Protein 2YIM (pdb70)

Secondary structure (DSSP, 8-state):
--TTTT-EEEEE--STHHHHHHHHHHHTT-EEEEEE-------GGG-S-EEEE--TTSHHHHHHHHHHHTT-SEEEE-S-TTHHHHHT-SHHHHHHH-TT-EEEEEESS-SSSTTTTS---HHHHHHTTSTGGGSS-TTS-----TTIIIIIIIIIHHHHHHHHHHHHHHHHHS--EEEEEEHHHHHHHHTHHHHHHHHTTS--SSTT-STTTT-STTEEEEE-TTS-EEEEE--SHHHHHHHHHHHT--GGGS--TT-GGGHHHHHHHHHHHHHTS-HHHHHHHTSSSSS-EEE---GGGGGG-HHHHHTT-EEEETTEEEEPPSSEESSSPPPPPPPP-----HHHHHHHHT-/--TTTT-EEEEE--STHHHHHHHHHHHTT-EEEEEE-------STT-S-EEEE--TTSHHHHHHHHHHHTT-SEEEE-S-TTHHHHHT-SHHHHHTT-TT-EEEEEESS-SSSTTTT----HHHHHHTTSTGGGSS-TTS-----TTIIIIIIIIIHHHHHHHHHHHHHHHHH---EEEEEEHHHHHHHHTHHHHHHHHTTS--SSTT-STTTT-STTEEEEE-TTS-EEEEE--SHHHHHHHHHHHT--GGGS--TT-GGGHHHHHHHHHHHHHTS-HHHHHHHTTT-SS-EEE---GGGGGG-HHHHHTT-EEEETTEEEEPPSSEESSSPPPPPPPP-----HHHHHHHHT-/--TTTT-EEEEE--STHHHHHHHHHHHTT-EEEEEE-------GGG-S-EEEE--TTSHHHHHHHHHHHTT-SEEEE-S-TTHHHHHT-SHHHHHTT-TT-EEEEEESS-SSSTTTTS---HHHHHHTTSTGGGSS-TTS-----TTIIIIIIIIIHHHHHHHHHHHHHHHHH---EEEEEEHHHHHHHHTHHHHHHHTTTS--SSTT-STTTT-STTEEEEE-TTS-EEEEE--SHHHHHHHHHHHT--GGGS--TT-GGGHHHHHHHHHHHHHTS-HHHHHHHTSSSSS-EEE---GGGGGG-HHHHHTT-EEE-SSSEEEPPSSEESSSPPPPPPPPB-PPPHHHHHHHTT-/--TTTT-EEEEE--STHHHHHHHHHHHTT-EEEEEE-------GGG-S-EEEE--TTSHHHHHHHHHHHTT-SEEEE-S-TTHHHHHT-SHHHHHHH-TT-EEEEEESS-SSSTTTTS---HHHHTTTTSTGGGSS-TTS-----TTIIIIIIIIIHHHHHHHHHHHHHHHHHS--EEEEEEHHHHHHHHTHHHHHHHHTTS--SSTT-STTTT-STTEEEEE-TTS-EEEEE--SHHHHHHHHHHHT--GGGS--TT-GGGHHHHHHHHHHHHHTS-HHHHHHHHTT-SS-EEE---GGGGGG-HHHHHTT-EEE-SSSEEEPPSSEESSSPPPPPPPP-----HHHHHHHHT-

Sequence (1420 aa):
AGPLSSGLRVVELAGIGPGPHAAMILGDLGADVVRIDRPSISRDAMMLRNRRRIVTADLKSDQGLELALKLLIAKADVLLIEGYRPGVTERRLGLGPEECAKVNDRLIYARMTGWGQTGPRSQQQAGHDINYISSLNGILHAIIGRGDERPVPPLNLVGDFGGGSMFLLVGILAALWWERQSSGKGQVVDAAMVDGSSVLIQMMMMWAMMRRATGMMWTDTRGANNMLDGGAPYYDTYECADGRRYVAVGAIEPQFYAAMMLAGLGLDAAELLPPQNDRRARWPELRALLTEAFASHDDRDHHWGAVFANNSDACVTTPVLAFGEEVHNEPHIIEERNTFYEANGGWQPMPAPRFSRTASSQPRPPAATIDIEAVLTDWDGAGPLSSGLRVVELAGIGPGPHAAMILGDLGADVVRIDRPSISRDDAMMLLRNRRRIVTTADLKSDQGLELALKLIAKADVLIEGYRPGVTERRLGLGPEECAKVNDRLIYARMTGWGQTGPRSQQAGHDINYISSLNGILHAIIGRGDERPVPPLNLVGDFGGGSMFLLVGILAALWWERQQSSGKGQVVDAAMVDGSSVLIQMMMMWAMMRRATGMMWTDTRGANMMLDGGAPYYDTYECADGRRYVAVGAIEPQFYAAMMLAGLGLDAAELPPQNDRRARWPELRALLTEAFASHDDRDHWGAVFANNSSDACVTPVLAFGEEVHNEPHIIERNTFYEEAANNGGGGWQPMPAPRFSRTASSQPRPPAATIDIEAVLTDWDGAGPLSSGLRVVELAGIGPGPHAAMILGDLGADVVRIDRPSISRDAMMLRNRRRIVTADLKSDQGLELALKLIAKADVLLIEGYRPGVTERLGLGPEECAKVNDRLIYARMTGWGQTGPRSQQQAGHDINYISSLNGILHAIIGRGDERPVPPLNLVGDFGGGSMFLLVGILAALWWERQSSSGKGQVVDAAMVDGSSVLIQMMMMWAMMRRATGMMWTDTRGANMMLDGGAPYYDTYECADGRYVAVGAIEPPQFYAAMMLAGLGLDAAELPPQNDRARWPELRALLTEAFASHDDRDHWGAVFANNSDACVTTPVLAFGEVHNEPHIIEERNTFYEAANNGGGGWQPMPAPRFSRTASSQPRRPPPPAAAATTIDIEAVLTDWDGAGPLSSGLRVVELAGIGPGPHAAMILGDLGADVVRIDDRPSISRRDAMMLRNRRRIVTADLKSDQGLELALKLLIAKADVLLIEGYRPGVTERLGLGPEECAKVNDRLIYARMTGWGQTGPRSQQQAGHDINYISSLNGILHAIIGRGDERPVPPLNLVGDFGGGSMFLLVGILAALWWERQSSGKGQVVDAAMVDGSSVLIQQMMMMWAMMRRATGMMWTDTRGANMLDGGAPYYDTYECADGRRYVAVGAIEPPQFYAAMMLAGLGLDAAELPPQNDDRARWPELRALLTEAFASHDRDHWGAVFAANNSSDACVTPVLAFGEEVHNEEPHIIEERNTFYEAANNGGGGWQPMPAPRFSRTASSQPRPPAATIDIEAVLTDWDG

Organism: Mycobacterium tuberculosis (strain ATCC 25618 / H37Rv) (NCBI:txid83332)

CATH classification: 3.40.50.10540 (+1 more: 3.30.1540.10)

Nearest PDB structures (foldseek):
  2yim-assembly2_D  TM=1.002E+00  e=2.021E-76  Mycobacterium tuberculosis H37Rv
  2gci-assembly2_C  TM=1.002E+00  e=1.607E-73  Mycobacterium tuberculosis
  8rp4-assembly1_B  TM=1.000E+00  e=1.436E-71  Mycobacterium tuberculosis
  8rp3-assembly1_B  TM=1.000E+00  e=1.730E-70  Mycobacterium tuberculosis
  8rp5-assembly1_B  TM=1.000E+00  e=1.069E-69  Mycobacterium tuberculosis

GO terms:
  GO:0008111 alpha-methylacyl-CoA racemase activity (F, IDA)
  GO:0006637 acyl-CoA metabolic process (P, IDA)
  GO:0042803 protein homodimerization activity (F, IPI)

Solvent-accessible surface area: 50250 Å² total; per-residue (Å²): 84,3,3,0,70,58,0,68,0,0,1,3,12,22,124,15,9,7,8,0,0,0,0,1,0,3,6,0,20,3,42,3,0,20,3,44,176,74,159,156,47,167,57,17,10,20,2,5,20,66,25,0,60,10,70,22,183,42,133,131,4,45,98,21,0,36,89,0,0,34,84,6,25,0,0,1,0,34,45,87,12,20,35,0,84,183,27,18,0,4,28,148,69,1,55,157,72,20,85,108,11,0,5,0,8,3,13,4,9,1,40,93,27,63,38,14,99,30,14,15,23,2,0,0,16,0,0,0,0,0,0,0,34,8,0,2,35,44,129,62,70,0,4,1,0,0,4,1,1,0,16,0,0,1,0,0,0,2,0,0,0,0,0,3,0,0,2,54,19,12,120,106,44,38,89,8,14,32,0,23,2,3,11,0,4,1,0,0,0,0,0,0,25,2,14,4,44,93,38,34,70,102,10,64,41,86,22,22,31,6,74,17,1,4,13,0,0,1,1,0,0,4,88,6,60,52,33,124,25,0,0,0,0,0,40,43,99,109,25,15,56,28,0,9,36,7,19,37,49,78,67,98,134,20,4,79,26,88,48,122,94,97,18,99,76,0,49,64,56,0,63,126,14,0,47,69,85,67,14,95,39,11,14,32,8,3,34,59,15,42,0,4,5,4,9,1,7,17,8,30,51,1,67,98,27,68,1,4,92,112,10,96,3,12,21,124,30,104,94,14,82,2,0,46,9,2,2,70,10,78,107,24,61,27,59,110,7,137,99,38,65,56,63,68,94,13,87,54,0,3,109,80,2,115,54,83,4,2,0,70,59,0,65,0,0,1,3,12,21,126,10,8,6,7,0,0,0,0,1,0,3,5,0,21,2,43,3,0,21,4,43,169,74,157,168,47,170,58,17,3,18,2,5,20,68,28,0,57,10,69,23,187,41,133,130,4,47,95,23,0,36,85,0,0,36,82,6,24,0,0,0,0,34,44,88,11,24,38,0,83,184,28,18,0,4,29,150,67,1,54,156,69,20,78,110,10,0,5,0,9,3,12,5,7,0,40,96,25,74,18,15,98,18,11,14,24,2,0,1,16,0,0,0,0,0,0,0,35,7,0,2,36,45,130,44,72,0,4,0,0,0,5,1,1,0,15,0,0,1,0,0,0,2,0,0,0,0,0,2,0,0,1,46,17,10,69,105,44,27,98,8,15,33,0,22,2,3,11,0,4,0,0,0,0,0,0,0,50,1,12,5,17,95,42,34,69,108,10,65,39,84,22,21,44,2,58,14,2,4,11,0,0,1,2,0,0,5,88,6,66,59,34,117,26,2,0,0,0,0,43,44,100,108,22,15,57,29,0,9,77,29,23,65,46,89,66,90,136,20,4,80,25,82,47,114,95,96,19,99,75,0,49,63,56,0,64,125,14,0,46,70,80,62,14,97,62,11,38,78,57,8,66,125,30,41,1,5,13,7,14,1,6,15,9,30,52,1,65,99,26,70,2,5,95,113,10,96,3,14,20,125,31,162,55,22,88,5,0,44,9,1,3,64,11,78,96,24,60,25,58,114,6,135,96,27,62,66,80,70,95,12,92,55,0,6,106,81,2,113,50,85,4,2,0,70,58,0,72,0,0,1,3,12,21,126,17,8,6,8,0,0,0,0,0,1,4,5,0,22,5,43,4,0,19,4,45,175,73,159,195,44,61,62,14,7,18,4,5,3,50,20,0,62,10,66,22,183,42,132,136,5,46,102,23,0,36,83,0,0,26,84,6,24,0,0,1,0,34,47,88,10,22,36,0,84,185,29,18,0,4,27,148,68,1,55,156,71,20,74,107,11,0,5,0,8,3,13,4,11,0,42,94,27,60,38,13,99,27,14,15,25,1,0,3,16,0,0,0,0,0,0,0,34,8,0,2,37,46,131,52,70,0,4,1,0,0,5,1,1,0,15,1,0,1,0,0,0,2,0,0,0,0,0,2,0,0,1,55,19,12,74,104,44,26,98,8,15,33,0,23,2,3,11,0,5,0,0,0,0,1,0,0,36,2,11,6,25,95,48,32,72,128,10,68,41,85,22,22,31,5,82,20,2,4,13,0,0,2,1,0,0,6,89,6,66,59,34,119,26,0,0,0,0,0,41,44,97,108,23,16,58,29,0,9,76,28,19,67,47,86,68,91,133,20,4,82,24,88,48,127,95,97,19,99,75,0,49,62,53,0,63,124,13,0,46,69,80,62,14,91,71,10,10,75,64,3,37,129,46,42,0,4,3,3,8,1,7,16,8,28,55,1,70,101,25,69,2,4,93,110,11,98,3,14,24,125,42,107,78,22,81,1,0,46,10,1,2,70,11,78,101,24,60,26,55,108,12,137,98,18,46,43,98,63,90,13,83,52,0,5,108,81,3,118,44,85,3,2,0,69,58,0,69,0,0,1,3,12,22,126,9,9,6,7,0,0,0,0,1,1,3,6,0,22,2,42,3,0,21,4,40,175,74,159,151,45,153,62,17,4,19,2,4,22,66,25,0,58,9,69,24,183,40,132,126,4,45,102,22,0,35,94,0,0,35,82,6,23,0,0,1,0,33,57,89,10,20,36,0,83,180,28,18,0,4,29,150,68,1,54,157,71,21,76,104,11,0,5,0,8,3,13,4,6,0,42,97,25,67,19,13,98,16,11,15,26,2,0,1,16,0,0,0,0,0,0,0,34,7,0,2,33,46,129,48,72,0,4,1,0,0,4,1,0,0,15,0,0,0,0,0,0,2,0,0,1,0,0,2,0,0,5,49,19,13,115,106,46,33,99,8,15,32,0,23,2,2,11,0,4,0,0,0,0,0,0,0,32,2,12,4,22,95,40,62,66,118,10,64,40,84,23,21,45,3,51,17,2,2,11,0,0,1,1,0,0,5,88,6,65,56,34,120,26,2,0,0,0,0,42,42,100,108,24,15,57,35,0,10,42,7,19,41,43,86,69,89,134,20,4,78,25,82,52,111,94,98,18,99,77,0,49,62,54,0,62,126,13,0,48,69,65,58,26,111,20,11,34,27,9,6,35,90,11,44,0,5,14,4,19,1,6,15,8,28,56,1,63,103,26,71,1,4,94,114,11,96,3,13,24,119,45,139,81,15,81,1,0,44,10,2,2,66,10,79,109,24,58,27,59,110,7,135,102,38,65,60,60,66,111,11,104,57,0,6,110,77,2,113,50

B-factor: mean 15.13, std 8.78, range [3.47, 140.86]

InterPro domains:
  IPR003673 CoA-transferase family III [PF02515] (5-343)
  IPR023606 CoA-transferase family III domain 1 superfamily [G3DSA:3.40.50.10540] (1-217)
  IPR023606 CoA-transferase family III domain 1 superfamily [SSF89796] (3-359)
  IPR044855 CoA-transferase family III domain 3 superfamily [G3DSA:3.30.1540.10] (218-302)
  IPR050509 Coenzyme A-transferase family III [PTHR48228] (1-346)

Foldseek 3Di:
DAPLAPAFEEQEDDDFQRLQLLQLSLQRHYAYEYEYAPPPDPDQSNFRYAYAYADLQDPVRVVLVLLSLLLHQEYEDEDQACPCVVSLNDPVSSCVSHQNYEYQYFYAAWNDDDCRRPDDAQVVSCVPQLNQLQADAQVDHGDDPPSCQQRPQQTNVVSNVSSVVQNVVCVVVVGGDYHIRHSSVSSCVVVVVQVVCVVVVQHDSRHLCHDARVNALQAHWEQEQVRFIKGGNQDDPVLCVLLCVLLVHDPVVADDRPPSVCRVVRNVVVNVSRHVHHLVVVCVSPVPDSNRMHTDDDQVCQCVDPVCVVVCQWDDDDNDIDGRRDDADDPRGGDGIGGDDDHDYSVVVCVVSVD/DAPLAPAFEEEEDDDFQRLQLLLQSLQRHYAYEYEYEPDLDPDQSNFSYAYAYADLQDPVRVVLVLLSLLLHQEYEDEDQAPPCVVSLNDPVSSCVSHQNYAYQYFYAAWNDDPCSRPDDAQVVSCVVQLRQLQADALVDGGDDPPSCQQRPQQTNVQSNVSSVVQNVVCVPVVGHDYHIRHSNVSSCVVVVVQVVCVVVVQHDSRHLCHLARVNALQAHWEQEQVRFIKGGNQDDPVLCVQLCVLLVHDPVPADPRPPSVCRVVRNVVVNVSRHHHHQVVVCVSQPPHSNRMGGDDDQVCQCVDPVCVVVCQWDDDDNGIDGRRDDADDPRGGDGIGGRDDHDYSVVVCVVSVD/DAPLAPAFEEQEDDDFQRLQLLLQSLQRHYAYEYEYEPDLDPDQSNFSYAYAYADLQDPVRVVLVLLSLLLHQEYEDEDQAPPCVVSLNDPVSSCVSHQNYAYQYFYAPWNDDPCRRPDDAQVVLCVVQLNQLQADAQVDGGDDPPSCQQRPQQTNVVSNVSSVVQNVVCVPVVGGDYHIRHSNVSSCVVVVVQVVCVVVVQHDSRHLCHLARVNALQAHWEQEQVRFIKGGNQDDPVLCVLQCVLLVHDPVVADDRPPSVCRVVRNVVVNVSRHHHHQVSSQVSPVDDSNRMHGDDDQVCQCVDPVCVVVCQWDDDDPDIDGRRDDADDPRGGDGIGGRDDDDHSVVVCVVSVD/DAPLAPAFEEQEDDDFQRLQLLQQSLQRHYAYEYEYAPDVDPDQSNFSYAYAYADLQDPVRVVLVLLSLLLHQEYTDEDQQCPCVVSLNDPVSSCVSHQNYAYQYFYAPWNDDPCRRPDDAQVVSCVPQLRQLQADAQVDGGDDPDSCQQRPQQTNVQSNVSSVVQNVVCVVVVGGDYHIRHSNVSSCVVVVVQVVCVVVVQHDSRHLCHDARVNALQAHWEQEQVRFIKGGNQDDPVLCVLLCVLLVHDPVPADDRPPSVCRVVNNVVVNVSRHHHHLVVVCVSCPPHSNRIGGDDDQVCQCVDPVCVVVCQWDDDDNDIDGRRDDADDPRGGDGIGGDDDHDHSVVVCVVSVD

Radius of gyration: 38.8 Å; Cα contacts (8 Å, |Δi|>4): 3686; chains: 4; bounding box: 60×58×117 Å

Structure (mmCIF, N/CA/C/O backbone):
data_2YIM
#
_entry.id   2YIM
#
_cell.length_a   181.590
_cell.length_b   80.170
_cell.length_c   118.880
_cell.angle_alpha   90.00
_cell.angle_beta   91.41
_cell.angle_gamma   90.00
#
_symmetry.space_group_name_H-M   'C 1 2 1'
#
loop_
_entity.id
_entity.type
_entity.pdbx_description
1 polymer 'PROBABLE ALPHA-METHYLACYL-COA RACEMASE MCR (2-METHYLACYL-COA RACEMASE) (2-ARYLPROPIONYL-COA EPIMERASE )'
2 non-polymer GLYCEROL
3 non-polymer '2-METHYLACETOACETYL COA'
4 non-polymer 'PHOSPHATE ION'
5 water water
#
loop_
_atom_site.group_PDB
_atom_site.id
_atom_site.type_symbol
_atom_site.label_atom_id
_atom_site.label_alt_id
_atom_site.label_comp_id
_atom_site.label_asym_id
_atom_site.label_entity_id
_atom_site.label_seq_id
_atom_site.pdbx_PDB_ins_code
_atom_site.Cartn_x
_atom_site.Cartn_y
_atom_site.Cartn_z
_atom_site.occupancy
_atom_site.B_iso_or_equiv
_atom_site.auth_seq_id
_atom_site.auth_comp_id
_atom_site.auth_asym_id
_atom_site.auth_atom_id
_atom_site.pdbx_PDB_model_num
ATOM 1 N N . ALA A 1 2 ? 102.751 21.104 5.868 1.00 19.10 2 ALA A N 1
ATOM 2 C CA . ALA A 1 2 ? 102.326 21.601 7.212 1.00 18.68 2 ALA A CA 1
ATOM 3 C C . ALA A 1 2 ? 102.721 23.057 7.484 1.00 18.07 2 ALA A C 1
ATOM 4 O O . ALA A 1 2 ? 102.165 23.697 8.378 1.00 18.50 2 ALA A O 1
ATOM 6 N N . GLY A 1 3 ? 103.679 23.574 6.717 1.00 17.21 3 GLY A N 1
ATOM 7 C CA . GLY A 1 3 ? 104.068 24.982 6.811 1.00 15.75 3 GLY A CA 1
ATOM 8 C C . GLY A 1 3 ? 103.044 25.920 6.186 1.00 14.72 3 GLY A C 1
ATOM 9 O O . GLY A 1 3 ? 101.981 25.477 5.747 1.00 14.49 3 GLY A O 1
ATOM 10 N N . PRO A 1 4 ? 103.366 27.227 6.120 1.00 13.87 4 PRO A N 1
ATOM 11 C CA . PRO A 1 4 ? 102.420 28.253 5.661 1.00 13.42 4 PRO A CA 1
ATOM 12 C C . PRO A 1 4 ? 102.019 28.149 4.185 1.00 13.20 4 PRO A C 1
ATOM 13 O O . PRO A 1 4 ? 101.008 28.731 3.787 1.00 12.91 4 PRO A O 1
ATOM 17 N N . LEU A 1 5 ? 102.798 27.424 3.385 1.00 13.08 5 LEU A N 1
ATOM 18 C CA . LEU A 1 5 ? 102.524 27.319 1.950 1.00 13.29 5 LEU A CA 1
ATOM 19 C C . LEU A 1 5 ? 101.776 26.051 1.551 1.00 13.73 5 LEU A C 1
ATOM 20 O O . LEU A 1 5 ? 101.683 25.727 0.361 1.00 13.79 5 LEU A O 1
ATOM 25 N N . SER A 1 6 ? 101.248 25.339 2.547 1.00 14.03 6 SER A N 1
ATOM 26 C CA A SER A 1 6 ? 100.425 24.158 2.300 0.50 14.35 6 SER A CA 1
ATOM 27 C CA B SER A 1 6 ? 100.423 24.159 2.302 0.50 14.39 6 SER A CA 1
ATOM 28 C C . SER A 1 6 ? 99.298 24.506 1.332 1.00 14.49 6 SER A C 1
ATOM 29 O O . SER A 1 6 ? 98.595 25.500 1.518 1.00 15.14 6 SER A O 1
ATOM 34 N N . GLY A 1 7 ? 99.148 23.692 0.287 1.00 14.60 7 GLY A N 1
ATOM 35 C CA . GLY A 1 7 ? 98.112 23.909 -0.725 1.00 14.52 7 GLY A CA 1
ATOM 36 C C . GLY A 1 7 ? 98.575 24.594 -2.002 1.00 14.31 7 GLY A C 1
ATOM 37 O O . GLY A 1 7 ? 97.898 24.515 -3.031 1.00 14.67 7 GLY A O 1
ATOM 38 N N . LEU A 1 8 ? 99.720 25.274 -1.942 1.00 13.87 8 LEU A N 1
ATOM 39 C CA . LEU A 1 8 ? 100.286 25.943 -3.115 1.00 13.41 8 LEU A CA 1
ATOM 40 C C . LEU A 1 8 ? 100.867 24.920 -4.087 1.00 13.09 8 LEU A C 1
ATOM 41 O O . LEU A 1 8 ? 101.661 24.069 -3.691 1.00 13.42 8 LEU A O 1
ATOM 46 N N . ARG A 1 9 ? 100.473 25.017 -5.354 1.00 12.67 9 ARG A N 1
ATOM 47 C CA . ARG A 1 9 ? 100.919 24.071 -6.380 1.00 12.39 9 ARG A CA 1
ATOM 48 C C . ARG A 1 9 ? 101.971 24.696 -7.287 1.00 11.89 9 ARG A C 1
ATOM 49 O O . ARG A 1 9 ? 101.741 25.742 -7.898 1.00 11.78 9 ARG A O 1
ATOM 57 N N . VAL A 1 10 ? 103.126 24.038 -7.365 1.00 11.53 10 VAL A N 1
ATOM 58 C CA . VAL A 1 10 ? 104.280 24.568 -8.084 1.00 11.57 10 VAL A CA 1
ATOM 59 C C . VAL A 1 10 ? 104.779 23.552 -9.114 1.00 11.19 10 VAL A C 1
ATOM 60 O O . VAL A 1 10 ? 104.975 22.380 -8.792 1.00 11.48 10 VAL A O 1
ATOM 64 N N . VAL A 1 11 ? 104.972 24.010 -10.349 1.00 11.12 11 VAL A N 1
ATOM 65 C CA . VAL A 1 11 ? 105.635 23.213 -11.382 1.00 10.86 11 VAL A CA 1
ATOM 66 C C . VAL A 1 11 ? 107.036 23.790 -11.612 1.00 10.84 11 VAL A C 1
ATOM 67 O O . VAL A 1 11 ? 107.186 24.982 -11.884 1.00 10.93 11 VAL A O 1
ATOM 71 N N . GLU A 1 12 ? 108.047 22.936 -11.481 1.00 10.50 12 GLU A N 1
ATOM 72 C CA . GLU A 1 12 ? 109.445 23.328 -11.643 1.00 10.67 12 GLU A CA 1
ATOM 73 C C . GLU A 1 12 ? 110.043 22.637 -12.867 1.00 10.74 12 GLU A C 1
ATOM 74 O O . GLU A 1 12 ? 110.081 21.412 -12.933 1.00 10.89 12 GLU A O 1
ATOM 80 N N . LEU A 1 13 ? 110.491 23.423 -13.841 1.00 10.74 13 LEU A N 1
ATOM 81 C CA . LEU A 1 13 ? 111.202 22.864 -14.990 1.00 11.20 13 LEU A CA 1
ATOM 82 C C . LEU A 1 13 ? 112.677 22.751 -14.615 1.00 11.26 13 LEU A C 1
ATOM 83 O O . LEU A 1 13 ? 113.333 23.761 -14.347 1.00 11.81 13 LEU A O 1
ATOM 88 N N . ALA A 1 14 ? 113.180 21.518 -14.570 1.00 11.25 14 ALA A N 1
ATOM 89 C CA . ALA A 1 14 ? 114.510 21.219 -14.025 1.00 11.57 14 ALA A CA 1
ATOM 90 C C . ALA A 1 14 ? 115.632 22.052 -14.641 1.00 11.57 14 ALA A C 1
ATOM 91 O O . ALA A 1 14 ? 115.811 22.070 -15.860 1.00 11.94 14 ALA A O 1
ATOM 93 N N . GLY A 1 15 ? 116.373 22.744 -13.778 1.00 11.72 15 GLY A N 1
ATOM 94 C CA . GLY A 1 15 ? 117.542 23.527 -14.176 1.00 11.62 15 GLY A CA 1
ATOM 95 C C . GLY A 1 15 ? 118.653 23.355 -13.153 1.00 11.30 15 GLY A C 1
ATOM 96 O O . GLY A 1 15 ? 118.732 22.326 -12.481 1.00 11.77 15 GLY A O 1
ATOM 97 N N . ILE A 1 16 ? 119.517 24.361 -13.036 1.00 10.89 16 ILE A N 1
ATOM 98 C CA . ILE A 1 16 ? 120.629 24.322 -12.083 1.00 10.77 16 ILE A CA 1
ATOM 99 C C . ILE A 1 16 ? 120.709 25.620 -11.283 1.00 10.40 16 ILE A C 1
ATOM 100 O O . ILE A 1 16 ? 120.339 26.678 -11.784 1.00 10.77 16 ILE A O 1
ATOM 105 N N . GLY A 1 17 ? 121.181 25.528 -10.039 1.00 9.98 17 GLY A N 1
ATOM 106 C CA . GLY A 1 17 ? 121.439 26.711 -9.215 1.00 9.40 17 GLY A CA 1
ATOM 107 C C . GLY A 1 17 ? 120.202 27.324 -8.578 1.00 9.16 17 GLY A C 1
ATOM 108 O O . GLY A 1 17 ? 119.575 26.700 -7.720 1.00 8.99 17 GLY A O 1
ATOM 109 N N . PRO A 1 18 ? 119.848 28.557 -8.983 1.00 8.71 18 PRO A N 1
ATOM 110 C CA . PRO A 1 18 ? 118.766 29.278 -8.299 1.00 8.60 18 PRO A CA 1
ATOM 111 C C . PRO A 1 18 ? 117.369 28.642 -8.398 1.00 8.53 18 PRO A C 1
ATOM 112 O O . PRO A 1 18 ? 116.663 28.583 -7.391 1.00 8.81 18 PRO A O 1
ATOM 116 N N . GLY A 1 19 ? 116.978 28.173 -9.584 1.00 8.48 19 GLY A N 1
ATOM 117 C CA . GLY A 1 19 ? 115.667 27.532 -9.771 1.00 8.61 19 GLY A CA 1
ATOM 118 C C . GLY A 1 19 ? 115.363 26.406 -8.790 1.00 8.53 19 GLY A C 1
ATOM 119 O O . GLY A 1 19 ? 114.329 26.442 -8.109 1.00 8.51 19 GLY A O 1
ATOM 120 N N . PRO A 1 20 ? 116.256 25.398 -8.705 1.00 8.66 20 PRO A N 1
ATOM 121 C CA . PRO A 1 20 ? 116.040 24.288 -7.767 1.00 8.89 20 PRO A CA 1
ATOM 122 C C . PRO A 1 20 ? 116.050 24.709 -6.296 1.00 8.76 20 PRO A C 1
ATOM 123 O O . PRO A 1 20 ? 115.388 24.080 -5.470 1.00 9.29 20 PRO A O 1
ATOM 127 N N . HIS A 1 21 ? 116.808 25.756 -5.977 1.00 8.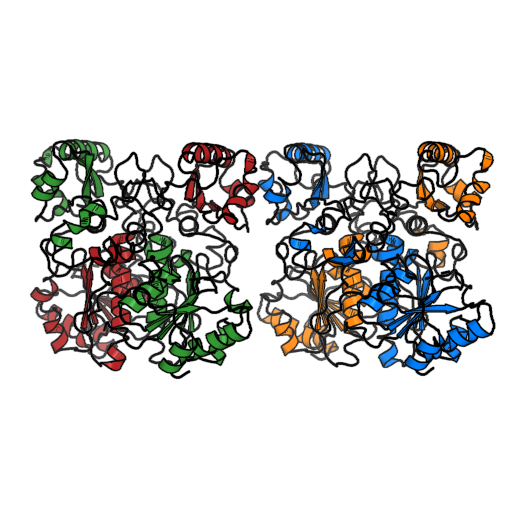16 21 HIS A N 1
ATOM 128 C CA . HIS A 1 21 ? 116.893 26.256 -4.605 1.00 7.92 21 HIS A CA 1
ATOM 129 C C . HIS A 1 21 ? 115.593 26.958 -4.196 1.00 7.77 21 HIS A C 1
ATOM 130 O O . HIS A 1 21 ? 115.102 26.759 -3.080 1.00 7.58 21 HIS A O 1
ATOM 137 N N . ALA A 1 22 ? 115.033 27.756 -5.108 1.00 7.75 22 ALA A N 1
ATOM 138 C CA . ALA A 1 22 ? 113.733 28.394 -4.903 1.00 7.97 22 ALA A CA 1
ATOM 139 C C . ALA A 1 22 ? 112.633 27.348 -4.731 1.00 8.19 22 ALA A C 1
ATOM 140 O O . ALA A 1 22 ? 111.842 27.426 -3.793 1.00 8.41 22 ALA A O 1
ATOM 142 N N . ALA A 1 23 ? 112.605 26.361 -5.626 1.00 8.22 23 ALA A N 1
ATOM 143 C CA . ALA A 1 23 ? 111.627 25.274 -5.545 1.00 8.45 23 ALA A CA 1
ATOM 144 C C . ALA A 1 23 ? 111.743 24.519 -4.221 1.00 8.54 23 ALA A C 1
ATOM 145 O O . ALA A 1 23 ? 110.727 24.175 -3.607 1.00 8.64 23 ALA A O 1
ATOM 147 N N . MET A 1 24 ? 112.979 24.283 -3.778 1.00 8.37 24 MET A N 1
ATOM 148 C CA . MET A 1 24 ? 113.241 23.651 -2.483 1.00 8.60 24 MET A CA 1
ATOM 149 C C . MET A 1 24 ? 112.596 24.404 -1.325 1.00 8.75 24 MET A C 1
ATOM 150 O O . MET A 1 24 ? 111.900 23.797 -0.504 1.00 8.80 24 MET A O 1
ATOM 155 N N . ILE A 1 25 ? 112.834 25.713 -1.257 1.00 8.61 25 ILE A N 1
ATOM 156 C CA . ILE A 1 25 ? 112.311 26.520 -0.154 1.00 8.55 25 ILE A CA 1
ATOM 157 C C . ILE A 1 25 ? 110.776 26.535 -0.151 1.00 8.79 25 ILE A C 1
ATOM 158 O O . ILE A 1 25 ? 110.159 26.434 0.912 1.00 8.43 25 ILE A O 1
ATOM 163 N N . LEU A 1 26 ? 110.165 26.624 -1.332 1.00 8.80 26 LEU A N 1
ATOM 164 C CA . LEU A 1 26 ? 108.704 26.515 -1.435 1.00 9.20 26 LEU A CA 1
ATOM 165 C C . LEU A 1 26 ? 108.218 25.179 -0.860 1.00 9.45 26 LEU A C 1
ATOM 166 O O . LEU A 1 26 ? 107.288 25.152 -0.047 1.00 9.67 26 LEU A O 1
ATOM 171 N N . GLY A 1 27 ? 108.868 24.086 -1.263 1.00 9.44 27 GLY A N 1
ATOM 172 C CA . GLY A 1 27 ? 108.576 22.758 -0.719 1.00 9.85 27 GLY A CA 1
ATOM 173 C C . GLY A 1 27 ? 108.803 22.656 0.781 1.00 10.06 27 GLY A C 1
ATOM 174 O O . GLY A 1 27 ? 107.991 22.059 1.495 1.00 10.06 27 GLY A O 1
ATOM 175 N N . ASP A 1 28 ? 109.906 23.240 1.260 1.00 10.15 28 ASP A N 1
ATOM 176 C CA . ASP A 1 28 ? 110.221 23.281 2.689 1.00 10.61 28 ASP A CA 1
ATOM 177 C C . ASP A 1 28 ? 109.055 23.847 3.496 1.00 10.86 28 ASP A C 1
ATOM 178 O O . ASP A 1 28 ? 108.713 23.329 4.567 1.00 11.19 28 ASP A O 1
ATOM 183 N N . LEU A 1 29 ? 108.457 24.914 2.972 1.00 11.21 29 LEU A N 1
ATOM 184 C CA . LEU A 1 29 ? 107.407 25.645 3.675 1.00 11.67 29 LEU A CA 1
ATOM 185 C C . LEU A 1 29 ? 106.008 25.087 3.417 1.00 11.67 29 LEU A C 1
ATOM 186 O O . LEU A 1 29 ? 105.017 25.692 3.820 1.00 11.61 29 LEU A O 1
ATOM 191 N N . GLY A 1 30 ? 105.933 23.942 2.740 1.00 11.53 30 GLY A N 1
ATOM 192 C CA . GLY A 1 30 ? 104.671 23.209 2.616 1.00 11.69 30 GLY A CA 1
ATOM 193 C C . GLY A 1 30 ? 104.050 23.107 1.237 1.00 11.71 30 GLY A C 1
ATOM 194 O O . GLY A 1 30 ? 103.063 22.388 1.060 1.00 11.80 30 GLY A O 1
ATOM 195 N N . ALA A 1 31 ? 104.622 23.803 0.255 1.00 11.50 31 ALA A N 1
ATOM 196 C CA . ALA A 1 31 ? 104.085 23.786 -1.107 1.00 11.66 31 ALA A CA 1
ATOM 197 C C . ALA A 1 31 ? 104.158 22.398 -1.746 1.00 11.73 31 ALA A C 1
ATOM 198 O O . ALA A 1 31 ? 104.986 21.568 -1.368 1.00 11.74 31 ALA A O 1
ATOM 200 N N . ASP A 1 32 ? 103.264 22.169 -2.705 1.00 11.99 32 ASP A N 1
ATOM 201 C CA . ASP A 1 32 ? 103.194 20.935 -3.477 1.00 12.24 32 ASP A CA 1
ATOM 202 C C . ASP A 1 32 ? 103.975 21.157 -4.777 1.00 11.89 32 ASP A C 1
ATOM 203 O O . ASP A 1 32 ? 103.455 21.726 -5.737 1.00 12.00 32 ASP A O 1
ATOM 208 N N . VAL A 1 33 ? 105.229 20.709 -4.785 1.00 11.57 33 VAL A N 1
ATOM 209 C CA . VAL A 1 33 ? 106.159 20.996 -5.880 1.00 11.55 33 VAL A CA 1
ATOM 210 C C . VAL A 1 33 ? 106.368 19.775 -6.768 1.00 11.50 33 VAL A C 1
ATOM 211 O O . VAL A 1 33 ? 106.775 18.711 -6.297 1.00 11.47 33 VAL A O 1
ATOM 215 N N . VAL A 1 34 ? 106.089 19.947 -8.056 1.00 11.69 34 VAL A N 1
ATOM 216 C CA . VAL A 1 34 ? 106.291 18.894 -9.041 1.00 12.07 34 VAL A CA 1
ATOM 217 C C . VAL A 1 34 ? 107.371 19.335 -10.023 1.00 12.02 34 VAL A C 1
ATOM 218 O O . VAL A 1 34 ? 107.209 20.330 -10.732 1.00 11.90 34 VAL A O 1
ATOM 222 N N . ARG A 1 35 ? 108.471 18.585 -10.043 1.00 12.53 35 ARG A N 1
ATOM 223 C CA . ARG A 1 35 ? 109.618 18.885 -10.895 1.00 13.22 35 ARG A CA 1
ATOM 224 C C . ARG A 1 35 ? 109.586 18.024 -12.157 1.00 13.66 35 ARG A C 1
ATOM 225 O O . ARG A 1 35 ? 109.504 16.799 -12.073 1.00 13.86 35 ARG A O 1
ATOM 233 N N . ILE A 1 36 ? 109.641 18.679 -13.315 1.00 14.46 36 ILE A N 1
ATOM 234 C CA . ILE A 1 36 ? 109.713 17.985 -14.604 1.00 15.24 36 ILE A CA 1
ATOM 235 C C . ILE A 1 36 ? 111.158 17.979 -15.091 1.00 16.32 36 ILE A C 1
ATOM 236 O O . ILE A 1 36 ? 111.736 19.035 -15.358 1.00 15.94 36 ILE A O 1
ATOM 241 N N . ASP A 1 37 ? 111.735 16.784 -15.196 1.00 18.01 37 ASP A N 1
ATOM 242 C CA . ASP A 1 37 ? 113.082 16.617 -15.731 1.00 19.80 37 ASP A CA 1
ATOM 243 C C . ASP A 1 37 ? 113.004 15.939 -17.095 1.00 20.84 37 ASP A C 1
ATOM 244 O O . ASP A 1 37 ? 111.961 15.400 -17.470 1.00 20.61 37 ASP A O 1
ATOM 249 N N . ARG A 1 38 ? 114.103 15.982 -17.840 1.00 22.41 38 ARG A N 1
ATOM 250 C CA . ARG A 1 38 ? 114.176 15.292 -19.123 1.00 24.12 38 ARG A CA 1
ATOM 251 C C . ARG A 1 38 ? 114.367 13.784 -18.912 1.00 24.99 38 ARG A C 1
ATOM 252 O O . ARG A 1 38 ? 114.986 13.371 -17.929 1.00 25.07 38 ARG A O 1
ATOM 260 N N . PRO A 1 39 ? 113.805 12.956 -19.816 1.00 25.97 39 PRO A N 1
ATOM 261 C CA . PRO A 1 39 ? 113.975 11.506 -19.695 1.00 26.66 39 PRO A CA 1
ATOM 262 C C . PRO A 1 39 ? 115.417 11.069 -19.956 1.00 27.24 39 PRO A C 1
ATOM 263 O O . PRO A 1 39 ? 116.071 11.598 -20.860 1.00 27.61 39 PRO A O 1
ATOM 267 N N . SER A 1 40 ? 115.900 10.127 -19.148 1.00 27.89 40 SER A N 1
ATOM 268 C CA . SER A 1 40 ? 117.244 9.559 -19.295 1.00 28.39 40 SER A CA 1
ATOM 269 C C . SER A 1 40 ? 117.401 8.284 -18.465 1.00 28.54 40 SER A C 1
ATOM 270 O O . SER A 1 40 ? 116.668 8.059 -17.499 1.00 28.79 40 SER A O 1
ATOM 273 N N . ILE A 1 45 ? 115.593 8.182 -5.469 1.00 26.63 45 ILE A N 1
ATOM 274 C CA . ILE A 1 45 ? 116.724 7.773 -6.298 1.00 26.43 45 ILE A CA 1
ATOM 275 C C . ILE A 1 45 ? 117.862 8.795 -6.230 1.00 26.01 45 ILE A C 1
ATOM 276 O O . ILE A 1 45 ? 119.029 8.417 -6.107 1.00 26.16 45 ILE A O 1
ATOM 281 N N . SER A 1 46 ? 117.521 10.082 -6.298 1.00 25.45 46 SER A N 1
ATOM 282 C CA . SER A 1 46 ? 118.532 11.142 -6.336 1.00 24.82 46 SER A CA 1
ATOM 283 C C . SER A 1 46 ? 119.316 11.278 -5.030 1.00 24.40 46 SER A C 1
ATOM 284 O O . SER A 1 46 ? 118.756 11.176 -3.934 1.00 24.43 46 SER A O 1
ATOM 287 N N . ARG A 1 47 ? 120.620 11.507 -5.182 1.00 23.74 47 ARG A N 1
ATOM 288 C CA . ARG A 1 47 ? 121.559 11.700 -4.072 1.00 23.08 47 ARG A CA 1
ATOM 289 C C . ARG A 1 47 ? 121.636 13.165 -3.645 1.00 22.18 47 ARG A C 1
ATOM 290 O O . ARG A 1 47 ? 122.289 13.499 -2.653 1.00 22.23 47 ARG A O 1
ATOM 298 N N . ASP A 1 48 ? 120.969 14.029 -4.407 1.00 20.88 48 ASP A N 1
ATOM 299 C CA . ASP A 1 48 ? 121.048 15.474 -4.224 1.00 19.73 48 ASP A CA 1
ATOM 300 C C . ASP A 1 48 ? 120.030 15.982 -3.193 1.00 18.81 48 ASP A C 1
ATOM 301 O O . ASP A 1 48 ? 118.841 16.101 -3.488 1.00 18.62 48 ASP A O 1
ATOM 306 N N . ALA A 1 49 ? 120.509 16.304 -1.994 1.00 17.85 49 ALA A N 1
ATOM 307 C CA . ALA A 1 49 ? 119.638 16.761 -0.906 1.00 17.19 49 ALA A CA 1
ATOM 308 C C . ALA A 1 49 ? 118.812 18.008 -1.246 1.00 16.47 49 ALA A C 1
ATOM 309 O O . ALA A 1 49 ? 117.768 18.244 -0.629 1.00 16.45 49 ALA A O 1
ATOM 311 N N . MET A 1 50 ? 119.272 18.790 -2.228 1.00 15.85 50 MET A N 1
ATOM 312 C CA A MET A 1 50 ? 118.519 19.972 -2.651 0.50 15.08 50 MET A CA 1
ATOM 313 C CA B MET A 1 50 ? 118.558 19.972 -2.716 0.50 15.67 50 MET A CA 1
ATOM 314 C C . MET A 1 50 ? 117.174 19.595 -3.261 1.00 15.15 50 MET A C 1
ATOM 315 O O . MET A 1 50 ? 116.228 20.391 -3.219 1.00 15.22 50 MET A O 1
ATOM 324 N N . LEU A 1 51 ? 117.067 18.380 -3.800 1.00 14.76 51 LEU A N 1
ATOM 325 C CA . LEU A 1 51 ? 115.807 17.943 -4.398 1.00 14.16 51 LEU A CA 1
ATOM 326 C C . LEU A 1 51 ? 114.850 17.324 -3.376 1.00 14.00 51 LEU A C 1
ATOM 327 O O . LEU A 1 51 ? 113.966 16.539 -3.729 1.00 14.21 51 LEU A O 1
ATOM 332 N N . ARG A 1 52 ? 115.026 17.696 -2.108 1.00 13.24 52 ARG A N 1
ATOM 333 C CA . ARG A 1 52 ? 114.079 17.349 -1.051 1.00 13.08 52 ARG A CA 1
ATOM 334 C C . ARG A 1 52 ? 112.737 18.038 -1.309 1.00 12.98 52 ARG A C 1
ATOM 335 O O . ARG A 1 52 ? 112.674 19.038 -2.034 1.00 12.75 52 ARG A O 1
ATOM 343 N N . ASN A 1 53 ? 111.674 17.485 -0.723 1.00 13.22 53 ASN A N 1
ATOM 344 C CA . ASN A 1 53 ? 110.334 18.081 -0.762 1.00 13.47 53 ASN A CA 1
ATOM 345 C C . ASN A 1 53 ? 109.754 18.289 -2.163 1.00 14.01 53 ASN A C 1
ATOM 346 O O . ASN A 1 53 ? 109.188 19.345 -2.459 1.00 13.76 53 ASN A O 1
ATOM 351 N N . ARG A 1 54 ? 109.897 17.272 -3.014 1.00 14.66 54 ARG A N 1
ATOM 352 C CA A ARG A 1 54 ? 109.448 17.278 -4.417 0.50 14.89 54 ARG A CA 1
ATOM 353 C CA B ARG A 1 54 ? 109.213 17.329 -4.298 0.50 15.33 54 ARG A CA 1
ATOM 354 C C . ARG A 1 54 ? 108.771 15.968 -4.808 1.00 15.47 54 ARG A C 1
ATOM 355 O O . ARG A 1 54 ? 109.016 14.930 -4.186 1.00 15.97 54 ARG A O 1
ATOM 370 N N . ARG A 1 55 ? 108.007 16.015 -5.891 1.00 15.88 55 ARG A N 1
ATOM 371 C CA . ARG A 1 55 ? 107.664 14.831 -6.649 1.00 16.47 55 ARG A CA 1
ATOM 372 C C . ARG A 1 55 ? 108.348 15.036 -7.992 1.00 16.84 55 ARG A C 1
ATOM 373 O O . ARG A 1 55 ? 108.271 16.120 -8.583 1.00 16.80 55 ARG A O 1
ATOM 381 N N . ILE A 1 56 ? 109.052 14.002 -8.441 1.00 17.23 56 ILE A N 1
ATOM 382 C CA . ILE A 1 56 ? 109.826 14.044 -9.675 1.00 17.92 56 ILE A CA 1
ATOM 383 C C . ILE A 1 56 ? 109.081 13.293 -10.775 1.00 18.00 56 ILE A C 1
ATOM 384 O O . ILE A 1 56 ? 108.693 12.139 -10.590 1.00 18.30 56 ILE A O 1
ATOM 389 N N . VAL A 1 57 ? 108.867 13.969 -11.902 1.00 18.05 57 VAL A N 1
ATOM 390 C CA . VAL A 1 57 ? 108.331 13.336 -13.110 1.00 18.24 57 VAL A CA 1
ATOM 391 C C . VAL A 1 57 ? 109.258 13.607 -14.294 1.00 18.51 57 VAL A C 1
ATOM 392 O O . VAL A 1 57 ? 110.061 14.541 -14.259 1.00 18.49 57 VAL A O 1
ATOM 396 N N . THR A 1 58 ? 109.158 12.782 -15.333 1.00 18.99 58 THR A N 1
ATOM 397 C CA . THR A 1 58 ? 109.945 12.991 -16.547 1.00 19.42 58 THR A CA 1
ATOM 398 C C . THR A 1 58 ? 109.042 13.183 -17.760 1.00 19.47 58 THR A C 1
ATOM 399 O O . THR A 1 58 ? 107.976 12.567 -17.859 1.00 19.56 58 THR A O 1
ATOM 403 N N . ALA A 1 59 ? 109.469 14.052 -18.670 1.00 19.40 59 ALA A N 1
ATOM 404 C CA . ALA A 1 59 ? 108.762 14.278 -19.927 1.00 19.40 59 ALA A CA 1
ATOM 405 C C . ALA A 1 59 ? 109.706 14.854 -20.967 1.00 19.40 59 ALA A C 1
ATOM 406 O O . ALA A 1 59 ? 110.531 15.721 -20.658 1.00 19.39 59 ALA A O 1
ATOM 408 N N . ASP A 1 60 ? 109.595 14.354 -22.194 1.00 19.29 60 ASP A N 1
ATOM 409 C CA . ASP A 1 60 ? 110.286 14.945 -23.331 1.00 19.29 60 ASP A CA 1
ATOM 410 C C . ASP A 1 60 ? 109.444 16.122 -23.806 1.00 19.23 60 ASP A C 1
ATOM 411 O O . ASP A 1 60 ? 108.450 15.946 -24.511 1.00 19.15 60 ASP A O 1
ATOM 416 N N . LEU A 1 61 ? 109.848 17.324 -23.402 1.00 19.01 61 LEU A N 1
ATOM 417 C CA . LEU A 1 61 ? 109.092 18.540 -23.697 1.00 18.95 61 LEU A CA 1
ATOM 418 C C . LEU A 1 61 ? 109.119 18.936 -25.175 1.00 19.17 61 LEU A C 1
ATOM 419 O O . LEU A 1 61 ? 108.350 19.798 -25.605 1.00 18.90 61 LEU A O 1
ATOM 424 N N . LYS A 1 62 ? 109.996 18.296 -25.945 1.00 19.50 62 LYS A N 1
ATOM 425 C CA . LYS A 1 62 ? 110.079 18.542 -27.384 1.00 20.11 62 LYS A CA 1
ATOM 426 C C . LYS A 1 62 ? 109.139 17.653 -28.201 1.00 20.39 62 LYS A C 1
ATOM 427 O O . LYS A 1 62 ? 108.985 17.848 -29.410 1.00 20.56 62 LYS A O 1
ATOM 433 N N . SER A 1 63 ? 108.508 16.688 -27.532 1.00 20.73 63 SER A N 1
ATOM 434 C CA . SER A 1 63 ? 107.524 15.809 -28.167 1.00 21.03 63 SER A CA 1
ATOM 435 C C . SER A 1 63 ? 106.105 16.347 -27.985 1.00 21.40 63 SER A C 1
ATOM 436 O O . SER A 1 63 ? 105.844 17.128 -27.064 1.00 21.31 63 SER A O 1
ATOM 439 N N . ASP A 1 64 ? 105.198 15.928 -28.867 1.00 21.78 64 ASP A N 1
ATOM 440 C CA . ASP A 1 64 ? 103.787 16.315 -28.787 1.00 22.24 64 ASP A CA 1
ATOM 441 C C . ASP A 1 64 ? 103.151 15.900 -27.459 1.00 22.16 64 ASP A C 1
ATOM 442 O O . ASP A 1 64 ? 102.474 16.702 -26.813 1.00 22.16 64 ASP A O 1
ATOM 447 N N . GLN A 1 65 ? 103.380 14.650 -27.060 1.00 22.19 65 GLN A N 1
ATOM 448 C CA . GLN A 1 65 ? 102.803 14.103 -25.833 1.00 22.27 65 GLN A CA 1
ATOM 449 C C . GLN A 1 65 ? 103.355 14.790 -24.584 1.00 21.86 65 GLN A C 1
ATOM 450 O O . GLN A 1 65 ? 102.594 15.137 -23.676 1.00 21.83 65 GLN A O 1
ATOM 456 N N . GLY A 1 66 ? 104.672 14.986 -24.554 1.00 21.50 66 GLY A N 1
ATOM 457 C CA . GLY A 1 66 ? 105.345 15.631 -23.428 1.00 21.13 66 GLY A CA 1
ATOM 458 C C . GLY A 1 66 ? 104.861 17.047 -23.188 1.00 20.85 66 GLY A C 1
ATOM 459 O O . GLY A 1 66 ? 104.604 17.433 -22.045 1.00 20.59 66 GLY A O 1
ATOM 460 N N . LEU A 1 67 ? 104.734 17.816 -24.268 1.00 20.63 67 LEU A N 1
ATOM 461 C CA . LEU A 1 67 ? 104.212 19.181 -24.202 1.00 20.59 67 LEU A CA 1
ATOM 462 C C . LEU A 1 67 ? 102.772 19.208 -23.690 1.00 20.72 67 LEU A C 1
ATOM 463 O O . LEU A 1 67 ? 102.434 20.022 -22.830 1.00 20.65 67 LEU A O 1
ATOM 468 N N . GLU A 1 68 ? 101.938 18.312 -24.218 1.00 20.80 68 GLU A N 1
ATOM 469 C CA . GLU A 1 68 ? 100.531 18.214 -23.819 1.00 21.08 68 GLU A CA 1
ATOM 470 C C . GLU A 1 68 ? 100.381 17.933 -22.323 1.00 20.74 68 GLU A C 1
ATOM 471 O O . GLU A 1 68 ? 99.561 18.560 -21.650 1.00 20.82 68 GLU A O 1
ATOM 477 N N . LEU A 1 69 ? 101.181 16.999 -21.813 1.00 20.47 69 LEU A N 1
ATOM 478 C CA . LEU A 1 69 ? 101.143 16.627 -20.397 1.00 20.19 69 LEU A CA 1
ATOM 479 C C . LEU A 1 69 ? 101.651 17.744 -19.487 1.00 19.87 69 LEU A C 1
ATOM 480 O O . LEU A 1 69 ? 101.118 17.951 -18.394 1.00 19.80 69 LEU A O 1
ATOM 485 N N . ALA A 1 70 ? 102.676 18.461 -19.946 1.00 19.37 70 ALA A N 1
ATOM 486 C CA . ALA A 1 70 ? 103.210 19.607 -19.213 1.00 19.04 70 ALA A CA 1
ATOM 487 C C . ALA A 1 70 ? 102.168 20.719 -19.088 1.00 18.89 70 ALA A C 1
ATOM 488 O O . ALA A 1 70 ? 101.967 21.263 -18.000 1.00 18.45 70 ALA A O 1
ATOM 490 N N . LEU A 1 71 ? 101.501 21.039 -20.197 1.00 18.77 71 LEU A N 1
ATOM 491 C CA . LEU A 1 71 ? 100.454 22.066 -20.207 1.00 18.88 71 LEU A CA 1
ATOM 492 C C . LEU A 1 71 ? 99.264 21.705 -19.318 1.00 18.88 71 LEU A C 1
ATOM 493 O O . LEU A 1 71 ? 98.668 22.584 -18.691 1.00 18.86 71 LEU A O 1
ATOM 498 N N . LYS A 1 72 ? 98.930 20.416 -19.264 1.00 18.95 72 LYS A N 1
ATOM 499 C CA . LYS A 1 72 ? 97.864 19.923 -18.388 1.00 19.12 72 LYS A CA 1
ATOM 500 C C . LYS A 1 72 ? 98.212 20.133 -16.913 1.00 18.72 72 LYS A C 1
ATOM 501 O O . LYS A 1 72 ? 97.350 20.525 -16.119 1.00 18.91 72 LYS A O 1
ATOM 507 N N . LEU A 1 73 ? 99.474 19.870 -16.567 1.00 18.39 73 LEU A N 1
ATOM 508 C CA A LEU A 1 73 ? 99.973 20.084 -15.213 0.50 18.02 73 LEU A CA 1
ATOM 509 C CA B LEU A 1 73 ? 99.985 20.092 -15.212 0.50 18.07 73 LEU A CA 1
ATOM 510 C C . LEU A 1 73 ? 99.974 21.575 -14.865 1.00 17.76 73 LEU A C 1
ATOM 511 O O . LEU A 1 73 ? 99.520 21.969 -13.788 1.00 17.67 73 LEU A O 1
ATOM 520 N N . ILE A 1 74 ? 100.479 22.389 -15.792 1.00 17.31 74 ILE A N 1
ATOM 521 C CA . ILE A 1 74 ? 100.583 23.838 -15.618 1.00 16.88 74 ILE A CA 1
ATOM 522 C C . ILE A 1 74 ? 99.203 24.493 -15.497 1.00 16.88 74 ILE A C 1
ATOM 523 O O . ILE A 1 74 ? 99.036 25.466 -14.757 1.00 16.50 74 ILE A O 1
ATOM 528 N N . ALA A 1 75 ? 98.217 23.935 -16.201 1.00 16.90 75 ALA A N 1
ATOM 529 C CA . ALA A 1 75 ? 96.838 24.424 -16.131 1.00 17.00 75 ALA A CA 1
ATOM 530 C C . ALA A 1 75 ? 96.256 24.349 -14.717 1.00 17.01 75 ALA A C 1
ATOM 531 O O . ALA A 1 75 ? 95.334 25.096 -14.383 1.00 17.26 75 ALA A O 1
ATOM 533 N N . LYS A 1 76 ? 96.806 23.457 -13.892 1.00 17.00 76 LYS A N 1
ATOM 534 C CA . LYS A 1 76 ? 96.326 23.258 -12.521 1.00 17.05 76 LYS A CA 1
ATOM 535 C C . LYS A 1 76 ? 97.257 23.835 -11.445 1.00 16.68 76 LYS A C 1
ATOM 536 O O . LYS A 1 76 ? 96.989 23.693 -10.248 1.00 16.89 76 LYS A O 1
ATOM 542 N N . ALA A 1 77 ? 98.334 24.493 -11.870 1.00 15.98 77 ALA A N 1
ATOM 543 C CA . ALA A 1 77 ? 99.337 25.019 -10.937 1.00 15.22 77 ALA A CA 1
ATOM 544 C C . ALA A 1 77 ? 99.126 26.490 -10.575 1.00 14.54 77 ALA A C 1
ATOM 545 O O . ALA A 1 77 ? 98.474 27.237 -11.305 1.00 14.53 77 ALA A O 1
ATOM 547 N N . ASP A 1 78 ? 99.694 26.896 -9.441 1.00 13.71 78 ASP A N 1
ATOM 548 C CA . ASP A 1 78 ? 99.729 28.300 -9.048 1.00 13.15 78 ASP A CA 1
ATOM 549 C C . ASP A 1 78 ? 100.983 28.986 -9.581 1.00 12.66 78 ASP A C 1
ATOM 550 O O . ASP A 1 78 ? 100.944 30.161 -9.945 1.00 12.59 78 ASP A O 1
ATOM 555 N N . VAL A 1 79 ? 102.084 28.236 -9.626 1.00 12.17 79 VAL A N 1
ATOM 556 C CA . VAL A 1 79 ? 103.398 28.785 -9.969 1.00 11.79 79 VAL A CA 1
ATOM 557 C C . VAL A 1 79 ? 104.142 27.875 -10.946 1.00 11.30 79 VAL A C 1
ATOM 558 O O . VAL A 1 79 ? 104.086 26.649 -10.822 1.00 11.73 79 VAL A O 1
ATOM 562 N N . LEU A 1 80 ? 104.814 28.499 -11.917 1.00 11.03 80 LEU A N 1
ATOM 563 C CA A LEU A 1 80 ? 105.754 27.806 -12.792 0.50 10.71 80 LEU A CA 1
ATOM 564 C CA B LEU A 1 80 ? 105.750 27.815 -12.806 0.50 10.88 80 LEU A CA 1
ATOM 565 C C . LEU A 1 80 ? 107.132 28.436 -12.621 1.00 10.70 80 LEU A C 1
ATOM 566 O O . LEU A 1 80 ? 107.273 29.657 -12.680 1.00 10.75 80 LEU A O 1
ATOM 575 N N . ILE A 1 81 ? 108.141 27.594 -12.401 1.00 10.28 81 ILE A N 1
ATOM 576 C CA . ILE A 1 81 ? 109.528 28.055 -12.311 1.00 10.11 81 ILE A CA 1
ATOM 577 C C . ILE A 1 81 ? 110.309 27.516 -13.504 1.00 9.96 81 ILE A C 1
ATOM 578 O O . ILE A 1 81 ? 110.295 26.313 -13.763 1.00 9.76 81 ILE A O 1
ATOM 583 N N . GLU A 1 82 ? 110.975 28.409 -14.233 1.00 9.79 82 GLU A N 1
ATOM 584 C CA . GLU A 1 82 ? 111.893 27.995 -15.293 1.00 10.01 82 GLU A CA 1
ATOM 585 C C . GLU A 1 82 ? 113.181 28.808 -15.225 1.00 9.85 82 GLU A C 1
ATOM 586 O O . GLU A 1 82 ? 113.153 30.009 -14.928 1.00 10.00 82 GLU A O 1
ATOM 592 N N . GLY A 1 83 ? 114.302 28.142 -15.489 1.00 9.70 83 GLY A N 1
ATOM 593 C CA . GLY A 1 83 ? 115.619 28.771 -15.397 1.00 9.75 83 GLY A CA 1
ATOM 594 C C . GLY A 1 83 ? 116.501 28.555 -16.613 1.00 9.77 83 GLY A C 1
ATOM 595 O O . GLY A 1 83 ? 117.719 28.394 -16.484 1.00 9.66 83 GLY A O 1
ATOM 596 N N . TYR A 1 84 ? 115.886 28.544 -17.792 1.00 10.03 84 TYR A N 1
ATOM 597 C CA . TYR A 1 84 ? 116.625 28.410 -19.048 1.00 9.82 84 TYR A CA 1
ATOM 598 C C . TYR A 1 84 ? 116.920 29.786 -19.649 1.00 10.00 84 TYR A C 1
ATOM 599 O O . TYR A 1 84 ? 116.474 30.812 -19.126 1.00 9.93 84 TYR A O 1
ATOM 608 N N . ARG A 1 85 ? 117.681 29.811 -20.742 1.00 10.38 85 ARG A N 1
ATOM 609 C CA . ARG A 1 85 ? 117.885 31.047 -21.495 1.00 10.79 85 ARG A CA 1
ATOM 610 C C . ARG A 1 85 ? 116.544 31.601 -21.967 1.00 10.85 85 ARG A C 1
ATOM 611 O O . ARG A 1 85 ? 115.626 30.826 -22.262 1.00 10.75 85 ARG A O 1
ATOM 619 N N . PRO A 1 86 ? 116.416 32.938 -22.033 1.00 10.74 86 PRO A N 1
ATOM 620 C CA . PRO A 1 86 ? 115.209 33.527 -22.613 1.00 10.95 86 PRO A CA 1
ATOM 621 C C . PRO A 1 86 ? 114.959 32.942 -24.005 1.00 11.25 86 PRO A C 1
ATOM 622 O O . PRO A 1 86 ? 115.905 32.744 -24.773 1.00 11.45 86 PRO A O 1
ATOM 626 N N . GLY A 1 87 ? 113.700 32.629 -24.301 1.00 11.40 87 GLY A N 1
ATOM 627 C CA . GLY A 1 87 ? 113.335 32.037 -25.591 1.00 11.71 87 GLY A CA 1
ATOM 628 C C . GLY A 1 87 ? 113.190 30.525 -25.580 1.00 11.75 87 GLY A C 1
ATOM 629 O O . GLY A 1 87 ? 112.521 29.956 -26.450 1.00 12.03 87 GLY A O 1
ATOM 630 N N . VAL A 1 88 ? 113.819 29.861 -24.612 1.00 11.48 88 VAL A N 1
ATOM 631 C CA . VAL A 1 88 ? 113.787 28.402 -24.542 1.00 11.66 88 VAL A CA 1
ATOM 632 C C . VAL A 1 88 ? 112.366 27.866 -24.347 1.00 11.73 88 VAL A C 1
ATOM 633 O O . VAL A 1 88 ? 111.910 27.020 -25.125 1.00 11.79 88 VAL A O 1
ATOM 637 N N . THR A 1 89 ? 111.664 28.352 -23.325 1.00 11.88 89 THR A N 1
ATOM 638 C CA . THR A 1 89 ? 110.286 27.907 -23.096 1.00 12.22 89 THR A CA 1
ATOM 639 C C . THR A 1 89 ? 109.375 28.308 -24.257 1.00 12.62 89 THR A C 1
ATOM 640 O O . THR A 1 89 ? 108.480 27.546 -24.640 1.00 12.60 89 THR A O 1
ATOM 644 N N . GLU A 1 90 ? 109.616 29.491 -24.822 1.00 12.79 90 GLU A N 1
ATOM 645 C CA . GLU A 1 90 ? 108.874 29.964 -25.997 1.00 13.19 90 GLU A CA 1
ATOM 646 C C . GLU A 1 90 ? 108.953 28.959 -27.152 1.00 13.61 90 GLU A C 1
ATOM 647 O O . GLU A 1 90 ? 107.924 28.613 -27.747 1.00 13.52 90 GLU A O 1
ATOM 653 N N . ARG A 1 91 ? 110.170 28.487 -27.442 1.00 13.85 91 ARG A N 1
ATOM 654 C CA A ARG A 1 91 ? 110.392 27.524 -28.524 0.50 13.94 91 ARG A CA 1
ATOM 655 C CA B ARG A 1 91 ? 110.421 27.518 -28.512 0.50 14.30 91 ARG A CA 1
ATOM 656 C C . ARG A 1 91 ? 109.712 26.188 -28.241 1.00 14.29 91 ARG A C 1
ATOM 657 O O . ARG A 1 91 ? 109.276 25.499 -29.167 1.00 14.62 91 ARG A O 1
ATOM 672 N N . LEU A 1 92 ? 109.607 25.833 -26.962 1.00 14.41 92 LEU A N 1
ATOM 673 C CA . LEU A 1 92 ? 108.970 24.585 -26.540 1.00 14.64 92 LEU A CA 1
ATOM 674 C C . LEU A 1 92 ? 107.446 24.601 -26.660 1.00 14.74 92 LEU A C 1
ATOM 675 O O . LEU A 1 92 ? 106.816 23.543 -26.716 1.00 15.11 92 LEU A O 1
ATOM 680 N N . GLY A 1 93 ? 106.863 25.796 -26.700 1.00 14.87 93 GLY A N 1
ATOM 681 C CA . GLY A 1 93 ? 105.413 25.953 -26.622 1.00 15.05 93 GLY A CA 1
ATOM 682 C C . GLY A 1 93 ? 104.942 26.130 -25.188 1.00 15.15 93 GLY A C 1
ATOM 683 O O . GLY A 1 93 ? 103.757 25.961 -24.888 1.00 15.27 93 GLY A O 1
ATOM 684 N N . LEU A 1 94 ? 105.877 26.474 -24.302 1.00 15.29 94 LEU A N 1
ATOM 685 C CA . LEU A 1 94 ? 105.583 26.674 -22.880 1.00 15.50 94 LEU A CA 1
ATOM 686 C C . LEU A 1 94 ? 105.860 28.106 -22.424 1.00 15.48 94 LEU A C 1
ATOM 687 O O . LEU A 1 94 ? 106.012 28.365 -21.224 1.00 15.71 94 LEU A O 1
ATOM 692 N N . GLY A 1 95 ? 105.920 29.031 -23.381 1.00 15.49 95 GLY A N 1
ATOM 693 C CA . GLY A 1 95 ? 106.112 30.451 -23.085 1.00 15.72 95 GLY A CA 1
ATOM 694 C C . GLY A 1 95 ? 104.939 31.036 -22.314 1.00 16.16 95 GLY A C 1
ATOM 695 O O . GLY A 1 95 ? 103.878 30.409 -22.232 1.00 15.89 95 GLY A O 1
ATOM 696 N N . PRO A 1 96 ? 105.119 32.242 -21.739 1.00 16.39 96 PRO A N 1
ATOM 697 C CA . PRO A 1 96 ? 104.064 32.893 -20.949 1.00 16.94 96 PRO A CA 1
ATOM 698 C C . PRO A 1 96 ? 102.735 33.048 -21.695 1.00 17.35 96 PRO A C 1
ATOM 699 O O . PRO A 1 96 ? 101.673 32.870 -21.095 1.00 17.37 96 PRO A O 1
ATOM 703 N N . GLU A 1 97 ? 102.801 33.366 -22.987 1.00 17.95 97 GLU A N 1
ATOM 704 C CA . GLU A 1 97 ? 101.602 33.567 -23.803 1.00 18.64 97 GLU A CA 1
ATOM 705 C C . GLU A 1 97 ? 100.812 32.274 -23.998 1.00 18.56 97 GLU A C 1
ATOM 706 O O . GLU A 1 97 ? 99.579 32.293 -24.013 1.00 18.78 97 GLU A O 1
ATOM 712 N N . GLU A 1 98 ? 101.523 31.158 -24.146 1.00 18.45 98 GLU A N 1
ATOM 713 C CA . GLU A 1 98 ? 100.885 29.849 -24.285 1.00 18.49 98 GLU A CA 1
ATOM 714 C C . GLU A 1 98 ? 100.279 29.368 -22.971 1.00 18.36 98 GLU A C 1
ATOM 715 O O . GLU A 1 98 ? 99.172 28.828 -22.954 1.00 18.36 98 GLU A O 1
ATOM 721 N N . CYS A 1 99 ? 101.003 29.572 -21.872 1.00 18.08 99 CYS A N 1
ATOM 722 C CA . CYS A 1 99 ? 100.514 29.194 -20.549 1.00 17.94 99 CYS A CA 1
ATOM 723 C C . CYS A 1 99 ? 99.296 30.022 -20.121 1.00 18.15 99 CYS A C 1
ATOM 724 O O . CYS A 1 99 ? 98.401 29.509 -19.446 1.00 18.01 99 CYS A O 1
ATOM 727 N N . ALA A 1 100 ? 99.259 31.288 -20.537 1.00 18.39 100 ALA A N 1
ATOM 728 C CA . ALA A 1 100 ? 98.147 32.192 -20.216 1.00 18.82 100 ALA A CA 1
ATOM 729 C C . ALA A 1 100 ? 96.818 31.736 -20.825 1.00 19.15 100 ALA A C 1
ATOM 730 O O . ALA A 1 100 ? 95.748 32.017 -20.277 1.00 19.27 100 ALA A O 1
ATOM 732 N N . LYS A 1 101 ? 96.898 31.025 -21.950 1.00 19.41 101 LYS A N 1
ATOM 733 C CA . LYS A 1 101 ? 95.715 30.498 -22.634 1.00 19.71 101 LYS A CA 1
ATOM 734 C C . LYS A 1 101 ? 95.000 29.415 -21.828 1.00 19.69 101 LYS A C 1
ATOM 735 O O . LYS A 1 101 ? 93.783 29.243 -21.952 1.00 19.96 101 LYS A O 1
ATOM 741 N N . VAL A 1 102 ? 95.756 28.691 -21.006 1.00 19.37 102 VAL A N 1
ATOM 742 C CA . VAL A 1 102 ? 95.205 27.587 -20.215 1.00 19.12 102 VAL A CA 1
ATOM 743 C C . VAL A 1 102 ? 95.086 27.909 -18.721 1.00 18.70 102 VAL A C 1
ATOM 744 O O . VAL A 1 102 ? 94.394 27.201 -17.987 1.00 18.66 102 VAL A O 1
ATOM 748 N N . ASN A 1 103 ? 95.759 28.976 -18.281 1.00 18.07 103 ASN A N 1
ATOM 749 C CA . ASN A 1 103 ? 95.817 29.340 -16.861 1.00 17.60 103 ASN A CA 1
ATOM 750 C C . ASN A 1 103 ? 96.267 30.794 -16.666 1.00 17.53 103 ASN A C 1
ATOM 751 O O . ASN A 1 103 ? 97.463 31.064 -16.519 1.00 17.36 103 ASN A O 1
ATOM 756 N N . ASP A 1 104 ? 95.316 31.727 -16.645 1.00 17.40 104 ASP A N 1
ATOM 757 C CA . ASP A 1 104 ? 95.656 33.147 -16.490 1.00 17.30 104 ASP A CA 1
ATOM 758 C C . ASP A 1 104 ? 95.931 33.563 -15.036 1.00 16.72 104 ASP A C 1
ATOM 759 O O . ASP A 1 104 ? 96.213 34.729 -14.760 1.00 16.90 104 ASP A O 1
ATOM 764 N N . ARG A 1 105 ? 95.860 32.593 -14.125 1.00 16.05 105 ARG A N 1
ATOM 765 C CA . ARG A 1 105 ? 96.164 32.806 -12.709 1.00 15.50 105 ARG A CA 1
ATOM 766 C C . ARG A 1 105 ? 97.586 32.375 -12.351 1.00 14.91 105 ARG A C 1
ATOM 767 O O . ARG A 1 105 ? 98.017 32.521 -11.202 1.00 14.77 105 ARG A O 1
ATOM 775 N N . LEU A 1 106 ? 98.308 31.852 -13.339 1.00 14.00 106 LEU A N 1
ATOM 776 C CA . LEU A 1 106 ? 99.657 31.336 -13.125 1.00 13.07 106 LEU A CA 1
ATOM 777 C C . LEU A 1 106 ? 100.665 32.452 -12.849 1.00 12.54 106 LEU A C 1
ATOM 778 O O . LEU A 1 106 ? 100.676 33.475 -13.534 1.00 12.21 106 LEU A O 1
ATOM 783 N N . ILE A 1 107 ? 101.496 32.246 -11.829 1.00 11.94 107 ILE A N 1
ATOM 784 C CA . ILE A 1 107 ? 102.676 33.079 -11.618 1.00 11.81 107 ILE A CA 1
ATOM 785 C C . ILE A 1 107 ? 103.813 32.427 -12.401 1.00 11.12 107 ILE A C 1
ATOM 786 O O . ILE A 1 107 ? 104.267 31.333 -12.056 1.00 11.38 107 ILE A O 1
ATOM 791 N N . TYR A 1 108 ? 104.246 33.098 -13.464 1.00 10.79 108 TYR A N 1
ATOM 792 C CA . TYR A 1 108 ? 105.258 32.570 -14.367 1.00 10.53 108 TYR A CA 1
ATOM 793 C C . TYR A 1 108 ? 106.597 33.173 -13.955 1.00 9.99 108 TYR A C 1
ATOM 794 O O . TYR A 1 108 ? 106.875 34.340 -14.233 1.00 10.03 108 TYR A O 1
ATOM 803 N N . ALA A 1 109 ? 107.413 32.366 -13.283 1.00 9.33 109 ALA A N 1
ATOM 804 C CA . ALA A 1 109 ? 108.646 32.840 -12.658 1.00 9.36 109 ALA A CA 1
ATOM 805 C C . ALA A 1 109 ? 109.878 32.453 -13.469 1.00 9.02 109 ALA A C 1
ATOM 806 O O . ALA A 1 109 ? 110.214 31.270 -13.592 1.00 9.36 109 ALA A O 1
ATOM 808 N N . ARG A 1 110 ? 110.542 33.472 -14.007 1.00 8.69 110 ARG A N 1
ATOM 809 C CA . ARG A 1 110 ? 111.668 33.298 -14.921 1.00 8.47 110 ARG A CA 1
ATOM 810 C C . ARG A 1 110 ? 112.982 33.663 -14.234 1.00 8.30 110 ARG A C 1
ATOM 811 O O . ARG A 1 110 ? 113.230 34.830 -13.917 1.00 8.40 110 ARG A O 1
ATOM 819 N N . MET A 1 111 ? 113.805 32.643 -14.011 1.00 8.03 111 MET A N 1
ATOM 820 C CA . MET A 1 111 ? 115.043 32.760 -13.247 1.00 7.87 111 MET A CA 1
ATOM 821 C C . MET A 1 111 ? 116.246 32.760 -14.190 1.00 7.82 111 MET A C 1
ATOM 822 O O . MET A 1 111 ? 116.569 31.733 -14.791 1.00 7.74 111 MET A O 1
ATOM 827 N N . THR A 1 112 ? 116.895 33.914 -14.330 1.00 7.72 112 THR A N 1
ATOM 828 C CA . THR A 1 112 ? 118.086 34.033 -15.180 1.00 7.47 112 THR A CA 1
ATOM 829 C C . THR A 1 112 ? 119.183 34.834 -14.481 1.00 7.10 112 THR A C 1
ATOM 830 O O . THR A 1 112 ? 118.976 35.367 -13.388 1.00 7.00 112 THR A O 1
ATOM 834 N N . GLY A 1 113 ? 120.350 34.903 -15.115 1.00 6.94 113 GLY A N 1
ATOM 835 C CA . GLY A 1 113 ? 121.437 35.737 -14.618 1.00 6.87 113 GLY A CA 1
ATOM 836 C C . GLY A 1 113 ? 121.384 37.143 -15.188 1.00 6.83 113 GLY A C 1
ATOM 837 O O . GLY A 1 113 ? 121.457 38.126 -14.444 1.00 7.03 113 GLY A O 1
ATOM 838 N N . TRP A 1 114 ? 121.243 37.232 -16.510 1.00 7.04 114 TRP A N 1
ATOM 839 C CA . TRP A 1 114 ? 121.306 38.501 -17.234 1.00 7.78 114 TRP A CA 1
ATOM 840 C C . TRP A 1 114 ? 119.950 39.177 -17.451 1.00 8.09 114 TRP A C 1
ATOM 841 O O . TRP A 1 114 ? 119.901 40.353 -17.810 1.00 8.48 114 TRP A O 1
ATOM 852 N N . GLY A 1 115 ? 118.858 38.446 -17.245 1.00 8.64 115 GLY A N 1
ATOM 853 C CA . GLY A 1 115 ? 117.525 38.990 -17.505 1.00 9.29 115 GLY A CA 1
ATOM 854 C C . GLY A 1 115 ? 116.967 38.542 -18.841 1.00 9.99 115 GLY A C 1
ATOM 855 O O . GLY A 1 115 ? 117.605 37.777 -19.571 1.00 9.73 115 GLY A O 1
ATOM 856 N N . GLN A 1 116 ? 115.777 39.035 -19.166 1.00 10.81 116 GLN A N 1
ATOM 857 C CA . GLN A 1 116 ? 115.048 38.567 -20.345 1.00 11.95 116 GLN A CA 1
ATOM 858 C C . GLN A 1 116 ? 115.470 39.243 -21.644 1.00 12.53 116 GLN A C 1
ATOM 859 O O . GLN A 1 116 ? 115.282 38.680 -22.725 1.00 13.59 116 GLN A O 1
ATOM 865 N N . THR A 1 117 ? 116.039 40.442 -21.534 1.00 12.97 117 THR A N 1
ATOM 866 C CA . THR A 1 117 ? 116.469 41.224 -22.696 1.00 13.34 117 THR A CA 1
ATOM 867 C C . THR A 1 117 ? 117.878 41.781 -22.480 1.00 13.12 117 THR A C 1
ATOM 868 O O . THR A 1 117 ? 118.459 41.613 -21.405 1.00 13.16 117 THR A O 1
ATOM 872 N N . GLY A 1 118 ? 118.425 42.434 -23.502 1.00 12.89 118 GLY A N 1
ATOM 873 C CA . GLY A 1 118 ? 119.731 43.078 -23.387 1.00 12.51 118 GLY A CA 1
ATOM 874 C C . GLY A 1 118 ? 120.857 42.334 -24.087 1.00 12.34 118 GLY A C 1
ATOM 875 O O . GLY A 1 118 ? 120.712 41.151 -24.414 1.00 12.34 118 GLY A O 1
ATOM 876 N N . PRO A 1 119 ? 121.995 43.019 -24.311 1.00 12.10 119 PRO A N 1
ATOM 877 C CA . PRO A 1 119 ? 123.092 42.476 -25.126 1.00 11.99 119 PRO A CA 1
ATOM 878 C C . PRO A 1 119 ? 123.749 41.195 -24.591 1.00 11.62 119 PRO A C 1
ATOM 879 O O . PRO A 1 119 ? 124.362 40.458 -25.368 1.00 11.84 119 PRO A O 1
ATOM 883 N N . ARG A 1 120 ? 123.623 40.928 -23.292 1.00 10.93 120 ARG A N 1
ATOM 884 C CA . ARG A 1 120 ? 124.195 39.711 -22.703 1.00 10.44 120 ARG A CA 1
ATOM 885 C C . ARG A 1 120 ? 123.170 38.597 -22.465 1.00 10.09 120 ARG A C 1
ATOM 886 O O . ARG A 1 120 ? 123.544 37.500 -22.039 1.00 9.77 120 ARG A O 1
ATOM 894 N N . SER A 1 121 ? 121.894 38.862 -22.756 1.00 9.99 121 SER A N 1
ATOM 895 C CA . SER A 1 121 ? 120.801 37.961 -22.356 1.00 10.09 121 SER A CA 1
ATOM 896 C C . SER A 1 121 ? 120.824 36.557 -22.978 1.00 9.91 121 SER A C 1
ATOM 897 O O . SER A 1 121 ? 120.191 35.639 -22.451 1.00 10.05 121 SER A O 1
ATOM 900 N N . GLN A 1 122 ? 121.547 36.387 -24.084 1.00 9.84 122 GLN A N 1
ATOM 901 C CA . GLN A 1 122 ? 121.676 35.062 -24.702 1.00 9.91 122 GLN A CA 1
ATOM 902 C C . GLN A 1 122 ? 122.997 34.354 -24.393 1.00 9.82 122 GLN A C 1
ATOM 903 O O . GLN A 1 122 ? 123.254 33.264 -24.916 1.00 10.26 122 GLN A O 1
ATOM 909 N N . GLN A 1 123 ? 123.820 34.963 -23.539 1.00 9.50 123 GLN A N 1
ATOM 910 C CA A GLN A 1 123 ? 125.120 34.398 -23.187 0.50 9.36 123 GLN A CA 1
ATOM 911 C CA B GLN A 1 123 ? 125.122 34.403 -23.183 0.50 9.41 123 GLN A CA 1
ATOM 912 C C . GLN A 1 123 ? 125.051 33.486 -21.968 1.00 9.10 123 GLN A C 1
ATOM 913 O O . GLN A 1 123 ? 124.426 33.823 -20.958 1.00 9.07 123 GLN A O 1
ATOM 924 N N . ALA A 1 124 ? 125.704 32.332 -22.075 1.00 8.56 124 ALA A N 1
ATOM 925 C CA . ALA A 1 124 ? 125.856 31.409 -20.958 1.00 8.24 124 ALA A CA 1
ATOM 926 C C . ALA A 1 124 ? 126.645 32.091 -19.845 1.00 8.02 124 ALA A C 1
ATOM 927 O O . ALA A 1 124 ? 127.456 32.987 -20.093 1.00 8.32 124 ALA A O 1
ATOM 929 N N . GLY A 1 125 ? 126.408 31.649 -18.619 1.00 7.68 125 GLY A N 1
ATOM 930 C CA . GLY A 1 125 ? 127.143 32.169 -17.482 1.00 7.40 125 GLY A CA 1
ATOM 931 C C . GLY A 1 125 ? 126.839 31.418 -16.209 1.00 7.17 125 GLY A C 1
ATOM 932 O O . GLY A 1 125 ? 125.949 30.560 -16.160 1.00 7.58 125 GLY A O 1
ATOM 933 N N . HIS A 1 126 ? 127.592 31.764 -15.172 1.00 7.06 126 HIS A N 1
ATOM 934 C CA . HIS A 1 126 ? 127.362 31.250 -13.832 1.00 6.91 126 HIS A CA 1
ATOM 935 C C . HIS A 1 126 ? 127.494 32.395 -12.833 1.00 6.42 126 HIS A C 1
ATOM 936 O O . HIS A 1 126 ? 127.831 33.524 -13.213 1.00 6.26 126 HIS A O 1
ATOM 943 N N . ASP A 1 127 ? 127.210 32.101 -11.566 1.00 5.69 127 ASP A N 1
ATOM 944 C CA . ASP A 1 127 ? 127.238 33.090 -10.479 1.00 5.28 127 ASP A CA 1
ATOM 945 C C . ASP A 1 127 ? 128.374 34.108 -10.617 1.00 5.10 127 ASP A C 1
ATOM 946 O O . ASP A 1 127 ? 128.133 35.319 -10.616 1.00 5.27 127 ASP A O 1
ATOM 951 N N . ILE A 1 128 ? 129.607 33.619 -10.745 1.00 4.78 128 ILE A N 1
ATOM 952 C CA . ILE A 1 128 ? 130.780 34.497 -10.773 1.00 4.84 128 ILE A CA 1
ATOM 953 C C . ILE A 1 128 ? 130.674 35.573 -11.863 1.00 5.11 128 ILE A C 1
ATOM 954 O O . ILE A 1 128 ? 131.110 36.708 -11.666 1.00 5.16 128 ILE A O 1
ATOM 959 N N . ASN A 1 129 ? 130.072 35.220 -12.997 1.00 5.11 129 ASN A N 1
ATOM 960 C CA . ASN A 1 129 ? 129.901 36.177 -14.092 1.00 5.44 129 ASN A CA 1
ATOM 961 C C . ASN A 1 129 ? 128.907 37.279 -13.760 1.00 5.66 129 ASN A C 1
ATOM 962 O O . ASN A 1 129 ? 129.157 38.453 -14.043 1.00 5.78 129 ASN A O 1
ATOM 967 N N . TYR A 1 130 ? 127.785 36.902 -13.156 1.00 5.79 130 TYR A N 1
ATOM 968 C CA . TYR A 1 130 ? 126.732 37.874 -12.845 1.00 6.16 130 TYR A CA 1
ATOM 969 C C . TYR A 1 130 ? 127.178 38.895 -11.798 1.00 6.56 130 TYR A C 1
ATOM 970 O O . TYR A 1 130 ? 126.920 40.093 -11.949 1.00 7.40 130 TYR A O 1
ATOM 979 N N . ILE A 1 131 ? 127.871 38.437 -10.760 1.00 6.18 131 ILE A N 1
ATOM 980 C CA . ILE A 1 131 ? 128.413 39.355 -9.749 1.00 6.15 131 ILE A CA 1
ATOM 981 C C . ILE A 1 131 ? 129.681 40.105 -10.197 1.00 6.10 131 ILE A C 1
ATOM 982 O O . ILE A 1 131 ? 130.093 41.058 -9.539 1.00 5.71 131 ILE A O 1
ATOM 987 N N . SER A 1 132 ? 130.293 39.703 -11.311 1.00 6.33 132 SER A N 1
ATOM 988 C CA A SER A 1 132 ? 131.451 40.438 -11.810 0.50 6.07 132 SER A CA 1
ATOM 989 C CA B SER A 1 132 ? 131.444 40.429 -11.852 0.50 6.76 132 SER A CA 1
ATOM 990 C C . SER A 1 132 ? 131.032 41.761 -12.451 1.00 6.59 132 SER A C 1
ATOM 991 O O . SER A 1 132 ? 131.770 42.746 -12.371 1.00 6.49 132 SER A O 1
ATOM 996 N N . LEU A 1 133 ? 129.848 41.779 -13.061 1.00 6.60 133 LEU A N 1
ATOM 997 C CA . LEU A 1 133 ? 129.412 42.922 -13.860 1.00 7.13 133 LEU A CA 1
ATOM 998 C C . LEU A 1 133 ? 128.826 44.092 -13.071 1.00 7.13 133 LEU A C 1
ATOM 999 O O . LEU A 1 133 ? 128.699 45.198 -13.612 1.00 7.48 133 LEU A O 1
ATOM 1004 N N . ASN A 1 134 ? 128.471 43.866 -11.809 1.00 6.96 134 ASN A N 1
ATOM 1005 C CA . ASN A 1 134 ? 127.758 44.888 -11.035 1.00 6.79 134 ASN A CA 1
ATOM 1006 C C . ASN A 1 134 ? 128.522 45.422 -9.814 1.00 6.77 134 ASN A C 1
ATOM 1007 O O . ASN A 1 134 ? 127.942 46.069 -8.934 1.00 6.68 134 ASN A O 1
ATOM 1012 N N . GLY A 1 135 ? 129.827 45.159 -9.786 1.00 6.66 135 GLY A N 1
ATOM 1013 C CA . GLY A 1 135 ? 130.704 45.702 -8.751 1.00 6.68 135 GLY A CA 1
ATOM 1014 C C . GLY A 1 135 ? 130.930 44.804 -7.549 1.00 6.58 135 GLY A C 1
ATOM 1015 O O . GLY A 1 135 ? 131.847 45.038 -6.764 1.00 7.11 135 GLY A O 1
ATOM 1016 N N . ILE A 1 136 ? 130.108 43.767 -7.402 1.00 6.26 136 ILE A N 1
ATOM 1017 C CA . ILE A 1 136 ? 130.149 42.925 -6.201 1.00 5.72 136 ILE A CA 1
ATOM 1018 C C . ILE A 1 136 ? 131.454 42.139 -6.075 1.00 5.62 136 ILE A C 1
ATOM 1019 O O . ILE A 1 136 ? 132.133 42.218 -5.047 1.00 5.68 136 ILE A O 1
ATOM 1024 N N . LEU A 1 137 ? 131.811 41.391 -7.116 1.00 5.14 137 LEU A N 1
ATOM 1025 C CA . LEU A 1 137 ? 133.002 40.545 -7.049 1.00 5.16 137 LEU A CA 1
ATOM 1026 C C . LEU A 1 137 ? 134.276 41.357 -6.792 1.00 5.30 137 LEU A C 1
ATOM 1027 O O . LEU A 1 137 ? 135.117 40.958 -5.982 1.00 5.66 137 LEU A O 1
ATOM 1032 N N . HIS A 1 138 ? 134.397 42.502 -7.465 1.00 5.56 138 HIS A N 1
ATOM 1033 C CA . HIS A 1 138 ? 135.537 43.407 -7.280 1.00 5.92 138 HIS A CA 1
ATOM 1034 C C . HIS A 1 138 ? 135.766 43.789 -5.808 1.00 6.05 138 HIS A C 1
ATOM 1035 O O . HIS A 1 138 ? 136.901 44.048 -5.397 1.00 6.84 138 HIS A O 1
ATOM 1042 N N . ALA A 1 139 ? 134.684 43.823 -5.033 1.00 5.98 139 ALA A N 1
ATOM 1043 C CA . ALA A 1 139 ? 134.727 44.251 -3.637 1.00 6.19 139 ALA A CA 1
ATOM 1044 C C . ALA A 1 139 ? 135.071 43.149 -2.624 1.00 6.25 139 ALA A C 1
ATOM 1045 O O . ALA A 1 139 ? 135.170 43.437 -1.421 1.00 6.92 139 ALA A O 1
ATOM 1047 N N . ILE A 1 140 ? 135.255 41.909 -3.089 1.00 6.44 140 ILE A N 1
ATOM 1048 C CA A ILE A 1 140 ? 135.458 40.796 -2.165 0.50 6.88 140 ILE A CA 1
ATOM 1049 C CA B ILE A 1 140 ? 135.443 40.745 -2.201 0.50 6.76 140 ILE A CA 1
ATOM 1050 C C . ILE A 1 140 ? 136.888 40.251 -2.185 1.00 7.05 140 ILE A C 1
ATOM 1051 O O . ILE A 1 140 ? 137.429 39.890 -3.231 1.00 7.24 140 ILE A O 1
ATOM 1060 N N . GLY A 1 141 ? 137.496 40.207 -0.999 1.00 7.05 141 GLY A N 1
ATOM 1061 C CA . GLY A 1 141 ? 138.841 39.659 -0.842 1.00 8.20 141 GLY A CA 1
ATOM 1062 C C . GLY A 1 141 ? 139.836 40.634 -0.243 1.00 8.64 141 GLY A C 1
ATOM 1063 O O . GLY A 1 141 ? 139.514 41.796 0.016 1.00 9.23 141 GLY A O 1
ATOM 1064 N N . ARG A 1 142 ? 141.056 40.153 -0.026 1.00 9.61 142 ARG A N 1
ATOM 1065 C CA . ARG A 1 142 ? 142.134 41.006 0.467 1.00 10.62 142 ARG A CA 1
ATOM 1066 C C . ARG A 1 142 ? 142.606 41.962 -0.629 1.00 11.42 142 ARG A C 1
ATOM 1067 O O . ARG A 1 142 ? 142.516 41.651 -1.821 1.00 11.30 142 ARG A O 1
ATOM 1075 N N . GLY A 1 143 ? 143.099 43.126 -0.214 1.00 12.20 143 GLY A N 1
ATOM 1076 C CA . GLY A 1 143 ? 143.474 44.187 -1.144 1.00 13.73 143 GLY A CA 1
ATOM 1077 C C . GLY A 1 143 ? 144.687 43.906 -2.012 1.00 14.59 143 GLY A C 1
ATOM 1078 O O . GLY A 1 143 ? 144.796 44.435 -3.122 1.00 15.34 143 GLY A O 1
ATOM 1079 N N . ASP A 1 144 ? 145.595 43.069 -1.517 1.00 15.52 144 ASP A N 1
ATOM 1080 C CA . ASP A 1 144 ? 146.859 42.825 -2.215 1.00 16.51 144 ASP A CA 1
ATOM 1081 C C . ASP A 1 144 ? 146.797 41.667 -3.216 1.00 16.56 144 ASP A C 1
ATOM 1082 O O . ASP A 1 144 ? 147.825 41.226 -3.739 1.00 17.14 144 ASP A O 1
ATOM 1087 N N . GLU A 1 145 ? 145.582 41.195 -3.493 1.00 16.11 145 GLU A N 1
ATOM 1088 C CA . GLU A 1 145 ? 145.368 40.039 -4.362 1.00 15.52 145 GLU A CA 1
ATOM 1089 C C . GLU A 1 145 ? 144.114 40.201 -5.205 1.00 14.16 145 GLU A C 1
ATOM 1090 O O . GLU A 1 145 ? 143.275 41.061 -4.929 1.00 14.16 145 GLU A O 1
ATOM 1096 N N . ARG A 1 146 ? 143.985 39.353 -6.221 1.00 12.65 146 ARG A N 1
ATOM 1097 C CA . ARG A 1 146 ? 142.808 39.360 -7.085 1.00 11.17 146 ARG A CA 1
ATOM 1098 C C . ARG A 1 146 ? 141.536 38.971 -6.312 1.00 10.05 146 ARG A C 1
ATOM 1099 O O . ARG A 1 146 ? 141.614 38.276 -5.289 1.00 10.33 146 ARG A O 1
ATOM 1107 N N . PRO A 1 147 ? 140.362 39.435 -6.784 1.00 8.42 147 PRO A N 1
ATOM 1108 C CA . PRO A 1 147 ? 139.104 39.141 -6.095 1.00 8.25 147 PRO A CA 1
ATOM 1109 C C . PRO A 1 147 ? 138.847 37.645 -5.952 1.00 8.14 147 PRO A C 1
ATOM 1110 O O . PRO A 1 147 ? 139.263 36.859 -6.804 1.00 8.11 147 PRO A O 1
ATOM 1114 N N . VAL A 1 148 ? 138.174 37.262 -4.873 1.00 8.32 148 VAL A N 1
ATOM 1115 C CA . VAL A 1 148 ? 137.856 35.855 -4.627 1.00 8.60 148 VAL A CA 1
ATOM 1116 C C . VAL A 1 148 ? 136.332 35.660 -4.619 1.00 8.01 148 VAL A C 1
ATOM 1117 O O . VAL A 1 148 ? 135.605 36.484 -4.063 1.00 8.11 148 VAL A O 1
ATOM 1121 N N . PRO A 1 149 ? 135.841 34.594 -5.279 1.00 8.01 149 PRO A N 1
ATOM 1122 C CA . PRO A 1 149 ? 134.389 34.385 -5.267 1.00 7.72 149 PRO A CA 1
ATOM 1123 C C . PRO A 1 149 ? 133.861 34.009 -3.881 1.00 7.40 149 PRO A C 1
ATOM 1124 O O . PRO A 1 149 ? 134.443 33.148 -3.225 1.00 7.54 149 PRO A O 1
ATOM 1128 N N . PRO A 1 150 ? 132.776 34.665 -3.427 1.00 6.73 150 PRO A N 1
ATOM 1129 C CA . PRO A 1 150 ? 132.158 34.276 -2.150 1.00 6.70 150 PRO A CA 1
ATOM 1130 C C . PRO A 1 150 ? 131.267 33.045 -2.366 1.00 6.27 150 PRO A C 1
ATOM 1131 O O . PRO A 1 150 ? 130.035 33.115 -2.218 1.00 6.20 150 PRO A O 1
ATOM 1135 N N . LEU A 1 151 ? 131.906 31.934 -2.744 1.00 5.97 151 LEU A N 1
ATOM 1136 C CA . LEU A 1 151 ? 131.215 30.760 -3.290 1.00 5.95 151 LEU A CA 1
ATOM 1137 C C . LEU A 1 151 ? 130.204 31.239 -4.341 1.00 6.20 151 LEU A C 1
ATOM 1138 O O . LEU A 1 151 ? 130.471 32.232 -5.031 1.00 5.96 151 LEU A O 1
ATOM 1143 N N . ASN A 1 152 ? 129.071 30.548 -4.467 1.00 6.19 152 ASN A N 1
ATOM 1144 C CA . ASN A 1 152 ? 127.949 31.014 -5.295 1.00 6.20 152 ASN A CA 1
ATOM 1145 C C . ASN A 1 152 ? 126.780 31.502 -4.428 1.00 6.10 152 ASN A C 1
ATOM 1146 O O . ASN A 1 152 ? 125.604 31.358 -4.781 1.00 6.38 152 ASN A O 1
ATOM 1151 N N . LEU A 1 153 ? 127.122 32.094 -3.286 1.00 6.08 153 LEU A N 1
ATOM 1152 C CA . LEU A 1 153 ? 126.124 32.534 -2.314 1.00 6.36 153 LEU A CA 1
ATOM 1153 C C . LEU A 1 153 ? 125.383 33.816 -2.701 1.00 6.20 153 LEU A C 1
ATOM 1154 O O . LEU A 1 153 ? 124.231 34.015 -2.306 1.00 6.69 153 LEU A O 1
ATOM 1159 N N . VAL A 1 154 ? 126.043 34.682 -3.466 1.00 5.86 154 VAL A N 1
ATOM 1160 C CA . VAL A 1 154 ? 125.532 36.031 -3.706 1.00 6.05 154 VAL A CA 1
ATOM 1161 C C . VAL A 1 154 ? 124.698 36.149 -4.990 1.00 5.77 154 VAL A C 1
ATOM 1162 O O . VAL A 1 154 ? 123.664 36.806 -4.994 1.00 5.79 154 VAL A O 1
ATOM 1166 N N . GLY A 1 155 ? 125.147 35.520 -6.070 1.00 5.86 155 GLY A N 1
ATOM 1167 C CA . GLY A 1 155 ? 124.403 35.540 -7.333 1.00 6.10 155 GLY A CA 1
ATOM 1168 C C . GLY A 1 155 ? 123.291 34.505 -7.386 1.00 6.13 155 GLY A C 1
ATOM 1169 O O . GLY A 1 155 ? 122.120 34.854 -7.557 1.00 6.75 155 GLY A O 1
ATOM 1170 N N . ASP A 1 156 ? 123.653 33.232 -7.238 1.00 6.17 156 ASP A N 1
ATOM 1171 C CA . ASP A 1 156 ? 122.682 32.135 -7.323 1.00 6.42 156 ASP A CA 1
ATOM 1172 C C . ASP A 1 156 ? 121.599 32.218 -6.262 1.00 6.33 156 ASP A C 1
ATOM 1173 O O . ASP A 1 156 ? 120.425 31.981 -6.543 1.00 6.63 156 ASP A O 1
ATOM 1178 N N . PHE A 1 157 ? 121.994 32.542 -5.036 1.00 6.21 157 PHE A N 1
ATOM 1179 C CA . PHE A 1 157 ? 121.088 32.370 -3.912 1.00 6.07 157 PHE A CA 1
ATOM 1180 C C . PHE A 1 157 ? 120.609 33.690 -3.315 1.00 6.09 157 PHE A C 1
ATOM 1181 O O . PHE A 1 157 ? 119.462 34.069 -3.543 1.00 6.10 157 PHE A O 1
ATOM 1189 N N . GLY A 1 158 ? 121.477 34.425 -2.618 1.00 6.07 158 GLY A N 1
ATOM 1190 C CA . GLY A 1 158 ? 121.082 35.715 -2.029 1.00 6.17 158 GLY A CA 1
ATOM 1191 C C . GLY A 1 158 ? 120.401 36.659 -3.014 1.00 6.01 158 GLY A C 1
ATOM 1192 O O . GLY A 1 158 ? 119.339 37.229 -2.721 1.00 6.43 158 GLY A O 1
ATOM 1193 N N . GLY A 1 159 ? 121.013 36.819 -4.185 1.00 6.01 159 GLY A N 1
ATOM 1194 C CA . GLY A 1 159 ? 120.502 37.721 -5.215 1.00 6.25 159 GLY A CA 1
ATOM 1195 C C . GLY A 1 159 ? 119.790 37.034 -6.365 1.00 6.47 159 GLY A C 1
ATOM 1196 O O . GLY A 1 159 ? 119.492 37.670 -7.377 1.00 6.62 159 GLY A O 1
ATOM 1197 N N . GLY A 1 160 ? 119.509 35.742 -6.200 1.00 6.38 160 GLY A N 1
ATOM 1198 C CA . GLY A 1 160 ? 118.932 34.923 -7.263 1.00 6.59 160 GLY A CA 1
ATOM 1199 C C . GLY A 1 160 ? 117.634 34.278 -6.834 1.00 6.35 160 GLY A C 1
ATOM 1200 O O . GLY A 1 160 ? 116.558 34.869 -6.989 1.00 6.54 160 GLY A O 1
ATOM 1201 N N . SER A 1 161 ? 117.744 33.068 -6.283 1.00 6.47 161 SER A N 1
ATOM 1202 C CA . SER A 1 161 ? 116.582 32.322 -5.809 1.00 6.53 161 SER A CA 1
ATOM 1203 C C . SER A 1 161 ? 115.749 33.110 -4.797 1.00 6.38 161 SER A C 1
ATOM 1204 O O . SER A 1 161 ? 114.521 33.050 -4.825 1.00 7.07 161 SER A O 1
ATOM 1207 N N . MET A 1 162 ? 116.409 33.851 -3.908 1.00 6.40 162 MET A N 1
ATOM 1208 C CA . MET A 1 162 ? 115.682 34.581 -2.870 1.00 6.30 162 MET A CA 1
ATOM 1209 C C . MET A 1 162 ? 114.797 35.680 -3.458 1.00 6.62 162 MET A C 1
ATOM 1210 O O . MET A 1 162 ? 113.701 35.932 -2.949 1.00 6.76 162 MET A O 1
ATOM 1215 N N . PHE A 1 163 ? 115.263 36.320 -4.529 1.00 6.58 163 PHE A N 1
ATOM 1216 C CA . PHE A 1 163 ? 114.449 37.322 -5.221 1.00 6.84 163 PHE A CA 1
ATOM 1217 C C . PHE A 1 163 ? 113.345 36.699 -6.073 1.00 7.21 163 PHE A C 1
ATOM 1218 O O . PHE A 1 163 ? 112.258 37.269 -6.186 1.00 7.34 163 PHE A O 1
ATOM 1226 N N . LEU A 1 164 ? 113.614 35.527 -6.649 1.00 7.38 164 LEU A N 1
ATOM 1227 C CA . LEU A 1 164 ? 112.564 34.769 -7.330 1.00 7.31 164 LEU A CA 1
ATOM 1228 C C . LEU A 1 164 ? 111.427 34.454 -6.356 1.00 7.49 164 LEU A C 1
ATOM 1229 O O . LEU A 1 164 ? 110.249 34.615 -6.693 1.00 7.38 164 LEU A O 1
ATOM 1234 N N . LEU A 1 165 ? 111.794 34.035 -5.146 1.00 7.29 165 LEU A N 1
ATOM 1235 C CA . LEU A 1 165 ? 110.825 33.712 -4.100 1.00 7.69 165 LEU A CA 1
ATOM 1236 C C . LEU A 1 165 ? 110.014 34.925 -3.672 1.00 8.08 165 LEU A C 1
ATOM 1237 O O . LEU A 1 165 ? 108.791 34.845 -3.568 1.00 8.28 165 LEU A O 1
ATOM 1242 N N . VAL A 1 166 ? 110.688 36.046 -3.429 1.00 8.30 166 VAL A N 1
ATOM 1243 C CA . VAL A 1 166 ? 109.991 37.284 -3.087 1.00 8.57 166 VAL A CA 1
ATOM 1244 C C . VAL A 1 166 ? 109.017 37.671 -4.206 1.00 8.88 166 VAL A C 1
ATOM 1245 O O . VAL A 1 166 ? 107.865 38.018 -3.934 1.00 9.08 166 VAL A O 1
ATOM 1249 N N . GLY A 1 167 ? 109.461 37.569 -5.456 1.00 8.95 167 GLY A N 1
ATOM 1250 C CA . GLY A 1 167 ? 108.597 37.864 -6.603 1.00 9.20 167 GLY A CA 1
ATOM 1251 C C . GLY A 1 167 ? 107.370 36.971 -6.683 1.00 9.30 167 GLY A C 1
ATOM 1252 O O . GLY A 1 167 ? 106.248 37.456 -6.874 1.00 9.32 167 GLY A O 1
ATOM 1253 N N . ILE A 1 168 ? 107.585 35.665 -6.535 1.00 9.07 168 ILE A N 1
ATOM 1254 C CA . ILE A 1 168 ? 106.500 34.679 -6.574 1.00 9.25 168 ILE A CA 1
ATOM 1255 C C . ILE A 1 168 ? 105.456 34.988 -5.503 1.00 9.59 168 ILE A C 1
ATOM 1256 O O . ILE A 1 168 ? 104.258 35.079 -5.795 1.00 9.87 168 ILE A O 1
ATOM 1261 N N . LEU A 1 169 ? 105.916 35.168 -4.268 1.00 9.80 169 LEU A N 1
ATOM 1262 C CA . LEU A 1 169 ? 105.009 35.359 -3.140 1.00 10.06 169 LEU A CA 1
ATOM 1263 C C . LEU A 1 169 ? 104.316 36.725 -3.160 1.00 10.28 169 LEU A C 1
ATOM 1264 O O . LEU A 1 169 ? 103.142 36.829 -2.794 1.00 10.29 169 LEU A O 1
ATOM 1269 N N . ALA A 1 170 ? 105.023 37.757 -3.617 1.00 10.29 170 ALA A N 1
ATOM 1270 C CA . ALA A 1 170 ? 104.418 39.081 -3.817 1.00 10.83 170 ALA A CA 1
ATOM 1271 C C . ALA A 1 170 ? 103.351 39.064 -4.914 1.00 11.17 170 ALA A C 1
ATOM 1272 O O . ALA A 1 170 ? 102.299 39.698 -4.778 1.00 11.39 170 ALA A O 1
ATOM 1274 N N . ALA A 1 171 ? 103.624 38.335 -5.994 1.00 11.49 171 ALA A N 1
ATOM 1275 C CA . ALA A 1 171 ? 102.669 38.201 -7.089 1.00 11.82 171 ALA A CA 1
ATOM 1276 C C . ALA A 1 171 ? 101.425 37.433 -6.648 1.00 12.21 171 ALA A C 1
ATOM 1277 O O . ALA A 1 171 ? 100.319 37.731 -7.104 1.00 12.16 171 ALA A O 1
ATOM 1279 N N . LEU A 1 172 ? 101.604 36.462 -5.752 1.00 12.60 172 LEU A N 1
ATOM 1280 C CA . LEU A 1 172 ? 100.477 35.715 -5.183 1.00 13.39 172 LEU A CA 1
ATOM 1281 C C . LEU A 1 172 ? 99.583 36.598 -4.313 1.00 14.09 172 LEU A C 1
ATOM 1282 O O . LEU A 1 172 ? 98.357 36.430 -4.314 1.00 14.47 172 LEU A O 1
ATOM 1287 N N . TRP A 1 173 ? 100.196 37.534 -3.583 1.00 14.49 173 TRP A N 1
ATOM 1288 C CA A TRP A 1 173 ? 99.464 38.525 -2.784 0.50 14.80 173 TRP A CA 1
ATOM 1289 C CA B TRP A 1 173 ? 99.432 38.480 -2.785 0.50 14.67 173 TRP A CA 1
ATOM 1290 C C . TRP A 1 173 ? 98.601 39.400 -3.687 1.00 14.90 173 TRP A C 1
ATOM 1291 O O . TRP A 1 173 ? 97.426 39.653 -3.398 1.00 15.07 173 TRP A O 1
ATOM 1312 N N . GLU A 1 174 ? 99.199 39.868 -4.783 1.00 15.11 174 GLU A N 1
ATOM 1313 C CA . GLU A 1 174 ? 98.508 40.717 -5.754 1.00 15.42 174 GLU A CA 1
ATOM 1314 C C . GLU A 1 174 ? 97.332 39.965 -6.382 1.00 15.68 174 GLU A C 1
ATOM 1315 O O . GLU A 1 174 ? 96.276 40.554 -6.632 1.00 15.62 174 GLU A O 1
ATOM 1321 N N . ARG A 1 175 ? 97.522 38.666 -6.615 1.00 15.71 175 ARG A N 1
ATOM 1322 C CA . ARG A 1 175 ? 96.520 37.821 -7.275 1.00 16.05 175 ARG A CA 1
ATOM 1323 C C . ARG A 1 175 ? 95.192 37.753 -6.517 1.00 16.66 175 ARG A C 1
ATOM 1324 O O . ARG A 1 175 ? 94.137 37.590 -7.132 1.00 16.66 175 ARG A O 1
ATOM 1332 N N . GLN A 1 176 ? 95.245 37.883 -5.192 1.00 17.22 176 GLN A N 1
ATOM 1333 C CA . GLN A 1 176 ? 94.033 37.846 -4.368 1.00 18.07 176 GLN A CA 1
ATOM 1334 C C . GLN A 1 176 ? 93.029 38.939 -4.741 1.00 18.18 176 GLN A C 1
ATOM 1335 O O . GLN A 1 176 ? 91.819 38.707 -4.701 1.00 18.47 176 GLN A O 1
ATOM 1341 N N . SER A 1 177 ? 93.529 40.116 -5.112 1.00 18.37 177 SER A N 1
ATOM 1342 C CA . SER A 1 177 ? 92.656 41.227 -5.497 1.00 18.57 177 SER A CA 1
ATOM 1343 C C . SER A 1 177 ? 92.419 41.335 -7.008 1.00 18.25 177 SER A C 1
ATOM 1344 O O . SER A 1 177 ? 91.338 41.741 -7.433 1.00 18.27 177 SER A O 1
ATOM 1347 N N . SER A 1 178 ? 93.417 40.973 -7.815 1.00 17.89 178 SER A N 1
ATOM 1348 C CA . SER A 1 178 ? 93.308 41.106 -9.272 1.00 17.58 178 SER A CA 1
ATOM 1349 C C . SER A 1 178 ? 92.651 39.900 -9.936 1.00 17.50 178 SER A C 1
ATOM 1350 O O . SER A 1 178 ? 92.075 40.020 -11.021 1.00 17.48 178 SER A O 1
ATOM 1353 N N . GLY A 1 179 ? 92.770 38.741 -9.294 1.00 17.37 179 GLY A N 1
ATOM 1354 C CA . GLY A 1 179 ? 92.249 37.489 -9.836 1.00 17.50 179 GLY A CA 1
ATOM 1355 C C . GLY A 1 179 ? 93.149 36.834 -10.868 1.00 17.60 179 GLY A C 1
ATOM 1356 O O . GLY A 1 179 ? 92.802 35.788 -11.416 1.00 18.05 179 GLY A O 1
ATOM 1357 N N . LYS A 1 180 ? 94.308 37.436 -11.136 1.00 17.39 180 LYS A N 1
ATOM 1358 C CA . LYS A 1 180 ? 95.216 36.903 -12.152 1.00 17.14 180 LYS A CA 1
ATOM 1359 C C . LYS A 1 180 ? 96.693 36.964 -11.763 1.00 16.46 180 LYS A C 1
ATOM 1360 O O . LYS A 1 180 ? 97.083 37.703 -10.856 1.00 16.38 180 LYS A O 1
ATOM 1366 N N . GLY A 1 181 ? 97.498 36.166 -12.458 1.00 15.67 181 GLY A N 1
ATOM 1367 C CA . GLY A 1 181 ? 98.943 36.160 -12.260 1.00 14.80 181 GLY A CA 1
ATOM 1368 C C . GLY A 1 181 ? 99.648 37.104 -13.211 1.00 14.03 181 GLY A C 1
ATOM 1369 O O . GLY A 1 181 ? 99.046 38.041 -13.743 1.00 14.09 181 GLY A O 1
ATOM 1370 N N . GLN A 1 182 ? 100.938 36.853 -13.414 1.00 13.26 182 GLN A N 1
ATOM 1371 C CA . GLN A 1 182 ? 101.784 37.660 -14.287 1.00 12.59 182 GLN A CA 1
ATOM 1372 C C . GLN A 1 182 ? 103.158 37.011 -14.359 1.00 12.17 182 GLN A C 1
ATOM 1373 O O . GLN A 1 182 ? 103.380 35.958 -13.759 1.00 12.05 182 GLN A O 1
ATOM 1379 N N . VAL A 1 183 ? 104.067 37.642 -15.094 1.00 11.84 183 VAL A N 1
ATOM 1380 C CA . VAL A 1 183 ? 105.424 37.133 -15.247 1.00 11.73 183 VAL A CA 1
ATOM 1381 C C . VAL A 1 183 ? 106.369 37.830 -14.268 1.00 11.46 183 VAL A C 1
ATOM 1382 O O . VAL A 1 183 ? 106.362 39.059 -14.151 1.00 11.50 183 VAL A O 1
ATOM 1386 N N . VAL A 1 184 ? 107.161 37.028 -13.561 1.00 11.30 184 VAL A N 1
ATOM 1387 C CA . VAL A 1 184 ? 108.224 37.529 -12.690 1.00 11.42 184 VAL A CA 1
ATOM 1388 C C . VAL A 1 184 ? 109.561 37.325 -13.397 1.00 11.19 184 VAL A C 1
ATOM 1389 O O . VAL A 1 184 ? 109.912 36.200 -13.763 1.00 11.57 184 VAL A O 1
ATOM 1393 N N . ASP A 1 185 ? 110.283 38.424 -13.602 1.00 11.15 185 ASP A N 1
ATOM 1394 C CA . ASP A 1 185 ? 111.592 38.409 -14.248 1.00 10.85 185 ASP A CA 1
ATOM 1395 C C . ASP A 1 185 ? 112.649 38.641 -13.173 1.00 10.14 185 ASP A C 1
ATOM 1396 O O . ASP A 1 185 ? 112.905 39.782 -12.780 1.00 10.16 185 ASP A O 1
ATOM 1401 N N . ALA A 1 186 ? 113.234 37.547 -12.683 1.00 9.54 186 ALA A N 1
ATOM 1402 C CA . ALA A 1 186 ? 114.273 37.616 -11.657 1.00 8.92 186 ALA A CA 1
ATOM 1403 C C . ALA A 1 186 ? 115.638 37.359 -12.276 1.00 8.40 186 ALA A C 1
ATOM 1404 O O . ALA A 1 186 ? 115.961 36.225 -12.640 1.00 8.63 186 ALA A O 1
ATOM 1406 N N . ALA A 1 187 ? 116.429 38.424 -12.391 1.00 7.65 187 ALA A N 1
ATOM 1407 C CA . ALA A 1 187 ? 117.783 38.357 -12.930 1.00 7.42 187 ALA A CA 1
ATOM 1408 C C . ALA A 1 187 ? 118.780 38.500 -11.792 1.00 7.05 187 ALA A C 1
ATOM 1409 O O . ALA A 1 187 ? 118.685 39.435 -10.996 1.00 6.79 187 ALA A O 1
ATOM 1411 N N . MET A 1 188 ? 119.740 37.580 -11.721 1.00 6.70 188 MET A N 1
ATOM 1412 C CA . MET A 1 188 ? 120.755 37.609 -10.659 1.00 6.68 188 MET A CA 1
ATOM 1413 C C . MET A 1 188 ? 121.545 38.918 -10.625 1.00 6.56 188 MET A C 1
ATOM 1414 O O . MET A 1 188 ? 121.904 39.400 -9.548 1.00 6.59 188 MET A O 1
ATOM 1419 N N . VAL A 1 189 ? 121.775 39.515 -11.794 1.00 6.63 189 VAL A N 1
ATOM 1420 C CA . VAL A 1 189 ? 122.472 40.802 -11.863 1.00 6.86 189 VAL A CA 1
ATOM 1421 C C . VAL A 1 189 ? 121.687 41.932 -11.171 1.00 6.87 189 VAL A C 1
ATOM 1422 O O . VAL A 1 189 ? 122.295 42.849 -10.618 1.00 7.27 189 VAL A O 1
ATOM 1426 N N . ASP A 1 190 ? 120.353 41.843 -11.188 1.00 6.74 190 ASP A N 1
ATOM 1427 C CA . ASP A 1 190 ? 119.477 42.819 -10.516 1.00 6.99 190 ASP A CA 1
ATOM 1428 C C . ASP A 1 190 ? 119.362 42.520 -9.024 1.00 6.58 190 ASP A C 1
ATOM 1429 O O . ASP A 1 190 ? 119.584 43.398 -8.186 1.00 6.83 190 ASP A O 1
ATOM 1434 N N . GLY A 1 191 ? 118.965 41.290 -8.701 1.00 6.40 191 GLY A N 1
ATOM 1435 C CA . GLY A 1 191 ? 118.747 40.865 -7.324 1.00 5.99 191 GLY A CA 1
ATOM 1436 C C . GLY A 1 191 ? 119.977 41.065 -6.459 1.00 5.75 191 GLY A C 1
ATOM 1437 O O . GLY A 1 191 ? 119.878 41.581 -5.349 1.00 5.58 191 GLY A O 1
ATOM 1438 N N . SER A 1 192 ? 121.146 40.677 -6.965 1.00 5.78 192 SER A N 1
ATOM 1439 C CA . SER A 1 192 ? 122.380 40.883 -6.203 1.00 5.74 192 SER A CA 1
ATOM 1440 C C . SER A 1 192 ? 122.724 42.366 -6.007 1.00 5.74 192 SER A C 1
ATOM 1441 O O . SER A 1 192 ? 123.304 42.740 -4.978 1.00 5.84 192 SER A O 1
ATOM 1444 N N . SER A 1 193 ? 122.343 43.211 -6.970 1.00 5.86 193 SER A N 1
ATOM 1445 C CA . SER A 1 193 ? 122.510 44.663 -6.821 1.00 6.12 193 SER A CA 1
ATOM 1446 C C . SER A 1 193 ? 121.650 45.223 -5.684 1.00 6.05 193 SER A C 1
ATOM 1447 O O . SER A 1 193 ? 122.119 46.052 -4.895 1.00 5.72 193 SER A O 1
ATOM 1450 N N . VAL A 1 194 ? 120.397 44.774 -5.597 1.00 5.96 194 VAL A N 1
ATOM 1451 C CA . VAL A 1 194 ? 119.527 45.158 -4.478 1.00 6.37 194 VAL A CA 1
ATOM 1452 C C . VAL A 1 194 ? 120.061 44.572 -3.164 1.00 6.36 194 VAL A C 1
ATOM 1453 O O . VAL A 1 194 ? 119.999 45.222 -2.117 1.00 6.17 194 VAL A O 1
ATOM 1457 N N . LEU A 1 195 ? 120.611 43.359 -3.226 1.00 6.31 195 LEU A N 1
ATOM 1458 C CA . LEU A 1 195 ? 121.214 42.730 -2.051 1.00 6.26 195 LEU A CA 1
ATOM 1459 C C . LEU A 1 195 ? 122.337 43.587 -1.454 1.00 6.36 195 LEU A C 1
ATOM 1460 O O . LEU A 1 195 ? 122.495 43.648 -0.228 1.00 6.72 195 LEU A O 1
ATOM 1465 N N . ILE A 1 196 ? 123.108 44.242 -2.321 1.00 6.33 196 ILE A N 1
ATOM 1466 C CA . ILE A 1 196 ? 124.234 45.076 -1.884 1.00 6.35 196 ILE A CA 1
ATOM 1467 C C . ILE A 1 196 ? 123.882 46.576 -1.847 1.00 6.71 196 ILE A C 1
ATOM 1468 O O . ILE A 1 196 ? 124.776 47.427 -1.859 1.00 6.74 196 ILE A O 1
ATOM 1473 N N . GLN A 1 197 ? 122.589 46.888 -1.760 1.00 7.02 197 GLN A N 1
ATOM 1474 C CA . GLN A 1 197 ? 122.131 48.281 -1.753 1.00 7.79 197 GLN A CA 1
ATOM 1475 C C . GLN A 1 197 ? 122.820 49.119 -0.670 1.00 7.75 197 GLN A C 1
ATOM 1476 O O . GLN A 1 197 ? 123.096 50.300 -0.899 1.00 8.26 197 GLN A O 1
ATOM 1482 N N . MET A 1 198 ? 123.133 48.514 0.481 1.00 7.76 198 MET A N 1
ATOM 1483 C CA A MET A 1 198 ? 123.805 49.234 1.563 0.50 7.72 198 MET A CA 1
ATOM 1484 C CA B MET A 1 198 ? 123.812 49.225 1.569 0.50 7.82 198 MET A CA 1
ATOM 1485 C C . MET A 1 198 ? 125.105 49.891 1.090 1.00 7.89 198 MET A C 1
ATOM 1486 O O . MET A 1 198 ? 125.390 51.039 1.453 1.00 8.04 198 MET A O 1
ATOM 1495 N N . MET A 1 199 ? 125.885 49.177 0.277 1.00 7.87 199 MET A N 1
ATOM 1496 C CA A MET A 1 199 ? 127.154 49.703 -0.230 0.50 7.78 199 MET A CA 1
ATOM 1497 C CA B MET A 1 199 ? 127.150 49.716 -0.217 0.50 7.84 199 MET A CA 1
ATOM 1498 C C . MET A 1 199 ? 126.942 50.841 -1.228 1.00 7.75 199 MET A C 1
ATOM 1499 O O . MET A 1 199 ? 127.689 51.821 -1.229 1.00 7.56 199 MET A O 1
ATOM 1508 N N . TRP A 1 200 ? 125.917 50.715 -2.071 1.00 7.56 200 TRP A N 1
ATOM 1509 C CA . TRP A 1 200 ? 125.576 51.793 -3.013 1.00 7.67 200 TRP A CA 1
ATOM 1510 C C . TRP A 1 200 ? 125.162 53.053 -2.253 1.00 8.14 200 TRP A C 1
ATOM 1511 O O . TRP A 1 200 ? 125.561 54.164 -2.611 1.00 8.00 200 TRP A O 1
ATOM 1522 N N . ALA A 1 201 ? 124.397 52.866 -1.182 1.00 8.61 201 ALA A N 1
ATOM 1523 C CA . ALA A 1 201 ? 123.996 53.965 -0.303 1.00 9.10 201 ALA A CA 1
ATOM 1524 C C . ALA A 1 201 ? 125.203 54.616 0.381 1.00 9.26 201 ALA A C 1
ATOM 1525 O O . ALA A 1 201 ? 125.327 55.850 0.397 1.00 9.72 201 ALA A O 1
ATOM 1527 N N . MET A 1 202 ? 126.097 53.788 0.922 1.00 9.01 202 MET A N 1
ATOM 1528 C CA A MET A 1 202 ? 127.262 54.318 1.624 0.50 9.13 202 MET A CA 1
ATOM 1529 C CA B MET A 1 202 ? 127.308 54.243 1.628 0.50 9.19 202 MET A CA 1
ATOM 1530 C C . MET A 1 202 ? 128.283 54.987 0.706 1.00 9.21 202 MET A C 1
ATOM 1531 O O . MET A 1 202 ? 128.921 55.960 1.111 1.00 8.87 202 MET A O 1
ATOM 1540 N N . ARG A 1 203 ? 128.416 54.499 -0.529 1.00 9.37 203 ARG A N 1
ATOM 1541 C CA A ARG A 1 203 ? 129.309 55.118 -1.505 0.50 9.51 203 ARG A CA 1
ATOM 1542 C CA B ARG A 1 203 ? 129.297 55.127 -1.520 0.50 9.76 203 ARG A CA 1
ATOM 1543 C C . ARG A 1 203 ? 128.923 56.584 -1.751 1.00 9.88 203 ARG A C 1
ATOM 1544 O O . ARG A 1 203 ? 129.794 57.448 -1.894 1.00 10.27 203 ARG A O 1
ATOM 1559 N N . ALA A 1 204 ? 127.620 56.856 -1.786 1.00 10.17 204 ALA A N 1
ATOM 1560 C CA . ALA A 1 204 ? 127.118 58.208 -2.052 1.00 10.78 204 ALA A CA 1
ATOM 1561 C C . ALA A 1 204 ? 127.400 59.208 -0.930 1.00 11.04 204 ALA A C 1
ATOM 1562 O O . ALA A 1 204 ? 127.384 60.418 -1.157 1.00 11.74 204 ALA A O 1
ATOM 1564 N N . THR A 1 205 ? 127.662 58.703 0.272 1.00 10.93 205 THR A N 1
ATOM 1565 C CA . THR A 1 205 ? 127.882 59.560 1.441 1.00 11.17 205 THR A CA 1
ATOM 1566 C C . THR A 1 205 ? 129.317 59.487 1.967 1.00 10.88 205 THR A C 1
ATOM 1567 O O . THR A 1 205 ? 129.599 59.907 3.092 1.00 11.38 205 THR A O 1
ATOM 1571 N N . GLY A 1 206 ? 130.222 58.953 1.150 1.00 10.60 206 GLY A N 1
ATOM 1572 C CA . GLY A 1 206 ? 131.633 58.840 1.512 1.00 10.37 206 GLY A CA 1
ATOM 1573 C C . GLY A 1 206 ? 131.947 57.781 2.554 1.00 10.09 206 GLY A C 1
ATOM 1574 O O . GLY A 1 206 ? 133.033 57.793 3.136 1.00 10.47 206 GLY A O 1
ATOM 1575 N N . MET A 1 207 ? 131.016 56.844 2.759 1.00 9.73 207 MET A N 1
ATOM 1576 C CA A MET A 1 207 ? 131.112 55.813 3.798 0.50 9.63 207 MET A CA 1
ATOM 1577 C CA B MET A 1 207 ? 131.184 55.827 3.796 0.50 9.73 207 MET A CA 1
ATOM 1578 C C . MET A 1 207 ? 131.597 54.458 3.259 1.00 9.41 207 MET A C 1
ATOM 1579 O O . MET A 1 207 ? 131.683 53.483 4.012 1.00 9.63 207 MET A O 1
ATOM 1588 N N . TRP A 1 208 ? 131.885 54.394 1.963 1.00 9.37 208 TRP A N 1
ATOM 1589 C CA . TRP A 1 208 ? 132.435 53.188 1.340 1.00 9.06 208 TRP A CA 1
ATOM 1590 C C . TRP A 1 208 ? 133.279 53.591 0.142 1.00 9.40 208 TRP A C 1
ATOM 1591 O O . TRP A 1 208 ? 132.923 54.531 -0.579 1.00 10.18 208 TRP A O 1
ATOM 1602 N N . THR A 1 209 ? 134.392 52.888 -0.066 1.00 9.58 209 THR A N 1
ATOM 1603 C CA . THR A 1 209 ? 135.287 53.160 -1.194 1.00 10.15 209 THR A CA 1
ATOM 1604 C C . THR A 1 209 ? 135.407 51.947 -2.115 1.00 10.24 209 THR A C 1
ATOM 1605 O O . THR A 1 209 ? 135.133 50.815 -1.700 1.00 10.08 209 THR A O 1
ATOM 1609 N N . ASP A 1 210 ? 135.832 52.191 -3.355 1.00 10.60 210 ASP A N 1
ATOM 1610 C CA . ASP A 1 210 ? 136.017 51.131 -4.347 1.00 10.99 210 ASP A CA 1
ATOM 1611 C C . ASP A 1 210 ? 137.321 50.353 -4.167 1.00 11.10 210 ASP A C 1
ATOM 1612 O O . ASP A 1 210 ? 137.610 49.435 -4.936 1.00 11.64 210 ASP A O 1
ATOM 1617 N N . THR A 1 211 ? 138.110 50.728 -3.166 1.00 11.23 211 THR A N 1
ATOM 1618 C CA . THR A 1 211 ? 139.357 50.029 -2.868 1.00 11.34 211 THR A CA 1
ATOM 1619 C C . THR A 1 211 ? 139.072 48.739 -2.097 1.00 11.06 211 THR A C 1
ATOM 1620 O O . THR A 1 211 ? 138.554 48.773 -0.977 1.00 10.80 211 THR A O 1
ATOM 1624 N N . ARG A 1 212 ? 139.414 47.610 -2.711 1.00 10.94 212 ARG A N 1
ATOM 1625 C CA . ARG A 1 212 ? 139.169 46.298 -2.113 1.00 11.04 212 ARG A CA 1
ATOM 1626 C C . ARG A 1 212 ? 139.976 46.123 -0.825 1.00 10.97 212 ARG A C 1
ATOM 1627 O O . ARG A 1 212 ? 141.162 46.465 -0.765 1.00 11.29 212 ARG A O 1
ATOM 1635 N N . GLY A 1 213 ? 139.309 45.620 0.210 1.00 10.76 213 GLY A N 1
ATOM 1636 C CA . GLY A 1 213 ? 139.962 45.298 1.478 1.00 10.26 213 GLY A CA 1
ATOM 1637 C C . GLY A 1 213 ? 140.323 46.483 2.360 1.00 10.19 213 GLY A C 1
ATOM 1638 O O . GLY A 1 213 ? 141.126 46.345 3.282 1.00 10.82 213 GLY A O 1
ATOM 1639 N N . ALA A 1 214 ? 139.723 47.641 2.091 1.00 9.77 214 ALA A N 1
ATOM 1640 C CA . ALA A 1 214 ? 140.061 48.868 2.816 1.00 9.70 214 ALA A CA 1
ATOM 1641 C C . ALA A 1 214 ? 138.830 49.597 3.356 1.00 9.42 214 ALA A C 1
ATOM 1642 O O . ALA A 1 214 ? 138.789 50.836 3.365 1.00 10.19 214 ALA A O 1
ATOM 1644 N N . ASN A 1 215 ? 137.834 48.834 3.812 1.00 8.50 215 ASN A N 1
ATOM 1645 C CA A ASN A 1 215 ? 136.594 49.421 4.318 0.50 8.28 215 ASN A CA 1
ATOM 1646 C CA B ASN A 1 215 ? 136.567 49.389 4.296 0.50 8.38 215 ASN A CA 1
ATOM 1647 C C . ASN A 1 215 ? 136.149 48.748 5.619 1.00 8.20 215 ASN A C 1
ATOM 1648 O O . ASN A 1 215 ? 136.825 47.842 6.113 1.00 8.65 215 ASN A O 1
ATOM 1657 N N . MET A 1 216 ? 135.034 49.197 6.193 1.00 8.09 216 MET A N 1
ATOM 1658 C CA . MET A 1 216 ? 134.646 48.700 7.518 1.00 8.12 216 MET A CA 1
ATOM 1659 C C . MET A 1 216 ? 134.235 47.236 7.547 1.00 7.63 216 MET A C 1
ATOM 1660 O O . MET A 1 216 ? 134.477 46.546 8.541 1.00 7.34 216 MET A O 1
ATOM 1665 N N . LEU A 1 217 ? 133.625 46.759 6.465 1.00 7.11 217 LEU A N 1
ATOM 1666 C CA . LEU A 1 217 ? 132.983 45.441 6.481 1.00 7.09 217 LEU A CA 1
ATOM 1667 C C . LEU A 1 217 ? 133.594 44.416 5.523 1.00 7.17 217 LEU A C 1
ATOM 1668 O O . LEU A 1 217 ? 133.021 43.341 5.328 1.00 7.29 217 LEU A O 1
ATOM 1673 N N . ASP A 1 218 ? 134.746 44.737 4.940 1.00 6.83 218 ASP A N 1
ATOM 1674 C CA . ASP A 1 218 ? 135.375 43.850 3.960 1.00 6.83 218 ASP A CA 1
ATOM 1675 C C . ASP A 1 218 ? 136.666 43.194 4.454 1.00 7.00 218 ASP A C 1
ATOM 1676 O O . ASP A 1 218 ? 137.339 42.502 3.692 1.00 7.31 218 ASP A O 1
ATOM 1681 N N . GLY A 1 219 ? 136.996 43.404 5.727 1.00 6.98 219 GLY A N 1
ATOM 1682 C CA . GLY A 1 219 ? 138.253 42.912 6.285 1.00 7.81 219 GLY A CA 1
ATOM 1683 C C . GLY A 1 219 ? 139.241 44.027 6.577 1.00 8.00 219 GLY A C 1
ATOM 1684 O O . GLY A 1 219 ? 140.258 43.800 7.237 1.00 8.70 219 GLY A O 1
ATOM 1685 N N . GLY A 1 220 ? 138.942 45.232 6.093 1.00 7.92 220 GLY A N 1
ATOM 1686 C CA . GLY A 1 220 ? 139.801 46.397 6.304 1.00 7.81 220 GLY A CA 1
ATOM 1687 C C . GLY A 1 220 ? 139.916 46.885 7.741 1.00 7.76 220 GLY A C 1
ATOM 1688 O O . GLY A 1 220 ? 140.954 47.435 8.124 1.00 8.80 220 GLY A O 1
ATOM 1689 N N . ALA A 1 221 ? 138.862 46.692 8.534 1.00 7.01 221 ALA A N 1
ATOM 1690 C CA . ALA A 1 221 ? 138.844 47.142 9.930 1.00 6.67 221 ALA A CA 1
ATOM 1691 C C . ALA A 1 221 ? 139.348 46.045 10.878 1.00 6.50 221 ALA A C 1
ATOM 1692 O O . ALA A 1 221 ? 138.880 44.904 10.811 1.00 6.69 221 ALA A O 1
ATOM 1694 N N . PRO A 1 222 ? 140.281 46.390 11.793 1.00 6.28 222 PRO A N 1
ATOM 1695 C CA . PRO A 1 222 ? 140.790 45.368 12.719 1.00 6.35 222 PRO A CA 1
ATOM 1696 C C . PRO A 1 222 ? 139.732 44.806 13.672 1.00 6.46 222 PRO A C 1
ATOM 1697 O O . PRO A 1 222 ? 139.916 43.721 14.218 1.00 6.45 222 PRO A O 1
ATOM 1701 N N . TYR A 1 223 ? 138.631 45.528 13.859 1.00 6.27 223 TYR A N 1
ATOM 1702 C CA . TYR A 1 223 ? 137.538 45.049 14.706 1.00 6.15 223 TYR A CA 1
ATOM 1703 C C . TYR A 1 223 ? 136.420 44.332 13.928 1.00 6.05 223 TYR A C 1
ATOM 1704 O O . TYR A 1 223 ? 135.381 43.999 14.499 1.00 6.42 223 TYR A O 1
ATOM 1713 N N . TYR A 1 224 ? 136.630 44.120 12.630 1.00 6.15 224 TYR A N 1
ATOM 1714 C CA . TYR A 1 224 ? 135.682 43.367 11.805 1.00 5.93 224 TYR A CA 1
ATOM 1715 C C . TYR A 1 224 ? 136.450 42.461 10.831 1.00 5.80 224 TYR A C 1
ATOM 1716 O O . TYR A 1 224 ? 136.607 42.771 9.644 1.00 6.02 224 TYR A O 1
ATOM 1725 N N . ASP A 1 225 ? 136.955 41.349 11.356 1.00 6.14 225 ASP A N 1
ATOM 1726 C CA . ASP A 1 225 ? 137.818 40.454 10.590 1.00 6.55 225 ASP A CA 1
ATOM 1727 C C . ASP A 1 225 ? 138.055 39.183 11.392 1.00 6.60 225 ASP A C 1
ATOM 1728 O O . ASP A 1 225 ? 137.675 39.094 12.567 1.00 6.40 225 ASP A O 1
ATOM 1733 N N . THR A 1 226 ? 138.680 38.201 10.746 1.00 6.38 226 THR A N 1
ATOM 1734 C CA . THR A 1 226 ? 139.159 37.007 11.433 1.00 6.58 226 THR A CA 1
ATOM 1735 C C . THR A 1 226 ? 140.596 37.172 11.933 1.00 6.56 226 THR A C 1
ATOM 1736 O O . THR A 1 226 ? 141.365 37.991 11.407 1.00 6.99 226 THR A O 1
ATOM 1740 N N . TYR A 1 227 ? 140.930 36.393 12.962 1.00 6.62 227 TYR A N 1
ATOM 1741 C CA . TYR A 1 227 ? 142.272 36.331 13.530 1.00 7.00 227 TYR A CA 1
ATOM 1742 C C . TYR A 1 227 ? 142.685 34.878 13.717 1.00 7.34 227 TYR A C 1
ATOM 1743 O O . TYR A 1 227 ? 141.880 34.052 14.169 1.00 7.32 227 TYR A O 1
ATOM 1752 N N . GLU A 1 228 ? 143.932 34.572 13.364 1.00 8.06 228 GLU A N 1
ATOM 1753 C CA . GLU A 1 228 ? 144.488 33.239 13.579 1.00 8.96 228 GLU A CA 1
ATOM 1754 C C . GLU A 1 228 ? 144.984 33.081 15.015 1.00 9.14 228 GLU A C 1
ATOM 1755 O O . GLU A 1 228 ? 145.709 33.935 15.536 1.00 9.91 228 GLU A O 1
ATOM 1761 N N . CYS A 1 229 ? 144.599 31.974 15.640 1.00 9.47 229 CYS A N 1
ATOM 1762 C CA . CYS A 1 229 ? 144.949 31.695 17.035 1.00 9.92 229 CYS A CA 1
ATOM 1763 C C . CYS A 1 229 ? 146.178 30.777 17.133 1.00 10.32 229 CYS A C 1
ATOM 1764 O O . CYS A 1 229 ? 146.767 30.411 16.111 1.00 10.46 229 CYS A O 1
ATOM 1767 N N . ALA A 1 230 ? 146.571 30.417 18.356 1.00 10.53 230 ALA A N 1
ATOM 1768 C CA . ALA A 1 230 ? 147.784 29.612 18.582 1.00 11.00 230 ALA A CA 1
ATOM 1769 C C . ALA A 1 230 ? 147.784 28.256 17.870 1.00 11.14 230 ALA A C 1
ATOM 1770 O O . ALA A 1 230 ? 148.852 27.739 17.514 1.00 11.85 230 ALA A O 1
ATOM 1772 N N . ASP A 1 231 ? 146.593 27.690 17.671 1.00 11.15 231 ASP A N 1
ATOM 1773 C CA . ASP A 1 231 ? 146.443 26.371 17.046 1.00 11.11 231 ASP A CA 1
ATOM 1774 C C . ASP A 1 231 ? 146.219 26.403 15.529 1.00 11.03 231 ASP A C 1
ATOM 1775 O O . ASP A 1 231 ? 145.961 25.366 14.919 1.00 11.67 231 ASP A O 1
ATOM 1780 N N . GLY A 1 232 ? 146.322 27.585 14.925 1.00 10.78 232 GLY A N 1
ATOM 1781 C CA . GLY A 1 232 ? 146.103 27.727 13.484 1.00 10.44 232 GLY A CA 1
ATOM 1782 C C . GLY A 1 232 ? 144.636 27.771 13.081 1.00 9.91 232 GLY A C 1
ATOM 1783 O O . GLY A 1 232 ? 144.320 27.736 11.887 1.00 10.51 232 GLY A O 1
ATOM 1784 N N . ARG A 1 233 ? 143.747 27.817 14.074 1.00 9.40 233 ARG A N 1
ATOM 1785 C CA A ARG A 1 233 ? 142.315 27.969 13.834 0.50 9.10 233 ARG A CA 1
ATOM 1786 C CA B ARG A 1 233 ? 142.312 27.967 13.840 0.50 9.27 233 ARG A CA 1
ATOM 1787 C C . ARG A 1 233 ? 141.937 29.427 14.089 1.00 8.80 233 ARG A C 1
ATOM 1788 O O . ARG A 1 233 ? 142.760 30.201 14.578 1.00 9.19 233 ARG A O 1
ATOM 1803 N N . TYR A 1 234 ? 140.705 29.806 13.752 1.00 8.14 234 TYR A N 1
ATOM 1804 C CA . TYR A 1 234 ? 140.351 31.230 13.718 1.00 7.67 234 TYR A CA 1
ATOM 1805 C C . TYR A 1 234 ? 139.194 31.634 14.612 1.00 7.18 234 TYR A C 1
ATOM 1806 O O . TYR A 1 234 ? 138.312 30.831 14.903 1.00 7.05 234 TYR A O 1
ATOM 1815 N N . VAL A 1 235 ? 139.221 32.895 15.040 1.00 6.96 235 VAL A N 1
ATOM 1816 C CA . VAL A 1 235 ? 138.055 33.566 15.607 1.00 6.91 235 VAL A CA 1
ATOM 1817 C C . VAL A 1 235 ? 137.607 34.685 14.670 1.00 6.62 235 VAL A C 1
ATOM 1818 O O . VAL A 1 235 ? 138.400 35.180 13.866 1.00 6.71 235 VAL A O 1
ATOM 1822 N N . ALA A 1 236 ? 136.333 35.057 14.774 1.00 6.47 236 ALA A N 1
ATOM 1823 C CA . ALA A 1 236 ? 135.793 36.223 14.079 1.00 6.75 236 ALA A CA 1
ATOM 1824 C C . ALA A 1 236 ? 135.507 37.316 15.094 1.00 6.68 236 ALA A C 1
ATOM 1825 O O . ALA A 1 236 ? 134.885 37.066 16.132 1.00 6.99 236 ALA A O 1
ATOM 1827 N N . VAL A 1 237 ? 135.967 38.524 14.787 1.00 6.67 237 VAL A N 1
ATOM 1828 C CA . VAL A 1 237 ? 135.695 39.691 15.613 1.00 6.94 237 VAL A CA 1
ATOM 1829 C C . VAL A 1 237 ? 134.768 40.607 14.826 1.00 6.65 237 VAL A C 1
ATOM 1830 O O . VAL A 1 237 ? 135.043 40.901 13.657 1.00 6.69 237 VAL A O 1
ATOM 1834 N N . GLY A 1 238 ? 133.671 41.033 15.455 1.00 6.69 238 GLY A N 1
ATOM 1835 C CA . GLY A 1 238 ? 132.709 41.934 14.820 1.00 6.75 238 GLY A CA 1
ATOM 1836 C C . GLY A 1 238 ? 132.260 43.063 15.733 1.00 6.80 238 GLY A C 1
ATOM 1837 O O . GLY A 1 238 ? 131.093 43.463 15.702 1.00 6.90 238 GLY A O 1
ATOM 1838 N N . ALA A 1 239 ? 133.197 43.577 16.528 1.00 7.13 239 ALA A N 1
ATOM 1839 C CA . ALA A 1 239 ? 132.895 44.550 17.583 1.00 7.63 239 ALA A CA 1
ATOM 1840 C C . ALA A 1 239 ? 132.882 45.994 17.069 1.00 7.97 239 ALA A C 1
ATOM 1841 O O . ALA A 1 239 ? 133.801 46.779 17.334 1.00 7.93 239 ALA A O 1
ATOM 1843 N N . ILE A 1 240 ? 131.814 46.336 16.353 1.00 8.30 240 ILE A N 1
ATOM 1844 C CA . ILE A 1 240 ? 131.679 47.646 15.705 1.00 8.79 240 ILE A CA 1
ATOM 1845 C C . ILE A 1 240 ? 131.414 48.773 16.710 1.00 8.94 240 ILE A C 1
ATOM 1846 O O . ILE A 1 240 ? 132.129 49.777 16.723 1.00 9.62 240 ILE A O 1
ATOM 1851 N N . GLU A 1 241 ? 130.395 48.595 17.547 1.00 8.93 241 GLU A N 1
ATOM 1852 C CA . GLU A 1 241 ? 129.968 49.620 18.505 1.00 9.37 241 GLU A CA 1
ATOM 1853 C C . GLU A 1 241 ? 130.973 49.743 19.652 1.00 9.27 241 GLU A C 1
ATOM 1854 O O . GLU A 1 241 ? 131.561 48.737 20.065 1.00 9.43 241 GLU A O 1
ATOM 1860 N N . PRO A 1 242 ? 131.169 50.970 20.180 1.00 9.27 242 PRO A N 1
ATOM 1861 C CA . PRO A 1 242 ? 132.224 51.180 21.178 1.00 8.89 242 PRO A CA 1
ATOM 1862 C C . PRO A 1 242 ? 132.118 50.317 22.441 1.00 8.55 242 PRO A C 1
ATOM 1863 O O . PRO A 1 242 ? 133.147 49.892 22.963 1.00 8.25 242 PRO A O 1
ATOM 1867 N N . GLN A 1 243 ? 130.902 50.043 22.912 1.00 8.24 243 GLN A N 1
ATOM 1868 C CA . GLN A 1 243 ? 130.729 49.236 24.127 1.00 8.62 243 GLN A CA 1
ATOM 1869 C C . GLN A 1 243 ? 131.070 47.759 23.895 1.00 8.33 243 GLN A C 1
ATOM 1870 O O . GLN A 1 243 ? 131.554 47.075 24.799 1.00 8.80 243 GLN A O 1
ATOM 1876 N N . PHE A 1 244 ? 130.832 47.278 22.676 1.00 8.23 244 PHE A N 1
ATOM 1877 C CA . PHE A 1 244 ? 131.161 45.900 22.325 1.00 7.99 244 PHE A CA 1
ATOM 1878 C C . PHE A 1 244 ? 132.669 45.766 22.135 1.00 7.64 244 PHE A C 1
ATOM 1879 O O . PHE A 1 244 ? 133.280 44.799 22.597 1.00 7.62 244 PHE A O 1
ATOM 1887 N N . TYR A 1 245 ? 133.264 46.763 21.479 1.00 7.33 245 TYR A N 1
ATOM 1888 C CA . TYR A 1 245 ? 134.710 46.831 21.310 1.00 7.27 245 TYR A CA 1
ATOM 1889 C C . TYR A 1 245 ? 135.436 46.846 22.664 1.00 7.28 245 TYR A C 1
ATOM 1890 O O . TYR A 1 245 ? 136.442 46.151 22.844 1.00 7.21 245 TYR A O 1
ATOM 1899 N N . ALA A 1 246 ? 134.912 47.621 23.613 1.00 7.62 246 ALA A N 1
ATOM 1900 C CA . ALA A 1 246 ? 135.479 47.666 24.959 1.00 7.73 246 ALA A CA 1
ATOM 1901 C C . ALA A 1 246 ? 135.434 46.302 25.644 1.00 7.78 246 ALA A C 1
ATOM 1902 O O . ALA A 1 246 ? 136.389 45.918 26.321 1.00 7.61 246 ALA A O 1
ATOM 1904 N N . ALA A 1 247 ? 134.333 45.574 25.453 1.00 7.59 247 ALA A N 1
ATOM 1905 C CA . ALA A 1 247 ? 134.184 44.229 26.018 1.00 7.95 247 ALA A CA 1
ATOM 1906 C C . ALA A 1 247 ? 135.203 43.264 25.411 1.00 8.00 247 ALA A C 1
ATOM 1907 O O . ALA A 1 247 ? 135.720 42.383 26.103 1.00 8.05 247 ALA A O 1
ATOM 1909 N N . MET A 1 248 ? 135.498 43.437 24.123 1.00 8.06 248 MET A N 1
ATOM 1910 C CA A MET A 1 248 ? 136.512 42.605 23.481 0.50 8.50 248 MET A CA 1
ATOM 1911 C CA B MET A 1 248 ? 136.506 42.631 23.445 0.50 8.04 248 MET A CA 1
ATOM 1912 C C . MET A 1 248 ? 137.889 42.867 24.074 1.00 8.30 248 MET A C 1
ATOM 1913 O O . MET A 1 248 ? 138.614 41.918 24.400 1.00 8.70 248 MET A O 1
ATOM 1922 N N . LEU A 1 249 ? 138.249 44.141 24.236 1.00 8.42 249 LEU A N 1
ATOM 1923 C CA . LEU A 1 249 ? 139.539 44.483 24.834 1.00 8.43 249 LEU A CA 1
ATOM 1924 C C . LEU A 1 249 ? 139.666 43.948 26.259 1.00 8.58 249 LEU A C 1
ATOM 1925 O O . LEU A 1 249 ? 140.725 43.450 26.643 1.00 8.40 249 LEU A O 1
ATOM 1930 N N . ALA A 1 250 ? 138.581 44.046 27.025 1.00 8.73 250 ALA A N 1
ATOM 1931 C CA . ALA A 1 250 ? 138.551 43.523 28.391 1.00 9.14 250 ALA A CA 1
ATOM 1932 C C . ALA A 1 250 ? 138.831 42.019 28.424 1.00 9.30 250 ALA A C 1
ATOM 1933 O O . ALA A 1 250 ? 139.655 41.558 29.212 1.00 9.48 250 ALA A O 1
ATOM 1935 N N . GLY A 1 251 ? 138.178 41.263 27.543 1.00 9.35 251 GLY A N 1
ATOM 1936 C CA . GLY A 1 251 ? 138.394 39.816 27.464 1.00 9.82 251 GLY A CA 1
ATOM 1937 C C . GLY A 1 251 ? 139.827 39.455 27.118 1.00 10.10 251 GLY A C 1
ATOM 1938 O O . GLY A 1 251 ? 140.371 38.473 27.629 1.00 10.11 251 GLY A O 1
ATOM 1939 N N . LEU A 1 252 ? 140.447 40.269 26.265 1.00 10.16 252 LEU A N 1
ATOM 1940 C CA . LEU A 1 252 ? 141.845 40.083 25.869 1.00 10.60 252 LEU A CA 1
ATOM 1941 C C . LEU A 1 252 ? 142.846 40.563 26.923 1.00 10.97 252 LEU A C 1
ATOM 1942 O O . LEU A 1 252 ? 144.049 40.293 26.810 1.00 11.53 252 LEU A O 1
ATOM 1947 N N . GLY A 1 253 ? 142.351 41.279 27.932 1.00 11.56 253 GLY A N 1
ATOM 1948 C CA . GLY A 1 253 ? 143.201 41.835 28.982 1.00 12.29 253 GLY A CA 1
ATOM 1949 C C . GLY A 1 253 ? 144.085 42.968 28.492 1.00 13.03 253 GLY A C 1
ATOM 1950 O O . GLY A 1 253 ? 145.161 43.208 29.042 1.00 13.33 253 GLY A O 1
ATOM 1951 N N . LEU A 1 254 ? 143.632 43.664 27.450 1.00 13.58 254 LEU A N 1
ATOM 1952 C CA . LEU A 1 254 ? 144.372 44.803 26.905 1.00 14.34 254 LEU A CA 1
ATOM 1953 C C . LEU A 1 254 ? 143.895 46.123 27.500 1.00 15.23 254 LEU A C 1
ATOM 1954 O O . LEU A 1 254 ? 142.695 46.337 27.687 1.00 15.54 254 LEU A O 1
ATOM 1959 N N . ASP A 1 255 ? 144.852 46.998 27.798 1.00 16.30 255 ASP A N 1
ATOM 1960 C CA . ASP A 1 255 ? 144.567 48.322 28.339 1.00 17.28 255 ASP A CA 1
ATOM 1961 C C . ASP A 1 255 ? 144.281 49.280 27.185 1.00 17.43 255 ASP A C 1
ATOM 1962 O O . ASP A 1 255 ? 145.159 49.545 26.360 1.00 17.61 255 ASP A O 1
ATOM 1967 N N . ALA A 1 256 ? 143.053 49.798 27.140 1.00 17.98 256 ALA A N 1
ATOM 1968 C CA . ALA A 1 256 ? 142.624 50.711 26.076 1.00 18.37 256 ALA A CA 1
ATOM 1969 C C . ALA A 1 256 ? 143.523 51.944 25.948 1.00 18.69 256 ALA A C 1
ATOM 1970 O O . ALA A 1 256 ? 143.736 52.450 24.844 1.00 18.96 256 ALA A O 1
ATOM 1972 N N . ALA A 1 257 ? 144.058 52.411 27.076 1.00 18.88 257 ALA A N 1
ATOM 1973 C CA . ALA A 1 257 ? 144.949 53.575 27.099 1.00 18.89 257 ALA A CA 1
ATOM 1974 C C . ALA A 1 257 ? 146.294 53.326 26.399 1.00 18.88 257 ALA A C 1
ATOM 1975 O O . ALA A 1 257 ? 147.002 54.274 26.049 1.00 19.35 257 ALA A O 1
ATOM 1977 N N . GLU A 1 258 ? 146.629 52.054 26.192 1.00 18.50 258 GLU A N 1
ATOM 1978 C CA . GLU A 1 258 ? 147.884 51.653 25.551 1.00 18.23 258 GLU A CA 1
ATOM 1979 C C . GLU A 1 258 ? 147.699 51.307 24.067 1.00 17.26 258 GLU A C 1
ATOM 1980 O O . GLU A 1 258 ? 148.656 50.914 23.387 1.00 17.77 258 GLU A O 1
ATOM 1986 N N . LEU A 1 259 ? 146.468 51.464 23.577 1.00 16.15 259 LEU A N 1
ATOM 1987 C CA A LEU A 1 259 ? 146.122 51.119 22.198 0.50 15.33 259 LEU A CA 1
ATOM 1988 C CA B LEU A 1 259 ? 146.120 51.120 22.198 0.50 15.26 259 LEU A CA 1
ATOM 1989 C C . LEU A 1 259 ? 145.738 52.359 21.387 1.00 14.69 259 LEU A C 1
ATOM 1990 O O . LEU A 1 259 ? 145.324 53.368 21.956 1.00 14.68 259 LEU A O 1
ATOM 1999 N N . PRO A 1 260 ? 145.876 52.290 20.041 1.00 13.88 260 PRO A N 1
ATOM 2000 C CA . PRO A 1 260 ? 145.363 53.406 19.240 1.00 13.18 260 PRO A CA 1
ATOM 2001 C C . PRO A 1 260 ? 143.835 53.445 19.315 1.00 12.35 260 PRO A C 1
ATOM 2002 O O . PRO A 1 260 ? 143.220 52.416 19.615 1.00 12.61 260 PRO A O 1
ATOM 2006 N N . PRO A 1 261 ? 143.215 54.615 19.051 1.00 11.34 261 PRO A N 1
ATOM 2007 C CA . PRO A 1 261 ? 141.752 54.687 19.035 1.00 10.72 261 PRO A CA 1
ATOM 2008 C C . PRO A 1 261 ? 141.143 53.706 18.030 1.00 10.08 261 PRO A C 1
ATOM 2009 O O . PRO A 1 261 ? 141.716 53.477 16.959 1.00 9.85 261 PRO A O 1
ATOM 2013 N N . GLN A 1 262 ? 139.986 53.148 18.379 1.00 9.33 262 GLN A N 1
ATOM 2014 C CA . GLN A 1 262 ? 139.306 52.142 17.554 1.00 9.02 262 GLN A CA 1
ATOM 2015 C C . GLN A 1 262 ? 139.164 52.540 16.082 1.00 9.22 262 GLN A C 1
ATOM 2016 O O . GLN A 1 262 ? 139.359 51.706 15.191 1.00 8.98 262 GLN A O 1
ATOM 2022 N N . ASN A 1 263 ? 138.826 53.803 15.833 1.00 9.53 263 ASN A N 1
ATOM 2023 C CA . ASN A 1 263 ? 138.586 54.273 14.472 1.00 10.53 263 ASN A CA 1
ATOM 2024 C C . ASN A 1 263 ? 139.601 55.276 13.924 1.00 11.06 263 ASN A C 1
ATOM 2025 O O . ASN A 1 263 ? 139.298 56.027 12.994 1.00 11.52 263 ASN A O 1
ATOM 2030 N N . ASP A 1 264 ? 140.807 55.277 14.488 1.00 11.39 264 ASP A N 1
ATOM 2031 C CA . ASP A 1 264 ? 141.917 56.016 13.891 1.00 11.70 264 ASP A CA 1
ATOM 2032 C C . ASP A 1 264 ? 142.517 55.138 12.796 1.00 11.36 264 ASP A C 1
ATOM 2033 O O . ASP A 1 264 ? 143.391 54.309 13.064 1.00 11.05 264 ASP A O 1
ATOM 2038 N N . ARG A 1 265 ? 142.050 55.336 11.564 1.00 11.25 265 ARG A N 1
ATOM 2039 C CA A ARG A 1 265 ? 142.441 54.473 10.449 0.50 11.37 265 ARG A CA 1
ATOM 2040 C CA B ARG A 1 265 ? 142.439 54.474 10.443 0.50 11.29 265 ARG A CA 1
ATOM 2041 C C . ARG A 1 265 ? 143.932 54.541 10.112 1.00 11.42 265 ARG A C 1
ATOM 2042 O O . ARG A 1 265 ? 144.503 53.570 9.615 1.00 11.33 265 ARG A O 1
ATOM 2057 N N . ALA A 1 266 ? 144.561 55.681 10.402 1.00 11.53 266 ALA A N 1
ATOM 2058 C CA . ALA A 1 266 ? 146.002 55.838 10.183 1.00 12.02 266 ALA A CA 1
ATOM 2059 C C . ALA A 1 266 ? 146.825 54.861 11.029 1.00 12.01 266 ALA A C 1
ATOM 2060 O O . ALA A 1 266 ? 147.948 54.507 10.665 1.00 12.44 266 ALA A O 1
ATOM 2062 N N . ARG A 1 267 ? 146.251 54.422 12.148 1.00 12.03 267 ARG A N 1
ATOM 2063 C CA . ARG A 1 267 ? 146.941 53.528 13.075 1.00 11.96 267 ARG A CA 1
ATOM 2064 C C . ARG A 1 267 ? 146.337 52.124 13.102 1.00 11.53 267 ARG A C 1
ATOM 2065 O O . ARG A 1 267 ? 146.705 51.300 13.943 1.00 11.48 267 ARG A O 1
ATOM 2073 N N . TRP A 1 268 ? 145.425 51.853 12.171 1.00 10.91 268 TRP A N 1
ATOM 2074 C CA . TRP A 1 268 ? 144.822 50.522 12.041 1.00 10.66 268 TRP A CA 1
ATOM 2075 C C . TRP A 1 268 ? 145.844 49.370 11.915 1.00 10.84 268 TRP A C 1
ATOM 2076 O O . TRP A 1 268 ? 145.657 48.326 12.537 1.00 10.71 268 TRP A O 1
ATOM 2087 N N . PRO A 1 269 ? 146.936 49.550 11.136 1.00 10.87 269 PRO A N 1
ATOM 2088 C CA . PRO A 1 269 ? 147.948 48.478 11.123 1.00 11.18 269 PRO A CA 1
ATOM 2089 C C . PRO A 1 269 ? 148.564 48.185 12.502 1.00 11.27 269 PRO A C 1
ATOM 2090 O O . PRO A 1 269 ? 148.784 47.017 12.843 1.00 11.47 269 PRO A O 1
ATOM 2094 N N . GLU A 1 270 ? 148.816 49.235 13.281 1.00 11.62 270 GLU A N 1
ATOM 2095 C CA . GLU A 1 270 ? 149.326 49.104 14.645 1.00 11.82 270 GLU A CA 1
ATOM 2096 C C . GLU A 1 270 ? 148.317 48.372 15.531 1.00 11.28 270 GLU A C 1
ATOM 2097 O O . GLU A 1 270 ? 148.675 47.440 16.255 1.00 11.48 270 GLU A O 1
ATOM 2103 N N . LEU A 1 271 ? 147.058 48.796 15.463 1.00 10.68 271 LEU A N 1
ATOM 2104 C CA . LEU A 1 271 ? 145.984 48.157 16.217 1.00 10.25 271 LEU A CA 1
ATOM 2105 C C . LEU A 1 271 ? 145.848 46.680 15.857 1.00 9.97 271 LEU A C 1
ATOM 2106 O O . LEU A 1 271 ? 145.765 45.821 16.748 1.00 9.61 271 LEU A O 1
ATOM 2111 N N . ARG A 1 272 ? 145.837 46.380 14.560 1.00 9.76 272 ARG A N 1
ATOM 2112 C CA . ARG A 1 272 ? 145.729 44.998 14.106 1.00 9.68 272 ARG A CA 1
ATOM 2113 C C . ARG A 1 272 ? 146.888 44.135 14.608 1.00 9.67 272 ARG A C 1
ATOM 2114 O O . ARG A 1 272 ? 146.679 42.989 14.991 1.00 9.50 272 ARG A O 1
ATOM 2122 N N . ALA A 1 273 ? 148.100 44.689 14.606 1.00 9.68 273 ALA A N 1
ATOM 2123 C CA . ALA A 1 273 ? 149.277 43.962 15.092 1.00 9.89 273 ALA A CA 1
ATOM 2124 C C . ALA A 1 273 ? 149.163 43.601 16.574 1.00 10.03 273 ALA A C 1
ATOM 2125 O O . ALA A 1 273 ? 149.548 42.500 16.981 1.00 9.98 273 ALA A O 1
ATOM 2127 N N . LEU A 1 274 ? 148.631 44.527 17.370 1.00 9.96 274 LEU A N 1
ATOM 2128 C CA . LEU A 1 274 ? 148.415 44.291 18.801 1.00 10.32 274 LEU A CA 1
ATOM 2129 C C . LEU A 1 274 ? 147.332 43.238 19.054 1.00 10.06 274 LEU A C 1
ATOM 2130 O O . LEU A 1 274 ? 147.500 42.359 19.902 1.00 10.08 274 LEU A O 1
ATOM 2135 N N . LEU A 1 275 ? 146.231 43.313 18.309 1.00 9.34 275 LEU A N 1
ATOM 2136 C CA . LEU A 1 275 ? 145.174 42.304 18.406 1.00 9.08 275 LEU A CA 1
ATOM 2137 C C . LEU A 1 275 ? 145.628 40.937 17.887 1.00 9.03 275 LEU A C 1
ATOM 2138 O O . LEU A 1 275 ? 145.238 39.900 18.432 1.00 8.80 275 LEU A O 1
ATOM 2143 N N . THR A 1 276 ? 146.460 40.942 16.846 1.00 8.95 276 THR A N 1
ATOM 2144 C CA . THR A 1 276 ? 147.016 39.714 16.282 1.00 9.40 276 THR A CA 1
ATOM 2145 C C . THR A 1 276 ? 147.851 38.972 17.325 1.00 9.52 276 THR A C 1
ATOM 2146 O O . THR A 1 276 ? 147.685 37.768 17.512 1.00 9.42 276 THR A O 1
ATOM 2150 N N . GLU A 1 277 ? 148.722 39.704 18.016 1.00 9.65 277 GLU A N 1
ATOM 2151 C CA . GLU A 1 277 ? 149.557 39.136 19.074 1.00 10.65 277 GLU A CA 1
ATOM 2152 C C . GLU A 1 277 ? 148.700 38.556 20.200 1.00 10.07 277 GLU A C 1
ATOM 2153 O O . GLU A 1 277 ? 148.991 37.468 20.709 1.00 10.40 277 GLU A O 1
ATOM 2159 N N . ALA A 1 278 ? 147.641 39.274 20.570 1.00 9.67 278 ALA A N 1
ATOM 2160 C CA . ALA A 1 278 ? 146.733 38.826 21.627 1.00 9.35 278 ALA A CA 1
ATOM 2161 C C . ALA A 1 278 ? 146.043 37.510 21.265 1.00 9.21 278 ALA A C 1
ATOM 2162 O O . ALA A 1 278 ? 146.136 36.535 22.012 1.00 9.19 278 ALA A O 1
ATOM 2164 N N . PHE A 1 279 ? 145.369 37.468 20.117 1.00 8.93 279 PHE A N 1
ATOM 2165 C CA . PHE A 1 279 ? 144.677 36.243 19.709 1.00 8.68 279 PHE A CA 1
ATOM 2166 C C . PHE A 1 279 ? 145.615 35.058 19.457 1.00 8.88 279 PHE A C 1
ATOM 2167 O O . PHE A 1 279 ? 145.248 33.915 19.725 1.00 8.75 279 PHE A O 1
ATOM 2175 N N . ALA A 1 280 ? 146.826 35.338 18.973 1.00 9.03 280 ALA A N 1
ATOM 2176 C CA . ALA A 1 280 ? 147.824 34.293 18.721 1.00 9.42 280 ALA A CA 1
ATOM 2177 C C . ALA A 1 280 ? 148.370 33.626 19.990 1.00 9.81 280 ALA A C 1
ATOM 2178 O O . ALA A 1 280 ? 149.024 32.585 19.903 1.00 10.15 280 ALA A O 1
ATOM 2180 N N . SER A 1 281 ? 148.097 34.216 21.156 1.00 9.93 281 SER A N 1
ATOM 2181 C CA . SER A 1 281 ? 148.656 33.723 22.425 1.00 10.36 281 SER A CA 1
ATOM 2182 C C . SER A 1 281 ? 147.945 32.494 23.005 1.00 10.44 281 SER A C 1
ATOM 2183 O O . SER A 1 281 ? 148.493 31.815 23.878 1.00 10.91 281 SER A O 1
ATOM 2186 N N . HIS A 1 282 ? 146.733 32.214 22.528 1.00 10.20 282 HIS A N 1
ATOM 2187 C CA . HIS A 1 282 ? 145.970 31.036 22.959 1.00 10.47 282 HIS A CA 1
ATOM 2188 C C . HIS A 1 282 ? 145.198 30.435 21.785 1.00 10.48 282 HIS A C 1
ATOM 2189 O O . HIS A 1 282 ? 145.057 31.085 20.741 1.00 10.19 282 HIS A O 1
ATOM 2196 N N . ASP A 1 283 ? 144.704 29.206 21.959 1.00 10.47 283 ASP A N 1
ATOM 2197 C CA A ASP A 1 283 ? 143.943 28.475 20.936 0.50 10.52 283 ASP A CA 1
ATOM 2198 C CA B ASP A 1 283 ? 143.983 28.543 20.874 0.50 10.64 283 ASP A CA 1
ATOM 2199 C C . ASP A 1 283 ? 142.554 29.069 20.712 1.00 10.49 283 ASP A C 1
ATOM 2200 O O . ASP A 1 283 ? 142.027 29.766 21.581 1.00 10.47 283 ASP A O 1
ATOM 2209 N N . ARG A 1 284 ? 141.945 28.751 19.569 1.00 10.34 284 ARG A N 1
ATOM 2210 C CA . ARG A 1 284 ? 140.588 29.196 19.256 1.00 10.29 284 ARG A CA 1
ATOM 2211 C C . ARG A 1 284 ? 139.584 28.902 20.370 1.00 10.57 284 ARG A C 1
ATOM 2212 O O . ARG A 1 284 ? 138.802 29.774 20.752 1.00 10.49 284 ARG A O 1
ATOM 2220 N N . ASP A 1 285 ? 139.602 27.674 20.884 1.00 10.95 285 ASP A N 1
ATOM 2221 C CA . ASP A 1 285 ? 138.598 27.262 21.866 1.00 11.47 285 ASP A CA 1
ATOM 2222 C C . ASP A 1 285 ? 138.748 27.981 23.211 1.00 11.15 285 ASP A C 1
ATOM 2223 O O . ASP A 1 285 ? 137.761 28.152 23.935 1.00 11.14 285 ASP A O 1
ATOM 2228 N N . HIS A 1 286 ? 139.967 28.431 23.520 1.00 10.88 286 HIS A N 1
ATOM 2229 C CA A HIS A 1 286 ? 140.162 29.276 24.695 0.50 10.59 286 HIS A CA 1
ATOM 2230 C CA B HIS A 1 286 ? 140.224 29.294 24.671 0.50 10.68 286 HIS A CA 1
ATOM 2231 C C . HIS A 1 286 ? 139.399 30.582 24.545 1.00 10.50 286 HIS A C 1
ATOM 2232 O O . HIS A 1 286 ? 138.697 30.987 25.468 1.00 10.67 286 HIS A O 1
ATOM 2245 N N . TRP A 1 287 ? 139.513 31.229 23.384 1.00 9.92 287 TRP A N 1
ATOM 2246 C CA . TRP A 1 287 ? 138.777 32.466 23.135 1.00 9.60 287 TRP A CA 1
ATOM 2247 C C . TRP A 1 287 ? 137.278 32.222 23.030 1.00 9.69 287 TRP A C 1
ATOM 2248 O O . TRP A 1 287 ? 136.475 33.050 23.467 1.00 9.44 287 TRP A O 1
ATOM 2259 N N . GLY A 1 288 ? 136.908 31.071 22.471 1.00 10.04 288 GLY A N 1
ATOM 2260 C CA . GLY A 1 288 ? 135.514 30.630 22.458 1.00 10.81 288 GLY A CA 1
ATOM 2261 C C . GLY A 1 288 ? 134.919 30.606 23.856 1.00 11.27 288 GLY A C 1
ATOM 2262 O O . GLY A 1 288 ? 133.780 31.032 24.059 1.00 12.00 288 GLY A O 1
ATOM 2263 N N . ALA A 1 289 ? 135.701 30.121 24.819 1.00 11.69 289 ALA A N 1
ATOM 2264 C CA . ALA A 1 289 ? 135.285 30.070 26.221 1.00 11.79 289 ALA A CA 1
ATOM 2265 C C . ALA A 1 289 ? 135.239 31.461 26.856 1.00 11.78 289 ALA A C 1
ATOM 2266 O O . ALA A 1 289 ? 134.245 31.828 27.487 1.00 12.06 289 ALA A O 1
ATOM 2268 N N . VAL A 1 290 ? 136.309 32.234 26.672 1.00 11.52 290 VAL A N 1
ATOM 2269 C CA . VAL A 1 290 ? 136.409 33.581 27.239 1.00 11.56 290 VAL A CA 1
ATOM 2270 C C . VAL A 1 290 ? 135.261 34.484 26.776 1.00 11.48 290 VAL A C 1
ATOM 2271 O O . VAL A 1 290 ? 134.742 35.282 27.556 1.00 11.47 290 VAL A O 1
ATOM 2275 N N . PHE A 1 291 ? 134.854 34.326 25.517 1.00 11.19 291 PHE A N 1
ATOM 2276 C CA . PHE A 1 291 ? 133.840 35.188 24.912 1.00 11.17 291 PHE A CA 1
ATOM 2277 C C . PHE A 1 291 ? 132.490 34.496 24.659 1.00 11.78 291 PHE A C 1
ATOM 2278 O O . PHE A 1 291 ? 131.653 35.013 23.914 1.00 12.29 291 PHE A O 1
ATOM 2286 N N . ALA A 1 292 ? 132.276 33.346 25.297 1.00 12.25 292 ALA A N 1
ATOM 2287 C CA . ALA A 1 292 ? 131.061 32.541 25.093 1.00 12.62 292 ALA A CA 1
ATOM 2288 C C . ALA A 1 292 ? 129.746 33.245 25.442 1.00 12.54 292 ALA A C 1
ATOM 2289 O O . ALA A 1 292 ? 128.710 32.962 24.829 1.00 12.55 292 ALA A O 1
ATOM 2291 N N . ASN A 1 293 ? 129.796 34.157 26.414 1.00 12.58 293 ASN A N 1
ATOM 2292 C CA A ASN A 1 293 ? 128.583 34.734 26.995 0.50 12.77 293 ASN A CA 1
ATOM 2293 C CA B ASN A 1 293 ? 128.584 34.729 26.999 0.50 12.66 293 ASN A CA 1
ATOM 2294 C C . ASN A 1 293 ? 128.465 36.252 26.875 1.00 12.76 293 ASN A C 1
ATOM 2295 O O . ASN A 1 293 ? 127.380 36.808 27.060 1.00 13.60 293 ASN A O 1
ATOM 2304 N N . SER A 1 294 ? 129.570 36.923 26.560 1.00 12.47 294 SER A N 1
ATOM 2305 C CA . SER A 1 294 ? 129.596 38.392 26.571 1.00 12.18 294 SER A CA 1
ATOM 2306 C C . SER A 1 294 ? 129.154 39.044 25.264 1.00 11.36 294 SER A C 1
ATOM 2307 O O . SER A 1 294 ? 128.888 38.360 24.274 1.00 11.31 294 SER A O 1
ATOM 2310 N N . ASP A 1 295 ? 129.088 40.374 25.281 1.00 10.59 295 ASP A N 1
ATOM 2311 C CA . ASP A 1 295 ? 128.729 41.163 24.101 1.00 10.03 295 ASP A CA 1
ATOM 2312 C C . ASP A 1 295 ? 129.945 41.633 23.289 1.00 9.36 295 ASP A C 1
ATOM 2313 O O . ASP A 1 295 ? 129.859 42.610 22.540 1.00 9.37 295 ASP A O 1
ATOM 2318 N N . ALA A 1 296 ? 131.065 40.925 23.421 1.00 8.71 296 ALA A N 1
ATOM 2319 C CA . ALA A 1 296 ? 132.312 41.288 22.731 1.00 8.14 296 ALA A CA 1
ATOM 2320 C C . ALA A 1 296 ? 132.300 41.063 21.212 1.00 7.84 296 ALA A C 1
ATOM 2321 O O . ALA A 1 296 ? 133.197 41.542 20.512 1.00 8.04 296 ALA A O 1
ATOM 2323 N N . CYS A 1 297 ? 131.293 40.343 20.712 1.00 7.23 297 CYS A N 1
ATOM 2324 C CA . CYS A 1 297 ? 131.208 39.970 19.287 1.00 6.94 297 CYS A CA 1
ATOM 2325 C C . CYS A 1 297 ? 132.453 39.201 18.804 1.00 6.65 297 CYS A C 1
ATOM 2326 O O . CYS A 1 297 ? 133.020 39.500 17.745 1.00 6.39 297 CYS A O 1
ATOM 2329 N N . VAL A 1 298 ? 132.877 38.223 19.602 1.00 6.59 298 VAL A N 1
ATOM 2330 C CA . VAL A 1 298 ? 133.973 37.318 19.246 1.00 7.02 298 VAL A CA 1
ATOM 2331 C C . VAL A 1 298 ? 133.440 35.890 19.231 1.00 7.24 298 VAL A C 1
ATOM 2332 O O . VAL A 1 298 ? 132.936 35.399 20.247 1.00 8.09 298 VAL A O 1
ATOM 2336 N N . THR A 1 299 ? 133.564 35.237 18.076 1.00 7.27 299 THR A N 1
ATOM 2337 C CA A THR A 1 299 ? 133.037 33.886 17.905 0.50 7.27 299 THR A CA 1
ATOM 2338 C CA B THR A 1 299 ? 132.998 33.911 17.838 0.50 7.81 299 THR A CA 1
ATOM 2339 C C . THR A 1 299 ? 134.063 32.970 17.258 1.00 7.57 299 THR A C 1
ATOM 2340 O O . THR A 1 299 ? 134.881 33.408 16.444 1.00 7.97 299 THR A O 1
ATOM 2347 N N . PRO A 1 300 ? 134.043 31.668 17.640 1.00 7.37 300 PRO A N 1
ATOM 2348 C CA . PRO A 1 300 ? 134.943 30.747 16.951 1.00 7.14 300 PRO A CA 1
ATOM 2349 C C . PRO A 1 300 ? 134.483 30.526 15.508 1.00 6.69 300 PRO A C 1
ATOM 2350 O O . PRO A 1 300 ? 133.280 30.451 15.241 1.00 6.65 300 PRO A O 1
ATOM 2354 N N . VAL A 1 301 ? 135.441 30.441 14.593 1.00 6.60 301 VAL A N 1
ATOM 2355 C CA . VAL A 1 301 ? 135.141 30.150 13.195 1.00 7.07 301 VAL A CA 1
ATOM 2356 C C . VAL A 1 301 ? 135.147 28.633 13.019 1.00 7.26 301 VAL A C 1
ATOM 2357 O O . VAL A 1 301 ? 136.208 27.998 13.028 1.00 8.88 301 VAL A O 1
ATOM 2361 N N . LEU A 1 302 ? 133.958 28.060 12.876 1.00 7.23 302 LEU A N 1
ATOM 2362 C CA . LEU A 1 302 ? 133.818 26.606 12.793 1.00 7.21 302 LEU A CA 1
ATOM 2363 C C . LEU A 1 302 ? 133.839 26.115 11.351 1.00 7.21 302 LEU A C 1
ATOM 2364 O O . LEU A 1 302 ? 133.246 26.742 10.474 1.00 7.34 302 LEU A O 1
ATOM 2369 N N . ALA A 1 303 ? 134.526 25.000 11.112 1.00 7.26 303 ALA A N 1
ATOM 2370 C CA . ALA A 1 303 ? 134.444 24.303 9.828 1.00 7.40 303 ALA A CA 1
ATOM 2371 C C . ALA A 1 303 ? 133.140 23.509 9.771 1.00 7.56 303 ALA A C 1
ATOM 2372 O O . ALA A 1 303 ? 132.594 23.145 10.816 1.00 7.68 303 ALA A O 1
ATOM 2374 N N . PHE A 1 304 ? 132.643 23.233 8.565 1.00 7.77 304 PHE A N 1
ATOM 2375 C CA . PHE A 1 304 ? 131.377 22.511 8.401 1.00 8.09 304 PHE A CA 1
ATOM 2376 C C . PHE A 1 304 ? 131.274 21.288 9.318 1.00 8.46 304 PHE A C 1
ATOM 2377 O O . PHE A 1 304 ? 130.246 21.078 9.969 1.00 8.34 304 PHE A O 1
ATOM 2385 N N . GLY A 1 305 ? 132.352 20.504 9.370 1.00 9.17 305 GLY A N 1
ATOM 2386 C CA . GLY A 1 305 ? 132.386 19.257 10.138 1.00 10.13 305 GLY A CA 1
ATOM 2387 C C . GLY A 1 305 ? 132.200 19.381 11.640 1.00 10.99 305 GLY A C 1
ATOM 2388 O O . GLY A 1 305 ? 131.831 18.397 12.294 1.00 11.71 305 GLY A O 1
ATOM 2389 N N . GLU A 1 306 ? 132.445 20.576 12.186 1.00 11.02 306 GLU A N 1
ATOM 2390 C CA A GLU A 1 306 ? 132.312 20.743 13.632 0.50 11.22 306 GLU A CA 1
ATOM 2391 C CA B GLU A 1 306 ? 132.374 20.885 13.625 0.50 11.03 306 GLU A CA 1
ATOM 2392 C C . GLU A 1 306 ? 131.039 21.483 14.049 1.00 11.32 306 GLU A C 1
ATOM 2393 O O . GLU A 1 306 ? 130.737 21.574 15.246 1.00 11.21 306 GLU A O 1
ATOM 2404 N N . VAL A 1 307 ? 130.276 21.964 13.068 1.00 11.16 307 VAL A N 1
ATOM 2405 C CA . VAL A 1 307 ? 129.046 22.724 13.318 1.00 11.63 307 VAL A CA 1
ATOM 2406 C C . VAL A 1 307 ? 128.046 21.966 14.196 1.00 12.19 307 VAL A C 1
ATOM 2407 O O . VAL A 1 307 ? 127.451 22.546 15.112 1.00 12.53 307 VAL A O 1
ATOM 2411 N N . HIS A 1 308 ? 127.898 20.669 13.934 1.00 13.10 308 HIS A N 1
ATOM 2412 C CA . HIS A 1 308 ? 126.920 19.836 14.636 1.00 13.98 308 HIS A CA 1
ATOM 2413 C C . HIS A 1 308 ? 127.220 19.650 16.127 1.00 14.28 308 HIS A C 1
ATOM 2414 O O . HIS A 1 308 ? 126.363 19.169 16.869 1.00 15.00 308 HIS A O 1
ATOM 2421 N N . ASN A 1 309 ? 128.423 20.028 16.555 1.00 14.32 309 ASN A N 1
ATOM 2422 C CA . ASN A 1 309 ? 128.808 19.947 17.969 1.00 14.45 309 ASN A CA 1
ATOM 2423 C C . ASN A 1 309 ? 128.648 21.251 18.757 1.00 13.84 309 ASN A C 1
ATOM 2424 O O . ASN A 1 309 ? 128.910 21.290 19.960 1.00 14.18 309 ASN A O 1
ATOM 2429 N N . GLU A 1 310 ? 128.218 22.315 18.084 1.00 12.86 310 GLU A N 1
ATOM 2430 C CA . GLU A 1 310 ? 128.073 23.616 18.736 1.00 11.91 310 GLU A CA 1
ATOM 2431 C C . GLU A 1 310 ? 126.740 23.719 19.475 1.00 11.43 310 GLU A C 1
ATOM 2432 O O . GLU A 1 310 ? 125.693 23.556 18.860 1.00 11.06 310 GLU A O 1
ATOM 2438 N N . PRO A 1 311 ? 126.773 24.007 20.796 1.00 11.10 311 PRO A N 1
ATOM 2439 C CA . PRO A 1 311 ? 125.542 24.000 21.597 1.00 11.00 311 PRO A CA 1
ATOM 2440 C C . PRO A 1 311 ? 124.381 24.828 21.031 1.00 10.78 311 PRO A C 1
ATOM 2441 O O . PRO A 1 311 ? 123.250 24.340 20.996 1.00 11.46 311 PRO A O 1
ATOM 2445 N N . HIS A 1 312 ? 124.650 26.051 20.573 1.00 10.55 312 HIS A N 1
ATOM 2446 C CA . HIS A 1 312 ? 123.582 26.894 20.042 1.00 10.16 312 HIS A CA 1
ATOM 2447 C C . HIS A 1 312 ? 122.937 26.303 18.784 1.00 10.22 312 HIS A C 1
ATOM 2448 O O . HIS A 1 312 ? 121.728 26.437 18.574 1.00 10.14 312 HIS A O 1
ATOM 2455 N N . ILE A 1 313 ? 123.754 25.652 17.958 1.00 10.21 313 ILE A N 1
ATOM 2456 C CA . ILE A 1 313 ? 123.282 24.972 16.751 1.00 10.56 313 ILE A CA 1
ATOM 2457 C C . ILE A 1 313 ? 122.427 23.747 17.107 1.00 10.86 313 ILE A C 1
ATOM 2458 O O . ILE A 1 313 ? 121.366 23.528 16.523 1.00 10.96 313 ILE A O 1
ATOM 2463 N N . ILE A 1 314 ? 122.892 22.971 18.082 1.00 11.39 314 ILE A N 1
ATOM 2464 C CA . ILE A 1 314 ? 122.183 21.775 18.539 1.00 12.08 314 ILE A CA 1
ATOM 2465 C C . ILE A 1 314 ? 120.815 22.096 19.146 1.00 12.56 314 ILE A C 1
ATOM 2466 O O . ILE A 1 314 ? 119.799 21.520 18.738 1.00 12.61 314 ILE A O 1
ATOM 2471 N N . GLU A 1 315 ? 120.799 23.028 20.101 1.00 12.84 315 GLU A N 1
ATOM 2472 C CA A GLU A 1 315 ? 119.595 23.292 20.884 0.50 13.32 315 GLU A CA 1
ATOM 2473 C CA B GLU A 1 315 ? 119.599 23.327 20.895 0.50 13.26 315 GLU A CA 1
ATOM 2474 C C . GLU A 1 315 ? 118.459 23.931 20.077 1.00 13.24 315 GLU A C 1
ATOM 2475 O O . GLU A 1 315 ? 117.284 23.779 20.424 1.00 13.74 315 GLU A O 1
ATOM 2486 N N . ARG A 1 316 ? 118.802 24.618 18.991 1.00 12.77 316 ARG A N 1
ATOM 2487 C CA . ARG A 1 316 ? 117.789 25.225 18.131 1.00 12.43 316 ARG A CA 1
ATOM 2488 C C . ARG A 1 316 ? 117.407 24.356 16.931 1.00 12.01 316 ARG A C 1
ATOM 2489 O O . ARG A 1 316 ? 116.541 24.734 16.139 1.00 11.69 316 ARG A O 1
ATOM 2497 N N . ASN A 1 317 ? 118.052 23.197 16.798 1.00 11.99 317 ASN A N 1
ATOM 2498 C CA . ASN A 1 317 ? 117.785 22.277 15.683 1.00 12.16 317 ASN A CA 1
ATOM 2499 C C . ASN A 1 317 ? 117.888 22.962 14.323 1.00 11.72 317 ASN A C 1
ATOM 2500 O O . ASN A 1 317 ? 117.022 22.812 13.462 1.00 11.72 317 ASN A O 1
ATOM 2505 N N . THR A 1 318 ? 118.965 23.718 14.142 1.00 11.15 318 THR A N 1
ATOM 2506 C CA . THR A 1 318 ? 119.240 24.365 12.865 1.00 10.91 318 THR A CA 1
ATOM 2507 C C . THR A 1 318 ? 119.459 23.333 11.748 1.00 11.00 318 THR A C 1
ATOM 2508 O O . THR A 1 318 ? 119.175 23.610 10.580 1.00 10.84 318 THR A O 1
ATOM 2512 N N . PHE A 1 319 ? 119.931 22.143 12.123 1.00 11.10 319 PHE A N 1
ATOM 2513 C CA . PHE A 1 319 ? 120.183 21.052 11.179 1.00 11.58 319 PHE A CA 1
ATOM 2514 C C . PHE A 1 319 ? 119.468 19.759 11.577 1.00 12.30 319 PHE A C 1
ATOM 2515 O O . PHE A 1 319 ? 119.072 19.588 12.730 1.00 12.69 319 PHE A O 1
ATOM 2523 N N . TYR A 1 320 ? 119.309 18.865 10.602 1.00 13.40 320 TYR A N 1
ATOM 2524 C CA . TYR A 1 320 ? 118.822 17.500 10.828 1.00 14.66 320 TYR A CA 1
ATOM 2525 C C . TYR A 1 320 ? 119.731 16.535 10.067 1.00 15.71 320 TYR A C 1
ATOM 2526 O O . TYR A 1 320 ? 120.414 16.940 9.125 1.00 15.35 320 TYR A O 1
ATOM 2535 N N . GLU A 1 321 ? 119.741 15.265 10.471 1.00 17.20 321 GLU A N 1
ATOM 2536 C CA . GLU A 1 321 ? 120.548 14.253 9.783 1.00 18.97 321 GLU A CA 1
ATOM 2537 C C . GLU A 1 321 ? 119.777 13.601 8.642 1.00 19.69 321 GLU A C 1
ATOM 2538 O O . GLU A 1 321 ? 118.613 13.228 8.808 1.00 20.36 321 GLU A O 1
ATOM 2544 N N . ALA A 1 322 ? 120.440 13.468 7.493 1.00 20.66 322 ALA A N 1
ATOM 2545 C CA . ALA A 1 322 ? 119.875 12.804 6.316 1.00 21.53 322 ALA A CA 1
ATOM 2546 C C . ALA A 1 322 ? 120.972 12.205 5.432 1.00 22.08 322 ALA A C 1
ATOM 2547 O O . ALA A 1 322 ? 121.918 12.897 5.050 1.00 22.36 322 ALA A O 1
ATOM 2549 N N . ASN A 1 323 ? 120.833 10.918 5.116 1.00 22.60 323 ASN A N 1
ATOM 2550 C CA . ASN A 1 323 ? 121.767 10.194 4.240 1.00 22.85 323 ASN A CA 1
ATOM 2551 C C . ASN A 1 323 ? 123.255 10.391 4.570 1.00 22.77 323 ASN A C 1
ATOM 2552 O O . ASN A 1 323 ? 124.058 10.770 3.708 1.00 23.32 323 ASN A O 1
ATOM 2554 N N . GLY A 1 324 ? 123.607 10.141 5.829 1.00 22.46 324 GLY A N 1
ATOM 2555 C CA . GLY A 1 324 ? 124.998 10.191 6.280 1.00 21.79 324 GLY A CA 1
ATOM 2556 C C . GLY A 1 324 ? 125.550 11.575 6.577 1.00 21.20 324 GLY A C 1
ATOM 2557 O O . GLY A 1 324 ? 126.675 11.703 7.070 1.00 21.33 324 GLY A O 1
ATOM 2558 N N . GLY A 1 325 ? 124.763 12.610 6.281 1.00 20.48 325 GLY A N 1
ATOM 2559 C CA . GLY A 1 325 ? 125.193 13.990 6.492 1.00 19.34 325 GLY A CA 1
ATOM 2560 C C . GLY A 1 325 ? 124.122 14.901 7.063 1.00 18.50 325 GLY A C 1
ATOM 2561 O O . GLY A 1 325 ? 122.932 14.577 7.053 1.00 18.57 325 GLY A O 1
ATOM 2562 N N . TRP A 1 326 ? 124.553 16.055 7.559 1.00 17.42 326 TRP A N 1
ATOM 2563 C CA . TRP A 1 326 ? 123.638 17.053 8.099 1.00 16.50 326 TRP A CA 1
ATOM 2564 C C . TRP A 1 326 ? 123.109 17.964 6.993 1.00 15.44 326 TRP A C 1
ATOM 2565 O O . TRP A 1 326 ? 123.823 18.271 6.034 1.00 15.47 326 TRP A O 1
ATOM 2576 N N . GLN A 1 327 ? 121.850 18.372 7.127 1.00 14.11 327 GLN A N 1
ATOM 2577 C CA . GLN A 1 327 ? 121.213 19.299 6.193 1.00 13.15 327 GLN A CA 1
ATOM 2578 C C . GLN A 1 327 ? 120.460 20.372 6.977 1.00 11.89 327 GLN A C 1
ATOM 2579 O O . GLN A 1 327 ? 119.970 20.095 8.067 1.00 11.45 327 GLN A O 1
ATOM 2585 N N . PRO A 1 328 ? 120.376 21.606 6.440 1.00 10.89 328 PRO A N 1
ATOM 2586 C CA . PRO A 1 328 ? 119.681 22.654 7.198 1.00 10.38 328 PRO A CA 1
ATOM 2587 C C . PRO A 1 328 ? 118.161 22.470 7.240 1.00 10.19 328 PRO A C 1
ATOM 2588 O O . PRO A 1 328 ? 117.543 22.146 6.222 1.00 10.08 328 PRO A O 1
ATOM 2592 N N . MET A 1 329 ? 117.571 22.677 8.418 1.00 10.10 329 MET A N 1
ATOM 2593 C CA . MET A 1 329 ? 116.116 22.685 8.565 1.00 10.06 329 MET A CA 1
ATOM 2594 C C . MET A 1 329 ? 115.519 23.905 7.861 1.00 10.05 329 MET A C 1
ATOM 2595 O O . MET A 1 329 ? 116.226 24.889 7.628 1.00 9.63 329 MET A O 1
ATOM 2600 N N . PRO A 1 330 ? 114.222 23.847 7.502 1.00 9.87 330 PRO A N 1
ATOM 2601 C CA . PRO A 1 330 ? 113.569 25.001 6.873 1.00 9.91 330 PRO A CA 1
ATOM 2602 C C . PRO A 1 330 ? 113.711 26.313 7.651 1.00 9.73 330 PRO A C 1
ATOM 2603 O O . PRO A 1 330 ? 113.694 26.324 8.890 1.00 9.66 330 PRO A O 1
ATOM 2607 N N . ALA A 1 331 ? 113.864 27.400 6.900 1.00 9.21 331 ALA A N 1
ATOM 2608 C CA . ALA A 1 331 ? 113.924 28.755 7.444 1.00 9.17 331 ALA A CA 1
ATOM 2609 C C . ALA A 1 331 ? 113.056 29.684 6.585 1.00 9.32 331 ALA A C 1
ATOM 2610 O O . ALA A 1 331 ? 112.863 29.420 5.397 1.00 9.18 331 ALA A O 1
ATOM 2612 N N . PRO A 1 332 ? 112.485 30.752 7.182 1.00 9.20 332 PRO A N 1
ATOM 2613 C CA . PRO A 1 332 ? 112.473 31.081 8.606 1.00 9.41 332 PRO A CA 1
ATOM 2614 C C . PRO A 1 332 ? 111.467 30.182 9.331 1.00 9.71 332 PRO A C 1
ATOM 2615 O O . PRO A 1 332 ? 110.941 29.238 8.732 1.00 10.09 332 PRO A O 1
ATOM 2619 N N . ARG A 1 333 ? 111.198 30.481 10.598 1.00 10.01 333 ARG A N 1
ATOM 2620 C CA . ARG A 1 333 ? 110.322 29.649 11.417 1.00 10.53 333 ARG A CA 1
ATOM 2621 C C . ARG A 1 333 ? 108.990 30.347 11.673 1.00 10.66 333 ARG A C 1
ATOM 2622 O O . ARG A 1 333 ? 108.921 31.577 11.718 1.00 10.94 333 ARG A O 1
ATOM 2630 N N . PHE A 1 334 ? 107.936 29.548 11.821 1.00 10.81 334 PHE A N 1
ATOM 2631 C CA . PHE A 1 334 ? 106.572 30.063 11.944 1.00 11.27 334 PHE A CA 1
ATOM 2632 C C . PHE A 1 334 ? 105.928 29.521 13.216 1.00 11.61 334 PHE A C 1
ATOM 2633 O O . PHE A 1 334 ? 106.005 28.321 13.493 1.00 12.42 334 PHE A O 1
ATOM 2641 N N . SER A 1 335 ? 105.291 30.408 13.981 1.00 11.88 335 SER A N 1
ATOM 2642 C CA . SER A 1 335 ? 104.753 30.047 15.297 1.00 12.25 335 SER A CA 1
ATOM 2643 C C . SER A 1 335 ? 103.499 29.172 15.246 1.00 12.60 335 SER A C 1
ATOM 2644 O O . SER A 1 335 ? 103.319 28.309 16.108 1.00 12.87 335 SER A O 1
ATOM 2647 N N . ARG A 1 336 ? 102.640 29.386 14.251 1.00 12.93 336 ARG A N 1
ATOM 2648 C CA . ARG A 1 336 ? 101.380 28.639 14.170 1.00 13.37 336 ARG A CA 1
ATOM 2649 C C . ARG A 1 336 ? 101.401 27.502 13.142 1.00 13.53 336 ARG A C 1
ATOM 2650 O O . ARG A 1 336 ? 100.995 26.381 13.449 1.00 14.25 336 ARG A O 1
ATOM 2658 N N . THR A 1 337 ? 101.863 27.794 11.928 1.00 13.63 337 THR A N 1
ATOM 2659 C CA . THR A 1 337 ? 101.965 26.779 10.878 1.00 13.66 337 THR A CA 1
ATOM 2660 C C . THR A 1 337 ? 103.432 26.426 10.639 1.00 13.85 337 THR A C 1
ATOM 2661 O O . THR A 1 337 ? 104.047 26.885 9.672 1.00 13.64 337 THR A O 1
ATOM 2665 N N . ALA A 1 338 ? 103.981 25.614 11.538 1.00 13.98 338 ALA A N 1
ATOM 2666 C CA . ALA A 1 338 ? 105.392 25.231 11.493 1.00 14.29 338 ALA A CA 1
ATOM 2667 C C . ALA A 1 338 ? 105.671 24.266 10.349 1.00 14.51 338 ALA A C 1
ATOM 2668 O O . ALA A 1 338 ? 104.867 23.374 10.068 1.00 14.99 338 ALA A O 1
ATOM 2670 N N . SER A 1 339 ? 106.810 24.460 9.688 1.00 14.69 339 SER A N 1
ATOM 2671 C CA . SER A 1 339 ? 107.250 23.559 8.625 1.00 14.93 339 SER A CA 1
ATOM 2672 C C . SER A 1 339 ? 107.666 22.204 9.191 1.00 15.35 339 SER A C 1
ATOM 2673 O O . SER A 1 339 ? 108.137 22.114 10.324 1.00 15.65 339 SER A O 1
ATOM 2676 N N . SER A 1 340 ? 107.483 21.157 8.393 1.00 15.89 340 SER A N 1
ATOM 2677 C CA . SER A 1 340 ? 107.889 19.808 8.772 1.00 16.31 340 SER A CA 1
ATOM 2678 C C . SER A 1 340 ? 109.365 19.586 8.460 1.00 16.26 340 SER A C 1
ATOM 2679 O O . SER A 1 340 ? 109.976 20.368 7.723 1.00 16.20 340 SER A O 1
ATOM 2682 N N . GLN A 1 341 ? 109.938 18.522 9.020 1.00 16.29 341 GLN A N 1
ATOM 2683 C CA . GLN A 1 341 ? 111.255 18.062 8.597 1.00 16.54 341 GLN A CA 1
ATOM 2684 C C . GLN A 1 341 ? 111.137 17.654 7.129 1.00 16.34 341 GLN A C 1
ATOM 2685 O O . GLN A 1 341 ? 110.196 16.947 6.763 1.00 16.34 341 GLN A O 1
ATOM 2691 N N . PRO A 1 342 ? 112.069 18.124 6.278 1.00 16.13 342 PRO A N 1
ATOM 2692 C CA . PRO A 1 342 ? 111.980 17.852 4.843 1.00 16.39 342 PRO A CA 1
ATOM 2693 C C . PRO A 1 342 ? 111.894 16.367 4.504 1.00 16.86 342 PRO A C 1
ATOM 2694 O O . PRO A 1 342 ? 112.534 15.538 5.156 1.00 16.45 342 PRO A O 1
ATOM 2698 N N . ARG A 1 343 ? 111.084 16.052 3.497 1.00 17.56 343 ARG A N 1
ATOM 2699 C CA . ARG A 1 343 ? 110.997 14.700 2.958 1.00 18.61 343 ARG A C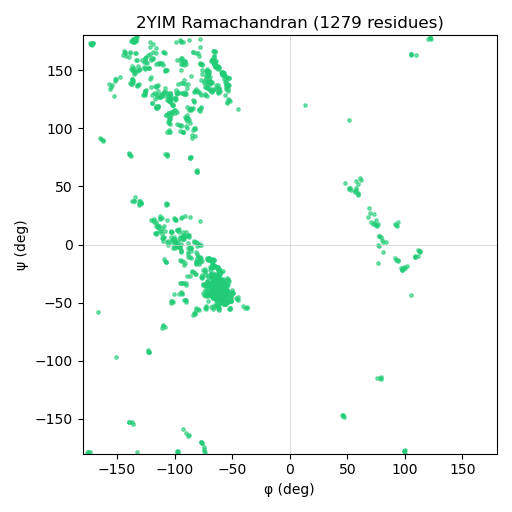A 1
ATOM 2700 C C . ARG A 1 343 ? 112.185 14.472 2.031 1.00 19.23 343 ARG A C 1
ATOM 2701 O O . ARG A 1 343 ? 112.479 15.323 1.185 1.00 18.91 343 ARG A O 1
ATOM 2709 N N . PRO A 1 344 ? 112.877 13.326 2.187 1.00 20.08 344 PRO A N 1
ATOM 2710 C CA . PRO A 1 344 ? 114.031 13.027 1.340 1.00 20.74 344 PRO A CA 1
ATOM 2711 C C . PRO A 1 344 ? 113.633 12.831 -0.123 1.00 21.48 344 PRO A C 1
ATOM 2712 O O . PRO A 1 344 ? 112.453 12.598 -0.413 1.00 21.61 344 PRO A O 1
ATOM 2716 N N . PRO A 1 345 ? 114.604 12.947 -1.047 1.00 22.20 345 PRO A N 1
ATOM 2717 C CA . PRO A 1 345 ? 114.350 12.620 -2.447 1.00 22.83 345 PRO A CA 1
ATOM 2718 C C . PRO A 1 345 ? 113.816 11.196 -2.597 1.00 23.64 345 PRO A C 1
ATOM 2719 O O . PRO A 1 345 ? 114.347 10.265 -1.983 1.00 23.78 345 PRO A O 1
ATOM 2723 N N . ALA A 1 346 ? 112.762 11.045 -3.393 1.00 24.42 346 ALA A N 1
ATOM 2724 C CA . ALA A 1 346 ? 112.155 9.740 -3.640 1.00 25.44 346 ALA A CA 1
ATOM 2725 C C . ALA A 1 346 ? 112.222 9.388 -5.126 1.00 26.12 346 ALA A C 1
ATOM 2726 O O . ALA A 1 346 ? 112.616 10.220 -5.949 1.00 26.23 346 ALA A O 1
ATOM 2728 N N . ALA A 1 347 ? 111.838 8.157 -5.460 1.00 26.97 347 ALA A N 1
ATOM 2729 C CA . ALA A 1 347 ? 111.844 7.681 -6.844 1.00 27.74 347 ALA A CA 1
ATOM 2730 C C . ALA A 1 347 ? 110.916 8.494 -7.751 1.00 28.32 347 ALA A C 1
ATOM 2731 O O . ALA A 1 347 ? 109.931 9.077 -7.288 1.00 28.25 347 ALA A O 1
ATOM 2733 N N . THR A 1 348 ? 111.255 8.530 -9.039 1.00 29.07 348 THR A N 1
ATOM 2734 C CA . THR A 1 348 ? 110.438 9.185 -10.058 1.00 29.88 348 THR A CA 1
ATOM 2735 C C . THR A 1 348 ? 109.074 8.501 -10.154 1.00 30.31 348 THR A C 1
ATOM 2736 O O . THR A 1 348 ? 108.983 7.271 -10.114 1.00 30.48 348 THR A O 1
ATOM 2740 N N . ILE A 1 349 ? 108.021 9.307 -10.261 1.00 30.87 349 ILE A N 1
ATOM 2741 C CA . ILE A 1 349 ? 106.659 8.791 -10.398 1.00 31.44 349 ILE A CA 1
ATOM 2742 C C . ILE A 1 349 ? 106.041 9.182 -11.741 1.00 31.79 349 ILE A C 1
ATOM 2743 O O . ILE A 1 349 ? 106.547 10.071 -12.432 1.00 31.81 349 ILE A O 1
ATOM 2748 N N . ASP A 1 350 ? 104.949 8.509 -12.099 1.00 32.25 350 ASP A N 1
ATOM 2749 C CA . ASP A 1 350 ? 104.252 8.752 -13.360 1.00 32.72 350 ASP A CA 1
ATOM 2750 C C . ASP A 1 350 ? 103.564 10.117 -13.369 1.00 32.77 350 ASP A C 1
ATOM 2751 O O . ASP A 1 350 ? 102.954 10.525 -12.377 1.00 32.90 350 ASP A O 1
ATOM 2756 N N . ILE A 1 351 ? 103.672 10.812 -14.499 1.00 32.88 351 ILE A N 1
ATOM 2757 C CA . ILE A 1 351 ? 103.094 12.147 -14.672 1.00 32.97 351 ILE A CA 1
ATOM 2758 C C . ILE A 1 351 ? 101.556 12.141 -14.594 1.00 32.95 351 ILE A C 1
ATOM 2759 O O . ILE A 1 351 ? 100.948 13.104 -14.117 1.00 32.93 351 ILE A O 1
ATOM 2764 N N . GLU A 1 352 ? 100.943 11.045 -15.043 1.00 32.90 352 GLU A N 1
ATOM 2765 C CA . GLU A 1 352 ? 99.487 10.886 -15.001 1.00 32.84 352 GLU A CA 1
ATOM 2766 C C . GLU A 1 352 ? 98.956 10.693 -13.579 1.00 32.58 352 GLU A C 1
ATOM 2767 O O . GLU A 1 352 ? 97.799 11.012 -13.296 1.00 32.63 352 GLU A O 1
ATOM 2773 N N . ALA A 1 353 ? 99.804 10.172 -12.692 1.00 32.28 353 ALA A N 1
ATOM 2774 C CA . ALA A 1 353 ? 99.458 10.013 -11.279 1.00 31.98 353 ALA A CA 1
ATOM 2775 C C . ALA A 1 353 ? 99.312 11.364 -10.575 1.00 31.74 353 ALA A C 1
ATOM 2776 O O . ALA A 1 353 ? 98.480 11.516 -9.676 1.00 31.68 353 ALA A O 1
ATOM 2778 N N . VAL A 1 354 ? 100.122 12.337 -10.990 1.00 31.45 354 VAL A N 1
ATOM 2779 C CA . VAL A 1 354 ? 100.043 13.699 -10.459 1.00 31.14 354 VAL A CA 1
ATOM 2780 C C . VAL A 1 354 ? 98.783 14.406 -10.968 1.00 31.07 354 VAL A C 1
ATOM 2781 O O . VAL A 1 354 ? 98.110 15.111 -10.211 1.00 30.89 354 VAL A O 1
ATOM 2785 N N . LEU A 1 355 ? 98.470 14.207 -12.248 1.00 31.05 355 LEU A N 1
ATOM 2786 C CA . LEU A 1 355 ? 97.278 14.795 -12.862 1.00 31.13 355 LEU A CA 1
ATOM 2787 C C . LEU A 1 355 ? 95.979 14.291 -12.229 1.00 31.22 355 LEU A C 1
ATOM 2788 O O . LEU A 1 355 ? 95.025 15.056 -12.080 1.00 31.20 355 LEU A O 1
ATOM 2793 N N . THR A 1 356 ? 95.955 13.010 -11.859 1.00 31.39 356 THR A N 1
ATOM 2794 C CA . THR A 1 356 ? 94.832 12.423 -11.124 1.00 31.60 356 THR A CA 1
ATOM 2795 C C . THR A 1 356 ? 94.668 13.116 -9.767 1.00 31.67 356 THR A C 1
ATOM 2796 O O . THR A 1 356 ? 93.554 13.465 -9.368 1.00 31.74 356 THR A O 1
ATOM 2800 N N . ASP A 1 357 ? 95.792 13.322 -9.081 1.00 31.76 357 ASP A N 1
ATOM 2801 C CA . ASP A 1 357 ? 95.830 14.006 -7.789 1.00 31.87 357 ASP A CA 1
ATOM 2802 C C . ASP A 1 357 ? 95.371 15.466 -7.899 1.00 31.89 357 ASP A C 1
ATOM 2803 O O . ASP A 1 357 ? 94.616 15.952 -7.053 1.00 31.96 357 ASP A O 1
ATOM 2808 N N . TRP A 1 358 ? 95.820 16.147 -8.950 1.00 31.89 358 TRP A N 1
ATOM 2809 C CA . TRP A 1 358 ? 95.530 17.568 -9.154 1.00 31.97 358 TRP A CA 1
ATOM 2810 C C . TRP A 1 358 ? 94.230 17.820 -9.924 1.00 32.48 358 TRP A C 1
ATOM 2811 O O . TRP A 1 358 ? 93.831 18.973 -10.105 1.00 32.46 358 TRP A O 1
ATOM 2822 N N . ASP A 1 359 ? 93.579 16.739 -10.360 1.00 33.09 359 ASP A N 1
ATOM 2823 C CA . ASP A 1 359 ? 92.344 16.795 -11.162 1.00 33.72 359 ASP A CA 1
ATOM 2824 C C . ASP A 1 359 ? 92.526 17.550 -12.484 1.00 33.93 359 ASP A C 1
ATOM 2825 O O . ASP A 1 359 ? 91.767 18.473 -12.798 1.00 34.12 359 ASP A O 1
ATOM 2830 N N . GLY A 1 360 ? 93.538 17.146 -13.250 1.00 34.11 360 GLY A N 1
ATOM 2831 C CA . GLY A 1 360 ? 93.839 17.766 -14.539 1.00 34.25 360 GLY A CA 1
ATOM 2832 C C . GLY A 1 360 ? 94.050 16.754 -15.649 1.00 34.37 360 GLY A C 1
ATOM 2833 O O . GLY A 1 360 ? 93.480 15.661 -15.624 1.00 34.51 360 GLY A O 1
ATOM 2834 N N . ALA B 1 2 ? 102.705 51.158 -6.903 1.00 19.56 2 ALA B N 1
ATOM 2835 C CA . ALA B 1 2 ? 102.403 50.636 -8.268 1.00 19.18 2 ALA B CA 1
ATOM 2836 C C . ALA B 1 2 ? 102.817 49.172 -8.450 1.00 18.69 2 ALA B C 1
ATOM 2837 O O . ALA B 1 2 ? 102.310 48.485 -9.341 1.00 19.03 2 ALA B O 1
ATOM 2839 N N . GLY B 1 3 ? 103.732 48.702 -7.606 1.00 17.88 3 GLY B N 1
ATOM 2840 C CA . GLY B 1 3 ? 104.155 47.302 -7.621 1.00 16.51 3 GLY B CA 1
ATOM 2841 C C . GLY B 1 3 ? 103.110 46.358 -7.040 1.00 15.54 3 GLY B C 1
ATOM 2842 O O . GLY B 1 3 ? 102.031 46.796 -6.628 1.00 15.41 3 GLY B O 1
ATOM 2843 N N . PRO B 1 4 ? 103.430 45.051 -6.978 1.00 14.69 4 PRO B N 1
ATOM 2844 C CA . PRO B 1 4 ? 102.473 44.019 -6.566 1.00 14.46 4 PRO B CA 1
ATOM 2845 C C . PRO B 1 4 ? 102.025 44.108 -5.103 1.00 14.31 4 PRO B C 1
ATOM 2846 O O . PRO B 1 4 ? 100.989 43.541 -4.747 1.00 14.23 4 PRO B O 1
ATOM 2850 N N . LEU B 1 5 ? 102.796 44.810 -4.272 1.00 14.21 5 LEU B N 1
ATOM 2851 C CA . LEU B 1 5 ? 102.484 44.923 -2.845 1.00 14.29 5 LEU B CA 1
ATOM 2852 C C . LEU B 1 5 ? 101.712 46.188 -2.471 1.00 14.67 5 LEU B C 1
ATOM 2853 O O . LEU B 1 5 ? 101.567 46.503 -1.286 1.00 14.77 5 LEU B O 1
ATOM 2858 N N . SER B 1 6 ? 101.223 46.906 -3.484 1.00 14.92 6 SER B N 1
ATOM 2859 C CA A SER B 1 6 ? 100.381 48.080 -3.263 0.50 15.24 6 SER B CA 1
ATOM 2860 C CA B SER B 1 6 ? 100.378 48.078 -3.266 0.50 15.32 6 SER B CA 1
ATOM 2861 C C . SER B 1 6 ? 99.206 47.713 -2.358 1.00 15.38 6 SER B C 1
ATOM 2862 O O . SER B 1 6 ? 98.515 46.718 -2.594 1.00 15.82 6 SER B O 1
ATOM 2867 N N . GLY B 1 7 ? 99.002 48.507 -1.310 1.00 15.60 7 GLY B N 1
ATOM 2868 C CA . GLY B 1 7 ? 97.936 48.248 -0.342 1.00 15.61 7 GLY B CA 1
ATOM 2869 C C . GLY B 1 7 ? 98.382 47.583 0.951 1.00 15.56 7 GLY B C 1
ATOM 2870 O O . GLY B 1 7 ? 97.680 47.658 1.961 1.00 16.08 7 GLY B O 1
ATOM 2871 N N . LEU B 1 8 ? 99.546 46.932 0.928 1.00 14.89 8 LEU B N 1
ATOM 2872 C CA . LEU B 1 8 ? 100.095 46.285 2.121 1.00 14.28 8 LEU B CA 1
ATOM 2873 C C . LEU B 1 8 ? 100.635 47.318 3.113 1.00 14.07 8 LEU B C 1
ATOM 2874 O O . LEU B 1 8 ? 101.415 48.194 2.738 1.00 13.99 8 LEU B O 1
ATOM 2879 N N . ARG B 1 9 ? 100.220 47.204 4.374 1.00 13.55 9 ARG B N 1
ATOM 2880 C CA . ARG B 1 9 ? 100.637 48.142 5.425 1.00 13.26 9 ARG B CA 1
ATOM 2881 C C . ARG B 1 9 ? 101.690 47.538 6.356 1.00 12.67 9 ARG B C 1
ATOM 2882 O O . ARG B 1 9 ? 101.464 46.488 6.964 1.00 12.14 9 ARG B O 1
ATOM 2890 N N . VAL B 1 10 ? 102.834 48.217 6.461 1.00 12.39 10 VAL B N 1
ATOM 2891 C CA . VAL B 1 10 ? 103.980 47.717 7.224 1.00 12.30 10 VAL B CA 1
ATOM 2892 C C . VAL B 1 10 ? 104.451 48.739 8.259 1.00 12.20 10 VAL B C 1
ATOM 2893 O O . VAL B 1 10 ? 104.685 49.900 7.925 1.00 12.42 10 VAL B O 1
ATOM 2897 N N . VAL B 1 11 ? 104.583 48.292 9.507 1.00 12.19 11 VAL B N 1
ATOM 2898 C CA . VAL B 1 11 ? 105.223 49.080 10.560 1.00 12.36 11 VAL B CA 1
ATOM 2899 C C . VAL B 1 11 ? 106.619 48.508 10.820 1.00 12.28 11 VAL B C 1
ATOM 2900 O O . VAL B 1 11 ? 106.772 47.311 11.074 1.00 12.20 11 VAL B O 1
ATOM 2904 N N . GLU B 1 12 ? 107.622 49.381 10.745 1.00 12.07 12 GLU B N 1
ATOM 2905 C CA . GLU B 1 12 ? 109.023 49.012 10.936 1.00 12.16 12 GLU B CA 1
ATOM 2906 C C . GLU B 1 12 ? 109.585 49.723 12.162 1.00 12.18 12 GLU B C 1
ATOM 2907 O O . GLU B 1 12 ? 109.618 50.953 12.210 1.00 12.04 12 GLU B O 1
ATOM 2913 N N . LEU B 1 13 ? 110.018 48.947 13.149 1.00 12.18 13 LEU B N 1
ATOM 2914 C CA . LEU B 1 13 ? 110.695 49.514 14.313 1.00 12.41 13 LEU B CA 1
ATOM 2915 C C . LEU B 1 13 ? 112.181 49.625 13.988 1.00 12.66 13 LEU B C 1
ATOM 2916 O O . LEU B 1 13 ? 112.838 48.615 13.726 1.00 12.92 13 LEU B O 1
ATOM 2921 N N . ALA B 1 14 ? 112.691 50.855 13.980 1.00 12.73 14 ALA B N 1
ATOM 2922 C CA . ALA B 1 14 ? 114.038 51.156 13.474 1.00 12.93 14 ALA B CA 1
ATOM 2923 C C . ALA B 1 14 ? 115.152 50.328 14.116 1.00 12.97 14 ALA B C 1
ATOM 2924 O O . ALA B 1 14 ? 115.332 50.342 15.335 1.00 12.97 14 ALA B O 1
ATOM 2926 N N . GLY B 1 15 ? 115.884 49.600 13.272 1.00 12.99 15 GLY B N 1
ATOM 2927 C CA . GLY B 1 15 ? 117.058 48.836 13.690 1.00 12.92 15 GLY B CA 1
ATOM 2928 C C . GLY B 1 15 ? 118.189 49.023 12.693 1.00 12.50 15 GLY B C 1
ATOM 2929 O O . GLY B 1 15 ? 118.245 50.036 11.992 1.00 13.24 15 GLY B O 1
ATOM 2930 N N . ILE B 1 16 ? 119.091 48.045 12.631 1.00 12.10 16 ILE B N 1
ATOM 2931 C CA . ILE B 1 16 ? 120.235 48.089 11.711 1.00 11.75 16 ILE B CA 1
ATOM 2932 C C . ILE B 1 16 ? 120.351 46.792 10.909 1.00 11.19 16 ILE B C 1
ATOM 2933 O O . ILE B 1 16 ? 119.952 45.731 11.384 1.00 11.24 16 ILE B O 1
ATOM 2938 N N . GLY B 1 17 ? 120.894 46.891 9.697 1.00 10.82 17 GLY B N 1
ATOM 2939 C CA . GLY B 1 17 ? 121.152 45.716 8.861 1.00 10.20 17 GLY B CA 1
ATOM 2940 C C . GLY B 1 17 ? 119.923 45.118 8.194 1.00 9.55 17 GLY B C 1
ATOM 2941 O O . GLY B 1 17 ? 119.312 45.760 7.340 1.00 9.55 17 GLY B O 1
ATOM 2942 N N . PRO B 1 18 ? 119.562 43.875 8.567 1.00 9.31 18 PRO B N 1
ATOM 2943 C CA . PRO B 1 18 ? 118.502 43.158 7.846 1.00 9.12 18 PRO B CA 1
ATOM 2944 C C . PRO B 1 18 ? 117.098 43.794 7.905 1.00 8.89 18 PRO B C 1
ATOM 2945 O O . PRO B 1 18 ? 116.423 43.857 6.878 1.00 9.04 18 PRO B O 1
ATOM 2949 N N . GLY B 1 19 ? 116.672 44.256 9.080 1.00 9.07 19 GLY B N 1
ATOM 2950 C CA . GLY B 1 19 ? 115.337 44.858 9.238 1.00 8.98 19 GLY B CA 1
ATOM 2951 C C . GLY B 1 19 ? 115.038 45.975 8.248 1.00 8.99 19 GLY B C 1
ATOM 2952 O O . GLY B 1 19 ? 114.034 45.911 7.529 1.00 9.16 19 GLY B O 1
ATOM 2953 N N . PRO B 1 20 ? 115.903 47.009 8.197 1.00 9.03 20 PRO B N 1
ATOM 2954 C CA . PRO B 1 20 ? 115.663 48.102 7.249 1.00 9.31 20 PRO B CA 1
ATOM 2955 C C . PRO B 1 20 ? 115.744 47.684 5.777 1.00 9.16 20 PRO B C 1
ATOM 2956 O O . PRO B 1 20 ? 115.080 48.291 4.930 1.00 9.56 20 PRO B O 1
ATOM 2960 N N . HIS B 1 21 ? 116.539 46.656 5.481 1.00 8.97 21 HIS B N 1
ATOM 2961 C CA . HIS B 1 21 ? 116.675 46.152 4.114 1.00 8.57 21 HIS B CA 1
ATOM 2962 C C . HIS B 1 21 ? 115.398 45.428 3.665 1.00 8.60 21 HIS B C 1
ATOM 2963 O O . HIS B 1 21 ? 114.929 45.627 2.538 1.00 8.95 21 HIS B O 1
ATOM 2970 N N . ALA B 1 22 ? 114.827 44.615 4.555 1.00 8.67 22 ALA B N 1
ATOM 2971 C CA . ALA B 1 22 ? 113.534 43.974 4.304 1.00 8.76 22 ALA B CA 1
ATOM 2972 C C . ALA B 1 22 ? 112.420 45.008 4.106 1.00 8.96 22 ALA B C 1
ATOM 2973 O O . ALA B 1 22 ? 111.635 44.909 3.156 1.00 9.35 22 ALA B O 1
ATOM 2975 N N . ALA B 1 23 ? 112.360 45.996 4.999 1.00 9.04 23 ALA B N 1
ATOM 2976 C CA . ALA B 1 23 ? 111.372 47.075 4.891 1.00 8.91 23 ALA B CA 1
ATOM 2977 C C . ALA B 1 23 ? 111.517 47.838 3.573 1.00 9.14 23 ALA B C 1
ATOM 2978 O O . ALA B 1 23 ? 110.516 48.189 2.940 1.00 9.38 23 ALA B O 1
ATOM 2980 N N . MET B 1 24 ? 112.760 48.069 3.148 1.00 9.06 24 MET B N 1
ATOM 2981 C CA . MET B 1 24 ? 113.029 48.737 1.878 1.00 9.21 24 MET B CA 1
ATOM 2982 C C . MET B 1 24 ? 112.438 47.971 0.701 1.00 9.22 24 MET B C 1
ATOM 2983 O O . MET B 1 24 ? 111.784 48.565 -0.160 1.00 9.40 24 MET B O 1
ATOM 2988 N N . ILE B 1 25 ? 112.681 46.663 0.658 1.00 9.13 25 ILE B N 1
ATOM 2989 C CA . ILE B 1 25 ? 112.198 45.839 -0.453 1.00 9.02 25 ILE B CA 1
ATOM 2990 C C . ILE B 1 25 ? 110.665 45.805 -0.504 1.00 9.14 25 ILE B C 1
ATOM 2991 O O . ILE B 1 25 ? 110.077 45.894 -1.585 1.00 9.02 25 ILE B O 1
ATOM 2996 N N . LEU B 1 26 ? 110.022 45.706 0.658 1.00 8.82 26 LEU B N 1
ATOM 2997 C CA . LEU B 1 26 ? 108.560 45.802 0.716 1.00 9.39 26 LEU B CA 1
ATOM 2998 C C . LEU B 1 26 ? 108.077 47.128 0.117 1.00 9.79 26 LEU B C 1
ATOM 2999 O O . LEU B 1 26 ? 107.188 47.138 -0.739 1.00 9.84 26 LEU B O 1
ATOM 3004 N N . GLY B 1 27 ? 108.695 48.231 0.542 1.00 9.94 27 GLY B N 1
ATOM 3005 C CA . GLY B 1 27 ? 108.411 49.561 -0.005 1.00 10.33 27 GLY B CA 1
ATOM 3006 C C . GLY B 1 27 ? 108.669 49.665 -1.500 1.00 10.54 27 GLY B C 1
ATOM 3007 O O . GLY B 1 27 ? 107.853 50.232 -2.242 1.00 10.56 27 GLY B O 1
ATOM 3008 N N . ASP B 1 28 ? 109.798 49.107 -1.945 1.00 10.57 28 ASP B N 1
ATOM 3009 C CA . ASP B 1 28 ? 110.145 49.042 -3.367 1.00 10.86 28 ASP B CA 1
ATOM 3010 C C . ASP B 1 28 ? 109.008 48.439 -4.189 1.00 11.06 28 ASP B C 1
ATOM 3011 O O . ASP B 1 28 ? 108.695 48.924 -5.277 1.00 11.14 28 ASP B O 1
ATOM 3016 N N . LEU B 1 29 ? 108.402 47.381 -3.658 1.00 11.51 29 LEU B N 1
ATOM 3017 C CA . LEU B 1 29 ? 107.380 46.625 -4.378 1.00 12.17 29 LEU B CA 1
ATOM 3018 C C . LEU B 1 29 ? 105.978 47.190 -4.171 1.00 12.22 29 LEU B C 1
ATOM 3019 O O . LEU B 1 29 ? 104.995 46.583 -4.592 1.00 12.33 29 LEU B O 1
ATOM 3024 N N . GLY B 1 30 ? 105.893 48.346 -3.519 1.00 12.33 30 GLY B N 1
ATOM 3025 C CA . GLY B 1 30 ? 104.633 49.084 -3.438 1.00 12.48 30 GLY B CA 1
ATOM 3026 C C . GLY B 1 30 ? 103.974 49.175 -2.076 1.00 12.58 30 GLY B C 1
ATOM 3027 O O . GLY B 1 30 ? 102.967 49.870 -1.924 1.00 12.89 30 GLY B O 1
ATOM 3028 N N . ALA B 1 31 ? 104.528 48.487 -1.081 1.00 12.51 31 ALA B N 1
ATOM 3029 C CA . ALA B 1 31 ? 103.958 48.505 0.267 1.00 12.62 31 ALA B CA 1
ATOM 3030 C C . ALA B 1 31 ? 104.004 49.898 0.898 1.00 12.75 31 ALA B C 1
ATOM 3031 O O . ALA B 1 31 ? 104.858 50.720 0.565 1.00 12.62 31 ALA B O 1
ATOM 3033 N N . ASP B 1 32 ? 103.056 50.138 1.800 1.00 12.90 32 ASP B N 1
ATOM 3034 C CA . ASP B 1 32 ? 102.955 51.363 2.578 1.00 13.15 32 ASP B CA 1
ATOM 3035 C C . ASP B 1 32 ? 103.710 51.139 3.893 1.00 12.82 32 ASP B C 1
ATOM 3036 O O . ASP B 1 32 ? 103.177 50.557 4.838 1.00 12.72 32 ASP B O 1
ATOM 3041 N N . VAL B 1 33 ? 104.962 51.595 3.935 1.00 12.70 33 VAL B N 1
ATOM 3042 C CA . VAL B 1 33 ? 105.855 51.317 5.060 1.00 12.78 33 VAL B CA 1
ATOM 3043 C C . VAL B 1 33 ? 106.039 52.542 5.957 1.00 12.74 33 VAL B C 1
ATOM 3044 O O . VAL B 1 33 ? 106.431 53.615 5.490 1.00 12.86 33 VAL B O 1
ATOM 3048 N N . VAL B 1 34 ? 105.756 52.364 7.245 1.00 13.17 34 VAL B N 1
ATOM 3049 C CA . VAL B 1 34 ? 105.930 53.422 8.238 1.00 13.67 34 VAL B CA 1
ATOM 3050 C C . VAL B 1 34 ? 106.988 53.002 9.259 1.00 13.86 34 VAL B C 1
ATOM 3051 O O . VAL B 1 34 ? 106.827 52.007 9.968 1.00 13.72 34 VAL B O 1
ATOM 3055 N N . ARG B 1 35 ? 108.072 53.774 9.313 1.00 14.25 35 ARG B N 1
ATOM 3056 C CA . ARG B 1 35 ? 109.204 53.488 10.190 1.00 15.01 35 ARG B CA 1
ATOM 3057 C C . ARG B 1 35 ? 109.138 54.336 11.460 1.00 15.41 35 ARG B C 1
ATOM 3058 O O . ARG B 1 35 ? 109.064 55.567 11.389 1.00 15.60 35 ARG B O 1
ATOM 3066 N N . ILE B 1 36 ? 109.158 53.669 12.613 1.00 16.29 36 ILE B N 1
ATOM 3067 C CA . ILE B 1 36 ? 109.186 54.356 13.906 1.00 17.29 36 ILE B CA 1
ATOM 3068 C C . ILE B 1 36 ? 110.620 54.412 14.430 1.00 18.23 36 ILE B C 1
ATOM 3069 O O . ILE B 1 36 ? 111.220 53.378 14.742 1.00 18.04 36 ILE B O 1
ATOM 3074 N N . ASP B 1 37 ? 111.165 55.621 14.517 1.00 19.64 37 ASP B N 1
ATOM 3075 C CA . ASP B 1 37 ? 112.499 55.818 15.080 1.00 21.28 37 ASP B CA 1
ATOM 3076 C C . ASP B 1 37 ? 112.399 56.504 16.440 1.00 22.22 37 ASP B C 1
ATOM 3077 O O . ASP B 1 37 ? 111.344 57.030 16.799 1.00 22.13 37 ASP B O 1
ATOM 3082 N N . ARG B 1 38 ? 113.493 56.481 17.195 1.00 23.57 38 ARG B N 1
ATOM 3083 C CA . ARG B 1 38 ? 113.540 57.119 18.508 1.00 25.09 38 ARG B CA 1
ATOM 3084 C C . ARG B 1 38 ? 113.724 58.639 18.384 1.00 25.73 38 ARG B C 1
ATOM 3085 O O . ARG B 1 38 ? 114.114 59.127 17.318 1.00 25.74 38 ARG B O 1
ATOM 3093 N N . PRO B 1 39 ? 113.415 59.393 19.463 1.00 26.63 39 PRO B N 1
ATOM 3094 C CA . PRO B 1 39 ? 113.657 60.841 19.505 1.00 27.25 39 PRO B CA 1
ATOM 3095 C C . PRO B 1 39 ? 115.103 61.220 19.177 1.00 27.79 39 PRO B C 1
ATOM 3096 O O . PRO B 1 39 ? 116.038 60.598 19.692 1.00 28.07 39 PRO B O 1
ATOM 3100 N N . SER B 1 40 ? 115.262 62.229 18.318 1.00 28.35 40 SER B N 1
ATOM 3101 C CA . SER B 1 40 ? 116.572 62.701 17.835 1.00 28.77 40 SER B CA 1
ATOM 3102 C C . SER B 1 40 ? 117.452 61.578 17.276 1.00 28.86 40 SER B C 1
ATOM 3103 O O . SER B 1 40 ? 116.975 60.704 16.546 1.00 29.11 40 SER B O 1
ATOM 3106 N N . ILE B 1 45 ? 115.808 65.148 7.075 1.00 26.21 45 ILE B N 1
ATOM 3107 C CA . ILE B 1 45 ? 115.921 64.346 5.856 1.00 26.09 45 ILE B CA 1
ATOM 3108 C C . ILE B 1 45 ? 117.179 63.465 5.866 1.00 25.68 45 ILE B C 1
ATOM 3109 O O . ILE B 1 45 ? 118.305 63.970 5.881 1.00 25.81 45 ILE B O 1
ATOM 3114 N N . SER B 1 46 ? 116.972 62.149 5.859 1.00 25.08 46 SER B N 1
ATOM 3115 C CA . SER B 1 46 ? 118.076 61.186 5.874 1.00 24.42 46 SER B CA 1
ATOM 3116 C C . SER B 1 46 ? 118.840 61.155 4.553 1.00 24.11 46 SER B C 1
ATOM 3117 O O . SER B 1 46 ? 118.258 61.330 3.479 1.00 24.18 46 SER B O 1
ATOM 3120 N N . ARG B 1 47 ? 120.148 60.931 4.654 1.00 23.52 47 ARG B N 1
ATOM 3121 C CA . ARG B 1 47 ? 121.022 60.785 3.490 1.00 22.92 47 ARG B CA 1
ATOM 3122 C C . ARG B 1 47 ? 121.265 59.308 3.160 1.00 22.08 47 ARG B C 1
ATOM 3123 O O . ARG B 1 47 ? 122.009 58.987 2.225 1.00 22.30 47 ARG B O 1
ATOM 3131 N N . ASP B 1 48 ? 120.629 58.429 3.937 1.00 21.19 48 ASP B N 1
ATOM 3132 C CA A ASP B 1 48 ? 120.741 56.980 3.758 0.50 20.40 48 ASP B CA 1
ATOM 3133 C CA B ASP B 1 48 ? 120.746 56.987 3.750 0.50 20.73 48 ASP B CA 1
ATOM 3134 C C . ASP B 1 48 ? 119.750 56.500 2.699 1.00 20.08 48 ASP B C 1
ATOM 3135 O O . ASP B 1 48 ? 118.538 56.499 2.926 1.00 19.92 48 ASP B O 1
ATOM 3144 N N . ALA B 1 49 ? 120.276 56.091 1.546 1.00 19.47 49 ALA B N 1
ATOM 3145 C CA . ALA B 1 49 ? 119.454 55.626 0.426 1.00 18.77 49 ALA B CA 1
ATOM 3146 C C . ALA B 1 49 ? 118.603 54.397 0.755 1.00 18.17 49 ALA B C 1
ATOM 3147 O O . ALA B 1 49 ? 117.565 54.175 0.119 1.00 17.99 49 ALA B O 1
ATOM 3149 N N A MET B 1 50 ? 119.079 53.597 1.712 0.50 18.17 50 MET B N 1
ATOM 3150 N N B MET B 1 50 ? 119.012 53.608 1.748 0.50 17.51 50 MET B N 1
ATOM 3151 C CA A MET B 1 50 ? 118.253 52.599 2.379 0.50 18.07 50 MET B CA 1
ATOM 3152 C CA B MET B 1 50 ? 118.221 52.442 2.150 0.50 16.84 50 MET B CA 1
ATOM 3153 C C A MET B 1 50 ? 117.396 53.376 3.360 0.50 18.03 50 MET B C 1
ATOM 3154 C C B MET B 1 50 ? 116.878 52.840 2.750 0.50 16.30 50 MET B C 1
ATOM 3155 O O A MET B 1 50 ? 117.908 54.085 4.227 0.50 18.47 50 MET B O 1
ATOM 3156 O O B MET B 1 50 ? 115.936 52.047 2.753 0.50 15.84 50 MET B O 1
ATOM 3165 N N A LEU B 1 51 ? 116.088 53.238 3.217 0.50 17.70 51 LEU B N 1
ATOM 3166 N N B LEU B 1 51 ? 116.787 54.072 3.248 0.50 15.83 51 LEU B N 1
ATOM 3167 C CA A LEU B 1 51 ? 115.147 54.115 3.893 0.50 16.95 51 LEU B CA 1
ATOM 3168 C CA B LEU B 1 51 ? 115.542 54.560 3.835 0.50 15.56 51 LEU B CA 1
ATOM 3169 C C A LEU B 1 51 ? 114.380 54.904 2.843 0.50 16.44 51 LEU B C 1
ATOM 3170 C C B LEU B 1 51 ? 114.608 55.164 2.788 0.50 15.55 51 LEU B C 1
ATOM 3171 O O A LEU B 1 51 ? 113.537 55.737 3.176 0.50 16.22 51 LEU B O 1
ATOM 3172 O O B LEU B 1 51 ? 113.835 56.078 3.078 0.50 15.52 51 LEU B O 1
ATOM 3181 N N . ARG B 1 52 ? 114.685 54.632 1.571 1.00 15.60 52 ARG B N 1
ATOM 3182 C CA . ARG B 1 52 ? 113.823 55.039 0.468 1.00 15.07 52 ARG B CA 1
ATOM 3183 C C . ARG B 1 52 ? 112.477 54.332 0.642 1.00 14.86 52 ARG B C 1
ATOM 3184 O O . ARG B 1 52 ? 112.392 53.320 1.348 1.00 14.49 52 ARG B O 1
ATOM 3192 N N . ASN B 1 53 ? 111.440 54.873 0.006 1.00 14.96 53 ASN B N 1
ATOM 3193 C CA . ASN B 1 53 ? 110.092 54.284 0.024 1.00 15.20 53 ASN B CA 1
ATOM 3194 C C . ASN B 1 53 ? 109.524 54.110 1.433 1.00 15.75 53 ASN B C 1
ATOM 3195 O O . ASN B 1 53 ? 109.009 53.040 1.789 1.00 15.62 53 ASN B O 1
ATOM 3200 N N . ARG B 1 54 ? 109.626 55.188 2.213 1.00 16.29 54 ARG B N 1
ATOM 3201 C CA A ARG B 1 54 ? 109.241 55.215 3.624 0.50 16.83 54 ARG B CA 1
ATOM 3202 C CA B ARG B 1 54 ? 109.137 55.189 3.587 0.50 16.63 54 ARG B CA 1
ATOM 3203 C C . ARG B 1 54 ? 108.453 56.477 3.983 1.00 17.05 54 ARG B C 1
ATOM 3204 O O . ARG B 1 54 ? 108.544 57.497 3.289 1.00 17.52 54 ARG B O 1
ATOM 3219 N N . ARG B 1 55 ? 107.721 56.393 5.089 1.00 17.39 55 ARG B N 1
ATOM 3220 C CA . ARG B 1 55 ? 107.280 57.556 5.835 1.00 18.02 55 ARG B CA 1
ATOM 3221 C C . ARG B 1 55 ? 107.927 57.337 7.195 1.00 18.43 55 ARG B C 1
ATOM 3222 O O . ARG B 1 55 ? 107.826 56.245 7.767 1.00 18.53 55 ARG B O 1
ATOM 3230 N N . ILE B 1 56 ? 108.632 58.353 7.684 1.00 18.92 56 ILE B N 1
ATOM 3231 C CA . ILE B 1 56 ? 109.354 58.257 8.951 1.00 19.56 56 ILE B CA 1
ATOM 3232 C C . ILE B 1 56 ? 108.620 59.035 10.035 1.00 19.78 56 ILE B C 1
ATOM 3233 O O . ILE B 1 56 ? 108.295 60.209 9.851 1.00 20.12 56 ILE B O 1
ATOM 3238 N N . VAL B 1 57 ? 108.358 58.364 11.153 1.00 20.02 57 VAL B N 1
ATOM 3239 C CA . VAL B 1 57 ? 107.783 59.006 12.338 1.00 20.37 57 VAL B CA 1
ATOM 3240 C C . VAL B 1 57 ? 108.692 58.784 13.545 1.00 20.72 57 VAL B C 1
ATOM 3241 O O . VAL B 1 57 ? 109.561 57.906 13.524 1.00 20.71 57 VAL B O 1
ATOM 3245 N N . THR B 1 58 ? 108.489 59.588 14.587 1.00 21.03 58 THR B N 1
ATOM 3246 C CA A THR B 1 58 ? 109.268 59.500 15.818 0.50 21.28 58 THR B CA 1
ATOM 3247 C CA B THR B 1 58 ? 109.262 59.455 15.819 0.50 21.17 58 THR B CA 1
ATOM 3248 C C . THR B 1 58 ? 108.352 59.217 17.013 1.00 21.31 58 THR B C 1
ATOM 3249 O O . THR B 1 58 ? 107.263 59.789 17.108 1.00 21.41 58 THR B O 1
ATOM 3256 N N . ALA B 1 59 ? 108.800 58.341 17.911 1.00 21.33 59 ALA B N 1
ATOM 3257 C CA . ALA B 1 59 ? 108.063 58.017 19.131 1.00 21.44 59 ALA B CA 1
ATOM 3258 C C . ALA B 1 59 ? 108.996 57.503 20.220 1.00 21.54 59 ALA B C 1
ATOM 3259 O O . ALA B 1 59 ? 109.877 56.680 19.960 1.00 21.58 59 ALA B O 1
ATOM 3261 N N . ASP B 1 60 ? 108.807 58.001 21.439 1.00 21.61 60 ASP B N 1
ATOM 3262 C CA . ASP B 1 60 ? 109.473 57.435 22.603 1.00 21.72 60 ASP B CA 1
ATOM 3263 C C . ASP B 1 60 ? 108.646 56.247 23.083 1.00 21.73 60 ASP B C 1
ATOM 3264 O O . ASP B 1 60 ? 107.647 56.413 23.788 1.00 21.75 60 ASP B O 1
ATOM 3269 N N . LEU B 1 61 ? 109.074 55.049 22.692 1.00 21.65 61 LEU B N 1
ATOM 3270 C CA . LEU B 1 61 ? 108.332 53.819 22.974 1.00 21.69 61 LEU B CA 1
ATOM 3271 C C . LEU B 1 61 ? 108.349 53.418 24.451 1.00 21.93 61 LEU B C 1
ATOM 3272 O O . LEU B 1 61 ? 107.590 52.539 24.868 1.00 21.75 61 LEU B O 1
ATOM 3277 N N . LYS B 1 62 ? 109.209 54.067 25.234 1.00 22.34 62 LYS B N 1
ATOM 3278 C CA . LYS B 1 62 ? 109.276 53.834 26.678 1.00 22.89 62 LYS B CA 1
ATOM 3279 C C . LYS B 1 62 ? 108.321 54.736 27.467 1.00 23.20 62 LYS B C 1
ATOM 3280 O O . LYS B 1 62 ? 108.115 54.532 28.667 1.00 23.38 62 LYS B O 1
ATOM 3286 N N . SER B 1 63 ? 107.742 55.725 26.788 1.00 23.51 63 SER B N 1
ATOM 3287 C CA . SER B 1 63 ? 106.736 56.603 27.393 1.00 23.84 63 SER B CA 1
ATOM 3288 C C . SER B 1 63 ? 105.326 56.053 27.169 1.00 24.17 63 SER B C 1
ATOM 3289 O O . SER B 1 63 ? 105.098 55.269 26.243 1.00 24.23 63 SER B O 1
ATOM 3292 N N . ASP B 1 64 ? 104.388 56.469 28.021 1.00 24.56 64 ASP B N 1
ATOM 3293 C CA . ASP B 1 64 ? 102.987 56.055 27.912 1.00 24.91 64 ASP B CA 1
ATOM 3294 C C . ASP B 1 64 ? 102.367 56.454 26.572 1.00 24.94 64 ASP B C 1
ATOM 3295 O O . ASP B 1 64 ? 101.689 55.646 25.934 1.00 25.03 64 ASP B O 1
ATOM 3300 N N . GLN B 1 65 ? 102.610 57.697 26.155 1.00 25.02 65 GLN B N 1
ATOM 3301 C CA . GLN B 1 65 ? 102.051 58.235 24.912 1.00 25.14 65 GLN B CA 1
ATOM 3302 C C . GLN B 1 65 ? 102.618 57.545 23.670 1.00 24.76 65 GLN B C 1
ATOM 3303 O O . GLN B 1 65 ? 101.878 57.248 22.728 1.00 24.74 65 GLN B O 1
ATOM 3309 N N . GLY B 1 66 ? 103.928 57.305 23.677 1.00 24.39 66 GLY B N 1
ATOM 3310 C CA . GLY B 1 66 ? 104.609 56.653 22.559 1.00 23.97 66 GLY B CA 1
ATOM 3311 C C . GLY B 1 66 ? 104.130 55.234 22.322 1.00 23.74 66 GLY B C 1
ATOM 3312 O O . GLY B 1 66 ? 103.919 54.827 21.177 1.00 23.50 66 GLY B O 1
ATOM 3313 N N . LEU B 1 67 ? 103.953 54.487 23.411 1.00 23.42 67 LEU B N 1
ATOM 3314 C CA . LEU B 1 67 ? 103.434 53.120 23.353 1.00 23.30 67 LEU B CA 1
ATOM 3315 C C . LEU B 1 67 ? 102.001 53.075 22.815 1.00 23.35 67 LEU B C 1
ATOM 3316 O O . LEU B 1 67 ? 101.663 52.203 22.008 1.00 23.23 67 LEU B O 1
ATOM 3321 N N . GLU B 1 68 ? 101.171 54.016 23.265 1.00 23.34 68 GLU B N 1
ATOM 3322 C CA . GLU B 1 68 ? 99.777 54.106 22.831 1.00 23.54 68 GLU B CA 1
ATOM 3323 C C . GLU B 1 68 ? 99.666 54.370 21.328 1.00 23.15 68 GLU B C 1
ATOM 3324 O O . GLU B 1 68 ? 98.880 53.718 20.637 1.00 23.18 68 GLU B O 1
ATOM 3330 N N . LEU B 1 69 ? 100.459 55.319 20.833 1.00 22.89 69 LEU B N 1
ATOM 3331 C CA . LEU B 1 69 ? 100.458 55.679 19.415 1.00 22.61 69 LEU B CA 1
ATOM 3332 C C . LEU B 1 69 ? 100.987 54.547 18.533 1.00 22.38 69 LEU B C 1
ATOM 3333 O O . LEU B 1 69 ? 100.485 54.333 17.425 1.00 22.23 69 LEU B O 1
ATOM 3338 N N . ALA B 1 70 ? 101.993 53.828 19.031 1.00 22.10 70 ALA B N 1
ATOM 3339 C CA . ALA B 1 70 ? 102.562 52.682 18.318 1.00 21.85 70 ALA B CA 1
ATOM 3340 C C . ALA B 1 70 ? 101.545 51.553 18.165 1.00 21.72 70 ALA B C 1
ATOM 3341 O O . ALA B 1 70 ? 101.413 50.977 17.084 1.00 21.52 70 ALA B O 1
ATOM 3343 N N . LEU B 1 71 ? 100.824 51.252 19.244 1.00 21.62 71 LEU B N 1
ATOM 3344 C CA . LEU B 1 71 ? 99.800 50.205 19.224 1.00 21.52 71 LEU B CA 1
ATOM 3345 C C . LEU B 1 71 ? 98.627 50.547 18.306 1.00 21.41 71 LEU B C 1
ATOM 3346 O O . LEU B 1 71 ? 98.072 49.658 17.657 1.00 21.31 71 LEU B O 1
ATOM 3351 N N . LYS B 1 72 ? 98.259 51.828 18.250 1.00 21.30 72 LYS B N 1
ATOM 3352 C CA . LYS B 1 72 ? 97.211 52.292 17.336 1.00 21.30 72 LYS B CA 1
ATOM 3353 C C . LYS B 1 72 ? 97.627 52.101 15.880 1.00 20.98 72 LYS B C 1
ATOM 3354 O O . LYS B 1 72 ? 96.812 51.726 15.036 1.00 20.93 72 LYS B O 1
ATOM 3360 N N . LEU B 1 73 ? 98.904 52.357 15.600 1.00 20.66 73 LEU B N 1
ATOM 3361 C CA . LEU B 1 73 ? 99.468 52.176 14.268 1.00 20.40 73 LEU B CA 1
ATOM 3362 C C . LEU B 1 73 ? 99.509 50.691 13.901 1.00 19.85 73 LEU B C 1
ATOM 3363 O O . LEU B 1 73 ? 99.120 50.306 12.795 1.00 19.70 73 LEU B O 1
ATOM 3368 N N . ILE B 1 74 ? 99.964 49.871 14.847 1.00 19.27 74 ILE B N 1
ATOM 3369 C CA . ILE B 1 74 ? 100.070 48.420 14.669 1.00 18.96 74 ILE B CA 1
ATOM 3370 C C . ILE B 1 74 ? 98.696 47.755 14.494 1.00 18.82 74 ILE B C 1
ATOM 3371 O O . ILE B 1 74 ? 98.561 46.787 13.741 1.00 18.92 74 ILE B O 1
ATOM 3376 N N . ALA B 1 75 ? 97.680 48.295 15.167 1.00 18.57 75 ALA B N 1
ATOM 3377 C CA . ALA B 1 75 ? 96.309 47.787 15.054 1.00 18.28 75 ALA B CA 1
ATOM 3378 C C . ALA B 1 75 ? 95.749 47.856 13.628 1.00 18.16 75 ALA B C 1
ATOM 3379 O O . ALA B 1 75 ? 94.827 47.114 13.285 1.00 18.20 75 ALA B O 1
ATOM 3381 N N . LYS B 1 76 ? 96.312 48.743 12.808 1.00 17.95 76 LYS B N 1
ATOM 3382 C CA . LYS B 1 76 ? 95.856 48.932 11.429 1.00 18.04 76 LYS B CA 1
ATOM 3383 C C . LYS B 1 76 ? 96.818 48.354 10.381 1.00 17.48 76 LYS B C 1
ATOM 3384 O O . LYS B 1 76 ? 96.574 48.474 9.178 1.00 17.77 76 LYS B O 1
ATOM 3390 N N . ALA B 1 77 ? 97.899 47.726 10.839 1.00 16.80 77 ALA B N 1
ATOM 3391 C CA . ALA B 1 77 ? 98.945 47.217 9.943 1.00 15.93 77 ALA B CA 1
ATOM 3392 C C . ALA B 1 77 ? 98.761 45.744 9.574 1.00 15.42 77 ALA B C 1
ATOM 3393 O O . ALA B 1 77 ? 98.056 45.002 10.259 1.00 15.18 77 ALA B O 1
ATOM 3395 N N . ASP B 1 78 ? 99.402 45.331 8.481 1.00 14.72 78 ASP B N 1
ATOM 3396 C CA . ASP B 1 78 ? 99.442 43.925 8.083 1.00 14.21 78 ASP B CA 1
ATOM 3397 C C . ASP B 1 78 ? 100.681 43.232 8.637 1.00 13.52 78 ASP B C 1
ATOM 3398 O O . ASP B 1 78 ? 100.652 42.040 8.944 1.00 13.31 78 ASP B O 1
ATOM 3403 N N . VAL B 1 79 ? 101.769 43.995 8.746 1.00 13.15 79 VAL B N 1
ATOM 3404 C CA . VAL B 1 79 ? 103.083 43.463 9.104 1.00 12.79 79 VAL B CA 1
ATOM 3405 C C . VAL B 1 79 ? 103.788 44.385 10.099 1.00 12.54 79 VAL B C 1
ATOM 3406 O O . VAL B 1 79 ? 103.744 45.609 9.957 1.00 12.55 79 VAL B O 1
ATOM 3410 N N . LEU B 1 80 ? 104.433 43.785 11.098 1.00 12.23 80 LEU B N 1
ATOM 3411 C CA . LEU B 1 80 ? 105.368 44.489 11.973 1.00 12.22 80 LEU B CA 1
ATOM 3412 C C . LEU B 1 80 ? 106.760 43.882 11.823 1.00 11.90 80 LEU B C 1
ATOM 3413 O O . LEU B 1 80 ? 106.914 42.663 11.884 1.00 12.06 80 LEU B O 1
ATOM 3418 N N . ILE B 1 81 ? 107.762 44.738 11.622 1.00 11.65 81 ILE B N 1
ATOM 3419 C CA . ILE B 1 81 ? 109.162 44.302 11.580 1.00 11.35 81 ILE B CA 1
ATOM 3420 C C . ILE B 1 81 ? 109.912 44.856 12.787 1.00 11.25 81 ILE B C 1
ATOM 3421 O O . ILE B 1 81 ? 109.882 46.062 13.042 1.00 11.32 81 ILE B O 1
ATOM 3426 N N . GLU B 1 82 ? 110.574 43.968 13.523 1.00 11.06 82 GLU B N 1
ATOM 3427 C CA . GLU B 1 82 ? 111.467 44.380 14.607 1.00 11.26 82 GLU B CA 1
ATOM 3428 C C . GLU B 1 82 ? 112.762 43.566 14.582 1.00 11.10 82 GLU B C 1
ATOM 3429 O O . GLU B 1 82 ? 112.748 42.366 14.277 1.00 11.04 82 GLU B O 1
ATOM 3435 N N . GLY B 1 83 ? 113.871 44.235 14.891 1.00 10.94 83 GLY B N 1
ATOM 3436 C CA . GLY B 1 83 ? 115.195 43.613 14.855 1.00 10.65 83 GLY B CA 1
ATOM 3437 C C . GLY B 1 83 ? 116.038 43.842 16.096 1.00 10.75 83 GLY B C 1
ATOM 3438 O O . GLY B 1 83 ? 117.262 43.963 16.006 1.00 10.28 83 GLY B O 1
ATOM 3439 N N . TYR B 1 84 ? 115.385 43.897 17.254 1.00 10.85 84 TYR B N 1
ATOM 3440 C CA . TYR B 1 84 ? 116.085 44.050 18.531 1.00 11.25 84 TYR B CA 1
ATOM 3441 C C . TYR B 1 84 ? 116.372 42.674 19.138 1.00 11.51 84 TYR B C 1
ATOM 3442 O O . TYR B 1 84 ? 115.934 41.651 18.601 1.00 11.92 84 TYR B O 1
ATOM 3451 N N . ARG B 1 85 ? 117.116 42.646 20.246 1.00 11.98 85 ARG B N 1
ATOM 3452 C CA . ARG B 1 85 ? 117.314 41.408 21.009 1.00 12.57 85 ARG B CA 1
ATOM 3453 C C . ARG B 1 85 ? 115.971 40.829 21.440 1.00 12.65 85 ARG B C 1
ATOM 3454 O O . ARG B 1 85 ? 115.031 41.587 21.707 1.00 12.48 85 ARG B O 1
ATOM 3462 N N . PRO B 1 86 ? 115.875 39.488 21.525 1.00 12.78 86 PRO B N 1
ATOM 3463 C CA . PRO B 1 86 ? 114.666 38.887 22.086 1.00 12.95 86 PRO B CA 1
ATOM 3464 C C . PRO B 1 86 ? 114.372 39.466 23.471 1.00 13.12 86 PRO B C 1
ATOM 3465 O O . PRO B 1 86 ? 115.292 39.664 24.272 1.00 13.19 86 PRO B O 1
ATOM 3469 N N . GLY B 1 87 ? 113.103 39.763 23.732 1.00 13.17 87 GLY B N 1
ATOM 3470 C CA . GLY B 1 87 ? 112.702 40.336 25.015 1.00 13.36 87 GLY B CA 1
ATOM 3471 C C . GLY B 1 87 ? 112.537 41.846 25.015 1.00 13.51 87 GLY B C 1
ATOM 3472 O O . GLY B 1 87 ? 111.857 42.393 25.886 1.00 13.75 87 GLY B O 1
ATOM 3473 N N . VAL B 1 88 ? 113.157 42.525 24.050 1.00 13.21 88 VAL B N 1
ATOM 3474 C CA . VAL B 1 88 ? 113.120 43.988 23.985 1.00 13.40 88 VAL B CA 1
ATOM 3475 C C . VAL B 1 88 ? 111.706 44.532 23.747 1.00 13.74 88 VAL B C 1
ATOM 3476 O O . VAL B 1 88 ? 111.239 45.395 24.498 1.00 13.76 88 VAL B O 1
ATOM 3480 N N . THR B 1 89 ? 111.024 44.028 22.719 1.00 14.12 89 THR B N 1
ATOM 3481 C CA . THR B 1 89 ? 109.658 44.476 22.428 1.00 14.43 89 THR B CA 1
ATOM 3482 C C . THR B 1 89 ? 108.695 44.059 23.537 1.00 14.81 89 THR B C 1
ATOM 3483 O O . THR B 1 89 ? 107.772 44.808 23.873 1.00 14.96 89 THR B O 1
ATOM 3487 N N . GLU B 1 90 ? 108.927 42.877 24.109 1.00 15.00 90 GLU B N 1
ATOM 3488 C CA . GLU B 1 90 ? 108.155 42.394 25.258 1.00 15.65 90 GLU B CA 1
ATOM 3489 C C . GLU B 1 90 ? 108.170 43.390 26.420 1.00 16.15 90 GLU B C 1
ATOM 3490 O O . GLU B 1 90 ? 107.110 43.726 26.959 1.00 16.33 90 GLU B O 1
ATOM 3496 N N . ARG B 1 91 ? 109.362 43.865 26.789 1.00 16.53 91 ARG B N 1
ATOM 3497 C CA A ARG B 1 91 ? 109.486 44.821 27.889 0.50 16.89 91 ARG B CA 1
ATOM 3498 C CA B ARG B 1 91 ? 109.532 44.841 27.875 0.50 16.62 91 ARG B CA 1
ATOM 3499 C C . ARG B 1 91 ? 108.905 46.192 27.544 1.00 16.89 91 ARG B C 1
ATOM 3500 O O . ARG B 1 91 ? 108.502 46.941 28.441 1.00 16.93 91 ARG B O 1
ATOM 3515 N N . LEU B 1 92 ? 108.834 46.508 26.252 1.00 17.04 92 LEU B N 1
ATOM 3516 C CA . LEU B 1 92 ? 108.234 47.758 25.788 1.00 17.29 92 LEU B CA 1
ATOM 3517 C C . LEU B 1 92 ? 106.705 47.746 25.858 1.00 17.45 92 LEU B C 1
ATOM 3518 O O . LEU B 1 92 ? 106.074 48.806 25.901 1.00 17.83 92 LEU B O 1
ATOM 3523 N N . GLY B 1 93 ? 106.118 46.552 25.873 1.00 17.56 93 GLY B N 1
ATOM 3524 C CA . GLY B 1 93 ? 104.668 46.400 25.775 1.00 17.67 93 GLY B CA 1
ATOM 3525 C C . GLY B 1 93 ? 104.228 46.214 24.334 1.00 17.83 93 GLY B C 1
ATOM 3526 O O . GLY B 1 93 ? 103.050 46.383 24.006 1.00 17.96 93 GLY B O 1
ATOM 3527 N N . LEU B 1 94 ? 105.184 45.864 23.474 1.00 17.71 94 LEU B N 1
ATOM 3528 C CA . LEU B 1 94 ? 104.925 45.653 22.050 1.00 17.70 94 LEU B CA 1
ATOM 3529 C C . LEU B 1 94 ? 105.243 44.226 21.600 1.00 17.60 94 LEU B C 1
ATOM 3530 O O . LEU B 1 94 ? 105.445 43.977 20.408 1.00 17.28 94 LEU B O 1
ATOM 3535 N N . GLY B 1 95 ? 105.280 43.296 22.553 1.00 17.56 95 GLY B N 1
ATOM 3536 C CA . GLY B 1 95 ? 105.493 41.877 22.256 1.00 17.91 95 GLY B CA 1
ATOM 3537 C C . GLY B 1 95 ? 104.347 41.286 21.451 1.00 18.02 95 GLY B C 1
ATOM 3538 O O . GLY B 1 95 ? 103.282 41.903 21.350 1.00 17.94 95 GLY B O 1
ATOM 3539 N N . PRO B 1 96 ? 104.555 40.090 20.864 1.00 18.19 96 PRO B N 1
ATOM 3540 C CA . PRO B 1 96 ? 103.516 39.431 20.062 1.00 18.45 96 PRO B CA 1
ATOM 3541 C C . PRO B 1 96 ? 102.172 39.287 20.784 1.00 18.83 96 PRO B C 1
ATOM 3542 O O . PRO B 1 96 ? 101.127 39.492 20.166 1.00 18.63 96 PRO B O 1
ATOM 3546 N N . GLU B 1 97 ? 102.209 38.949 22.073 1.00 19.15 97 GLU B N 1
ATOM 3547 C CA . GLU B 1 97 ? 100.989 38.749 22.865 1.00 19.91 97 GLU B CA 1
ATOM 3548 C C . GLU B 1 97 ? 100.185 40.035 23.060 1.00 19.78 97 GLU B C 1
ATOM 3549 O O . GLU B 1 97 ? 98.952 40.003 23.082 1.00 19.95 97 GLU B O 1
ATOM 3555 N N . GLU B 1 98 ? 100.882 41.161 23.195 1.00 19.67 98 GLU B N 1
ATOM 3556 C CA . GLU B 1 98 ? 100.228 42.464 23.320 1.00 19.65 98 GLU B CA 1
ATOM 3557 C C . GLU B 1 98 ? 99.650 42.940 21.989 1.00 19.45 98 GLU B C 1
ATOM 3558 O O . GLU B 1 98 ? 98.565 43.520 21.950 1.00 19.49 98 GLU B O 1
ATOM 3564 N N . CYS B 1 99 ? 100.379 42.691 20.903 1.00 19.19 99 CYS B N 1
ATOM 3565 C CA . CYS B 1 99 ? 99.925 43.073 19.567 1.00 18.90 99 CYS B CA 1
ATOM 3566 C C . CYS B 1 99 ? 98.726 42.239 19.105 1.00 19.12 99 CYS B C 1
ATOM 3567 O O . CYS B 1 99 ? 97.850 42.746 18.398 1.00 19.08 99 CYS B O 1
ATOM 3570 N N . ALA B 1 100 ? 98.687 40.972 19.516 1.00 19.34 100 ALA B N 1
ATOM 3571 C CA . ALA B 1 100 ? 97.575 40.075 19.185 1.00 19.63 100 ALA B CA 1
ATOM 3572 C C . ALA B 1 100 ? 96.245 40.562 19.768 1.00 19.87 100 ALA B C 1
ATOM 3573 O O . ALA B 1 100 ? 95.183 40.343 19.177 1.00 20.04 100 ALA B O 1
ATOM 3575 N N . LYS B 1 101 ? 96.316 41.233 20.917 1.00 20.01 101 LYS B N 1
ATOM 3576 C CA . LYS B 1 101 ? 95.132 41.790 21.580 1.00 20.09 101 LYS B CA 1
ATOM 3577 C C . LYS B 1 101 ? 94.440 42.871 20.748 1.00 20.00 101 LYS B C 1
ATOM 3578 O O . LYS B 1 101 ? 93.229 43.065 20.864 1.00 20.23 101 LYS B O 1
ATOM 3584 N N . VAL B 1 102 ? 95.210 43.568 19.915 1.00 19.59 102 VAL B N 1
ATOM 3585 C CA . VAL B 1 102 ? 94.672 44.648 19.083 1.00 19.29 102 VAL B CA 1
ATOM 3586 C C . VAL B 1 102 ? 94.593 44.290 17.592 1.00 18.89 102 VAL B C 1
ATOM 3587 O O . VAL B 1 102 ? 93.929 44.987 16.819 1.00 18.95 102 VAL B O 1
ATOM 3591 N N . ASN B 1 103 ? 95.270 43.208 17.198 1.00 18.46 103 ASN B N 1
ATOM 3592 C CA . ASN B 1 103 ? 95.393 42.827 15.786 1.00 17.96 103 ASN B CA 1
ATOM 3593 C C . ASN B 1 103 ? 95.865 41.379 15.614 1.00 17.75 103 ASN B C 1
ATOM 3594 O O . ASN B 1 103 ? 97.069 41.114 15.549 1.00 17.76 103 ASN B O 1
ATOM 3599 N N . ASP B 1 104 ? 94.920 40.444 15.526 1.00 17.36 104 ASP B N 1
ATOM 3600 C CA . ASP B 1 104 ? 95.272 39.032 15.340 1.00 17.11 104 ASP B CA 1
ATOM 3601 C C . ASP B 1 104 ? 95.535 38.652 13.873 1.00 16.38 104 ASP B C 1
ATOM 3602 O O . ASP B 1 104 ? 95.794 37.487 13.566 1.00 16.37 104 ASP B O 1
ATOM 3607 N N . ARG B 1 105 ? 95.466 39.643 12.983 1.00 15.47 105 ARG B N 1
ATOM 3608 C CA . ARG B 1 105 ? 95.810 39.464 11.569 1.00 14.73 105 ARG B CA 1
ATOM 3609 C C . ARG B 1 105 ? 97.266 39.847 11.288 1.00 14.12 105 ARG B C 1
ATOM 3610 O O . ARG B 1 105 ? 97.768 39.634 10.183 1.00 14.04 105 ARG B O 1
ATOM 3618 N N . LEU B 1 106 ? 97.933 40.400 12.299 1.00 13.41 106 LEU B N 1
ATOM 3619 C CA . LEU B 1 106 ? 99.300 40.899 12.163 1.00 12.75 106 LEU B CA 1
ATOM 3620 C C . LEU B 1 106 ? 100.332 39.794 11.912 1.00 12.28 106 LEU B C 1
ATOM 3621 O O . LEU B 1 106 ? 100.339 38.766 12.593 1.00 12.05 106 LEU B O 1
ATOM 3626 N N . ILE B 1 107 ? 101.196 40.020 10.923 1.00 11.86 107 ILE B N 1
ATOM 3627 C CA . ILE B 1 107 ? 102.383 39.189 10.735 1.00 11.75 107 ILE B CA 1
ATOM 3628 C C . ILE B 1 107 ? 103.500 39.837 11.543 1.00 11.30 107 ILE B C 1
ATOM 3629 O O . ILE B 1 107 ? 103.990 40.911 11.189 1.00 11.27 107 ILE B O 1
ATOM 3634 N N . TYR B 1 108 ? 103.876 39.185 12.640 1.00 11.08 108 TYR B N 1
ATOM 3635 C CA . TYR B 1 108 ? 104.873 39.717 13.562 1.00 10.91 108 TYR B CA 1
ATOM 3636 C C . TYR B 1 108 ? 106.236 39.139 13.185 1.00 10.54 108 TYR B C 1
ATOM 3637 O O . TYR B 1 108 ? 106.537 37.990 13.497 1.00 10.29 108 TYR B O 1
ATOM 3646 N N . ALA B 1 109 ? 107.049 39.946 12.508 1.00 10.24 109 ALA B N 1
ATOM 3647 C CA . ALA B 1 109 ? 108.305 39.471 11.926 1.00 9.99 109 ALA B CA 1
ATOM 3648 C C . ALA B 1 109 ? 109.516 39.879 12.763 1.00 9.86 109 ALA B C 1
ATOM 3649 O O . ALA B 1 109 ? 109.852 41.067 12.849 1.00 10.24 109 ALA B O 1
ATOM 3651 N N . ARG B 1 110 ? 110.165 38.874 13.353 1.00 9.62 110 ARG B N 1
ATOM 3652 C CA . ARG B 1 110 ? 111.279 39.074 14.283 1.00 9.47 110 ARG B CA 1
ATOM 3653 C C . ARG B 1 110 ? 112.611 38.714 13.632 1.00 9.25 110 ARG B C 1
ATOM 3654 O O . ARG B 1 110 ? 112.877 37.549 13.322 1.00 9.70 110 ARG B O 1
ATOM 3662 N N . MET B 1 111 ? 113.438 39.738 13.443 1.00 9.00 111 MET B N 1
ATOM 3663 C CA . MET B 1 111 ? 114.694 39.628 12.714 1.00 8.81 111 MET B CA 1
ATOM 3664 C C . MET B 1 111 ? 115.868 39.626 13.692 1.00 8.84 111 MET B C 1
ATOM 3665 O O . MET B 1 111 ? 116.161 40.644 14.317 1.00 8.96 111 MET B O 1
ATOM 3670 N N . THR B 1 112 ? 116.529 38.479 13.836 1.00 8.51 112 THR B N 1
ATOM 3671 C CA . THR B 1 112 ? 117.696 38.369 14.717 1.00 8.46 112 THR B CA 1
ATOM 3672 C C . THR B 1 112 ? 118.815 37.580 14.036 1.00 8.24 112 THR B C 1
ATOM 3673 O O . THR B 1 112 ? 118.640 37.046 12.937 1.00 7.70 112 THR B O 1
ATOM 3677 N N . GLY B 1 113 ? 119.967 37.516 14.692 1.00 8.17 113 GLY B N 1
ATOM 3678 C CA . GLY B 1 113 ? 121.063 36.681 14.222 1.00 8.24 113 GLY B CA 1
ATOM 3679 C C . GLY B 1 113 ? 121.006 35.281 14.799 1.00 8.35 113 GLY B C 1
ATOM 3680 O O . GLY B 1 113 ? 121.125 34.296 14.065 1.00 8.20 113 GLY B O 1
ATOM 3681 N N . TRP B 1 114 ? 120.805 35.196 16.112 1.00 8.44 114 TRP B N 1
ATOM 3682 C CA . TRP B 1 114 ? 120.862 33.922 16.827 1.00 9.02 114 TRP B CA 1
ATOM 3683 C C . TRP B 1 114 ? 119.506 33.233 17.023 1.00 9.69 114 TRP B C 1
ATOM 3684 O O . TRP B 1 114 ? 119.457 32.054 17.386 1.00 10.19 114 TRP B O 1
ATOM 3695 N N . GLY B 1 115 ? 118.415 33.960 16.802 1.00 10.21 115 GLY B N 1
ATOM 3696 C CA . GLY B 1 115 ? 117.080 33.408 17.041 1.00 11.41 115 GLY B CA 1
ATOM 3697 C C . GLY B 1 115 ? 116.473 33.858 18.360 1.00 12.39 115 GLY B C 1
ATOM 3698 O O . GLY B 1 115 ? 117.095 34.598 19.125 1.00 12.10 115 GLY B O 1
ATOM 3699 N N . GLN B 1 116 ? 115.259 33.383 18.628 1.00 13.51 116 GLN B N 1
ATOM 3700 C CA . GLN B 1 116 ? 114.486 33.812 19.796 1.00 14.64 116 GLN B CA 1
ATOM 3701 C C . GLN B 1 116 ? 114.863 33.104 21.101 1.00 15.33 116 GLN B C 1
ATOM 3702 O O . GLN B 1 116 ? 114.645 33.647 22.190 1.00 15.94 116 GLN B O 1
ATOM 3708 N N . THR B 1 117 ? 115.412 31.894 20.991 1.00 16.15 117 THR B N 1
ATOM 3709 C CA . THR B 1 117 ? 115.853 31.120 22.158 1.00 16.77 117 THR B CA 1
ATOM 3710 C C . THR B 1 117 ? 117.245 30.534 21.918 1.00 16.62 117 THR B C 1
ATOM 3711 O O . THR B 1 117 ? 117.834 30.734 20.853 1.00 16.70 117 THR B O 1
ATOM 3715 N N . GLY B 1 118 ? 117.770 29.820 22.910 1.00 16.44 118 GLY B N 1
ATOM 3716 C CA . GLY B 1 118 ? 119.083 29.195 22.800 1.00 16.05 118 GLY B CA 1
ATOM 3717 C C . GLY B 1 118 ? 120.133 29.942 23.602 1.00 15.69 118 GLY B C 1
ATOM 3718 O O . GLY B 1 118 ? 119.920 31.099 23.976 1.00 15.83 118 GLY B O 1
ATOM 3719 N N . PRO B 1 119 ? 121.283 29.293 23.865 1.00 15.33 119 PRO B N 1
ATOM 3720 C CA . PRO B 1 119 ? 122.309 29.862 24.745 1.00 15.09 119 PRO B CA 1
ATOM 3721 C C . PRO B 1 119 ? 122.921 31.187 24.273 1.00 14.74 119 PRO B C 1
ATOM 3722 O O . PRO B 1 119 ? 123.433 31.944 25.099 1.00 15.18 119 PRO B O 1
ATOM 3726 N N . ARG B 1 120 ? 122.871 31.467 22.971 1.00 13.87 120 ARG B N 1
ATOM 3727 C CA . ARG B 1 120 ? 123.420 32.719 22.441 1.00 13.23 120 ARG B CA 1
ATOM 3728 C C . ARG B 1 120 ? 122.356 33.777 22.120 1.00 13.03 120 ARG B C 1
ATOM 3729 O O . ARG B 1 120 ? 122.688 34.848 21.617 1.00 13.27 120 ARG B O 1
ATOM 3737 N N . SER B 1 121 ? 121.090 33.494 22.421 1.00 13.01 121 SER B N 1
ATOM 3738 C CA . SER B 1 121 ? 119.983 34.374 22.021 1.00 13.09 121 SER B CA 1
ATOM 3739 C C . SER B 1 121 ? 120.037 35.804 22.582 1.00 13.15 121 SER B C 1
ATOM 3740 O O . SER B 1 121 ? 119.462 36.719 21.995 1.00 13.13 121 SER B O 1
ATOM 3743 N N . GLN B 1 122 ? 120.723 35.987 23.709 1.00 13.23 122 GLN B N 1
ATOM 3744 C CA . GLN B 1 122 ? 120.855 37.312 24.321 1.00 13.28 122 GLN B CA 1
ATOM 3745 C C . GLN B 1 122 ? 122.194 37.990 24.021 1.00 12.93 122 GLN B C 1
ATOM 3746 O O . GLN B 1 122 ? 122.492 39.062 24.555 1.00 13.03 122 GLN B O 1
ATOM 3752 N N . GLN B 1 123 ? 122.984 37.366 23.150 1.00 12.42 123 GLN B N 1
ATOM 3753 C CA . GLN B 1 123 ? 124.338 37.806 22.842 1.00 12.15 123 GLN B CA 1
ATOM 3754 C C . GLN B 1 123 ? 124.365 38.774 21.659 1.00 11.33 123 GLN B C 1
ATOM 3755 O O . GLN B 1 123 ? 123.805 38.481 20.600 1.00 11.32 123 GLN B O 1
ATOM 3761 N N . ALA B 1 124 ? 125.027 39.917 21.840 1.00 10.45 124 ALA B N 1
ATOM 3762 C CA . ALA B 1 124 ? 125.256 40.861 20.746 1.00 9.79 124 ALA B CA 1
ATOM 3763 C C . ALA B 1 124 ? 126.078 40.204 19.640 1.00 9.44 124 ALA B C 1
ATOM 3764 O O . ALA B 1 124 ? 126.874 39.297 19.892 1.00 9.96 124 ALA B O 1
ATOM 3766 N N . GLY B 1 125 ? 125.883 40.674 18.416 1.00 8.94 125 GLY B N 1
ATOM 3767 C CA . GLY B 1 125 ? 126.647 40.174 17.284 1.00 8.10 125 GLY B CA 1
ATOM 3768 C C . GLY B 1 125 ? 126.386 40.962 16.021 1.00 7.82 125 GLY B C 1
ATOM 3769 O O . GLY B 1 125 ? 125.505 41.830 15.975 1.00 7.76 125 GLY B O 1
ATOM 3770 N N . HIS B 1 126 ? 127.174 40.646 14.999 1.00 7.50 126 HIS B N 1
ATOM 3771 C CA . HIS B 1 126 ? 126.983 41.161 13.652 1.00 7.21 126 HIS B CA 1
ATOM 3772 C C . HIS B 1 126 ? 127.146 40.028 12.642 1.00 6.55 126 HIS B C 1
ATOM 3773 O O . HIS B 1 126 ? 127.450 38.898 13.019 1.00 6.28 126 HIS B O 1
ATOM 3780 N N . ASP B 1 127 ? 126.933 40.346 11.366 1.00 6.00 127 ASP B N 1
ATOM 3781 C CA . ASP B 1 127 ? 126.970 39.360 10.282 1.00 5.72 127 ASP B CA 1
ATOM 3782 C C . ASP B 1 127 ? 128.107 38.344 10.436 1.00 5.61 127 ASP B C 1
ATOM 3783 O O . ASP B 1 127 ? 127.864 37.134 10.415 1.00 5.80 127 ASP B O 1
ATOM 3788 N N . ILE B 1 128 ? 129.333 38.840 10.609 1.00 5.38 128 ILE B N 1
ATOM 3789 C CA . ILE B 1 128 ? 130.527 37.994 10.654 1.00 4.98 128 ILE B CA 1
ATOM 3790 C C . ILE B 1 128 ? 130.443 36.925 11.755 1.00 5.30 128 ILE B C 1
ATOM 3791 O O . ILE B 1 128 ? 130.940 35.811 11.585 1.00 5.75 128 ILE B O 1
ATOM 3796 N N . ASN B 1 129 ? 129.802 37.268 12.870 1.00 5.64 129 ASN B N 1
ATOM 3797 C CA . ASN B 1 129 ? 129.616 36.321 13.974 1.00 5.84 129 ASN B CA 1
ATOM 3798 C C . ASN B 1 129 ? 128.625 35.210 13.618 1.00 6.18 129 ASN B C 1
ATOM 3799 O O . ASN B 1 129 ? 128.855 34.032 13.916 1.00 6.47 129 ASN B O 1
ATOM 3804 N N . TYR B 1 130 ? 127.526 35.583 12.972 1.00 6.52 130 TYR B N 1
ATOM 3805 C CA . TYR B 1 130 ? 126.487 34.608 12.657 1.00 6.72 130 TYR B CA 1
ATOM 3806 C C . TYR B 1 130 ? 126.968 33.574 11.635 1.00 7.18 130 TYR B C 1
ATOM 3807 O O . TYR B 1 130 ? 126.684 32.379 11.775 1.00 8.37 130 TYR B O 1
ATOM 3816 N N . ILE B 1 131 ? 127.733 34.021 10.644 1.00 6.67 131 ILE B N 1
ATOM 3817 C CA . ILE B 1 131 ? 128.289 33.104 9.644 1.00 6.85 131 ILE B CA 1
ATOM 3818 C C . ILE B 1 131 ? 129.550 32.349 10.112 1.00 6.96 131 ILE B C 1
ATOM 3819 O O . ILE B 1 131 ? 130.015 31.439 9.427 1.00 6.83 131 ILE B O 1
ATOM 3824 N N . SER B 1 132 ? 130.099 32.719 11.272 1.00 7.25 132 SER B N 1
ATOM 3825 C CA A SER B 1 132 ? 131.247 32.014 11.854 0.50 7.55 132 SER B CA 1
ATOM 3826 C CA B SER B 1 132 ? 131.256 32.003 11.803 0.50 7.55 132 SER B CA 1
ATOM 3827 C C . SER B 1 132 ? 130.840 30.668 12.417 1.00 7.56 132 SER B C 1
ATOM 3828 O O . SER B 1 132 ? 131.580 29.690 12.330 1.00 7.39 132 SER B O 1
ATOM 3833 N N . LEU B 1 133 ? 129.653 30.635 13.012 1.00 7.90 133 LEU B N 1
ATOM 3834 C CA . LEU B 1 133 ? 129.210 29.485 13.783 1.00 8.55 133 LEU B CA 1
ATOM 3835 C C . LEU B 1 133 ? 128.631 28.332 12.957 1.00 8.30 133 LEU B C 1
ATOM 3836 O O . LEU B 1 133 ? 128.506 27.215 13.462 1.00 9.05 133 LEU B O 1
ATOM 3841 N N . ASN B 1 134 ? 128.296 28.591 11.694 1.00 7.71 134 ASN B N 1
ATOM 3842 C CA . ASN B 1 134 ? 127.628 27.581 10.868 1.00 7.14 134 ASN B CA 1
ATOM 3843 C C . ASN B 1 134 ? 128.442 27.070 9.670 1.00 6.80 134 ASN B C 1
ATOM 3844 O O . ASN B 1 134 ? 127.898 26.436 8.763 1.00 6.72 134 ASN B O 1
ATOM 3849 N N . GLY B 1 135 ? 129.746 27.341 9.686 1.00 6.38 135 GLY B N 1
ATOM 3850 C CA . GLY B 1 135 ? 130.664 26.822 8.669 1.00 6.37 135 GLY B CA 1
ATOM 3851 C C . GLY B 1 135 ? 130.898 27.709 7.456 1.00 6.08 135 GLY B C 1
ATOM 3852 O O . GLY B 1 135 ? 131.812 27.458 6.676 1.00 6.78 135 GLY B O 1
ATOM 3853 N N . ILE B 1 136 ? 130.088 28.755 7.299 1.00 5.67 136 ILE B N 1
ATOM 3854 C CA . ILE B 1 136 ? 130.134 29.585 6.091 1.00 5.46 136 ILE B CA 1
ATOM 3855 C C . ILE B 1 136 ? 131.421 30.407 5.974 1.00 5.37 136 ILE B C 1
ATOM 3856 O O . ILE B 1 136 ? 132.118 30.345 4.959 1.00 5.84 136 ILE B O 1
ATOM 3861 N N . LEU B 1 137 ? 131.735 31.180 7.008 1.00 5.13 137 LEU B N 1
ATOM 3862 C CA . LEU B 1 137 ? 132.915 32.032 6.963 1.00 5.21 137 LEU B CA 1
ATOM 3863 C C . LEU B 1 137 ? 134.201 31.231 6.729 1.00 5.35 137 LEU B C 1
ATOM 3864 O O . LEU B 1 137 ? 135.056 31.646 5.947 1.00 5.43 137 LEU B O 1
ATOM 3869 N N . HIS B 1 138 ? 134.325 30.084 7.398 1.00 5.44 138 HIS B N 1
ATOM 3870 C CA . HIS B 1 138 ? 135.485 29.202 7.234 1.00 5.82 138 HIS B CA 1
ATOM 3871 C C . HIS B 1 138 ? 135.750 28.846 5.768 1.00 5.85 138 HIS B C 1
ATOM 3872 O O . HIS B 1 138 ? 136.898 28.629 5.375 1.00 6.41 138 HIS B O 1
ATOM 3879 N N . ALA B 1 139 ? 134.683 28.777 4.974 1.00 5.72 139 ALA B N 1
ATOM 3880 C CA . ALA B 1 139 ? 134.775 28.355 3.575 1.00 6.04 139 ALA B CA 1
ATOM 3881 C C . ALA B 1 139 ? 135.122 29.463 2.577 1.00 6.34 139 ALA B C 1
ATOM 3882 O O . ALA B 1 139 ? 135.272 29.173 1.386 1.00 6.71 139 ALA B O 1
ATOM 3884 N N . ILE B 1 140 ? 135.248 30.709 3.041 1.00 6.46 140 ILE B N 1
ATOM 3885 C CA A ILE B 1 140 ? 135.451 31.825 2.119 0.50 6.83 140 ILE B CA 1
ATOM 3886 C CA B ILE B 1 140 ? 135.437 31.870 2.152 0.50 6.63 140 ILE B CA 1
ATOM 3887 C C . ILE B 1 140 ? 136.876 32.375 2.170 1.00 7.01 140 ILE B C 1
ATOM 3888 O O . ILE B 1 140 ? 137.399 32.715 3.239 1.00 6.90 140 ILE B O 1
ATOM 3897 N N . GLY B 1 141 ? 137.502 32.442 0.994 1.00 7.40 141 GLY B N 1
ATOM 3898 C CA . GLY B 1 141 ? 138.836 33.017 0.853 1.00 8.52 141 GLY B CA 1
ATOM 3899 C C . GLY B 1 141 ? 139.854 32.061 0.264 1.00 9.14 141 GLY B C 1
ATOM 3900 O O . GLY B 1 141 ? 139.540 30.906 -0.024 1.00 9.33 141 GLY B O 1
ATOM 3901 N N . ARG B 1 142 ? 141.075 32.554 0.074 1.00 10.18 142 ARG B N 1
ATOM 3902 C CA . ARG B 1 142 ? 142.172 31.721 -0.417 1.00 11.20 142 ARG B CA 1
ATOM 3903 C C . ARG B 1 142 ? 142.635 30.766 0.681 1.00 11.86 142 ARG B C 1
ATOM 3904 O O . ARG B 1 142 ? 142.558 31.087 1.870 1.00 11.76 142 ARG B O 1
ATOM 3912 N N . GLY B 1 143 ? 143.116 29.595 0.271 1.00 12.66 143 GLY B N 1
ATOM 3913 C CA . GLY B 1 143 ? 143.492 28.537 1.209 1.00 13.98 143 GLY B CA 1
ATOM 3914 C C . GLY B 1 143 ? 144.677 28.834 2.110 1.00 14.86 143 GLY B C 1
ATOM 3915 O O . GLY B 1 143 ? 144.775 28.288 3.213 1.00 15.08 143 GLY B O 1
ATOM 3916 N N . ASP B 1 144 ? 145.572 29.702 1.646 1.00 15.51 144 ASP B N 1
ATOM 3917 C CA . ASP B 1 144 ? 146.821 29.990 2.353 1.00 16.55 144 ASP B CA 1
ATOM 3918 C C . ASP B 1 144 ? 146.720 31.183 3.311 1.00 16.62 144 ASP B C 1
ATOM 3919 O O . ASP B 1 144 ? 147.729 31.633 3.867 1.00 17.04 144 ASP B O 1
ATOM 3924 N N . GLU B 1 145 ? 145.498 31.679 3.502 1.00 16.20 145 GLU B N 1
ATOM 3925 C CA . GLU B 1 145 ? 145.231 32.842 4.350 1.00 15.75 145 GLU B CA 1
ATOM 3926 C C . GLU B 1 145 ? 144.037 32.580 5.261 1.00 14.30 145 GLU B C 1
ATOM 3927 O O . GLU B 1 145 ? 143.258 31.652 5.027 1.00 14.14 145 GLU B O 1
ATOM 3933 N N . ARG B 1 146 ? 143.879 33.418 6.281 1.00 12.84 146 ARG B N 1
ATOM 3934 C CA . ARG B 1 146 ? 142.702 33.356 7.143 1.00 11.37 146 ARG B CA 1
ATOM 3935 C C . ARG B 1 146 ? 141.431 33.732 6.358 1.00 10.44 146 ARG B C 1
ATOM 3936 O O . ARG B 1 146 ? 141.508 34.429 5.339 1.00 10.25 146 ARG B O 1
ATOM 3944 N N . PRO B 1 147 ? 140.259 33.256 6.813 1.00 9.02 147 PRO B N 1
ATOM 3945 C CA . PRO B 1 147 ? 139.011 33.549 6.101 1.00 8.59 147 PRO B CA 1
ATOM 3946 C C . PRO B 1 147 ? 138.747 35.045 5.953 1.00 8.75 147 PRO B C 1
ATOM 3947 O O . PRO B 1 147 ? 139.123 35.839 6.821 1.00 9.26 147 PRO B O 1
ATOM 3951 N N . VAL B 1 148 ? 138.115 35.420 4.848 1.00 8.64 148 VAL B N 1
ATOM 3952 C CA . VAL B 1 148 ? 137.779 36.817 4.595 1.00 8.65 148 VAL B CA 1
ATOM 3953 C C . VAL B 1 148 ? 136.252 36.975 4.578 1.00 8.14 148 VAL B C 1
ATOM 3954 O O . VAL B 1 148 ? 135.541 36.139 4.008 1.00 7.91 148 VAL B O 1
ATOM 3958 N N . PRO B 1 149 ? 135.737 38.030 5.234 1.00 8.01 149 PRO B N 1
ATOM 3959 C CA . PRO B 1 149 ? 134.284 38.211 5.220 1.00 7.66 149 PRO B CA 1
ATOM 3960 C C . PRO B 1 149 ? 133.765 38.590 3.834 1.00 7.12 149 PRO B C 1
ATOM 3961 O O . PRO B 1 149 ? 134.345 39.457 3.184 1.00 7.18 149 PRO B O 1
ATOM 3965 N N . PRO B 1 150 ? 132.685 37.931 3.374 1.00 6.59 150 PRO B N 1
ATOM 3966 C CA . PRO B 1 150 ? 132.070 38.291 2.095 1.00 6.54 150 PRO B CA 1
ATOM 3967 C C . PRO B 1 150 ? 131.163 39.508 2.278 1.00 6.30 150 PRO B C 1
ATOM 3968 O O . PRO B 1 150 ? 129.945 39.434 2.058 1.00 6.32 150 PRO B O 1
ATOM 3972 N N . LEU B 1 151 ? 131.775 40.623 2.677 1.00 6.15 151 LEU B N 1
ATOM 3973 C CA . LEU B 1 151 ? 131.052 41.781 3.212 1.00 6.09 151 LEU B CA 1
ATOM 3974 C C . LEU B 1 151 ? 130.024 41.287 4.234 1.00 6.22 151 LEU B C 1
ATOM 3975 O O . LEU B 1 151 ? 130.275 40.292 4.921 1.00 6.41 151 LEU B O 1
ATOM 3980 N N . ASN B 1 152 ? 128.888 41.971 4.333 1.00 6.18 152 ASN B N 1
ATOM 3981 C CA . ASN B 1 152 ? 127.758 41.489 5.128 1.00 6.52 152 ASN B CA 1
ATOM 3982 C C . ASN B 1 152 ? 126.624 40.988 4.227 1.00 6.47 152 ASN B C 1
ATOM 3983 O O . ASN B 1 152 ? 125.440 41.122 4.554 1.00 6.87 152 ASN B O 1
ATOM 3988 N N . LEU B 1 153 ? 127.002 40.399 3.092 1.00 6.45 153 LEU B N 1
ATOM 3989 C CA . LEU B 1 153 ? 126.036 39.948 2.090 1.00 6.61 153 LEU B CA 1
ATOM 3990 C C . LEU B 1 153 ? 125.314 38.652 2.458 1.00 6.38 153 LEU B C 1
ATOM 3991 O O . LEU B 1 153 ? 124.182 38.421 2.028 1.00 6.59 153 LEU B O 1
ATOM 3996 N N . VAL B 1 154 ? 125.968 37.810 3.251 1.00 6.05 154 VAL B N 1
ATOM 3997 C CA . VAL B 1 154 ? 125.479 36.450 3.481 1.00 6.18 154 VAL B CA 1
ATOM 3998 C C . VAL B 1 154 ? 124.599 36.313 4.735 1.00 6.03 154 VAL B C 1
ATOM 3999 O O . VAL B 1 154 ? 123.568 35.642 4.698 1.00 5.96 154 VAL B O 1
ATOM 4003 N N . GLY B 1 155 ? 125.002 36.956 5.829 1.00 5.76 155 GLY B N 1
ATOM 4004 C CA . GLY B 1 155 ? 124.228 36.950 7.072 1.00 6.26 155 GLY B CA 1
ATOM 4005 C C . GLY B 1 155 ? 123.108 37.973 7.088 1.00 6.18 155 GLY B C 1
ATOM 4006 O O . GLY B 1 155 ? 121.934 37.612 7.215 1.00 6.57 155 GLY B O 1
ATOM 4007 N N . ASP B 1 156 ? 123.466 39.251 6.952 1.00 6.18 156 ASP B N 1
ATOM 4008 C CA . ASP B 1 156 ? 122.488 40.343 7.000 1.00 6.67 156 ASP B CA 1
ATOM 4009 C C . ASP B 1 156 ? 121.433 40.247 5.904 1.00 6.39 156 ASP B C 1
ATOM 4010 O O . ASP B 1 156 ? 120.247 40.459 6.159 1.00 6.81 156 ASP B O 1
ATOM 4015 N N . PHE B 1 157 ? 121.858 39.941 4.683 1.00 6.24 157 PHE B N 1
ATOM 4016 C CA . PHE B 1 157 ? 120.964 40.093 3.542 1.00 6.16 157 PHE B CA 1
ATOM 4017 C C . PHE B 1 157 ? 120.510 38.761 2.935 1.00 6.05 157 PHE B C 1
ATOM 4018 O O . PHE B 1 157 ? 119.350 38.381 3.102 1.00 6.31 157 PHE B O 1
ATOM 4026 N N . GLY B 1 158 ? 121.413 38.027 2.288 1.00 5.63 158 GLY B N 1
ATOM 4027 C CA . GLY B 1 158 ? 121.037 36.739 1.678 1.00 5.93 158 GLY B CA 1
ATOM 4028 C C . GLY B 1 158 ? 120.341 35.788 2.644 1.00 5.77 158 GLY B C 1
ATOM 4029 O O . GLY B 1 158 ? 119.285 35.216 2.327 1.00 6.22 158 GLY B O 1
ATOM 4030 N N . GLY B 1 159 ? 120.924 35.629 3.829 1.00 5.94 159 GLY B N 1
ATOM 4031 C CA . GLY B 1 159 ? 120.394 34.717 4.835 1.00 5.95 159 GLY B CA 1
ATOM 4032 C C . GLY B 1 159 ? 119.642 35.403 5.955 1.00 6.26 159 GLY B C 1
ATOM 4033 O O . GLY B 1 159 ? 119.319 34.766 6.961 1.00 6.35 159 GLY B O 1
ATOM 4034 N N . GLY B 1 160 ? 119.354 36.690 5.769 1.00 6.15 160 GLY B N 1
ATOM 4035 C CA . GLY B 1 160 ? 118.760 37.520 6.812 1.00 6.66 160 GLY B CA 1
ATOM 4036 C C . GLY B 1 160 ? 117.458 38.141 6.360 1.00 6.70 160 GLY B C 1
ATOM 4037 O O . GLY B 1 160 ? 116.386 37.538 6.497 1.00 6.81 160 GLY B O 1
ATOM 4038 N N . SER B 1 161 ? 117.557 39.349 5.813 1.00 6.81 161 SER B N 1
ATOM 4039 C CA . SER B 1 161 ? 116.392 40.080 5.310 1.00 7.02 161 SER B CA 1
ATOM 4040 C C . SER B 1 161 ? 115.595 39.283 4.281 1.00 7.12 161 SER B C 1
ATOM 4041 O O . SER B 1 161 ? 114.363 39.313 4.294 1.00 7.22 161 SER B O 1
ATOM 4044 N N . MET B 1 162 ? 116.289 38.568 3.395 1.00 6.85 162 MET B N 1
ATOM 4045 C CA . MET B 1 162 ? 115.600 37.810 2.345 1.00 6.91 162 MET B CA 1
ATOM 4046 C C . MET B 1 162 ? 114.717 36.704 2.920 1.00 6.92 162 MET B C 1
ATOM 4047 O O . MET B 1 162 ? 113.627 36.452 2.405 1.00 7.09 162 MET B O 1
ATOM 4052 N N . PHE B 1 163 ? 115.178 36.062 3.991 1.00 7.11 163 PHE B N 1
ATOM 4053 C CA . PHE B 1 163 ? 114.364 35.056 4.676 1.00 7.32 163 PHE B CA 1
ATOM 4054 C C . PHE B 1 163 ? 113.220 35.660 5.484 1.00 7.79 163 PHE B C 1
ATOM 4055 O O . PHE B 1 163 ? 112.130 35.086 5.528 1.00 8.23 163 PHE B O 1
ATOM 4063 N N . LEU B 1 164 ? 113.456 36.824 6.090 1.00 7.96 164 LEU B N 1
ATOM 4064 C CA . LEU B 1 164 ? 112.380 37.581 6.732 1.00 8.08 164 LEU B CA 1
ATOM 4065 C C . LEU B 1 164 ? 111.269 37.879 5.722 1.00 8.14 164 LEU B C 1
ATOM 4066 O O . LEU B 1 164 ? 110.089 37.685 6.019 1.00 8.32 164 LEU B O 1
ATOM 4071 N N . LEU B 1 165 ? 111.660 38.327 4.528 1.00 7.83 165 LEU B N 1
ATOM 4072 C CA . LEU B 1 165 ? 110.714 38.632 3.448 1.00 8.15 165 LEU B CA 1
ATOM 4073 C C . LEU B 1 165 ? 109.920 37.413 2.986 1.00 8.48 165 LEU B C 1
ATOM 4074 O O . LEU B 1 165 ? 108.701 37.491 2.822 1.00 8.63 165 LEU B O 1
ATOM 4079 N N . VAL B 1 166 ? 110.608 36.293 2.771 1.00 8.38 166 VAL B N 1
ATOM 4080 C CA . VAL B 1 166 ? 109.925 35.048 2.407 1.00 8.83 166 VAL B CA 1
ATOM 4081 C C . VAL B 1 166 ? 108.912 34.669 3.493 1.00 8.83 166 VAL B C 1
ATOM 4082 O O . VAL B 1 166 ? 107.770 34.319 3.187 1.00 9.06 166 VAL B O 1
ATOM 4086 N N . GLY B 1 167 ? 109.320 34.784 4.756 1.00 8.83 167 GLY B N 1
ATOM 4087 C CA . GLY B 1 167 ? 108.445 34.470 5.885 1.00 9.02 167 GLY B CA 1
ATOM 4088 C C . GLY B 1 167 ? 107.211 35.348 5.940 1.00 9.16 167 GLY B C 1
ATOM 4089 O O . GLY B 1 167 ? 106.094 34.842 6.097 1.00 9.23 167 GLY B O 1
ATOM 4090 N N . ILE B 1 168 ? 107.416 36.658 5.809 1.00 9.14 168 ILE B N 1
ATOM 4091 C CA . ILE B 1 168 ? 106.325 37.641 5.789 1.00 9.51 168 ILE B CA 1
ATOM 4092 C C . ILE B 1 168 ? 105.321 37.315 4.685 1.00 9.88 168 ILE B C 1
ATOM 4093 O O . ILE B 1 168 ? 104.112 37.232 4.928 1.00 10.14 168 ILE B O 1
ATOM 4098 N N . LEU B 1 169 ? 105.829 37.116 3.474 1.00 10.17 169 LEU B N 1
ATOM 4099 C CA . LEU B 1 169 ? 104.962 36.910 2.320 1.00 10.44 169 LEU B CA 1
ATOM 4100 C C . LEU B 1 169 ? 104.287 35.534 2.319 1.00 10.68 169 LEU B C 1
ATOM 4101 O O . LEU B 1 169 ? 103.134 35.416 1.896 1.00 10.92 169 LEU B O 1
ATOM 4106 N N . ALA B 1 170 ? 104.985 34.511 2.815 1.00 10.72 170 ALA B N 1
ATOM 4107 C CA . ALA B 1 170 ? 104.391 33.179 2.996 1.00 10.89 170 ALA B CA 1
ATOM 4108 C C . ALA B 1 170 ? 103.278 33.190 4.047 1.00 11.06 170 ALA B C 1
ATOM 4109 O O . ALA B 1 170 ? 102.238 32.553 3.858 1.00 11.21 170 ALA B O 1
ATOM 4111 N N . ALA B 1 171 ? 103.498 33.919 5.142 1.00 11.11 171 ALA B N 1
ATOM 4112 C CA . ALA B 1 171 ? 102.490 34.059 6.195 1.00 11.46 171 ALA B CA 1
ATOM 4113 C C . ALA B 1 171 ? 101.259 34.816 5.698 1.00 11.67 171 ALA B C 1
ATOM 4114 O O . ALA B 1 171 ? 100.135 34.517 6.112 1.00 11.50 171 ALA B O 1
ATOM 4116 N N . LEU B 1 172 ? 101.471 35.786 4.807 1.00 12.28 172 LEU B N 1
ATOM 4117 C CA . LEU B 1 172 ? 100.367 36.528 4.199 1.00 12.83 172 LEU B CA 1
ATOM 4118 C C . LEU B 1 172 ? 99.511 35.638 3.296 1.00 13.41 172 LEU B C 1
ATOM 4119 O O . LEU B 1 172 ? 98.290 35.816 3.235 1.00 13.70 172 LEU B O 1
ATOM 4124 N N . TRP B 1 173 ? 100.148 34.688 2.605 1.00 13.67 173 TRP B N 1
ATOM 4125 C CA A TRP B 1 173 ? 99.437 33.686 1.796 0.50 14.13 173 TRP B CA 1
ATOM 4126 C CA B TRP B 1 173 ? 99.410 33.728 1.801 0.50 13.87 173 TRP B CA 1
ATOM 4127 C C . TRP B 1 173 ? 98.586 32.789 2.686 1.00 14.18 173 TRP B C 1
ATOM 4128 O O . TRP B 1 173 ? 97.422 32.515 2.383 1.00 14.38 173 TRP B O 1
ATOM 4149 N N . GLU B 1 174 ? 99.182 32.321 3.784 1.00 14.28 174 GLU B N 1
ATOM 4150 C CA . GLU B 1 174 ? 98.479 31.476 4.754 1.00 14.73 174 GLU B CA 1
ATOM 4151 C C . GLU B 1 174 ? 97.253 32.202 5.310 1.00 15.07 174 GLU B C 1
ATOM 4152 O O . GLU B 1 174 ? 96.193 31.590 5.494 1.00 15.38 174 GLU B O 1
ATOM 4158 N N . ARG B 1 175 ? 97.405 33.503 5.563 1.00 15.28 175 ARG B N 1
ATOM 4159 C CA . ARG B 1 175 ? 96.343 34.340 6.129 1.00 15.88 175 ARG B CA 1
ATOM 4160 C C . ARG B 1 175 ? 95.106 34.437 5.228 1.00 16.70 175 ARG B C 1
ATOM 4161 O O . ARG B 1 175 ? 93.996 34.641 5.726 1.00 16.62 175 ARG B O 1
ATOM 4169 N N . GLN B 1 176 ? 95.300 34.277 3.917 1.00 17.43 176 GLN B N 1
ATOM 4170 C CA A GLN B 1 176 ? 94.189 34.344 2.969 0.50 17.95 176 GLN B CA 1
ATOM 4171 C CA B GLN B 1 176 ? 94.203 34.327 2.943 0.50 17.95 176 GLN B CA 1
ATOM 4172 C C . GLN B 1 176 ? 93.156 33.255 3.234 1.00 18.20 176 GLN B C 1
ATOM 4173 O O . GLN B 1 176 ? 91.970 33.438 2.944 1.00 18.51 176 GLN B O 1
ATOM 4184 N N . SER B 1 177 ? 93.605 32.136 3.800 1.00 18.32 177 SER B N 1
ATOM 4185 C CA . SER B 1 177 ? 92.719 31.021 4.134 1.00 18.72 177 SER B CA 1
ATOM 4186 C C . SER B 1 177 ? 92.342 30.972 5.619 1.00 18.37 177 SER B C 1
ATOM 4187 O O . SER B 1 177 ? 91.184 30.728 5.954 1.00 18.60 177 SER B O 1
ATOM 4190 N N . SER B 1 178 ? 93.316 31.203 6.498 1.00 17.91 178 SER B N 1
ATOM 4191 C CA . SER B 1 178 ? 93.100 31.113 7.946 1.00 17.17 178 SER B CA 1
ATOM 4192 C C . SER B 1 178 ? 92.477 32.369 8.552 1.00 16.94 178 SER B C 1
ATOM 4193 O O . SER B 1 178 ? 91.852 32.306 9.615 1.00 16.84 178 SER B O 1
ATOM 4196 N N . GLY B 1 179 ? 92.676 33.507 7.890 1.00 16.32 179 GLY B N 1
ATOM 4197 C CA . GLY B 1 179 ? 92.220 34.799 8.397 1.00 15.88 179 GLY B CA 1
ATOM 4198 C C . GLY B 1 179 ? 93.087 35.375 9.505 1.00 15.53 179 GLY B C 1
ATOM 4199 O O . GLY B 1 179 ? 92.817 36.472 9.997 1.00 15.47 179 GLY B O 1
ATOM 4200 N N . LYS B 1 180 ? 94.134 34.645 9.889 1.00 15.15 180 LYS B N 1
ATOM 4201 C CA . LYS B 1 180 ? 94.966 35.015 11.036 1.00 14.96 180 LYS B CA 1
ATOM 4202 C C . LYS B 1 180 ? 96.441 35.182 10.672 1.00 14.44 180 LYS B C 1
ATOM 4203 O O . LYS B 1 180 ? 96.941 34.551 9.737 1.00 14.40 180 LYS B O 1
ATOM 4209 N N . GLY B 1 181 ? 97.126 36.038 11.425 1.00 13.87 181 GLY B N 1
ATOM 4210 C CA . GLY B 1 181 ? 98.577 36.172 11.323 1.00 13.38 181 GLY B CA 1
ATOM 4211 C C . GLY B 1 181 ? 99.292 35.191 12.237 1.00 12.95 181 GLY B C 1
ATOM 4212 O O . GLY B 1 181 ? 98.699 34.224 12.726 1.00 13.06 181 GLY B O 1
ATOM 4213 N N . GLN B 1 182 ? 100.581 35.444 12.453 1.00 12.55 182 GLN B N 1
ATOM 4214 C CA . GLN B 1 182 ? 101.430 34.633 13.330 1.00 11.97 182 GLN B CA 1
ATOM 4215 C C . GLN B 1 182 ? 102.803 35.296 13.463 1.00 11.65 182 GLN B C 1
ATOM 4216 O O . GLN B 1 182 ? 103.028 36.369 12.907 1.00 11.58 182 GLN B O 1
ATOM 4222 N N . VAL B 1 183 ? 103.704 34.656 14.205 1.00 11.46 183 VAL B N 1
ATOM 4223 C CA . VAL B 1 183 ? 105.056 35.180 14.404 1.00 11.39 183 VAL B CA 1
ATOM 4224 C C . VAL B 1 183 ? 106.046 34.489 13.465 1.00 11.23 183 VAL B C 1
ATOM 4225 O O . VAL B 1 183 ? 106.081 33.258 13.377 1.00 11.18 183 VAL B O 1
ATOM 4229 N N . VAL B 1 184 ? 106.837 35.300 12.766 1.00 10.98 184 VAL B N 1
ATOM 4230 C CA . VAL B 1 184 ? 107.935 34.809 11.936 1.00 11.04 184 VAL B CA 1
ATOM 4231 C C . VAL B 1 184 ? 109.253 35.015 12.689 1.00 10.75 184 VAL B C 1
ATOM 4232 O O . VAL B 1 184 ? 109.603 36.142 13.039 1.00 11.18 184 VAL B O 1
ATOM 4236 N N . ASP B 1 185 ? 109.959 33.916 12.949 1.00 10.63 185 ASP B N 1
ATOM 4237 C CA . ASP B 1 185 ? 111.259 33.938 13.622 1.00 10.42 185 ASP B CA 1
ATOM 4238 C C . ASP B 1 185 ? 112.356 33.717 12.579 1.00 9.78 185 ASP B C 1
ATOM 4239 O O . ASP B 1 185 ? 112.642 32.579 12.188 1.00 9.64 185 ASP B O 1
ATOM 4244 N N . ALA B 1 186 ? 112.940 34.821 12.115 1.00 9.10 186 ALA B N 1
ATOM 4245 C CA . ALA B 1 186 ? 113.989 34.781 11.100 1.00 8.52 186 ALA B CA 1
ATOM 4246 C C . ALA B 1 186 ? 115.345 35.035 11.752 1.00 8.23 186 ALA B C 1
ATOM 4247 O O . ALA B 1 186 ? 115.665 36.169 12.119 1.00 8.08 186 ALA B O 1
ATOM 4249 N N . ALA B 1 187 ? 116.113 33.963 11.920 1.00 7.76 187 ALA B N 1
ATOM 4250 C CA . ALA B 1 187 ? 117.465 34.025 12.476 1.00 7.58 187 ALA B CA 1
ATOM 4251 C C . ALA B 1 187 ? 118.497 33.905 11.358 1.00 7.48 187 ALA B C 1
ATOM 4252 O O . ALA B 1 187 ? 118.446 32.965 10.559 1.00 7.52 187 ALA B O 1
ATOM 4254 N N . MET B 1 188 ? 119.437 34.845 11.307 1.00 7.21 188 MET B N 1
ATOM 4255 C CA . MET B 1 188 ? 120.494 34.812 10.289 1.00 6.98 188 MET B CA 1
ATOM 4256 C C . MET B 1 188 ? 121.310 33.518 10.292 1.00 7.08 188 MET B C 1
ATOM 4257 O O . MET B 1 188 ? 121.734 33.055 9.226 1.00 6.91 188 MET B O 1
ATOM 4262 N N . VAL B 1 189 ? 121.512 32.925 11.469 1.00 7.06 189 VAL B N 1
ATOM 4263 C CA . VAL B 1 189 ? 122.232 31.648 11.561 1.00 7.29 189 VAL B CA 1
ATOM 4264 C C . VAL B 1 189 ? 121.482 30.504 10.837 1.00 7.30 189 VAL B C 1
ATOM 4265 O O . VAL B 1 189 ? 122.122 29.615 10.263 1.00 7.90 189 VAL B O 1
ATOM 4269 N N . ASP B 1 190 ? 120.146 30.559 10.835 1.00 7.17 190 ASP B N 1
ATOM 4270 C CA . ASP B 1 190 ? 119.305 29.602 10.093 1.00 7.36 190 ASP B CA 1
ATOM 4271 C C . ASP B 1 190 ? 119.242 29.932 8.601 1.00 7.05 190 ASP B C 1
ATOM 4272 O O . ASP B 1 190 ? 119.519 29.075 7.756 1.00 7.46 190 ASP B O 1
ATOM 4277 N N . GLY B 1 191 ? 118.823 31.155 8.276 1.00 6.79 191 GLY B N 1
ATOM 4278 C CA . GLY B 1 191 ? 118.645 31.563 6.886 1.00 6.36 191 GLY B CA 1
ATOM 4279 C C . GLY B 1 191 ? 119.905 31.360 6.061 1.00 5.82 191 GLY B C 1
ATOM 4280 O O . GLY B 1 191 ? 119.848 30.840 4.945 1.00 5.68 191 GLY B O 1
ATOM 4281 N N . SER B 1 192 ? 121.054 31.753 6.604 1.00 5.83 192 SER B N 1
ATOM 4282 C CA . SER B 1 192 ? 122.305 31.569 5.873 1.00 5.77 192 SER B CA 1
ATOM 4283 C C . SER B 1 192 ? 122.661 30.087 5.682 1.00 5.68 192 SER B C 1
ATOM 4284 O O . SER B 1 192 ? 123.258 29.724 4.667 1.00 5.64 192 SER B O 1
ATOM 4287 N N . SER B 1 193 ? 122.259 29.236 6.629 1.00 5.55 193 SER B N 1
ATOM 4288 C CA . SER B 1 193 ? 122.454 27.789 6.478 1.00 5.96 193 SER B CA 1
ATOM 4289 C C . SER B 1 193 ? 121.621 27.222 5.331 1.00 6.26 193 SER B C 1
ATOM 4290 O O . SER B 1 193 ? 122.113 26.399 4.555 1.00 6.32 193 SER B O 1
ATOM 4293 N N . VAL B 1 194 ? 120.372 27.672 5.210 1.00 6.35 194 VAL B N 1
ATOM 4294 C CA . VAL B 1 194 ? 119.540 27.283 4.063 1.00 6.40 194 VAL B CA 1
ATOM 4295 C C . VAL B 1 194 ? 120.104 27.871 2.767 1.00 6.32 194 VAL B C 1
ATOM 4296 O O . VAL B 1 194 ? 120.088 27.212 1.723 1.00 6.14 194 VAL B O 1
ATOM 4300 N N . LEU B 1 195 ? 120.636 29.091 2.842 1.00 6.22 195 LEU B N 1
ATOM 4301 C CA . LEU B 1 195 ? 121.257 29.731 1.679 1.00 6.40 195 LEU B CA 1
ATOM 4302 C C . LEU B 1 195 ? 122.410 28.897 1.109 1.00 6.56 195 LEU B C 1
ATOM 4303 O O . LEU B 1 195 ? 122.601 28.850 -0.114 1.00 6.68 195 LEU B O 1
ATOM 4308 N N . ILE B 1 196 ? 123.158 28.237 1.998 1.00 6.62 196 ILE B N 1
ATOM 4309 C CA . ILE B 1 196 ? 124.314 27.421 1.609 1.00 7.00 196 ILE B CA 1
ATOM 4310 C C . ILE B 1 196 ? 123.987 25.914 1.556 1.00 7.07 196 ILE B C 1
ATOM 4311 O O . ILE B 1 196 ? 124.888 25.061 1.613 1.00 7.12 196 ILE B O 1
ATOM 4316 N N . GLN B 1 197 ? 122.701 25.594 1.419 1.00 7.36 197 GLN B N 1
ATOM 4317 C CA . GLN B 1 197 ? 122.255 24.197 1.384 1.00 7.86 197 GLN B CA 1
ATOM 4318 C C . GLN B 1 197 ? 122.982 23.369 0.316 1.00 7.85 197 GLN B C 1
ATOM 4319 O O . GLN B 1 197 ? 123.257 22.181 0.540 1.00 8.03 197 GLN B O 1
ATOM 4325 N N . MET B 1 198 ? 123.315 23.988 -0.819 1.00 7.75 198 MET B N 1
ATOM 4326 C CA A MET B 1 198 ? 124.026 23.291 -1.888 0.50 7.81 198 MET B CA 1
ATOM 4327 C CA B MET B 1 198 ? 124.024 23.286 -1.891 0.50 7.90 198 MET B CA 1
ATOM 4328 C C . MET B 1 198 ? 125.323 22.653 -1.387 1.00 8.01 198 MET B C 1
ATOM 4329 O O . MET B 1 198 ? 125.636 21.516 -1.746 1.00 8.43 198 MET B O 1
ATOM 4338 N N . MET B 1 199 ? 126.074 23.382 -0.556 1.00 7.78 199 MET B N 1
ATOM 4339 C CA A MET B 1 199 ? 127.337 22.876 -0.014 0.50 7.77 199 MET B CA 1
ATOM 4340 C CA B MET B 1 199 ? 127.333 22.863 -0.016 0.50 7.79 199 MET B CA 1
ATOM 4341 C C . MET B 1 199 ? 127.117 21.715 0.958 1.00 7.79 199 MET B C 1
ATOM 4342 O O . MET B 1 199 ? 127.875 20.747 0.948 1.00 7.93 199 MET B O 1
ATOM 4351 N N . TRP B 1 200 ? 126.079 21.815 1.790 1.00 7.66 200 TRP B N 1
ATOM 4352 C CA . TRP B 1 200 ? 125.724 20.717 2.701 1.00 8.10 200 TRP B CA 1
ATOM 4353 C C . TRP B 1 200 ? 125.331 19.465 1.912 1.00 8.73 200 TRP B C 1
ATOM 4354 O O . TRP B 1 200 ? 125.694 18.346 2.289 1.00 8.87 200 TRP B O 1
ATOM 4365 N N . ALA B 1 201 ? 124.623 19.662 0.803 1.00 8.96 201 ALA B N 1
ATOM 4366 C CA . ALA B 1 201 ? 124.226 18.553 -0.066 1.00 9.32 201 ALA B CA 1
ATOM 4367 C C . ALA B 1 201 ? 125.447 17.916 -0.726 1.00 9.46 201 ALA B C 1
ATOM 4368 O O . ALA B 1 201 ? 125.571 16.683 -0.752 1.00 9.91 201 ALA B O 1
ATOM 4370 N N . MET B 1 202 ? 126.342 18.754 -1.248 1.00 9.10 202 MET B N 1
ATOM 4371 C CA A MET B 1 202 ? 127.579 18.309 -1.912 0.50 9.18 202 MET B CA 1
ATOM 4372 C CA B MET B 1 202 ? 127.540 18.247 -1.905 0.50 9.30 202 MET B CA 1
ATOM 4373 C C . MET B 1 202 ? 128.525 17.587 -0.943 1.00 9.26 202 MET B C 1
ATOM 4374 O O . MET B 1 202 ? 129.171 16.600 -1.307 1.00 8.85 202 MET B O 1
ATOM 4383 N N . ARG B 1 203 ? 128.618 18.092 0.288 1.00 9.20 203 ARG B N 1
ATOM 4384 C CA A ARG B 1 203 ? 129.483 17.480 1.294 0.50 9.14 203 ARG B CA 1
ATOM 4385 C CA B ARG B 1 203 ? 129.465 17.475 1.312 0.50 9.62 203 ARG B CA 1
ATOM 4386 C C . ARG B 1 203 ? 129.093 16.014 1.519 1.00 9.51 203 ARG B C 1
ATOM 4387 O O . ARG B 1 203 ? 129.961 15.155 1.674 1.00 9.86 203 ARG B O 1
ATOM 4402 N N . ALA B 1 204 ? 127.790 15.739 1.516 1.00 9.71 204 ALA B N 1
ATOM 4403 C CA . ALA B 1 204 ? 127.274 14.390 1.752 1.00 10.03 204 ALA B CA 1
ATOM 4404 C C . ALA B 1 204 ? 127.612 13.381 0.649 1.00 10.26 204 ALA B C 1
ATOM 4405 O O . ALA B 1 204 ? 127.578 12.174 0.885 1.00 10.37 204 ALA B O 1
ATOM 4407 N N . THR B 1 205 ? 127.940 13.875 -0.544 1.00 10.05 205 THR B N 1
ATOM 4408 C CA . THR B 1 205 ? 128.212 13.015 -1.702 1.00 10.24 205 THR B CA 1
ATOM 4409 C C . THR B 1 205 ? 129.664 13.105 -2.185 1.00 10.09 205 THR B C 1
ATOM 4410 O O . THR B 1 205 ? 129.987 12.709 -3.312 1.00 10.77 205 THR B O 1
ATOM 4414 N N . GLY B 1 206 ? 130.533 13.631 -1.326 1.00 9.91 206 GLY B N 1
ATOM 4415 C CA . GLY B 1 206 ? 131.953 13.768 -1.641 1.00 9.88 206 GLY B CA 1
ATOM 4416 C C . GLY B 1 206 ? 132.278 14.821 -2.690 1.00 9.86 206 GLY B C 1
ATOM 4417 O O . GLY B 1 206 ? 133.366 14.792 -3.271 1.00 10.36 206 GLY B O 1
ATOM 4418 N N . MET B 1 207 ? 131.349 15.758 -2.912 1.00 9.74 207 MET B N 1
ATOM 4419 C CA A MET B 1 207 ? 131.466 16.797 -3.943 0.50 9.60 207 MET B CA 1
ATOM 4420 C CA B MET B 1 207 ? 131.544 16.785 -3.939 0.50 9.67 207 MET B CA 1
ATOM 4421 C C . MET B 1 207 ? 131.927 18.149 -3.380 1.00 9.44 207 MET B C 1
ATOM 4422 O O . MET B 1 207 ? 132.017 19.134 -4.120 1.00 9.47 207 MET B O 1
ATOM 4431 N N . TRP B 1 208 ? 132.181 18.202 -2.076 1.00 9.12 208 TRP B N 1
ATOM 4432 C CA . TRP B 1 208 ? 132.688 19.412 -1.426 1.00 8.93 208 TRP B CA 1
ATOM 4433 C C . TRP B 1 208 ? 133.515 19.013 -0.214 1.00 9.20 208 TRP B C 1
ATOM 4434 O O . TRP B 1 208 ? 133.172 18.051 0.486 1.00 9.56 208 TRP B O 1
ATOM 4445 N N . THR B 1 209 ? 134.603 19.740 0.028 1.00 9.32 209 THR B N 1
ATOM 4446 C CA . THR B 1 209 ? 135.465 19.484 1.186 1.00 9.97 209 THR B CA 1
ATOM 4447 C C . THR B 1 209 ? 135.573 20.702 2.101 1.00 9.93 209 THR B C 1
ATOM 4448 O O . THR B 1 209 ? 135.327 21.835 1.672 1.00 9.74 209 THR B O 1
ATOM 4452 N N . ASP B 1 210 ? 135.953 20.463 3.355 1.00 10.05 210 ASP B N 1
ATOM 4453 C CA . ASP B 1 210 ? 136.126 21.528 4.345 1.00 10.42 210 ASP B CA 1
ATOM 4454 C C . ASP B 1 210 ? 137.427 22.307 4.169 1.00 10.50 210 ASP B C 1
ATOM 4455 O O . ASP B 1 210 ? 137.704 23.235 4.929 1.00 10.75 210 ASP B O 1
ATOM 4460 N N . THR B 1 211 ? 138.228 21.923 3.178 1.00 10.44 211 THR B N 1
ATOM 4461 C CA . THR B 1 211 ? 139.475 22.622 2.885 1.00 10.87 211 THR B CA 1
ATOM 4462 C C . THR B 1 211 ? 139.173 23.912 2.124 1.00 10.38 211 THR B C 1
ATOM 4463 O O . THR B 1 211 ? 138.668 23.875 0.998 1.00 10.25 211 THR B O 1
ATOM 4467 N N . ARG B 1 212 ? 139.471 25.049 2.752 1.00 10.45 212 ARG B N 1
ATOM 4468 C CA . ARG B 1 212 ? 139.215 26.362 2.153 1.00 10.45 212 ARG B CA 1
ATOM 4469 C C . ARG B 1 212 ? 140.044 26.544 0.882 1.00 10.22 212 ARG B C 1
ATOM 4470 O O . ARG B 1 212 ? 141.229 26.212 0.848 1.00 10.63 212 ARG B O 1
ATOM 4478 N N . GLY B 1 213 ? 139.397 27.039 -0.168 1.00 10.10 213 GLY B N 1
ATOM 4479 C CA . GLY B 1 213 ? 140.066 27.360 -1.423 1.00 9.87 213 GLY B CA 1
ATOM 4480 C C . GLY B 1 213 ? 140.454 26.180 -2.301 1.00 9.92 213 GLY B C 1
ATOM 4481 O O . GLY B 1 213 ? 141.272 26.331 -3.204 1.00 10.55 213 GLY B O 1
ATOM 4482 N N . ALA B 1 214 ? 139.867 25.013 -2.052 1.00 9.57 214 ALA B N 1
ATOM 4483 C CA . ALA B 1 214 ? 140.233 23.799 -2.795 1.00 9.29 214 ALA B CA 1
ATOM 4484 C C . ALA B 1 214 ? 139.029 23.061 -3.384 1.00 9.13 214 ALA B C 1
ATOM 4485 O O . ALA B 1 214 ? 139.010 21.823 -3.449 1.00 10.22 214 ALA B O 1
ATOM 4487 N N . ASN B 1 215 ? 138.031 23.818 -3.827 1.00 8.19 215 ASN B N 1
ATOM 4488 C CA . ASN B 1 215 ? 136.793 23.240 -4.343 1.00 7.97 215 ASN B CA 1
ATOM 4489 C C . ASN B 1 215 ? 136.407 23.887 -5.666 1.00 7.84 215 ASN B C 1
ATOM 4490 O O . ASN B 1 215 ? 137.107 24.793 -6.125 1.00 7.94 215 ASN B O 1
ATOM 4495 N N . MET B 1 216 ? 135.309 23.441 -6.280 1.00 7.78 216 MET B N 1
ATOM 4496 C CA A MET B 1 216 ? 134.984 23.933 -7.615 0.50 7.68 216 MET B CA 1
ATOM 4497 C CA B MET B 1 216 ? 134.917 23.914 -7.618 0.50 7.81 216 MET B CA 1
ATOM 4498 C C . MET B 1 216 ? 134.511 25.386 -7.631 1.00 7.61 216 MET B C 1
ATOM 4499 O O . MET B 1 216 ? 134.741 26.090 -8.611 1.00 7.46 216 MET B O 1
ATOM 4508 N N . LEU B 1 217 ? 133.874 25.839 -6.552 1.00 7.12 217 LEU B N 1
ATOM 4509 C CA . LEU B 1 217 ? 133.234 27.160 -6.562 1.00 6.95 217 LEU B CA 1
ATOM 4510 C C . LEU B 1 217 ? 133.815 28.187 -5.590 1.00 6.68 217 LEU B C 1
ATOM 4511 O O . LEU B 1 217 ? 133.233 29.263 -5.409 1.00 6.35 217 LEU B O 1
ATOM 4516 N N . ASP B 1 218 ? 134.957 27.876 -4.987 1.00 6.22 218 ASP B N 1
ATOM 4517 C CA . ASP B 1 218 ? 135.558 28.770 -3.988 1.00 6.56 218 ASP B CA 1
ATOM 4518 C C . ASP B 1 218 ? 136.848 29.451 -4.451 1.00 6.75 218 ASP B C 1
ATOM 4519 O O . ASP B 1 218 ? 137.490 30.160 -3.676 1.00 7.18 218 ASP B O 1
ATOM 4524 N N . GLY B 1 219 ? 137.203 29.247 -5.718 1.00 6.79 219 GLY B N 1
ATOM 4525 C CA . GLY B 1 219 ? 138.450 29.764 -6.282 1.00 7.54 219 GLY B CA 1
ATOM 4526 C C . GLY B 1 219 ? 139.464 28.665 -6.554 1.00 7.81 219 GLY B C 1
ATOM 4527 O O . GLY B 1 219 ? 140.488 28.899 -7.199 1.00 8.59 219 GLY B O 1
ATOM 4528 N N . GLY B 1 220 ? 139.174 27.457 -6.070 1.00 7.78 220 GLY B N 1
ATOM 4529 C CA . GLY B 1 220 ? 140.072 26.319 -6.237 1.00 7.92 220 GLY B CA 1
ATOM 4530 C C . GLY B 1 220 ? 140.229 25.845 -7.671 1.00 7.90 220 GLY B C 1
ATOM 4531 O O . GLY B 1 220 ? 141.287 25.334 -8.038 1.00 8.70 220 GLY B O 1
ATOM 4532 N N . ALA B 1 221 ? 139.188 26.020 -8.484 1.00 7.16 221 ALA B N 1
ATOM 4533 C CA . ALA B 1 221 ? 139.204 25.551 -9.880 1.00 6.96 221 ALA B CA 1
ATOM 4534 C C . ALA B 1 221 ? 139.705 26.644 -10.829 1.00 6.71 221 ALA B C 1
ATOM 4535 O O . ALA B 1 221 ? 139.202 27.768 -10.791 1.00 6.69 221 ALA B O 1
ATOM 4537 N N . PRO B 1 222 ? 140.692 26.324 -11.694 1.00 6.70 222 PRO B N 1
ATOM 4538 C CA . PRO B 1 222 ? 141.196 27.345 -12.628 1.00 6.67 222 PRO B CA 1
ATOM 4539 C C . PRO B 1 222 ? 140.153 27.905 -13.600 1.00 6.60 222 PRO B C 1
ATOM 4540 O O . PRO B 1 222 ? 140.342 29.003 -14.131 1.00 6.80 222 PRO B O 1
ATOM 4544 N N . TYR B 1 223 ? 139.080 27.153 -13.840 1.00 6.20 223 TYR B N 1
ATOM 4545 C CA . TYR B 1 223 ? 138.003 27.600 -14.729 1.00 6.29 223 TYR B CA 1
ATOM 4546 C C . TYR B 1 223 ? 136.859 28.311 -13.987 1.00 6.09 223 TYR B C 1
ATOM 4547 O O . TYR B 1 223 ? 135.834 28.644 -14.593 1.00 6.19 223 TYR B O 1
ATOM 4556 N N . TYR B 1 224 ? 137.025 28.518 -12.680 1.00 5.99 224 TYR B N 1
ATOM 4557 C CA . TYR B 1 224 ? 136.036 29.249 -11.884 1.00 5.65 224 TYR B CA 1
ATOM 4558 C C . TYR B 1 224 ? 136.752 30.175 -10.901 1.00 5.59 224 TYR B C 1
ATOM 4559 O O . TYR B 1 224 ? 136.868 29.880 -9.707 1.00 5.33 224 TYR B O 1
ATOM 4568 N N . ASP B 1 225 ? 137.245 31.297 -11.416 1.00 5.80 225 ASP B N 1
ATOM 4569 C CA . ASP B 1 225 ? 138.079 32.205 -10.630 1.00 6.08 225 ASP B CA 1
ATOM 4570 C C . ASP B 1 225 ? 138.292 33.499 -11.413 1.00 6.01 225 ASP B C 1
ATOM 4571 O O . ASP B 1 225 ? 137.888 33.610 -12.579 1.00 6.15 225 ASP B O 1
ATOM 4576 N N . THR B 1 226 ? 138.924 34.476 -10.770 1.00 5.98 226 THR B N 1
ATOM 4577 C CA . THR B 1 226 ? 139.363 35.686 -11.458 1.00 6.25 226 THR B CA 1
ATOM 4578 C C . THR B 1 226 ? 140.810 35.569 -11.926 1.00 6.22 226 THR B C 1
ATOM 4579 O O . THR B 1 226 ? 141.598 34.786 -11.377 1.00 6.93 226 THR B O 1
ATOM 4583 N N . TYR B 1 227 ? 141.133 36.348 -12.958 1.00 6.29 227 TYR B N 1
ATOM 4584 C CA . TYR B 1 227 ? 142.479 36.440 -13.514 1.00 6.39 227 TYR B CA 1
ATOM 4585 C C . TYR B 1 227 ? 142.868 37.900 -13.700 1.00 6.85 227 TYR B C 1
ATOM 4586 O O . TYR B 1 227 ? 142.063 38.709 -14.173 1.00 6.47 227 TYR B O 1
ATOM 4595 N N . GLU B 1 228 ? 144.098 38.231 -13.324 1.00 7.20 228 GLU B N 1
ATOM 4596 C CA . GLU B 1 228 ? 144.627 39.578 -13.523 1.00 8.35 228 GLU B CA 1
ATOM 4597 C C . GLU B 1 228 ? 145.147 39.743 -14.948 1.00 8.58 228 GLU B C 1
ATOM 4598 O O . GLU B 1 228 ? 145.896 38.900 -15.455 1.00 9.48 228 GLU B O 1
ATOM 4604 N N . CYS B 1 229 ? 144.747 40.840 -15.582 1.00 8.92 229 CYS B N 1
ATOM 4605 C CA . CYS B 1 229 ? 145.110 41.119 -16.968 1.00 9.17 229 CYS B CA 1
ATOM 4606 C C . CYS B 1 229 ? 146.310 42.065 -17.032 1.00 9.56 229 CYS B C 1
ATOM 4607 O O . CYS B 1 229 ? 146.849 42.462 -15.995 1.00 9.89 229 CYS B O 1
ATOM 4610 N N . ALA B 1 230 ? 146.719 42.429 -18.247 1.00 10.35 230 ALA B N 1
ATOM 4611 C CA . ALA B 1 230 ? 147.917 43.249 -18.452 1.00 10.64 230 ALA B CA 1
ATOM 4612 C C . ALA B 1 230 ? 147.860 44.618 -17.772 1.00 10.88 230 ALA B C 1
ATOM 4613 O O . ALA B 1 230 ? 148.903 45.165 -17.389 1.00 11.74 230 ALA B O 1
ATOM 4615 N N . ASP B 1 231 ? 146.652 45.160 -17.629 1.00 10.77 231 ASP B N 1
ATOM 4616 C CA . ASP B 1 231 ? 146.448 46.486 -17.041 1.00 10.75 231 ASP B CA 1
ATOM 4617 C C . ASP B 1 231 ? 146.207 46.481 -15.524 1.00 10.60 231 ASP B C 1
ATOM 4618 O O . ASP B 1 231 ? 145.881 47.518 -14.943 1.00 11.09 231 ASP B O 1
ATOM 4623 N N . GLY B 1 232 ? 146.358 45.319 -14.891 1.00 10.34 232 GLY B N 1
ATOM 4624 C CA . GLY B 1 232 ? 146.129 45.195 -13.451 1.00 10.03 232 GLY B CA 1
ATOM 4625 C C . GLY B 1 232 ? 144.660 45.073 -13.076 1.00 9.57 232 GLY B C 1
ATOM 4626 O O . GLY B 1 232 ? 144.315 45.052 -11.889 1.00 10.05 232 GLY B O 1
ATOM 4627 N N . ARG B 1 233 ? 143.797 45.019 -14.091 1.00 9.14 233 ARG B N 1
ATOM 4628 C CA A ARG B 1 233 ? 142.364 44.809 -13.896 0.50 8.85 233 ARG B CA 1
ATOM 4629 C CA B ARG B 1 233 ? 142.369 44.807 -13.882 0.50 8.91 233 ARG B CA 1
ATOM 4630 C C . ARG B 1 233 ? 142.050 43.324 -14.070 1.00 8.50 233 ARG B C 1
ATOM 4631 O O . ARG B 1 233 ? 142.931 42.543 -14.434 1.00 8.69 233 ARG B O 1
ATOM 4646 N N . TYR B 1 234 ? 140.808 42.926 -13.807 1.00 7.63 234 TYR B N 1
ATOM 4647 C CA . TYR B 1 234 ? 140.494 41.494 -13.761 1.00 7.15 234 TYR B CA 1
ATOM 4648 C C . TYR B 1 234 ? 139.354 41.058 -14.658 1.00 6.75 234 TYR B C 1
ATOM 4649 O O . TYR B 1 234 ? 138.426 41.825 -14.929 1.00 6.76 234 TYR B O 1
ATOM 4658 N N . VAL B 1 235 ? 139.434 39.803 -15.095 1.00 6.39 235 VAL B N 1
ATOM 4659 C CA . VAL B 1 235 ? 138.285 39.108 -15.671 1.00 6.56 235 VAL B CA 1
ATOM 4660 C C . VAL B 1 235 ? 137.823 38.005 -14.724 1.00 6.21 235 VAL B C 1
ATOM 4661 O O . VAL B 1 235 ? 138.604 37.529 -13.889 1.00 6.61 235 VAL B O 1
ATOM 4665 N N . ALA B 1 236 ? 136.554 37.625 -14.845 1.00 6.12 236 ALA B N 1
ATOM 4666 C CA . ALA B 1 236 ? 136.027 36.443 -14.161 1.00 6.18 236 ALA B CA 1
ATOM 4667 C C . ALA B 1 236 ? 135.779 35.353 -15.185 1.00 6.30 236 ALA B C 1
ATOM 4668 O O . ALA B 1 236 ? 135.220 35.615 -16.257 1.00 6.17 236 ALA B O 1
ATOM 4670 N N . VAL B 1 237 ? 136.203 34.140 -14.845 1.00 6.06 237 VAL B N 1
ATOM 4671 C CA . VAL B 1 237 ? 135.984 32.961 -15.672 1.00 6.15 237 VAL B CA 1
ATOM 4672 C C . VAL B 1 237 ? 135.078 32.000 -14.908 1.00 5.76 237 VAL B C 1
ATOM 4673 O O . VAL B 1 237 ? 135.346 31.690 -13.751 1.00 5.99 237 VAL B O 1
ATOM 4677 N N . GLY B 1 238 ? 134.001 31.550 -15.548 1.00 5.76 238 GLY B N 1
ATOM 4678 C CA . GLY B 1 238 ? 133.070 30.609 -14.926 1.00 5.82 238 GLY B CA 1
ATOM 4679 C C . GLY B 1 238 ? 132.683 29.479 -15.856 1.00 5.82 238 GLY B C 1
ATOM 4680 O O . GLY B 1 238 ? 131.524 29.064 -15.883 1.00 6.21 238 GLY B O 1
ATOM 4681 N N . ALA B 1 239 ? 133.662 28.973 -16.602 1.00 6.26 239 ALA B N 1
ATOM 4682 C CA . ALA B 1 239 ? 133.409 27.992 -17.658 1.00 6.78 239 ALA B CA 1
ATOM 4683 C C . ALA B 1 239 ? 133.392 26.547 -17.139 1.00 7.14 239 ALA B C 1
ATOM 4684 O O . ALA B 1 239 ? 134.337 25.775 -17.353 1.00 7.47 239 ALA B O 1
ATOM 4686 N N . ILE B 1 240 ? 132.306 26.193 -16.456 1.00 7.47 240 ILE B N 1
ATOM 4687 C CA . ILE B 1 240 ? 132.177 24.879 -15.810 1.00 7.94 240 ILE B CA 1
ATOM 4688 C C . ILE B 1 240 ? 131.963 23.752 -16.824 1.00 8.41 240 ILE B C 1
ATOM 4689 O O . ILE B 1 240 ? 132.722 22.780 -16.839 1.00 8.49 240 ILE B O 1
ATOM 4694 N N . GLU B 1 241 ? 130.937 23.889 -17.661 1.00 8.60 241 GLU B N 1
ATOM 4695 C CA . GLU B 1 241 ? 130.559 22.844 -18.617 1.00 9.06 241 GLU B CA 1
ATOM 4696 C C . GLU B 1 241 ? 131.597 22.748 -19.737 1.00 9.17 241 GLU B C 1
ATOM 4697 O O . GLU B 1 241 ? 132.161 23.767 -20.141 1.00 9.03 241 GLU B O 1
ATOM 4703 N N . PRO B 1 242 ? 131.852 21.526 -20.248 1.00 9.31 242 PRO B N 1
ATOM 4704 C CA . PRO B 1 242 ? 132.953 21.338 -21.197 1.00 9.25 242 PRO B CA 1
ATOM 4705 C C . PRO B 1 242 ? 132.857 22.187 -22.470 1.00 8.97 242 PRO B C 1
ATOM 4706 O O . PRO B 1 242 ? 133.888 22.636 -22.977 1.00 8.53 242 PRO B O 1
ATOM 4710 N N . GLN B 1 243 ? 131.641 22.412 -22.970 1.00 8.97 243 GLN B N 1
ATOM 4711 C CA . GLN B 1 243 ? 131.458 23.205 -24.189 1.00 9.45 243 GLN B CA 1
ATOM 4712 C C . GLN B 1 243 ? 131.776 24.685 -23.962 1.00 9.17 243 GLN B C 1
ATOM 4713 O O . GLN B 1 243 ? 132.299 25.354 -24.853 1.00 9.63 243 GLN B O 1
ATOM 4719 N N . PHE B 1 244 ? 131.490 25.180 -22.759 1.00 8.74 244 PHE B N 1
ATOM 4720 C CA . PHE B 1 244 ? 131.824 26.560 -22.402 1.00 8.26 244 PHE B CA 1
ATOM 4721 C C . PHE B 1 244 ? 133.331 26.716 -22.185 1.00 7.96 244 PHE B C 1
ATOM 4722 O O . PHE B 1 244 ? 133.942 27.676 -22.663 1.00 7.90 244 PHE B O 1
ATOM 4730 N N . TYR B 1 245 ? 133.923 25.759 -21.472 1.00 7.75 245 TYR B N 1
ATOM 4731 C CA . TYR B 1 245 ? 135.370 25.708 -21.278 1.00 7.57 245 TYR B CA 1
ATOM 4732 C C . TYR B 1 245 ? 136.127 25.685 -22.615 1.00 7.59 245 TYR B C 1
ATOM 4733 O O . TYR B 1 245 ? 137.126 26.393 -22.783 1.00 7.45 245 TYR B O 1
ATOM 4742 N N . ALA B 1 246 ? 135.645 24.880 -23.560 1.00 7.79 246 ALA B N 1
ATOM 4743 C CA . ALA B 1 246 ? 136.232 24.829 -24.900 1.00 8.19 246 ALA B CA 1
ATOM 4744 C C . ALA B 1 246 ? 136.184 26.184 -25.610 1.00 8.35 246 ALA B C 1
ATOM 4745 O O . ALA B 1 246 ? 137.156 26.571 -26.256 1.00 8.44 246 ALA B O 1
ATOM 4747 N N . ALA B 1 247 ? 135.067 26.903 -25.469 1.00 8.58 247 ALA B N 1
ATOM 4748 C CA . ALA B 1 247 ? 134.929 28.244 -26.050 1.00 8.77 247 ALA B CA 1
ATOM 4749 C C . ALA B 1 247 ? 135.925 29.224 -25.425 1.00 8.99 247 ALA B C 1
ATOM 4750 O O . ALA B 1 247 ? 136.465 30.089 -26.115 1.00 8.85 247 ALA B O 1
ATOM 4752 N N . MET B 1 248 ? 136.176 29.077 -24.123 1.00 8.96 248 MET B N 1
ATOM 4753 C CA A MET B 1 248 ? 137.145 29.911 -23.422 0.50 8.89 248 MET B CA 1
ATOM 4754 C CA B MET B 1 248 ? 137.153 29.925 -23.440 0.50 9.48 248 MET B CA 1
ATOM 4755 C C . MET B 1 248 ? 138.556 29.685 -23.987 1.00 9.28 248 MET B C 1
ATOM 4756 O O . MET B 1 248 ? 139.278 30.637 -24.295 1.00 9.20 248 MET B O 1
ATOM 4765 N N . LEU B 1 249 ? 138.938 28.416 -24.125 1.00 9.39 249 LEU B N 1
ATOM 4766 C CA . LEU B 1 249 ? 140.242 28.071 -24.695 1.00 9.99 249 LEU B CA 1
ATOM 4767 C C . LEU B 1 249 ? 140.366 28.560 -26.139 1.00 10.40 249 LEU B C 1
ATOM 4768 O O . LEU B 1 249 ? 141.432 29.016 -26.547 1.00 10.97 249 LEU B O 1
ATOM 4773 N N . ALA B 1 250 ? 139.270 28.459 -26.891 1.00 10.87 250 ALA B N 1
ATOM 4774 C CA . ALA B 1 250 ? 139.232 28.901 -28.288 1.00 11.60 250 ALA B CA 1
ATOM 4775 C C . ALA B 1 250 ? 139.566 30.386 -28.423 1.00 12.18 250 ALA B C 1
ATOM 4776 O O . ALA B 1 250 ? 140.357 30.765 -29.286 1.00 12.57 250 ALA B O 1
ATOM 4778 N N . GLY B 1 251 ? 138.980 31.216 -27.561 1.00 12.21 251 GLY B N 1
ATOM 4779 C CA . GLY B 1 251 ? 139.229 32.659 -27.569 1.00 12.69 251 GLY B CA 1
ATOM 4780 C C . GLY B 1 251 ? 140.629 33.035 -27.124 1.00 12.94 251 GLY B C 1
ATOM 4781 O O . GLY B 1 251 ? 141.199 34.018 -27.603 1.00 13.28 251 GLY B O 1
ATOM 4782 N N . LEU B 1 252 ? 141.186 32.256 -26.199 1.00 12.99 252 LEU B N 1
ATOM 4783 C CA . LEU B 1 252 ? 142.565 32.458 -25.759 1.00 13.33 252 LEU B CA 1
ATOM 4784 C C . LEU B 1 252 ? 143.567 31.937 -26.788 1.00 13.75 252 LEU B C 1
ATOM 4785 O O . LEU B 1 252 ? 144.758 32.235 -26.703 1.00 14.51 252 LEU B O 1
ATOM 4790 N N . GLY B 1 253 ? 143.079 31.150 -27.744 1.00 14.21 253 GLY B N 1
ATOM 4791 C CA . GLY B 1 253 ? 143.929 30.560 -28.775 1.00 14.73 253 GLY B CA 1
ATOM 4792 C C . GLY B 1 253 ? 144.804 29.433 -28.259 1.00 15.13 253 GLY B C 1
ATOM 4793 O O . GLY B 1 253 ? 145.870 29.161 -28.815 1.00 15.33 253 GLY B O 1
ATOM 4794 N N . LEU B 1 254 ? 144.354 28.776 -27.194 1.00 15.37 254 LEU B N 1
ATOM 4795 C CA . LEU B 1 254 ? 145.095 27.662 -26.608 1.00 15.75 254 LEU B CA 1
ATOM 4796 C C . LEU B 1 254 ? 144.631 26.323 -27.165 1.00 16.22 254 LEU B C 1
ATOM 4797 O O . LEU B 1 254 ? 143.431 26.029 -27.200 1.00 16.80 254 LEU B O 1
ATOM 4802 N N . ASP B 1 255 ? 145.598 25.516 -27.593 1.00 16.90 255 ASP B N 1
ATOM 4803 C CA . ASP B 1 255 ? 145.342 24.171 -28.093 1.00 17.65 255 ASP B CA 1
ATOM 4804 C C . ASP B 1 255 ? 145.081 23.241 -26.912 1.00 17.71 255 ASP B C 1
ATOM 4805 O O . ASP B 1 255 ? 145.951 23.056 -26.059 1.00 17.78 255 ASP B O 1
ATOM 4810 N N . ALA B 1 256 ? 143.882 22.662 -26.874 1.00 18.04 256 ALA B N 1
ATOM 4811 C CA . ALA B 1 256 ? 143.480 21.759 -25.792 1.00 18.36 256 ALA B CA 1
ATOM 4812 C C . ALA B 1 256 ? 144.414 20.554 -25.643 1.00 18.63 256 ALA B C 1
ATOM 4813 O O . ALA B 1 256 ? 144.645 20.079 -24.529 1.00 18.99 256 ALA B O 1
ATOM 4815 N N . ALA B 1 257 ? 144.958 20.076 -26.763 1.00 18.90 257 ALA B N 1
ATOM 4816 C CA . ALA B 1 257 ? 145.883 18.937 -26.768 1.00 19.09 257 ALA B CA 1
ATOM 4817 C C . ALA B 1 257 ? 147.206 19.220 -26.046 1.00 19.10 257 ALA B C 1
ATOM 4818 O O . ALA B 1 257 ? 147.929 18.290 -25.676 1.00 19.43 257 ALA B O 1
ATOM 4820 N N . GLU B 1 258 ? 147.511 20.500 -25.848 1.00 18.91 258 GLU B N 1
ATOM 4821 C CA . GLU B 1 258 ? 148.737 20.922 -25.165 1.00 18.77 258 GLU B CA 1
ATOM 4822 C C . GLU B 1 258 ? 148.499 21.307 -23.700 1.00 18.05 258 GLU B C 1
ATOM 4823 O O . GLU B 1 258 ? 149.424 21.738 -23.001 1.00 18.40 258 GLU B O 1
ATOM 4829 N N . LEU B 1 259 ? 147.258 21.149 -23.246 1.00 16.85 259 LEU B N 1
ATOM 4830 C CA . LEU B 1 259 ? 146.871 21.505 -21.885 1.00 15.70 259 LEU B CA 1
ATOM 4831 C C . LEU B 1 259 ? 146.483 20.268 -21.078 1.00 14.58 259 LEU B C 1
ATOM 4832 O O . LEU B 1 259 ? 146.089 19.252 -21.655 1.00 14.57 259 LEU B O 1
ATOM 4837 N N . PRO B 1 260 ? 146.593 20.349 -19.735 1.00 13.66 260 PRO B N 1
ATOM 4838 C CA . PRO B 1 260 ? 146.050 19.276 -18.901 1.00 12.98 260 PRO B CA 1
ATOM 4839 C C . PRO B 1 260 ? 144.527 19.213 -19.046 1.00 12.30 260 PRO B C 1
ATOM 4840 O O . PRO B 1 260 ? 143.910 20.230 -19.379 1.00 12.13 260 PRO B O 1
ATOM 4844 N N . PRO B 1 261 ? 143.916 18.035 -18.808 1.00 11.48 261 PRO B N 1
ATOM 4845 C CA . PRO B 1 261 ? 142.453 17.943 -18.834 1.00 10.86 261 PRO B CA 1
ATOM 4846 C C . PRO B 1 261 ? 141.809 18.929 -17.856 1.00 10.24 261 PRO B C 1
ATOM 4847 O O . PRO B 1 261 ? 142.359 19.186 -16.779 1.00 10.07 261 PRO B O 1
ATOM 4851 N N . GLN B 1 262 ? 140.652 19.469 -18.239 1.00 9.37 262 GLN B N 1
ATOM 4852 C CA . GLN B 1 262 ? 139.953 20.486 -17.449 1.00 8.91 262 GLN B CA 1
ATOM 4853 C C . GLN B 1 262 ? 139.788 20.099 -15.976 1.00 9.04 262 GLN B C 1
ATOM 4854 O O . GLN B 1 262 ? 139.946 20.941 -15.084 1.00 8.60 262 GLN B O 1
ATOM 4860 N N . ASN B 1 263 ? 139.464 18.831 -15.729 1.00 9.50 263 ASN B N 1
ATOM 4861 C CA . ASN B 1 263 ? 139.169 18.374 -14.376 1.00 10.14 263 ASN B CA 1
ATOM 4862 C C . ASN B 1 263 ? 140.177 17.388 -13.774 1.00 10.46 263 ASN B C 1
ATOM 4863 O O . ASN B 1 263 ? 139.843 16.626 -12.862 1.00 10.85 263 ASN B O 1
ATOM 4868 N N . ASP B 1 264 ? 141.411 17.421 -14.274 1.00 10.29 264 ASP B N 1
ATOM 4869 C CA . ASP B 1 264 ? 142.519 16.714 -13.631 1.00 11.01 264 ASP B CA 1
ATOM 4870 C C . ASP B 1 264 ? 143.090 17.621 -12.543 1.00 10.71 264 ASP B C 1
ATOM 4871 O O . ASP B 1 264 ? 143.965 18.453 -12.807 1.00 10.60 264 ASP B O 1
ATOM 4876 N N . ARG B 1 265 ? 142.606 17.441 -11.313 1.00 10.81 265 ARG B N 1
ATOM 4877 C CA A ARG B 1 265 ? 142.960 18.330 -10.202 0.50 10.81 265 ARG B CA 1
ATOM 4878 C CA B ARG B 1 265 ? 142.961 18.337 -10.215 0.50 10.95 265 ARG B CA 1
ATOM 4879 C C . ARG B 1 265 ? 144.445 18.281 -9.847 1.00 10.90 265 ARG B C 1
ATOM 4880 O O . ARG B 1 265 ? 145.006 19.269 -9.377 1.00 11.11 265 ARG B O 1
ATOM 4895 N N . ALA B 1 266 ? 145.081 17.133 -10.087 1.00 11.13 266 ALA B N 1
ATOM 4896 C CA . ALA B 1 266 ? 146.522 16.987 -9.833 1.00 11.40 266 ALA B CA 1
ATOM 4897 C C . ALA B 1 266 ? 147.361 17.949 -10.681 1.00 11.40 266 ALA B C 1
ATOM 4898 O O . ALA B 1 266 ? 148.485 18.299 -10.312 1.00 11.92 266 ALA B O 1
ATOM 4900 N N . ARG B 1 267 ? 146.805 18.378 -11.811 1.00 11.21 267 ARG B N 1
ATOM 4901 C CA . ARG B 1 267 ? 147.493 19.299 -12.710 1.00 11.01 267 ARG B CA 1
ATOM 4902 C C . ARG B 1 267 ? 146.846 20.685 -12.759 1.00 10.70 267 ARG B C 1
ATOM 4903 O O . ARG B 1 267 ? 147.192 21.503 -13.616 1.00 10.67 267 ARG B O 1
ATOM 4911 N N . TRP B 1 268 ? 145.928 20.962 -11.834 1.00 10.49 268 TRP B N 1
ATOM 4912 C CA . TRP B 1 268 ? 145.315 22.291 -11.758 1.00 10.46 268 TRP B CA 1
ATOM 4913 C C . TRP B 1 268 ? 146.333 23.445 -11.622 1.00 10.69 268 TRP B C 1
ATOM 4914 O O . TRP B 1 268 ? 146.159 24.477 -12.266 1.00 10.27 268 TRP B O 1
ATOM 4925 N N . PRO B 1 269 ? 147.406 23.277 -10.812 1.00 10.75 269 PRO B N 1
ATOM 4926 C CA . PRO B 1 269 ? 148.378 24.382 -10.773 1.00 11.06 269 PRO B CA 1
ATOM 4927 C C . PRO B 1 269 ? 149.029 24.670 -12.132 1.00 11.07 269 PRO B C 1
ATOM 4928 O O . PRO B 1 269 ? 149.261 25.835 -12.463 1.00 11.03 269 PRO B O 1
ATOM 4932 N N . GLU B 1 270 ? 149.301 23.618 -12.904 1.00 10.99 270 GLU B N 1
ATOM 4933 C CA . GLU B 1 270 ? 149.838 23.741 -14.264 1.00 11.16 270 GLU B CA 1
ATOM 4934 C C . GLU B 1 270 ? 148.841 24.436 -15.197 1.00 10.67 270 GLU B C 1
ATOM 4935 O O . GLU B 1 270 ? 149.212 25.349 -15.946 1.00 10.87 270 GLU B O 1
ATOM 4941 N N . LEU B 1 271 ? 147.578 24.015 -15.137 1.00 10.04 271 LEU B N 1
ATOM 4942 C CA . LEU B 1 271 ? 146.515 24.629 -15.930 1.00 9.72 271 LEU B CA 1
ATOM 4943 C C . LEU B 1 271 ? 146.345 26.107 -15.582 1.00 9.70 271 LEU B C 1
ATOM 4944 O O . LEU B 1 271 ? 146.276 26.957 -16.479 1.00 9.54 271 LEU B O 1
ATOM 4949 N N . ARG B 1 272 ? 146.300 26.415 -14.287 1.00 9.73 272 ARG B N 1
ATOM 4950 C CA . ARG B 1 272 ? 146.162 27.802 -13.839 1.00 9.89 272 ARG B CA 1
ATOM 4951 C C . ARG B 1 272 ? 147.307 28.689 -14.328 1.00 9.91 272 ARG B C 1
ATOM 4952 O O . ARG B 1 272 ? 147.072 29.820 -14.740 1.00 9.77 272 ARG B O 1
ATOM 4960 N N . ALA B 1 273 ? 148.533 28.170 -14.296 1.00 9.75 273 ALA B N 1
ATOM 4961 C CA . ALA B 1 273 ? 149.701 28.925 -14.760 1.00 9.84 273 ALA B CA 1
ATOM 4962 C C . ALA B 1 273 ? 149.605 29.280 -16.248 1.00 9.92 273 ALA B C 1
ATOM 4963 O O . ALA B 1 273 ? 149.961 30.393 -16.653 1.00 9.98 273 ALA B O 1
ATOM 4965 N N . LEU B 1 274 ? 149.110 28.339 -17.050 1.00 9.89 274 LEU B N 1
ATOM 4966 C CA . LEU B 1 274 ? 148.932 28.556 -18.489 1.00 10.30 274 LEU B CA 1
ATOM 4967 C C . LEU B 1 274 ? 147.837 29.586 -18.782 1.00 10.13 274 LEU B C 1
ATOM 4968 O O . LEU B 1 274 ? 148.006 30.460 -19.639 1.00 10.33 274 LEU B O 1
ATOM 4973 N N . LEU B 1 275 ? 146.724 29.490 -18.058 1.00 9.48 275 LEU B N 1
ATOM 4974 C CA . LEU B 1 275 ? 145.634 30.457 -18.190 1.00 9.05 275 LEU B CA 1
ATOM 4975 C C . LEU B 1 275 ? 146.042 31.837 -17.673 1.00 9.05 275 LEU B C 1
ATOM 4976 O O . LEU B 1 275 ? 145.653 32.854 -18.248 1.00 9.39 275 LEU B O 1
ATOM 4981 N N . THR B 1 276 ? 146.832 31.860 -16.601 1.00 8.90 276 THR B N 1
ATOM 4982 C CA . THR B 1 276 ? 147.369 33.106 -16.037 1.00 9.35 276 THR B CA 1
ATOM 4983 C C . THR B 1 276 ? 148.219 33.860 -17.064 1.00 9.51 276 THR B C 1
ATOM 4984 O O . THR B 1 276 ? 148.045 35.063 -17.262 1.00 9.31 276 THR B O 1
ATOM 4988 N N . GLU B 1 277 ? 149.116 33.138 -17.732 1.00 9.83 277 GLU B N 1
ATOM 4989 C CA . GLU B 1 277 ? 149.967 33.715 -18.769 1.00 10.63 277 GLU B CA 1
ATOM 4990 C C . GLU B 1 277 ? 149.137 34.261 -19.929 1.00 10.22 277 GLU B C 1
ATOM 4991 O O . GLU B 1 277 ? 149.413 35.352 -20.436 1.00 10.56 277 GLU B O 1
ATOM 4997 N N . ALA B 1 278 ? 148.117 33.510 -20.338 1.00 10.01 278 ALA B N 1
ATOM 4998 C CA . ALA B 1 278 ? 147.238 33.938 -21.424 1.00 9.87 278 ALA B CA 1
ATOM 4999 C C . ALA B 1 278 ? 146.501 35.239 -21.098 1.00 9.63 278 ALA B C 1
ATOM 5000 O O . ALA B 1 278 ? 146.580 36.207 -21.858 1.00 9.63 278 ALA B O 1
ATOM 5002 N N . PHE B 1 279 ? 145.788 35.270 -19.974 1.00 9.16 279 PHE B N 1
ATOM 5003 C CA . PHE B 1 279 ? 145.019 36.456 -19.606 1.00 9.07 279 PHE B CA 1
ATOM 5004 C C . PHE B 1 279 ? 145.889 37.680 -19.325 1.00 9.16 279 PHE B C 1
ATOM 5005 O O . PHE B 1 279 ? 145.473 38.804 -19.597 1.00 9.20 279 PHE B O 1
ATOM 5013 N N . ALA B 1 280 ? 147.095 37.454 -18.802 1.00 9.12 280 ALA B N 1
ATOM 5014 C CA . ALA B 1 280 ? 148.028 38.541 -18.492 1.00 9.73 280 ALA B CA 1
ATOM 5015 C C . ALA B 1 280 ? 148.600 39.224 -19.741 1.00 10.10 280 ALA B C 1
ATOM 5016 O O . ALA B 1 280 ? 149.182 40.303 -19.639 1.00 10.67 280 ALA B O 1
ATOM 5018 N N . SER B 1 281 ? 148.422 38.604 -20.907 1.00 10.50 281 SER B N 1
ATOM 5019 C CA . SER B 1 281 ? 149.025 39.101 -22.152 1.00 10.72 281 SER B CA 1
ATOM 5020 C C . SER B 1 281 ? 148.294 40.293 -22.789 1.00 10.66 281 SER B C 1
ATOM 5021 O O . SER B 1 281 ? 148.833 40.936 -23.692 1.00 10.88 281 SER B O 1
ATOM 5024 N N . HIS B 1 282 ? 147.075 40.572 -22.328 1.00 10.12 282 HIS B N 1
ATOM 5025 C CA . HIS B 1 282 ? 146.261 41.683 -22.835 1.00 10.13 282 HIS B CA 1
ATOM 5026 C C . HIS B 1 282 ? 145.445 42.305 -21.707 1.00 9.86 282 HIS B C 1
ATOM 5027 O O . HIS B 1 282 ? 145.286 41.686 -20.646 1.00 9.53 282 HIS B O 1
ATOM 5034 N N . ASP B 1 283 ? 144.932 43.518 -21.926 1.00 9.77 283 ASP B N 1
ATOM 5035 C CA A ASP B 1 283 ? 144.145 44.181 -20.889 0.50 9.74 283 ASP B CA 1
ATOM 5036 C CA B ASP B 1 283 ? 144.113 44.240 -20.944 0.50 9.89 283 ASP B CA 1
ATOM 5037 C C . ASP B 1 283 ? 142.733 43.607 -20.770 1.00 9.75 283 ASP B C 1
ATOM 5038 O O . ASP B 1 283 ? 142.278 42.838 -21.624 1.00 9.26 283 ASP B O 1
ATOM 5047 N N . ARG B 1 284 ? 142.052 43.958 -19.682 1.00 9.65 284 ARG B N 1
ATOM 5048 C CA . ARG B 1 284 ? 140.711 43.443 -19.412 1.00 10.01 284 ARG B CA 1
ATOM 5049 C C . ARG B 1 284 ? 139.746 43.652 -20.578 1.00 10.59 284 ARG B C 1
ATOM 5050 O O . ARG B 1 284 ? 139.054 42.719 -20.995 1.00 10.82 284 ARG B O 1
ATOM 5058 N N . ASP B 1 285 ? 139.705 44.870 -21.109 1.00 11.14 285 ASP B N 1
ATOM 5059 C CA . ASP B 1 285 ? 138.724 45.200 -22.137 1.00 11.87 285 ASP B CA 1
ATOM 5060 C C . ASP B 1 285 ? 138.990 44.476 -23.467 1.00 11.15 285 ASP B C 1
ATOM 5061 O O . ASP B 1 285 ? 138.060 44.232 -24.232 1.00 11.39 285 ASP B O 1
ATOM 5066 N N . HIS B 1 286 ? 140.246 44.099 -23.716 1.00 10.42 286 HIS B N 1
ATOM 5067 C CA . HIS B 1 286 ? 140.579 43.237 -24.856 1.00 9.83 286 HIS B CA 1
ATOM 5068 C C . HIS B 1 286 ? 139.805 41.914 -24.807 1.00 9.39 286 HIS B C 1
ATOM 5069 O O . HIS B 1 286 ? 139.293 41.451 -25.827 1.00 9.01 286 HIS B O 1
ATOM 5076 N N . TRP B 1 287 ? 139.735 41.303 -23.623 1.00 9.09 287 TRP B N 1
ATOM 5077 C CA . TRP B 1 287 ? 139.011 40.038 -23.459 1.00 9.12 287 TRP B CA 1
ATOM 5078 C C . TRP B 1 287 ? 137.492 40.186 -23.629 1.00 9.33 287 TRP B C 1
ATOM 5079 O O . TRP B 1 287 ? 136.820 39.247 -24.042 1.00 9.67 287 TRP B O 1
ATOM 5090 N N . GLY B 1 288 ? 136.965 41.378 -23.353 1.00 9.74 288 GLY B N 1
ATOM 5091 C CA . GLY B 1 288 ? 135.565 41.684 -23.658 1.00 10.02 288 GLY B CA 1
ATOM 5092 C C . GLY B 1 288 ? 135.291 41.608 -25.153 1.00 10.10 288 GLY B C 1
ATOM 5093 O O . GLY B 1 288 ? 134.271 41.056 -25.586 1.00 10.56 288 GLY B O 1
ATOM 5094 N N . ALA B 1 289 ? 136.206 42.166 -25.942 1.00 9.98 289 ALA B N 1
ATOM 5095 C CA . ALA B 1 289 ? 136.100 42.124 -27.397 1.00 9.96 289 ALA B CA 1
ATOM 5096 C C . ALA B 1 289 ? 136.253 40.696 -27.929 1.00 9.76 289 ALA B C 1
ATOM 5097 O O . ALA B 1 289 ? 135.464 40.251 -28.773 1.00 10.39 289 ALA B O 1
ATOM 5099 N N . VAL B 1 290 ? 137.248 39.973 -27.416 1.00 9.16 290 VAL B N 1
ATOM 5100 C CA . VAL B 1 290 ? 137.517 38.603 -27.865 1.00 8.91 290 VAL B CA 1
ATOM 5101 C C . VAL B 1 290 ? 136.321 37.678 -27.620 1.00 8.84 290 VAL B C 1
ATOM 5102 O O . VAL B 1 290 ? 135.944 36.888 -28.492 1.00 8.66 290 VAL B O 1
ATOM 5106 N N . PHE B 1 291 ? 135.721 37.800 -26.439 1.00 8.90 291 PHE B N 1
ATOM 5107 C CA . PHE B 1 291 ? 134.670 36.882 -26.017 1.00 9.17 291 PHE B CA 1
ATOM 5108 C C . PHE B 1 291 ? 133.244 37.379 -26.271 1.00 9.68 291 PHE B C 1
ATOM 5109 O O . PHE B 1 291 ? 132.280 36.796 -25.767 1.00 10.06 291 PHE B O 1
ATOM 5117 N N . ALA B 1 292 ? 133.113 38.430 -27.084 1.00 10.11 292 ALA B N 1
ATOM 5118 C CA . ALA B 1 292 ? 131.803 38.997 -27.409 1.00 10.48 292 ALA B CA 1
ATOM 5119 C C . ALA B 1 292 ? 130.856 37.956 -28.002 1.00 10.81 292 ALA B C 1
ATOM 5120 O O . ALA B 1 292 ? 131.221 37.240 -28.945 1.00 11.22 292 ALA B O 1
ATOM 5122 N N . ASN B 1 293 ? 129.659 37.871 -27.416 1.00 11.17 293 ASN B N 1
ATOM 5123 C CA A ASN B 1 293 ? 128.586 36.972 -27.858 0.50 11.21 293 ASN B CA 1
ATOM 5124 C CA B ASN B 1 293 ? 128.600 36.979 -27.908 0.50 11.31 293 ASN B CA 1
ATOM 5125 C C . ASN B 1 293 ? 128.933 35.481 -27.786 1.00 11.06 293 ASN B C 1
ATOM 5126 O O . ASN B 1 293 ? 128.256 34.641 -28.387 1.00 11.49 293 ASN B O 1
ATOM 5135 N N . SER B 1 294 ? 129.971 35.156 -27.011 1.00 10.69 294 SER B N 1
ATOM 5136 C CA A SER B 1 294 ? 130.416 33.774 -26.816 0.50 10.23 294 SER B CA 1
ATOM 5137 C CA B SER B 1 294 ? 130.378 33.763 -26.836 0.50 10.08 294 SER B CA 1
ATOM 5138 C C . SER B 1 294 ? 129.843 33.180 -25.530 1.00 9.86 294 SER B C 1
ATOM 5139 O O . SER B 1 294 ? 129.464 33.914 -24.612 1.00 10.01 294 SER B O 1
ATOM 5144 N N . ASP B 1 295 ? 129.799 31.852 -25.471 1.00 9.34 295 ASP B N 1
ATOM 5145 C CA . ASP B 1 295 ? 129.395 31.121 -24.273 1.00 8.52 295 ASP B CA 1
ATOM 5146 C C . ASP B 1 295 ? 130.614 30.720 -23.425 1.00 7.86 295 ASP B C 1
ATOM 5147 O O . ASP B 1 295 ? 130.537 29.793 -22.614 1.00 7.55 295 ASP B O 1
ATOM 5152 N N . ALA B 1 296 ? 131.723 31.441 -23.586 1.00 7.34 296 ALA B N 1
ATOM 5153 C CA . ALA B 1 296 ? 132.967 31.152 -22.856 1.00 7.23 296 ALA B CA 1
ATOM 5154 C C . ALA B 1 296 ? 132.902 31.418 -21.348 1.00 7.04 296 ALA B C 1
ATOM 5155 O O . ALA B 1 296 ? 133.796 30.990 -20.610 1.00 6.96 296 ALA B O 1
ATOM 5157 N N . CYS B 1 297 ? 131.865 32.129 -20.903 1.00 6.65 297 CYS B N 1
ATOM 5158 C CA . CYS B 1 297 ? 131.702 32.509 -19.490 1.00 6.41 297 CYS B CA 1
ATOM 5159 C C . CYS B 1 297 ? 132.870 33.350 -18.968 1.00 6.50 297 CYS B C 1
ATOM 5160 O O . CYS B 1 297 ? 133.378 33.125 -17.862 1.00 6.49 297 CYS B O 1
ATOM 5163 N N . VAL B 1 298 ? 133.291 34.315 -19.780 1.00 6.70 298 VAL B N 1
ATOM 5164 C CA . VAL B 1 298 ? 134.316 35.287 -19.393 1.00 7.19 298 VAL B CA 1
ATOM 5165 C C . VAL B 1 298 ? 133.684 36.676 -19.365 1.00 7.40 298 VAL B C 1
ATOM 5166 O O . VAL B 1 298 ? 133.050 37.095 -20.337 1.00 8.45 298 VAL B O 1
ATOM 5170 N N . THR B 1 299 ? 133.841 37.376 -18.244 1.00 7.12 299 THR B N 1
ATOM 5171 C CA . THR B 1 299 ? 133.264 38.711 -18.070 1.00 7.47 299 THR B CA 1
ATOM 5172 C C . THR B 1 299 ? 134.271 39.654 -17.409 1.00 7.23 299 THR B C 1
ATOM 5173 O O . THR B 1 299 ? 135.144 39.204 -16.671 1.00 7.30 299 THR B O 1
ATOM 5177 N N . PRO B 1 300 ? 134.149 40.973 -17.660 1.00 6.95 300 PRO B N 1
ATOM 5178 C CA . PRO B 1 300 ? 135.011 41.915 -16.942 1.00 6.86 300 PRO B CA 1
ATOM 5179 C C . PRO B 1 300 ? 134.587 42.049 -15.481 1.00 6.64 300 PRO B C 1
ATOM 5180 O O . PRO B 1 300 ? 133.388 42.035 -15.180 1.00 6.91 300 PRO B O 1
ATOM 5184 N N . VAL B 1 301 ? 135.569 42.170 -14.587 1.00 6.87 301 VAL B N 1
ATOM 5185 C CA . VAL B 1 301 ? 135.288 42.436 -13.180 1.00 7.21 301 VAL B CA 1
ATOM 5186 C C . VAL B 1 301 ? 135.269 43.954 -13.009 1.00 7.39 301 VAL B C 1
ATOM 5187 O O . VAL B 1 301 ? 136.318 44.600 -12.982 1.00 8.69 301 VAL B O 1
ATOM 5191 N N . LEU B 1 302 ? 134.068 44.515 -12.932 1.00 7.12 302 LEU B N 1
ATOM 5192 C CA . LEU B 1 302 ? 133.904 45.965 -12.876 1.00 7.24 302 LEU B CA 1
ATOM 5193 C C . LEU B 1 302 ? 133.885 46.468 -11.441 1.00 7.43 302 LEU B C 1
ATOM 5194 O O . LEU B 1 302 ? 133.274 45.848 -10.568 1.00 7.77 302 LEU B O 1
ATOM 5199 N N . ALA B 1 303 ? 134.566 47.587 -11.200 1.00 7.50 303 ALA B N 1
ATOM 5200 C CA . ALA B 1 303 ? 134.476 48.283 -9.916 1.00 7.63 303 ALA B CA 1
ATOM 5201 C C . ALA B 1 303 ? 133.158 49.048 -9.878 1.00 7.93 303 ALA B C 1
ATOM 5202 O O . ALA B 1 303 ? 132.620 49.387 -10.932 1.00 7.64 303 ALA B O 1
ATOM 5204 N N . PHE B 1 304 ? 132.640 49.328 -8.682 1.00 7.84 304 PHE B N 1
ATOM 5205 C CA . PHE B 1 304 ? 131.359 50.032 -8.547 1.00 8.33 304 PHE B CA 1
ATOM 5206 C C . PHE B 1 304 ? 131.268 51.241 -9.474 1.00 8.73 304 PHE B C 1
ATOM 5207 O O . PHE B 1 304 ? 130.263 51.428 -10.156 1.00 8.67 304 PHE B O 1
ATOM 5215 N N . GLY B 1 305 ? 132.324 52.053 -9.487 1.00 9.26 305 GLY B N 1
ATOM 5216 C CA . GLY B 1 305 ? 132.342 53.300 -10.249 1.00 10.31 305 GLY B CA 1
ATOM 5217 C C . GLY B 1 305 ? 132.211 53.175 -11.755 1.00 11.01 305 GLY B C 1
ATOM 5218 O O . GLY B 1 305 ? 131.867 54.155 -12.420 1.00 12.15 305 GLY B O 1
ATOM 5219 N N . GLU B 1 306 ? 132.482 51.982 -12.291 1.00 11.17 306 GLU B N 1
ATOM 5220 C CA A GLU B 1 306 ? 132.464 51.677 -13.729 0.50 11.20 306 GLU B CA 1
ATOM 5221 C CA B GLU B 1 306 ? 132.391 51.812 -13.741 0.50 11.11 306 GLU B CA 1
ATOM 5222 C C . GLU B 1 306 ? 131.145 51.052 -14.186 1.00 11.19 306 GLU B C 1
ATOM 5223 O O . GLU B 1 306 ? 130.876 50.950 -15.384 1.00 11.26 306 GLU B O 1
ATOM 5234 N N . VAL B 1 307 ? 130.361 50.571 -13.226 1.00 10.94 307 VAL B N 1
ATOM 5235 C CA . VAL B 1 307 ? 129.149 49.796 -13.516 1.00 11.06 307 VAL B CA 1
ATOM 5236 C C . VAL B 1 307 ? 128.157 50.555 -14.409 1.00 11.60 307 VAL B C 1
ATOM 5237 O O . VAL B 1 307 ? 127.567 49.974 -15.326 1.00 11.61 307 VAL B O 1
ATOM 5241 N N . HIS B 1 308 ? 128.010 51.855 -14.159 1.00 12.60 308 HIS B N 1
ATOM 5242 C CA . HIS B 1 308 ? 127.059 52.689 -14.897 1.00 13.59 308 HIS B CA 1
ATOM 5243 C C . HIS B 1 308 ? 127.400 52.862 -16.383 1.00 13.98 308 HIS B C 1
ATOM 5244 O O . HIS B 1 308 ? 126.559 53.329 -17.151 1.00 14.77 308 HIS B O 1
ATOM 5251 N N . ASN B 1 309 ? 128.619 52.493 -16.775 1.00 14.07 309 ASN B N 1
ATOM 5252 C CA . ASN B 1 309 ? 129.060 52.587 -18.171 1.00 14.30 309 ASN B CA 1
ATOM 5253 C C . ASN B 1 309 ? 128.921 51.286 -18.965 1.00 13.80 309 ASN B C 1
ATOM 5254 O O . ASN B 1 309 ? 129.213 51.250 -20.162 1.00 14.07 309 ASN B O 1
ATOM 5259 N N . GLU B 1 310 ? 128.472 50.223 -18.304 1.00 12.90 310 GLU B N 1
ATOM 5260 C CA . GLU B 1 310 ? 128.352 48.924 -18.952 1.00 12.24 310 GLU B CA 1
ATOM 5261 C C . GLU B 1 310 ? 127.042 48.810 -19.735 1.00 11.58 310 GLU B C 1
ATOM 5262 O O . GLU B 1 310 ? 125.967 48.974 -19.161 1.00 11.35 310 GLU B O 1
ATOM 5268 N N . PRO B 1 311 ? 127.129 48.526 -21.054 1.00 11.33 311 PRO B N 1
ATOM 5269 C CA . PRO B 1 311 ? 125.925 48.506 -21.889 1.00 10.97 311 PRO B CA 1
ATOM 5270 C C . PRO B 1 311 ? 124.770 47.645 -21.367 1.00 10.66 311 PRO B C 1
ATOM 5271 O O . PRO B 1 311 ? 123.625 48.099 -21.379 1.00 10.92 311 PRO B O 1
ATOM 5275 N N . HIS B 1 312 ? 125.057 46.432 -20.894 1.00 10.13 312 HIS B N 1
ATOM 5276 C CA . HIS B 1 312 ? 123.988 45.562 -20.398 1.00 9.87 312 HIS B CA 1
ATOM 5277 C C . HIS B 1 312 ? 123.299 46.146 -19.161 1.00 9.84 312 HIS B C 1
ATOM 5278 O O . HIS B 1 312 ? 122.092 46.001 -18.991 1.00 9.82 312 HIS B O 1
ATOM 5285 N N . ILE B 1 313 ? 124.079 46.813 -18.314 1.00 9.89 313 ILE B N 1
ATOM 5286 C CA . ILE B 1 313 ? 123.550 47.503 -17.136 1.00 10.15 313 ILE B CA 1
ATOM 5287 C C . ILE B 1 313 ? 122.669 48.696 -17.535 1.00 10.47 313 ILE B C 1
ATOM 5288 O O . ILE B 1 313 ? 121.576 48.876 -16.993 1.00 10.28 313 ILE B O 1
ATOM 5293 N N . ILE B 1 314 ? 123.153 49.495 -18.486 1.00 10.95 314 ILE B N 1
ATOM 5294 C CA . ILE B 1 314 ? 122.429 50.675 -18.973 1.00 11.90 314 ILE B CA 1
ATOM 5295 C C . ILE B 1 314 ? 121.090 50.301 -19.608 1.00 12.15 314 ILE B C 1
ATOM 5296 O O . ILE B 1 314 ? 120.047 50.857 -19.247 1.00 12.30 314 ILE B O 1
ATOM 5301 N N . GLU B 1 315 ? 121.127 49.351 -20.538 1.00 12.40 315 GLU B N 1
ATOM 5302 C CA . GLU B 1 315 ? 119.961 49.031 -21.360 1.00 13.05 315 GLU B CA 1
ATOM 5303 C C . GLU B 1 315 ? 118.802 48.414 -20.583 1.00 12.68 315 GLU B C 1
ATOM 5304 O O . GLU B 1 315 ? 117.648 48.512 -21.002 1.00 13.50 315 GLU B O 1
ATOM 5310 N N . ARG B 1 316 ? 119.109 47.793 -19.447 1.00 11.93 316 ARG B N 1
ATOM 5311 C CA . ARG B 1 316 ? 118.082 47.177 -18.617 1.00 11.43 316 ARG B CA 1
ATOM 5312 C C . ARG B 1 316 ? 117.667 48.034 -17.424 1.00 11.02 316 ARG B C 1
ATOM 5313 O O . ARG B 1 316 ? 116.810 47.627 -16.645 1.00 10.76 316 ARG B O 1
ATOM 5321 N N . ASN B 1 317 ? 118.273 49.213 -17.282 1.00 11.02 317 ASN B N 1
ATOM 5322 C CA . ASN B 1 317 ? 117.954 50.121 -16.174 1.00 11.14 317 ASN B CA 1
ATOM 5323 C C . ASN B 1 317 ? 118.026 49.437 -14.808 1.00 10.88 317 ASN B C 1
ATOM 5324 O O . ASN B 1 317 ? 117.116 49.550 -13.985 1.00 10.77 317 ASN B O 1
ATOM 5329 N N . THR B 1 318 ? 119.121 48.717 -14.584 1.00 10.28 318 THR B N 1
ATOM 5330 C CA . THR B 1 318 ? 119.362 48.056 -13.306 1.00 10.30 318 THR B CA 1
ATOM 5331 C C . THR B 1 318 ? 119.562 49.091 -12.189 1.00 10.47 318 THR B C 1
ATOM 5332 O O . THR B 1 318 ? 119.262 48.819 -11.024 1.00 10.14 318 THR B O 1
ATOM 5336 N N . PHE B 1 319 ? 120.038 50.279 -12.564 1.00 10.94 319 PHE B N 1
ATOM 5337 C CA . PHE B 1 319 ? 120.261 51.378 -11.620 1.00 11.54 319 PHE B CA 1
ATOM 5338 C C . PHE B 1 319 ? 119.533 52.661 -12.029 1.00 12.59 319 PHE B C 1
ATOM 5339 O O . PHE B 1 319 ? 119.198 52.847 -13.201 1.00 12.83 319 PHE B O 1
ATOM 5347 N N . TYR B 1 320 ? 119.284 53.522 -11.043 1.00 13.70 320 TYR B N 1
ATOM 5348 C CA . TYR B 1 320 ? 118.806 54.892 -11.265 1.00 15.06 320 TYR B CA 1
ATOM 5349 C C . TYR B 1 320 ? 119.721 55.854 -10.507 1.00 15.84 320 TYR B C 1
ATOM 5350 O O . TYR B 1 320 ? 120.381 55.458 -9.542 1.00 15.58 320 TYR B O 1
ATOM 5359 N N A GLU B 1 321 ? 119.774 57.095 -10.984 0.50 16.69 321 GLU B N 1
ATOM 5360 N N B GLU B 1 321 ? 119.742 57.126 -10.904 0.50 16.20 321 GLU B N 1
ATOM 5361 C CA A GLU B 1 321 ? 120.598 58.134 -10.388 0.50 17.75 321 GLU B CA 1
ATOM 5362 C CA B GLU B 1 321 ? 120.571 58.120 -10.211 0.50 16.84 321 GLU B CA 1
ATOM 5363 C C A GLU B 1 321 ? 119.737 59.015 -9.493 0.50 18.04 321 GLU B C 1
ATOM 5364 C C B GLU B 1 321 ? 119.917 58.655 -8.934 0.50 16.97 321 GLU B C 1
ATOM 5365 O O A GLU B 1 321 ? 118.757 59.603 -9.946 0.50 18.05 321 GLU B O 1
ATOM 5366 O O B GLU B 1 321 ? 118.703 58.848 -8.880 0.50 16.95 321 GLU B O 1
ATOM 5377 N N A ALA B 1 322 ? 120.096 59.084 -8.216 0.50 18.58 322 ALA B N 1
ATOM 5378 N N B ALA B 1 322 ? 120.732 58.891 -7.908 0.50 17.34 322 ALA B N 1
ATOM 5379 C CA A ALA B 1 322 ? 119.396 59.945 -7.270 0.50 19.12 322 ALA B CA 1
ATOM 5380 C CA B ALA B 1 322 ? 120.234 59.401 -6.632 0.50 17.66 322 ALA B CA 1
ATOM 5381 C C A ALA B 1 322 ? 120.392 60.714 -6.412 0.50 19.44 322 ALA B C 1
ATOM 5382 C C B ALA B 1 322 ? 121.337 60.036 -5.785 0.50 17.94 322 ALA B C 1
ATOM 5383 O O A ALA B 1 322 ? 121.361 60.144 -5.908 0.50 19.61 322 ALA B O 1
ATOM 5384 O O B ALA B 1 322 ? 122.408 59.457 -5.601 0.50 17.97 322 ALA B O 1
ATOM 5387 N N A ASN B 1 323 ? 120.152 62.011 -6.249 0.50 19.82 323 ASN B N 1
ATOM 5388 N N B ASN B 1 323 ? 121.058 61.231 -5.269 0.50 18.20 323 ASN B N 1
ATOM 5389 C CA A ASN B 1 323 ? 121.029 62.848 -5.441 0.50 20.03 323 ASN B CA 1
ATOM 5390 C CA B ASN B 1 323 ? 121.999 61.959 -4.418 0.50 18.47 323 ASN B CA 1
ATOM 5391 C C A ASN B 1 323 ? 122.087 62.018 -4.718 0.50 19.96 323 ASN B C 1
ATOM 5392 C C B ASN B 1 323 ? 123.442 61.924 -4.910 0.50 18.35 323 ASN B C 1
ATOM 5393 O O A ASN B 1 323 ? 121.772 61.253 -3.806 0.50 20.21 323 ASN B O 1
ATOM 5394 O O B ASN B 1 323 ? 124.353 61.554 -4.167 0.50 18.48 323 ASN B O 1
ATOM 5403 N N A GLY B 1 324 ? 123.340 62.162 -5.137 0.50 19.73 324 GLY B N 1
ATOM 5404 N N B GLY B 1 324 ? 123.644 62.323 -6.161 0.50 18.11 324 GLY B N 1
ATOM 5405 C CA A GLY B 1 324 ? 124.443 61.481 -4.468 0.50 19.29 324 GLY B CA 1
ATOM 5406 C CA B GLY B 1 324 ? 124.981 62.384 -6.735 0.50 17.86 324 GLY B CA 1
ATOM 5407 C C A GLY B 1 324 ? 125.166 60.457 -5.321 0.50 18.90 324 GLY B C 1
ATOM 5408 C C B GLY B 1 324 ? 125.555 61.010 -7.008 0.50 17.68 324 GLY B C 1
ATOM 5409 O O A GLY B 1 324 ? 126.395 60.464 -5.409 0.50 18.94 324 GLY B O 1
ATOM 5410 O O B GLY B 1 324 ? 126.735 60.871 -7.331 0.50 17.65 324 GLY B O 1
ATOM 5411 N N A GLY B 1 325 ? 124.409 59.566 -5.951 0.50 18.44 325 GLY B N 1
ATOM 5412 N N B GLY B 1 325 ? 124.716 59.988 -6.882 0.50 17.43 325 GLY B N 1
ATOM 5413 C CA A GLY B 1 325 ? 125.010 58.517 -6.764 0.50 17.77 325 GLY B CA 1
ATOM 5414 C CA B GLY B 1 325 ? 125.161 58.620 -7.098 0.50 17.25 325 GLY B CA 1
ATOM 5415 C C A GLY B 1 325 ? 123.985 57.546 -7.310 0.50 17.23 325 GLY B C 1
ATOM 5416 C C B GLY B 1 325 ? 124.119 57.735 -7.753 0.50 16.99 325 GLY B C 1
ATOM 5417 O O A GLY B 1 325 ? 122.777 57.769 -7.189 0.50 16.96 325 GLY B O 1
ATOM 5418 O O B GLY B 1 325 ? 123.031 58.188 -8.105 0.50 17.07 325 GLY B O 1
ATOM 5419 N N . TRP B 1 326 ? 124.470 56.464 -7.913 1.00 16.80 326 TRP B N 1
ATOM 5420 C CA . TRP B 1 326 ? 123.587 55.459 -8.490 1.00 16.32 326 TRP B CA 1
ATOM 5421 C C . TRP B 1 326 ? 123.059 54.542 -7.389 1.00 15.41 326 TRP B C 1
ATOM 5422 O O . TRP B 1 326 ? 123.754 54.270 -6.402 1.00 15.51 326 TRP B O 1
ATOM 5433 N N . GLN B 1 327 ? 121.814 54.099 -7.553 1.00 14.30 327 GLN B N 1
ATOM 5434 C CA . GLN B 1 327 ? 121.168 53.170 -6.628 1.00 13.38 327 GLN B CA 1
ATOM 5435 C C . GLN B 1 327 ? 120.444 52.082 -7.427 1.00 12.26 327 GLN B C 1
ATOM 5436 O O . GLN B 1 327 ? 119.961 52.354 -8.522 1.00 11.86 327 GLN B O 1
ATOM 5442 N N . PRO B 1 328 ? 120.378 50.845 -6.893 1.00 11.27 328 PRO B N 1
ATOM 5443 C CA . PRO B 1 328 ? 119.714 49.773 -7.647 1.00 10.76 328 PRO B CA 1
ATOM 5444 C C . PRO B 1 328 ? 118.195 49.939 -7.715 1.00 10.50 328 PRO B C 1
ATOM 5445 O O . PRO B 1 328 ? 117.554 50.248 -6.708 1.00 10.58 328 PRO B O 1
ATOM 5449 N N . MET B 1 329 ? 117.634 49.743 -8.907 1.00 9.99 329 MET B N 1
ATOM 5450 C CA . MET B 1 329 ? 116.182 49.714 -9.086 1.00 9.83 329 MET B CA 1
ATOM 5451 C C . MET B 1 329 ? 115.583 48.484 -8.399 1.00 9.75 329 MET B C 1
ATOM 5452 O O . MET B 1 329 ? 116.304 47.514 -8.140 1.00 9.27 329 MET B O 1
ATOM 5457 N N . PRO B 1 330 ? 114.269 48.514 -8.089 1.00 9.73 330 PRO B N 1
ATOM 5458 C CA . PRO B 1 330 ? 113.615 47.361 -7.467 1.00 9.67 330 PRO B CA 1
ATOM 5459 C C . PRO B 1 330 ? 113.797 46.057 -8.243 1.00 9.44 330 PRO B C 1
ATOM 5460 O O . PRO B 1 330 ? 113.834 46.051 -9.479 1.00 9.47 330 PRO B O 1
ATOM 5464 N N . ALA B 1 331 ? 113.926 44.973 -7.486 1.00 9.18 331 ALA B N 1
ATOM 5465 C CA . ALA B 1 331 ? 114.028 43.620 -8.020 1.00 9.00 331 ALA B CA 1
ATOM 5466 C C . ALA B 1 331 ? 113.142 42.690 -7.187 1.00 9.06 331 ALA B C 1
ATOM 5467 O O . ALA B 1 331 ? 112.910 42.959 -6.011 1.00 9.15 331 ALA B O 1
ATOM 5469 N N . PRO B 1 332 ? 112.606 41.612 -7.798 1.00 9.14 332 PRO B N 1
ATOM 5470 C CA . PRO B 1 332 ? 112.645 41.277 -9.221 1.00 9.49 332 PRO B CA 1
ATOM 5471 C C . PRO B 1 332 ? 111.637 42.143 -9.981 1.00 9.85 332 PRO B C 1
ATOM 5472 O O . PRO B 1 332 ? 111.083 43.090 -9.407 1.00 10.16 332 PRO B O 1
ATOM 5476 N N . ARG B 1 333 ? 111.406 41.823 -11.250 1.00 10.27 333 ARG B N 1
ATOM 5477 C CA . ARG B 1 333 ? 110.527 42.632 -12.093 1.00 10.86 333 ARG B CA 1
ATOM 5478 C C . ARG B 1 333 ? 109.210 41.927 -12.390 1.00 11.22 333 ARG B C 1
ATOM 5479 O O . ARG B 1 333 ? 109.147 40.699 -12.434 1.00 11.66 333 ARG B O 1
ATOM 5487 N N . PHE B 1 334 ? 108.160 42.722 -12.578 1.00 11.49 334 PHE B N 1
ATOM 5488 C CA . PHE B 1 334 ? 106.802 42.208 -12.742 1.00 11.85 334 PHE B CA 1
ATOM 5489 C C . PHE B 1 334 ? 106.195 42.758 -14.028 1.00 12.46 334 PHE B C 1
ATOM 5490 O O . PHE B 1 334 ? 106.265 43.959 -14.289 1.00 12.54 334 PHE B O 1
ATOM 5498 N N . SER B 1 335 ? 105.602 41.872 -14.825 1.00 12.83 335 SER B N 1
ATOM 5499 C CA . SER B 1 335 ? 105.107 42.239 -16.156 1.00 13.39 335 SER B CA 1
ATOM 5500 C C . SER B 1 335 ? 103.866 43.134 -16.145 1.00 13.85 335 SER B C 1
ATOM 5501 O O . SER B 1 335 ? 103.723 44.004 -17.009 1.00 14.35 335 SER B O 1
ATOM 5504 N N . ARG B 1 336 ? 102.976 42.920 -15.179 1.00 14.07 336 ARG B N 1
ATOM 5505 C CA . ARG B 1 336 ? 101.708 43.654 -15.135 1.00 14.65 336 ARG B CA 1
ATOM 5506 C C . ARG B 1 336 ? 101.694 44.779 -14.098 1.00 14.91 336 ARG B C 1
ATOM 5507 O O . ARG B 1 336 ? 101.300 45.905 -14.411 1.00 15.47 336 ARG B O 1
ATOM 5515 N N . THR B 1 337 ? 102.110 44.474 -12.870 1.00 15.04 337 THR B N 1
ATOM 5516 C CA . THR B 1 337 ? 102.178 45.480 -11.810 1.00 15.30 337 THR B CA 1
ATOM 5517 C C . THR B 1 337 ? 103.635 45.854 -11.530 1.00 15.27 337 THR B C 1
ATOM 5518 O O . THR B 1 337 ? 104.232 45.398 -10.550 1.00 15.32 337 THR B O 1
ATOM 5522 N N . ALA B 1 338 ? 104.196 46.682 -12.408 1.00 15.50 338 ALA B N 1
ATOM 5523 C CA . ALA B 1 338 ? 105.598 47.094 -12.316 1.00 15.43 338 ALA B CA 1
ATOM 5524 C C . ALA B 1 338 ? 105.834 48.042 -11.144 1.00 15.73 338 ALA B C 1
ATOM 5525 O O . ALA B 1 338 ? 105.019 48.928 -10.880 1.00 15.84 338 ALA B O 1
ATOM 5527 N N . SER B 1 339 ? 106.953 47.850 -10.447 1.00 15.66 339 SER B N 1
ATOM 5528 C CA . SER B 1 339 ? 107.348 48.745 -9.359 1.00 15.93 339 SER B CA 1
ATOM 5529 C C . SER B 1 339 ? 107.792 50.103 -9.894 1.00 16.05 339 SER B C 1
ATOM 5530 O O . SER B 1 339 ? 108.364 50.194 -10.979 1.00 16.27 339 SER B O 1
ATOM 5533 N N . SER B 1 340 ? 107.529 51.151 -9.119 1.00 16.39 340 SER B N 1
ATOM 5534 C CA . SER B 1 340 ? 107.933 52.510 -9.477 1.00 16.75 340 SER B CA 1
ATOM 5535 C C . SER B 1 340 ? 109.404 52.739 -9.158 1.00 16.67 340 SER B C 1
ATOM 5536 O O . SER B 1 340 ? 110.013 51.960 -8.418 1.00 16.46 340 SER B O 1
ATOM 5539 N N . GLN B 1 341 ? 109.977 53.804 -9.717 1.00 16.72 341 GLN B N 1
ATOM 5540 C CA . GLN B 1 341 ? 111.281 54.281 -9.266 1.00 17.01 341 GLN B CA 1
ATOM 5541 C C . GLN B 1 341 ? 111.128 54.684 -7.800 1.00 16.87 341 GLN B C 1
ATOM 5542 O O . GLN B 1 341 ? 110.177 55.389 -7.453 1.00 16.99 341 GLN B O 1
ATOM 5548 N N . PRO B 1 342 ? 112.047 54.223 -6.928 1.00 16.74 342 PRO B N 1
ATOM 5549 C CA . PRO B 1 342 ? 111.914 54.503 -5.497 1.00 16.93 342 PRO B CA 1
ATOM 5550 C C . PRO B 1 342 ? 111.814 55.991 -5.169 1.00 17.46 342 PRO B C 1
ATOM 5551 O O . PRO B 1 342 ? 112.495 56.813 -5.790 1.00 17.16 342 PRO B O 1
ATOM 5555 N N . ARG B 1 343 ? 110.943 56.319 -4.218 1.00 18.19 343 ARG B N 1
ATOM 5556 C CA . ARG B 1 343 ? 110.835 57.675 -3.690 1.00 19.11 343 ARG B CA 1
ATOM 5557 C C . ARG B 1 343 ? 111.987 57.889 -2.717 1.00 19.62 343 ARG B C 1
ATOM 5558 O O . ARG B 1 343 ? 112.216 57.051 -1.837 1.00 19.13 343 ARG B O 1
ATOM 5566 N N . PRO B 1 344 ? 112.719 59.009 -2.867 1.00 20.49 344 PRO B N 1
ATOM 5567 C CA . PRO B 1 344 ? 113.854 59.290 -1.988 1.00 21.27 344 PRO B CA 1
ATOM 5568 C C . PRO B 1 344 ? 113.410 59.532 -0.544 1.00 21.96 344 PRO B C 1
ATOM 5569 O O . PRO B 1 344 ? 112.226 59.790 -0.306 1.00 22.12 344 PRO B O 1
ATOM 5573 N N . PRO B 1 345 ? 114.347 59.434 0.420 1.00 22.71 345 PRO B N 1
ATOM 5574 C CA . PRO B 1 345 ? 114.030 59.771 1.807 1.00 23.38 345 PRO B CA 1
ATOM 5575 C C . PRO B 1 345 ? 113.435 61.173 1.928 1.00 24.15 345 PRO B C 1
ATOM 5576 O O . PRO B 1 345 ? 113.915 62.109 1.281 1.00 24.24 345 PRO B O 1
ATOM 5580 N N . ALA B 1 346 ? 112.384 61.301 2.735 1.00 24.93 346 ALA B N 1
ATOM 5581 C CA . ALA B 1 346 ? 111.719 62.584 2.949 1.00 25.93 346 ALA B CA 1
ATOM 5582 C C . ALA B 1 346 ? 111.728 62.965 4.428 1.00 26.60 346 ALA B C 1
ATOM 5583 O O . ALA B 1 346 ? 112.081 62.149 5.284 1.00 26.65 346 ALA B O 1
ATOM 5585 N N . ALA B 1 347 ? 111.339 64.206 4.717 1.00 27.50 347 ALA B N 1
ATOM 5586 C CA . ALA B 1 347 ? 111.309 64.724 6.085 1.00 28.33 347 ALA B CA 1
ATOM 5587 C C . ALA B 1 347 ? 110.384 63.918 6.999 1.00 28.93 347 ALA B C 1
ATOM 5588 O O . ALA B 1 347 ? 109.382 63.354 6.547 1.00 29.01 347 ALA B O 1
ATOM 5590 N N . THR B 1 348 ? 110.746 63.862 8.280 1.00 29.69 348 THR B N 1
ATOM 5591 C CA . THR B 1 348 ? 109.945 63.202 9.311 1.00 30.47 348 THR B CA 1
ATOM 5592 C C . THR B 1 348 ? 108.574 63.873 9.429 1.00 30.99 348 THR B C 1
ATOM 5593 O O . THR B 1 348 ? 108.475 65.103 9.432 1.00 31.18 348 THR B O 1
ATOM 5597 N N . ILE B 1 349 ? 107.525 63.056 9.506 1.00 31.59 349 ILE B N 1
ATOM 5598 C CA . ILE B 1 349 ? 106.153 63.554 9.633 1.00 32.22 349 ILE B CA 1
ATOM 5599 C C . ILE B 1 349 ? 105.513 63.133 10.959 1.00 32.61 349 ILE B C 1
ATOM 5600 O O . ILE B 1 349 ? 106.064 62.301 11.687 1.00 32.62 349 ILE B O 1
ATOM 5605 N N . ASP B 1 350 ? 104.353 63.714 11.262 1.00 33.17 350 ASP B N 1
ATOM 5606 C CA . ASP B 1 350 ? 103.631 63.436 12.504 1.00 33.72 350 ASP B CA 1
ATOM 5607 C C . ASP B 1 350 ? 102.960 62.064 12.471 1.00 33.86 350 ASP B C 1
ATOM 5608 O O . ASP B 1 350 ? 102.392 61.662 11.453 1.00 33.92 350 ASP B O 1
ATOM 5613 N N . ILE B 1 351 ? 103.029 61.361 13.599 1.00 34.11 351 ILE B N 1
ATOM 5614 C CA . ILE B 1 351 ? 102.450 60.023 13.746 1.00 34.34 351 ILE B CA 1
ATOM 5615 C C . ILE B 1 351 ? 100.911 60.028 13.676 1.00 34.43 351 ILE B C 1
ATOM 5616 O O . ILE B 1 351 ? 100.302 59.054 13.223 1.00 34.42 351 ILE B O 1
ATOM 5621 N N . GLU B 1 352 ? 100.297 61.129 14.110 1.00 34.56 352 GLU B N 1
ATOM 5622 C CA . GLU B 1 352 ? 98.841 61.288 14.049 1.00 34.60 352 GLU B CA 1
ATOM 5623 C C . GLU B 1 352 ? 98.332 61.474 12.620 1.00 34.43 352 GLU B C 1
ATOM 5624 O O . GLU B 1 352 ? 97.191 61.120 12.314 1.00 34.48 352 GLU B O 1
ATOM 5630 N N . ALA B 1 353 ? 99.182 62.029 11.757 1.00 34.30 353 ALA B N 1
ATOM 5631 C CA . ALA B 1 353 ? 98.857 62.215 10.343 1.00 34.11 353 ALA B CA 1
ATOM 5632 C C . ALA B 1 353 ? 98.728 60.877 9.615 1.00 33.97 353 ALA B C 1
ATOM 5633 O O . ALA B 1 353 ? 97.884 60.724 8.728 1.00 33.92 353 ALA B O 1
ATOM 5635 N N . VAL B 1 354 ? 99.567 59.916 10.001 1.00 33.77 354 VAL B N 1
ATOM 5636 C CA . VAL B 1 354 ? 99.518 58.559 9.457 1.00 33.58 354 VAL B CA 1
ATOM 5637 C C . VAL B 1 354 ? 98.258 57.836 9.938 1.00 33.53 354 VAL B C 1
ATOM 5638 O O . VAL B 1 354 ? 97.612 57.125 9.166 1.00 33.29 354 VAL B O 1
ATOM 5642 N N . LEU B 1 355 ? 97.911 58.037 11.210 1.00 33.56 355 LEU B N 1
ATOM 5643 C CA . LEU B 1 355 ? 96.711 57.438 11.803 1.00 33.70 355 LEU B CA 1
ATOM 5644 C C . LEU B 1 355 ? 95.415 57.920 11.145 1.00 33.73 355 LEU B C 1
ATOM 5645 O O . LEU B 1 355 ? 94.466 57.148 11.007 1.00 33.76 355 LEU B O 1
ATOM 5650 N N . THR B 1 356 ? 95.386 59.190 10.742 1.00 33.83 356 THR B N 1
ATOM 5651 C CA . THR B 1 356 ? 94.252 59.754 10.006 1.00 33.92 356 THR B CA 1
ATOM 5652 C C . THR B 1 356 ? 94.130 59.097 8.629 1.00 33.91 356 THR B C 1
ATOM 5653 O O . THR B 1 356 ? 93.028 58.770 8.182 1.00 33.95 356 THR B O 1
ATOM 5657 N N . ASP B 1 357 ? 95.274 58.902 7.974 1.00 33.90 357 ASP B N 1
ATOM 5658 C CA . ASP B 1 357 ? 95.352 58.232 6.677 1.00 33.87 357 ASP B CA 1
ATOM 5659 C C . ASP B 1 357 ? 94.924 56.764 6.781 1.00 33.81 357 ASP B C 1
ATOM 5660 O O . ASP B 1 357 ? 94.178 56.266 5.936 1.00 33.71 357 ASP B O 1
ATOM 5665 N N . TRP B 1 358 ? 95.390 56.091 7.831 1.00 33.82 358 TRP B N 1
ATOM 5666 C CA . TRP B 1 358 ? 95.123 54.668 8.044 1.00 33.87 358 TRP B CA 1
ATOM 5667 C C . TRP B 1 358 ? 93.795 54.392 8.762 1.00 34.31 358 TRP B C 1
ATOM 5668 O O . TRP B 1 358 ? 93.394 53.234 8.899 1.00 34.29 358 TRP B O 1
ATOM 5679 N N . ASP B 1 359 ? 93.121 55.460 9.197 1.00 34.83 359 ASP B N 1
ATOM 5680 C CA . ASP B 1 359 ? 91.854 55.385 9.949 1.00 35.35 359 ASP B CA 1
ATOM 5681 C C . ASP B 1 359 ? 92.005 54.664 11.294 1.00 35.50 359 ASP B C 1
ATOM 5682 O O . ASP B 1 359 ? 91.300 53.690 11.576 1.00 35.64 359 ASP B O 1
ATOM 5687 N N . GLY B 1 360 ? 92.928 55.155 12.117 1.00 35.62 360 GLY B N 1
ATOM 5688 C CA . GLY B 1 360 ? 93.193 54.570 13.429 1.00 35.71 360 GLY B CA 1
ATOM 5689 C C . GLY B 1 360 ? 93.189 55.600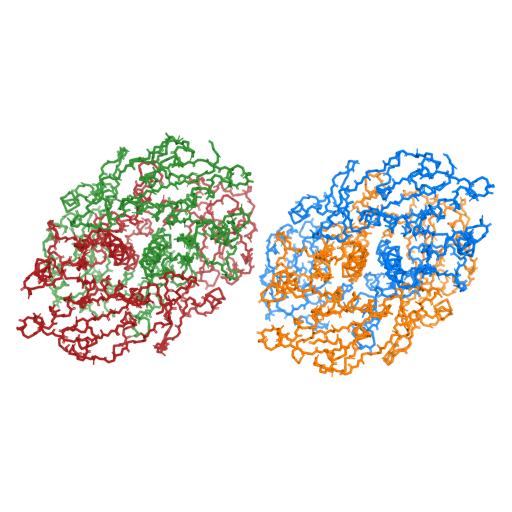 14.542 1.00 35.77 360 GLY B C 1
ATOM 5690 O O . GLY B 1 360 ? 93.596 55.312 15.668 1.00 35.84 360 GLY B O 1
ATOM 5691 N N . ALA C 1 2 ? 101.415 19.939 66.236 1.00 19.84 2 ALA C N 1
ATOM 5692 C CA . ALA C 1 2 ? 100.932 20.495 67.536 1.00 19.46 2 ALA C CA 1
ATOM 5693 C C . ALA C 1 2 ? 101.369 21.944 67.773 1.00 18.91 2 ALA C C 1
ATOM 5694 O O . ALA C 1 2 ? 100.874 22.605 68.690 1.00 19.46 2 ALA C O 1
ATOM 5696 N N . GLY C 1 3 ? 102.289 22.436 66.945 1.00 18.12 3 GLY C N 1
ATOM 5697 C CA . GLY C 1 3 ? 102.708 23.838 66.995 1.00 16.59 3 GLY C CA 1
ATOM 5698 C C . GLY C 1 3 ? 101.663 24.786 66.419 1.00 15.68 3 GLY C C 1
ATOM 5699 O O . GLY C 1 3 ? 100.578 24.351 66.020 1.00 15.50 3 GLY C O 1
ATOM 5700 N N . PRO C 1 4 ? 101.991 26.092 66.344 1.00 14.83 4 PRO C N 1
ATOM 5701 C CA . PRO C 1 4 ? 101.026 27.122 65.936 1.00 14.57 4 PRO C CA 1
ATOM 5702 C C . PRO C 1 4 ? 100.580 27.046 64.473 1.00 14.27 4 PRO C C 1
ATOM 5703 O O . PRO C 1 4 ? 99.561 27.643 64.118 1.00 14.24 4 PRO C O 1
ATOM 5707 N N . LEU C 1 5 ? 101.336 26.331 63.639 1.00 14.10 5 LEU C N 1
ATOM 5708 C CA . LEU C 1 5 ? 101.021 26.234 62.212 1.00 14.21 5 LEU C CA 1
ATOM 5709 C C . LEU C 1 5 ? 100.245 24.977 61.827 1.00 14.55 5 LEU C C 1
ATOM 5710 O O . LEU C 1 5 ? 100.117 24.657 60.638 1.00 14.55 5 LEU C O 1
ATOM 5715 N N . SER C 1 6 ? 99.731 24.268 62.833 1.00 14.78 6 SER C N 1
ATOM 5716 C CA A SER C 1 6 ? 98.887 23.099 62.597 0.50 14.96 6 SER C CA 1
ATOM 5717 C CA B SER C 1 6 ? 98.887 23.100 62.597 0.50 15.08 6 SER C CA 1
ATOM 5718 C C . SER C 1 6 ? 97.715 23.481 61.699 1.00 15.08 6 SER C C 1
ATOM 5719 O O . SER C 1 6 ? 97.024 24.474 61.950 1.00 15.29 6 SER C O 1
ATOM 5724 N N . GLY C 1 7 ? 97.510 22.699 60.642 1.00 15.27 7 GLY C N 1
ATOM 5725 C CA . GLY C 1 7 ? 96.437 22.958 59.686 1.00 15.35 7 GLY C CA 1
ATOM 5726 C C . GLY C 1 7 ? 96.888 23.615 58.393 1.00 15.38 7 GLY C C 1
ATOM 5727 O O . GLY C 1 7 ? 96.166 23.577 57.397 1.00 15.86 7 GLY C O 1
ATOM 5728 N N . LEU C 1 8 ? 98.077 24.218 58.406 1.00 14.71 8 LEU C N 1
ATOM 5729 C CA . LEU C 1 8 ? 98.631 24.869 57.220 1.00 14.26 8 LEU C CA 1
ATOM 5730 C C . LEU C 1 8 ? 99.180 23.832 56.243 1.00 13.80 8 LEU C C 1
ATOM 5731 O O . LEU C 1 8 ? 99.972 22.968 56.624 1.00 13.83 8 LEU C O 1
ATOM 5736 N N . ARG C 1 9 ? 98.756 23.932 54.985 1.00 13.48 9 ARG C N 1
ATOM 5737 C CA . ARG C 1 9 ? 99.182 23.004 53.936 1.00 13.25 9 ARG C CA 1
ATOM 5738 C C . ARG C 1 9 ? 100.221 23.634 53.009 1.00 12.78 9 ARG C C 1
ATOM 5739 O O . ARG C 1 9 ? 99.982 24.691 52.419 1.00 12.33 9 ARG C O 1
ATOM 5747 N N . VAL C 1 10 ? 101.371 22.972 52.893 1.00 12.41 10 VAL C N 1
ATOM 5748 C CA . VAL C 1 10 ? 102.504 23.490 52.127 1.00 12.22 10 VAL C CA 1
ATOM 5749 C C . VAL C 1 10 ? 102.978 22.469 51.088 1.00 12.17 10 VAL C C 1
ATOM 5750 O O . VAL C 1 10 ? 103.210 21.306 51.417 1.00 12.40 10 VAL C O 1
ATOM 5754 N N . VAL C 1 11 ? 103.117 22.914 49.840 1.00 12.02 11 VAL C N 1
ATOM 5755 C CA . VAL C 1 11 ? 103.759 22.110 48.800 1.00 12.20 11 VAL C CA 1
ATOM 5756 C C . VAL C 1 11 ? 105.160 22.671 48.531 1.00 11.98 11 VAL C C 1
ATOM 5757 O O . VAL C 1 11 ? 105.316 23.862 48.257 1.00 12.00 11 VAL C O 1
ATOM 5761 N N . GLU C 1 12 ? 106.162 21.799 48.622 1.00 11.89 12 GLU C N 1
ATOM 5762 C CA . GLU C 1 12 ? 107.561 22.171 48.421 1.00 11.81 12 GLU C CA 1
ATOM 5763 C C . GLU C 1 12 ? 108.114 21.474 47.180 1.00 11.84 12 GLU C C 1
ATOM 5764 O O . GLU C 1 12 ? 108.157 20.248 47.119 1.00 11.85 12 GLU C O 1
ATOM 5770 N N . LEU C 1 13 ? 108.534 22.256 46.192 1.00 11.83 13 LEU C N 1
ATOM 5771 C CA . LEU C 1 13 ? 109.200 21.693 45.022 1.00 12.23 13 LEU C CA 1
ATOM 5772 C C . LEU C 1 13 ? 110.685 21.583 45.347 1.00 12.38 13 LEU C C 1
ATOM 5773 O O . LEU C 1 13 ? 111.345 22.593 45.598 1.00 12.84 13 LEU C O 1
ATOM 5778 N N . ALA C 1 14 ? 111.191 20.350 45.365 1.00 12.52 14 ALA C N 1
ATOM 5779 C CA . ALA C 1 14 ? 112.530 20.044 45.878 1.00 12.64 14 ALA C CA 1
ATOM 5780 C C . ALA C 1 14 ? 113.644 20.860 45.225 1.00 12.69 14 ALA C C 1
ATOM 5781 O O . ALA C 1 14 ? 113.806 20.852 44.003 1.00 12.91 14 ALA C O 1
ATOM 5783 N N . GLY C 1 15 ? 114.390 21.580 46.061 1.00 12.45 15 GLY C N 1
ATOM 5784 C CA . GLY C 1 15 ? 115.561 22.339 45.625 1.00 12.33 15 GLY C CA 1
ATOM 5785 C C . GLY C 1 15 ? 116.691 22.161 46.620 1.00 11.89 15 GLY C C 1
ATOM 5786 O O . GLY C 1 15 ? 116.762 21.146 47.315 1.00 12.45 15 GLY C O 1
ATOM 5787 N N . ILE C 1 16 ? 117.574 23.154 46.695 1.00 11.53 16 ILE C N 1
ATOM 5788 C CA . ILE C 1 16 ? 118.713 23.107 47.612 1.00 11.16 16 ILE C CA 1
ATOM 5789 C C . ILE C 1 16 ? 118.825 24.404 48.410 1.00 10.75 16 ILE C C 1
ATOM 5790 O O . ILE C 1 16 ? 118.433 25.470 47.933 1.00 10.84 16 ILE C O 1
ATOM 5795 N N . GLY C 1 17 ? 119.350 24.300 49.628 1.00 10.49 17 GLY C N 1
ATOM 5796 C CA . GLY C 1 17 ? 119.629 25.473 50.456 1.00 9.94 17 GLY C CA 1
ATOM 5797 C C . GLY C 1 17 ? 118.412 26.072 51.141 1.00 9.41 17 GLY C C 1
ATOM 5798 O O . GLY C 1 17 ? 117.809 25.423 52.001 1.00 9.40 17 GLY C O 1
ATOM 5799 N N . PRO C 1 18 ? 118.049 27.319 50.774 1.00 9.14 18 PRO C N 1
ATOM 5800 C CA . PRO C 1 18 ? 116.997 28.038 51.505 1.00 8.96 18 PRO C CA 1
ATOM 5801 C C . PRO C 1 18 ? 115.596 27.406 51.450 1.00 8.92 18 PRO C C 1
ATOM 5802 O O . PRO C 1 18 ? 114.929 27.325 52.486 1.00 9.06 18 PRO C O 1
ATOM 5806 N N . GLY C 1 19 ? 115.162 26.962 50.270 1.00 9.04 19 GLY C N 1
ATOM 5807 C CA . GLY C 1 19 ? 113.831 26.349 50.110 1.00 9.05 19 GLY C CA 1
ATOM 5808 C C . GLY C 1 19 ? 113.542 25.223 51.092 1.00 9.02 19 GLY C C 1
ATOM 5809 O O . GLY C 1 19 ? 112.544 25.274 51.819 1.00 8.92 19 GLY C O 1
ATOM 5810 N N . PRO C 1 20 ? 114.421 24.205 51.138 1.00 8.90 20 PRO C N 1
ATOM 5811 C CA . PRO C 1 20 ? 114.239 23.089 52.069 1.00 9.21 20 PRO C CA 1
ATOM 5812 C C . PRO C 1 20 ? 114.285 23.500 53.545 1.00 9.02 20 PRO C C 1
ATOM 5813 O O . PRO C 1 20 ? 113.611 22.880 54.378 1.00 9.50 20 PRO C O 1
ATOM 5817 N N . HIS C 1 21 ? 115.062 24.539 53.856 1.00 8.87 21 HIS C N 1
ATOM 5818 C CA . HIS C 1 21 ? 115.188 25.029 55.229 1.00 8.41 21 HIS C CA 1
ATOM 5819 C C . HIS C 1 21 ? 113.907 25.748 55.671 1.00 8.25 21 HIS C C 1
ATOM 5820 O O . HIS C 1 21 ? 113.432 25.544 56.796 1.00 8.41 21 HIS C O 1
ATOM 5827 N N . ALA C 1 22 ? 113.345 26.562 54.778 1.00 8.20 22 ALA C N 1
ATOM 5828 C CA . ALA C 1 22 ? 112.046 27.201 55.016 1.00 8.41 22 ALA C CA 1
ATOM 5829 C C . ALA C 1 22 ? 110.934 26.165 55.218 1.00 8.63 22 ALA C C 1
ATOM 5830 O O . ALA C 1 22 ? 110.155 26.258 56.171 1.00 9.06 22 ALA C O 1
ATOM 5832 N N . ALA C 1 23 ? 110.868 25.179 54.323 1.00 8.88 23 ALA C N 1
ATOM 5833 C CA . ALA C 1 23 ? 109.882 24.100 54.439 1.00 8.89 23 ALA C CA 1
ATOM 5834 C C . ALA C 1 23 ? 110.032 23.348 55.761 1.00 9.06 23 ALA C C 1
ATOM 5835 O O . ALA C 1 23 ? 109.036 23.014 56.413 1.00 9.19 23 ALA C O 1
ATOM 5837 N N . MET C 1 24 ? 111.277 23.106 56.169 1.00 9.04 24 MET C N 1
ATOM 5838 C CA . MET C 1 24 ? 111.555 22.455 57.447 1.00 9.10 24 MET C CA 1
ATOM 5839 C C . MET C 1 24 ? 110.952 23.213 58.626 1.00 9.24 24 MET C C 1
ATOM 5840 O O . MET C 1 24 ? 110.312 22.609 59.492 1.00 9.35 24 MET C O 1
ATOM 5845 N N . ILE C 1 25 ? 111.172 24.525 58.666 1.00 9.16 25 ILE C N 1
ATOM 5846 C CA . ILE C 1 25 ? 110.721 25.328 59.799 1.00 9.13 25 ILE C CA 1
ATOM 5847 C C . ILE C 1 25 ? 109.191 25.382 59.853 1.00 9.34 25 ILE C C 1
ATOM 5848 O O . ILE C 1 25 ? 108.604 25.285 60.934 1.00 9.31 25 ILE C O 1
ATOM 5853 N N . LEU C 1 26 ? 108.549 25.487 58.690 1.00 9.09 26 LEU C N 1
ATOM 5854 C CA . LEU C 1 26 ? 107.084 25.403 58.633 1.00 9.36 26 LEU C CA 1
ATOM 5855 C C . LEU C 1 26 ? 106.597 24.075 59.224 1.00 9.62 26 LEU C C 1
ATOM 5856 O O . LEU C 1 26 ? 105.703 24.065 60.075 1.00 9.72 26 LEU C O 1
ATOM 5861 N N . GLY C 1 27 ? 107.206 22.969 58.791 1.00 9.50 27 GLY C N 1
ATOM 5862 C CA . GLY C 1 27 ? 106.911 21.640 59.344 1.00 9.88 27 GLY C CA 1
ATOM 5863 C C . GLY C 1 27 ? 107.179 21.520 60.837 1.00 10.15 27 GLY C C 1
ATOM 5864 O O . GLY C 1 27 ? 106.376 20.937 61.575 1.00 10.12 27 GLY C O 1
ATOM 5865 N N . ASP C 1 28 ? 108.308 22.075 61.283 1.00 10.32 28 ASP C N 1
ATOM 5866 C CA . ASP C 1 28 ? 108.673 22.118 62.705 1.00 10.56 28 ASP C CA 1
ATOM 5867 C C . ASP C 1 28 ? 107.552 22.708 63.551 1.00 10.75 28 ASP C C 1
ATOM 5868 O O . ASP C 1 28 ? 107.257 22.218 64.646 1.00 10.93 28 ASP C O 1
ATOM 5873 N N . LEU C 1 29 ? 106.954 23.779 63.038 1.00 11.21 29 LEU C N 1
ATOM 5874 C CA . LEU C 1 29 ? 105.933 24.532 63.758 1.00 11.64 29 LEU C CA 1
ATOM 5875 C C . LEU C 1 29 ? 104.532 23.970 63.549 1.00 11.80 29 LEU C C 1
ATOM 5876 O O . LEU C 1 29 ? 103.551 24.565 63.989 1.00 11.69 29 LEU C O 1
ATOM 5881 N N . GLY C 1 30 ? 104.450 22.824 62.876 1.00 11.69 30 GLY C N 1
ATOM 5882 C CA . GLY C 1 30 ? 103.199 22.067 62.790 1.00 12.16 30 GLY C CA 1
ATOM 5883 C C . GLY C 1 30 ? 102.515 21.996 61.439 1.00 12.39 30 GLY C C 1
ATOM 5884 O O . GLY C 1 30 ? 101.505 21.303 61.299 1.00 12.65 30 GLY C O 1
ATOM 5885 N N . ALA C 1 31 ? 103.050 22.699 60.441 1.00 12.29 31 ALA C N 1
ATOM 5886 C CA . ALA C 1 31 ? 102.464 22.675 59.099 1.00 12.25 31 ALA C CA 1
ATOM 5887 C C . ALA C 1 31 ? 102.522 21.285 58.458 1.00 12.37 31 ALA C C 1
ATOM 5888 O O . ALA C 1 31 ? 103.378 20.462 58.788 1.00 12.24 31 ALA C O 1
ATOM 5890 N N . ASP C 1 32 ? 101.577 21.049 57.553 1.00 12.57 32 ASP C N 1
ATOM 5891 C CA . ASP C 1 32 ? 101.472 19.824 56.779 1.00 12.85 32 ASP C CA 1
ATOM 5892 C C . ASP C 1 32 ? 102.228 20.040 55.463 1.00 12.62 32 ASP C C 1
ATOM 5893 O O . ASP C 1 32 ? 101.689 20.616 54.517 1.00 12.90 32 ASP C O 1
ATOM 5898 N N . VAL C 1 33 ? 103.483 19.591 55.421 1.00 12.37 33 VAL C N 1
ATOM 5899 C CA . VAL C 1 33 ? 104.370 19.861 54.287 1.00 12.36 33 VAL C CA 1
ATOM 5900 C C . VAL C 1 33 ? 104.544 18.633 53.391 1.00 12.49 33 VAL C C 1
ATOM 5901 O O . VAL C 1 33 ? 104.933 17.562 53.860 1.00 12.46 33 VAL C O 1
ATOM 5905 N N . VAL C 1 34 ? 104.263 18.813 52.102 1.00 12.90 34 VAL C N 1
ATOM 5906 C CA . VAL C 1 34 ? 104.440 17.766 51.101 1.00 13.23 34 VAL C CA 1
ATOM 5907 C C . VAL C 1 34 ? 105.505 18.201 50.092 1.00 13.27 34 VAL C C 1
ATOM 5908 O O . VAL C 1 34 ? 105.348 19.208 49.398 1.00 13.20 34 VAL C O 1
ATOM 5912 N N . ARG C 1 35 ? 106.593 17.438 50.033 1.00 13.63 35 ARG C N 1
ATOM 5913 C CA . ARG C 1 35 ? 107.719 17.740 49.153 1.00 14.42 35 ARG C CA 1
ATOM 5914 C C . ARG C 1 35 ? 107.645 16.892 47.884 1.00 14.84 35 ARG C C 1
ATOM 5915 O O . ARG C 1 35 ? 107.546 15.666 47.959 1.00 15.05 35 ARG C O 1
ATOM 5923 N N . ILE C 1 36 ? 107.682 17.555 46.730 1.00 15.79 36 ILE C N 1
ATOM 5924 C CA . ILE C 1 36 ? 107.705 16.867 45.436 1.00 16.82 36 ILE C CA 1
ATOM 5925 C C . ILE C 1 36 ? 109.132 16.828 44.897 1.00 17.86 36 ILE C C 1
ATOM 5926 O O . ILE C 1 36 ? 109.710 17.866 44.560 1.00 17.75 36 ILE C O 1
ATOM 5931 N N . ASP C 1 37 ? 109.690 15.623 44.825 1.00 19.43 37 ASP C N 1
ATOM 5932 C CA . ASP C 1 37 ? 111.017 15.414 44.256 1.00 21.09 37 ASP C CA 1
ATOM 5933 C C . ASP C 1 37 ? 110.886 14.720 42.901 1.00 22.09 37 ASP C C 1
ATOM 5934 O O . ASP C 1 37 ? 109.824 14.188 42.569 1.00 22.07 37 ASP C O 1
ATOM 5939 N N . ARG C 1 38 ? 111.960 14.742 42.118 1.00 23.39 38 ARG C N 1
ATOM 5940 C CA . ARG C 1 38 ? 111.973 14.079 40.816 1.00 24.86 38 ARG C CA 1
ATOM 5941 C C . ARG C 1 38 ? 112.108 12.559 40.979 1.00 25.57 38 ARG C C 1
ATOM 5942 O O . ARG C 1 38 ? 112.620 12.093 42.000 1.00 25.49 38 ARG C O 1
ATOM 5950 N N . PRO C 1 39 ? 111.621 11.781 39.988 1.00 26.41 39 PRO C N 1
ATOM 5951 C CA . PRO C 1 39 ? 111.758 10.321 40.023 1.00 27.02 39 PRO C CA 1
ATOM 5952 C C . PRO C 1 39 ? 113.209 9.871 40.181 1.00 27.58 39 PRO C C 1
ATOM 5953 O O . PRO C 1 39 ? 114.106 10.433 39.546 1.00 27.83 39 PRO C O 1
ATOM 5957 N N . SER C 1 40 ? 113.425 8.872 41.034 1.00 28.27 40 SER C N 1
ATOM 5958 C CA . SER C 1 40 ? 114.772 8.407 41.363 1.00 28.77 40 SER C CA 1
ATOM 5959 C C . SER C 1 40 ? 114.787 6.926 41.738 1.00 28.94 40 SER C C 1
ATOM 5960 O O . SER C 1 40 ? 113.943 6.457 42.504 1.00 29.33 40 SER C O 1
ATOM 5963 N N . ILE C 1 45 ? 114.512 5.864 52.258 1.00 28.80 45 ILE C N 1
ATOM 5964 C CA . ILE C 1 45 ? 114.579 6.714 53.447 1.00 28.66 45 ILE C CA 1
ATOM 5965 C C . ILE C 1 45 ? 115.796 7.644 53.401 1.00 28.30 45 ILE C C 1
ATOM 5966 O O . ILE C 1 45 ? 116.935 7.188 53.266 1.00 28.53 45 ILE C O 1
ATOM 5971 N N . SER C 1 46 ? 115.541 8.948 53.503 1.00 27.79 46 SER C N 1
ATOM 5972 C CA . SER C 1 46 ? 116.605 9.952 53.497 1.00 27.19 46 SER C CA 1
ATOM 5973 C C . SER C 1 46 ? 117.398 9.965 54.801 1.00 26.82 46 SER C C 1
ATOM 5974 O O . SER C 1 46 ? 116.844 9.754 55.883 1.00 26.90 46 SER C O 1
ATOM 5977 N N . ARG C 1 47 ? 118.701 10.210 54.678 1.00 26.18 47 ARG C N 1
ATOM 5978 C CA . ARG C 1 47 ? 119.586 10.377 55.830 1.00 25.55 47 ARG C CA 1
ATOM 5979 C C . ARG C 1 47 ? 119.796 11.860 56.144 1.00 25.01 47 ARG C C 1
ATOM 5980 O O . ARG C 1 47 ? 120.557 12.210 57.050 1.00 25.17 47 ARG C O 1
ATOM 5982 N N . ASP C 1 48 ? 119.114 12.722 55.389 1.00 24.15 48 ASP C N 1
ATOM 5983 C CA . ASP C 1 48 ? 119.198 14.171 55.570 1.00 23.22 48 ASP C CA 1
ATOM 5984 C C . ASP C 1 48 ? 118.189 14.655 56.611 1.00 22.44 48 ASP C C 1
ATOM 5985 O O . ASP C 1 48 ? 116.983 14.703 56.352 1.00 22.36 48 ASP C O 1
ATOM 5990 N N . ALA C 1 49 ? 118.702 15.022 57.783 1.00 21.73 49 ALA C N 1
ATOM 5991 C CA . ALA C 1 49 ? 117.869 15.445 58.908 1.00 21.05 49 ALA C CA 1
ATOM 5992 C C . ALA C 1 49 ? 117.071 16.717 58.635 1.00 20.43 49 ALA C C 1
ATOM 5993 O O . ALA C 1 49 ? 116.078 16.976 59.322 1.00 20.38 49 ALA C O 1
ATOM 5995 N N . MET C 1 50 ? 117.494 17.511 57.646 1.00 19.91 50 MET C N 1
ATOM 5996 C CA A MET C 1 50 ? 116.758 18.719 57.268 0.50 19.39 50 MET C CA 1
ATOM 5997 C CA B MET C 1 50 ? 116.748 18.715 57.296 0.50 19.47 50 MET C CA 1
ATOM 5998 C C . MET C 1 50 ? 115.406 18.348 56.676 1.00 19.03 50 MET C C 1
ATOM 5999 O O . MET C 1 50 ? 114.439 19.101 56.795 1.00 19.06 50 MET C O 1
ATOM 6008 N N . LEU C 1 51 ? 115.339 17.181 56.040 1.00 18.37 51 LEU C N 1
ATOM 6009 C CA . LEU C 1 51 ? 114.089 16.744 55.434 1.00 17.22 51 LEU C CA 1
ATOM 6010 C C . LEU C 1 51 ? 113.117 16.188 56.478 1.00 16.69 51 LEU C C 1
ATOM 6011 O O . LEU C 1 51 ? 112.176 15.472 56.147 1.00 16.82 51 LEU C O 1
ATOM 6016 N N . ARG C 1 52 ? 113.344 16.547 57.743 1.00 15.64 52 ARG C N 1
ATOM 6017 C CA . ARG C 1 52 ? 112.422 16.220 58.828 1.00 14.97 52 ARG C CA 1
ATOM 6018 C C . ARG C 1 52 ? 111.073 16.920 58.636 1.00 14.72 52 ARG C C 1
ATOM 6019 O O . ARG C 1 52 ? 110.986 17.929 57.929 1.00 14.44 52 ARG C O 1
ATOM 6027 N N . ASN C 1 53 ? 110.036 16.365 59.264 1.00 14.83 53 ASN C N 1
ATOM 6028 C CA . ASN C 1 53 ? 108.682 16.937 59.264 1.00 14.99 53 ASN C CA 1
ATOM 6029 C C . ASN C 1 53 ? 108.085 17.129 57.869 1.00 15.52 53 ASN C C 1
ATOM 6030 O O . ASN C 1 53 ? 107.522 18.186 57.559 1.00 15.37 53 ASN C O 1
ATOM 6035 N N . ARG C 1 54 ? 108.216 16.081 57.052 1.00 16.02 54 ARG C N 1
ATOM 6036 C CA A ARG C 1 54 ? 107.771 16.076 55.654 0.50 16.43 54 ARG C CA 1
ATOM 6037 C CA B ARG C 1 54 ? 107.704 16.095 55.689 0.50 16.46 54 ARG C CA 1
ATOM 6038 C C . ARG C 1 54 ? 107.036 14.790 55.293 1.00 16.77 54 ARG C C 1
ATOM 6039 O O . ARG C 1 54 ? 107.199 13.761 55.953 1.00 17.45 54 ARG C O 1
ATOM 6054 N N . ARG C 1 55 ? 106.251 14.865 54.224 1.00 17.07 55 ARG C N 1
ATOM 6055 C CA . ARG C 1 55 ? 105.836 13.692 53.477 1.00 17.57 55 ARG C CA 1
ATOM 6056 C C . ARG C 1 55 ? 106.473 13.935 52.117 1.00 17.91 55 ARG C C 1
ATOM 6057 O O . ARG C 1 55 ? 106.357 15.032 51.562 1.00 17.80 55 ARG C O 1
ATOM 6065 N N . ILE C 1 56 ? 107.184 12.939 51.600 1.00 18.37 56 ILE C N 1
ATOM 6066 C CA . ILE C 1 56 ? 107.879 13.100 50.326 1.00 18.99 56 ILE C CA 1
ATOM 6067 C C . ILE C 1 56 ? 107.194 12.274 49.243 1.00 19.28 56 ILE C C 1
ATOM 6068 O O . ILE C 1 56 ? 106.933 11.085 49.431 1.00 19.48 56 ILE C O 1
ATOM 6073 N N . VAL C 1 57 ? 106.876 12.930 48.130 1.00 19.50 57 VAL C N 1
ATOM 6074 C CA . VAL C 1 57 ? 106.286 12.269 46.965 1.00 19.84 57 VAL C CA 1
ATOM 6075 C C . VAL C 1 57 ? 107.174 12.461 45.735 1.00 20.25 57 VAL C C 1
ATOM 6076 O O . VAL C 1 57 ? 108.058 13.321 45.723 1.00 20.15 57 VAL C O 1
ATOM 6080 N N . THR C 1 58 ? 106.925 11.653 44.708 1.00 20.74 58 THR C N 1
ATOM 6081 C CA . THR C 1 58 ? 107.701 11.669 43.474 1.00 21.29 58 THR C CA 1
ATOM 6082 C C . THR C 1 58 ? 106.795 11.980 42.284 1.00 21.16 58 THR C C 1
ATOM 6083 O O . THR C 1 58 ? 105.689 11.443 42.183 1.00 21.27 58 THR C O 1
ATOM 6087 N N . ALA C 1 59 ? 107.262 12.863 41.401 1.00 21.06 59 ALA C N 1
ATOM 6088 C CA . ALA C 1 59 ? 106.544 13.197 40.170 1.00 21.09 59 ALA C CA 1
ATOM 6089 C C . ALA C 1 59 ? 107.482 13.737 39.093 1.00 21.13 59 ALA C C 1
ATOM 6090 O O . ALA C 1 59 ? 108.334 14.584 39.368 1.00 21.20 59 ALA C O 1
ATOM 6092 N N . ASP C 1 60 ? 107.326 13.236 37.870 1.00 21.05 60 ASP C N 1
ATOM 6093 C CA . ASP C 1 60 ? 107.993 13.826 36.717 1.00 20.98 60 ASP C CA 1
ATOM 6094 C C . ASP C 1 60 ? 107.147 15.004 36.247 1.00 20.91 60 ASP C C 1
ATOM 6095 O O . ASP C 1 60 ? 106.136 14.828 35.564 1.00 20.76 60 ASP C O 1
ATOM 6100 N N . LEU C 1 61 ? 107.571 16.207 36.625 1.00 20.85 61 LEU C N 1
ATOM 6101 C CA . LEU C 1 61 ? 106.810 17.424 36.347 1.00 20.84 61 LEU C CA 1
ATOM 6102 C C . LEU C 1 61 ? 106.819 17.831 34.871 1.00 21.06 61 LEU C C 1
ATOM 6103 O O . LEU C 1 61 ? 106.037 18.689 34.459 1.00 20.81 61 LEU C O 1
ATOM 6108 N N . LYS C 1 62 ? 107.698 17.209 34.087 1.00 21.53 62 LYS C N 1
ATOM 6109 C CA . LYS C 1 62 ? 107.759 17.432 32.642 1.00 22.17 62 LYS C CA 1
ATOM 6110 C C . LYS C 1 62 ? 106.781 16.536 31.874 1.00 22.49 62 LYS C C 1
ATOM 6111 O O . LYS C 1 62 ? 106.555 16.739 30.678 1.00 22.70 62 LYS C O 1
ATOM 6117 N N . SER C 1 63 ? 106.208 15.551 32.564 1.00 22.89 63 SER C N 1
ATOM 6118 C CA . SER C 1 63 ? 105.208 14.660 31.970 1.00 23.34 63 SER C CA 1
ATOM 6119 C C . SER C 1 63 ? 103.795 15.192 32.201 1.00 23.67 63 SER C C 1
ATOM 6120 O O . SER C 1 63 ? 103.567 15.984 33.119 1.00 23.72 63 SER C O 1
ATOM 6123 N N . ASP C 1 64 ? 102.855 14.752 31.363 1.00 24.05 64 ASP C N 1
ATOM 6124 C CA . ASP C 1 64 ? 101.453 15.166 31.468 1.00 24.51 64 ASP C CA 1
ATOM 6125 C C . ASP C 1 64 ? 100.834 14.771 32.807 1.00 24.51 64 ASP C C 1
ATOM 6126 O O . ASP C 1 64 ? 100.165 15.585 33.449 1.00 24.59 64 ASP C O 1
ATOM 6131 N N . GLN C 1 65 ? 101.071 13.527 33.221 1.00 24.58 65 GLN C N 1
ATOM 6132 C CA . GLN C 1 65 ? 100.509 12.997 34.463 1.00 24.75 65 GLN C CA 1
ATOM 6133 C C . GLN C 1 65 ? 101.086 13.692 35.696 1.00 24.43 65 GLN C C 1
ATOM 6134 O O . GLN C 1 65 ? 100.349 14.016 36.629 1.00 24.41 65 GLN C O 1
ATOM 6140 N N . GLY C 1 66 ? 102.400 13.919 35.686 1.00 24.15 66 GLY C N 1
ATOM 6141 C CA . GLY C 1 66 ? 103.091 14.580 36.795 1.00 23.68 66 GLY C CA 1
ATOM 6142 C C . GLY C 1 66 ? 102.618 16.003 37.031 1.00 23.38 66 GLY C C 1
ATOM 6143 O O . GLY C 1 66 ? 102.393 16.408 38.176 1.00 23.17 66 GLY C O 1
ATOM 6144 N N . LEU C 1 67 ? 102.466 16.757 35.944 1.00 23.10 67 LEU C N 1
ATOM 6145 C CA . LEU C 1 67 ? 101.951 18.125 36.000 1.00 22.92 67 LEU C CA 1
ATOM 6146 C C . LEU C 1 67 ? 100.514 18.171 36.524 1.00 23.02 67 LEU C C 1
ATOM 6147 O O . LEU C 1 67 ? 100.186 19.004 37.373 1.00 22.90 67 LEU C O 1
ATOM 6152 N N . GLU C 1 68 ? 99.668 17.272 36.018 1.00 23.01 68 GLU C N 1
ATOM 6153 C CA . GLU C 1 68 ? 98.271 17.181 36.451 1.00 23.22 68 GLU C CA 1
ATOM 6154 C C . GLU C 1 68 ? 98.157 16.885 37.949 1.00 22.84 68 GLU C C 1
ATOM 6155 O O . GLU C 1 68 ? 97.366 17.522 38.651 1.00 22.90 68 GLU C O 1
ATOM 6161 N N . LEU C 1 69 ? 98.952 15.928 38.427 1.00 22.61 69 LEU C N 1
ATOM 6162 C CA . LEU C 1 69 ? 98.958 15.543 39.841 1.00 22.31 69 LEU C CA 1
ATOM 6163 C C . LEU C 1 69 ? 99.491 16.648 40.754 1.00 22.08 69 LEU C C 1
ATOM 6164 O O . LEU C 1 69 ? 98.981 16.841 41.861 1.00 22.02 69 LEU C O 1
ATOM 6169 N N . ALA C 1 70 ? 100.507 17.369 40.281 1.00 21.75 70 ALA C N 1
ATOM 6170 C CA . ALA C 1 70 ? 101.065 18.504 41.020 1.00 21.51 70 ALA C CA 1
ATOM 6171 C C . ALA C 1 70 ? 100.052 19.639 41.162 1.00 21.42 70 ALA C C 1
ATOM 6172 O O . ALA C 1 70 ? 99.890 20.195 42.250 1.00 21.23 70 ALA C O 1
ATOM 6174 N N . LEU C 1 71 ? 99.367 19.968 40.066 1.00 21.21 71 LEU C N 1
ATOM 6175 C CA . LEU C 1 71 ? 98.341 21.013 40.075 1.00 21.23 71 LEU C CA 1
ATOM 6176 C C . LEU C 1 71 ? 97.171 20.672 40.999 1.00 21.08 71 LEU C C 1
ATOM 6177 O O . LEU C 1 71 ? 96.593 21.564 41.622 1.00 20.98 71 LEU C O 1
ATOM 6182 N N . LYS C 1 72 ? 96.837 19.384 41.084 1.00 21.00 72 LYS C N 1
ATOM 6183 C CA . LYS C 1 72 ? 95.809 18.899 42.008 1.00 20.98 72 LYS C CA 1
ATOM 6184 C C . LYS C 1 72 ? 96.206 19.096 43.472 1.00 20.59 72 LYS C C 1
ATOM 6185 O O . LYS C 1 72 ? 95.370 19.475 44.297 1.00 20.59 72 LYS C O 1
ATOM 6191 N N . LEU C 1 73 ? 97.477 18.835 43.785 1.00 20.21 73 LEU C N 1
ATOM 6192 C CA . LEU C 1 73 ? 98.020 19.075 45.125 1.00 19.86 73 LEU C CA 1
ATOM 6193 C C . LEU C 1 73 ? 98.010 20.562 45.466 1.00 19.39 73 LEU C C 1
ATOM 6194 O O . LEU C 1 73 ? 97.577 20.957 46.550 1.00 19.16 73 LEU C O 1
ATOM 6199 N N . ILE C 1 74 ? 98.486 21.372 44.523 1.00 19.01 74 ILE C N 1
ATOM 6200 C CA . ILE C 1 74 ? 98.593 22.821 44.691 1.00 18.77 74 ILE C CA 1
ATOM 6201 C C . ILE C 1 74 ? 97.220 23.484 44.876 1.00 18.61 74 ILE C C 1
ATOM 6202 O O . ILE C 1 74 ? 97.087 24.441 45.643 1.00 18.58 74 ILE C O 1
ATOM 6207 N N . ALA C 1 75 ? 96.203 22.954 44.194 1.00 18.47 75 ALA C N 1
ATOM 6208 C CA . ALA C 1 75 ? 94.834 23.468 44.304 1.00 18.32 75 ALA C CA 1
ATOM 6209 C C . ALA C 1 75 ? 94.269 23.386 45.727 1.00 18.24 75 ALA C C 1
ATOM 6210 O O . ALA C 1 75 ? 93.350 24.131 46.078 1.00 18.33 75 ALA C O 1
ATOM 6212 N N . LYS C 1 76 ? 94.825 22.490 46.539 1.00 18.01 76 LYS C N 1
ATOM 6213 C CA . LYS C 1 76 ? 94.363 22.291 47.913 1.00 17.83 76 LYS C CA 1
ATOM 6214 C C . LYS C 1 76 ? 95.347 22.801 48.974 1.00 17.20 76 LYS C C 1
ATOM 6215 O O . LYS C 1 76 ? 95.128 22.608 50.172 1.00 17.37 76 LYS C O 1
ATOM 6221 N N . ALA C 1 77 ? 96.410 23.467 48.526 1.00 16.41 77 ALA C N 1
ATOM 6222 C CA . ALA C 1 77 ? 97.464 23.956 49.421 1.00 15.60 77 ALA C CA 1
ATOM 6223 C C . ALA C 1 77 ? 97.297 25.433 49.782 1.00 14.99 77 ALA C C 1
ATOM 6224 O O . ALA C 1 77 ? 96.631 26.188 49.071 1.00 15.11 77 ALA C O 1
ATOM 6226 N N . ASP C 1 78 ? 97.912 25.838 50.893 1.00 14.23 78 ASP C N 1
ATOM 6227 C CA . ASP C 1 78 ? 97.958 27.246 51.284 1.00 13.56 78 ASP C CA 1
ATOM 6228 C C . ASP C 1 78 ? 99.193 27.933 50.711 1.00 12.88 78 ASP C C 1
ATOM 6229 O O . ASP C 1 78 ? 99.160 29.123 50.390 1.00 12.56 78 ASP C O 1
ATOM 6234 N N . VAL C 1 79 ? 100.278 27.170 50.596 1.00 12.26 79 VAL C N 1
ATOM 6235 C CA . VAL C 1 79 ? 101.586 27.709 50.238 1.00 12.01 79 VAL C CA 1
ATOM 6236 C C . VAL C 1 79 ? 102.311 26.792 49.252 1.00 11.59 79 VAL C C 1
ATOM 6237 O O . VAL C 1 79 ? 102.265 25.567 49.389 1.00 11.87 79 VAL C O 1
ATOM 6241 N N . LEU C 1 80 ? 102.961 27.410 48.264 1.00 11.21 80 LEU C N 1
ATOM 6242 C CA A LEU C 1 80 ? 103.884 26.714 47.370 0.50 11.12 80 LEU C CA 1
ATOM 6243 C CA B LEU C 1 80 ? 103.881 26.721 47.359 0.50 11.25 80 LEU C CA 1
ATOM 6244 C C . LEU C 1 80 ? 105.274 27.328 47.508 1.00 11.02 80 LEU C C 1
ATOM 6245 O O . LEU C 1 80 ? 105.428 28.546 47.435 1.00 11.15 80 LEU C O 1
ATOM 6254 N N . ILE C 1 81 ? 106.278 26.476 47.709 1.00 10.75 81 ILE C N 1
ATOM 6255 C CA . ILE C 1 81 ? 107.678 26.915 47.752 1.00 10.43 81 ILE C CA 1
ATOM 6256 C C . ILE C 1 81 ? 108.416 26.363 46.533 1.00 10.45 81 ILE C C 1
ATOM 6257 O O . ILE C 1 81 ? 108.364 25.164 46.263 1.00 10.39 81 ILE C O 1
ATOM 6262 N N . GLU C 1 82 ? 109.087 27.245 45.796 1.00 10.46 82 GLU C N 1
ATOM 6263 C CA . GLU C 1 82 ? 109.968 26.826 44.699 1.00 10.62 82 GLU C CA 1
ATOM 6264 C C . GLU C 1 82 ? 111.269 27.628 44.717 1.00 10.55 82 GLU C C 1
ATOM 6265 O O . GLU C 1 82 ? 111.260 28.833 44.987 1.00 10.45 82 GLU C O 1
ATOM 6271 N N . GLY C 1 83 ? 112.377 26.950 44.429 1.00 10.34 83 GLY C N 1
ATOM 6272 C CA . GLY C 1 83 ? 113.701 27.569 44.480 1.00 10.16 83 GLY C CA 1
ATOM 6273 C C . GLY C 1 83 ? 114.542 27.359 43.234 1.00 10.30 83 GLY C C 1
ATOM 6274 O O . GLY C 1 83 ? 115.763 27.204 43.321 1.00 9.97 83 GLY C O 1
ATOM 6275 N N . TYR C 1 84 ? 113.891 27.344 42.074 1.00 10.50 84 TYR C N 1
ATOM 6276 C CA . TYR C 1 84 ? 114.593 27.201 40.799 1.00 10.77 84 TYR C CA 1
ATOM 6277 C C . TYR C 1 84 ? 114.889 28.572 40.193 1.00 11.00 84 TYR C C 1
ATOM 6278 O O . TYR C 1 84 ? 114.468 29.599 40.731 1.00 11.24 84 TYR C O 1
ATOM 6287 N N . ARG C 1 85 ? 115.623 28.597 39.081 1.00 11.31 85 ARG C N 1
ATOM 6288 C CA . ARG C 1 85 ? 115.827 29.838 38.334 1.00 11.86 85 ARG C CA 1
ATOM 6289 C C . ARG C 1 85 ? 114.482 30.411 37.901 1.00 11.87 85 ARG C C 1
ATOM 6290 O O . ARG C 1 85 ? 113.542 29.648 37.650 1.00 11.53 85 ARG C O 1
ATOM 6298 N N . PRO C 1 86 ? 114.378 31.751 37.808 1.00 11.93 86 PRO C N 1
ATOM 6299 C CA . PRO C 1 86 ? 113.156 32.345 37.271 1.00 12.11 86 PRO C CA 1
ATOM 6300 C C . PRO C 1 86 ? 112.854 31.776 35.885 1.00 12.38 86 PRO C C 1
ATOM 6301 O O . PRO C 1 86 ? 113.772 31.579 35.084 1.00 12.61 86 PRO C O 1
ATOM 6305 N N . GLY C 1 87 ? 111.582 31.487 35.627 1.00 12.54 87 GLY C N 1
ATOM 6306 C CA . GLY C 1 87 ? 111.161 30.916 34.347 1.00 12.61 87 GLY C CA 1
ATOM 6307 C C . GLY C 1 87 ? 111.009 29.404 34.353 1.00 12.68 87 GLY C C 1
ATOM 6308 O O . GLY C 1 87 ? 110.323 28.847 33.494 1.00 12.66 87 GLY C O 1
ATOM 6309 N N . VAL C 1 88 ? 111.643 28.733 35.312 1.00 12.26 88 VAL C N 1
ATOM 6310 C CA . VAL C 1 88 ? 111.602 27.272 35.383 1.00 12.22 88 VAL C CA 1
ATOM 6311 C C . VAL C 1 88 ? 110.185 26.731 35.616 1.00 12.53 88 VAL C C 1
ATOM 6312 O O . VAL C 1 88 ? 109.718 25.875 34.853 1.00 12.50 88 VAL C O 1
ATOM 6316 N N . THR C 1 89 ? 109.498 27.227 36.646 1.00 12.72 89 THR C N 1
ATOM 6317 C CA . THR C 1 89 ? 108.126 26.782 36.915 1.00 13.09 89 THR C CA 1
ATOM 6318 C C . THR C 1 89 ? 107.169 27.203 35.794 1.00 13.57 89 THR C C 1
ATOM 6319 O O . THR C 1 89 ? 106.245 26.459 35.457 1.00 13.53 89 THR C O 1
ATOM 6323 N N . GLU C 1 90 ? 107.405 28.378 35.212 1.00 14.00 90 GLU C N 1
ATOM 6324 C CA . GLU C 1 90 ? 106.618 28.848 34.065 1.00 14.73 90 GLU C CA 1
ATOM 6325 C C . GLU C 1 90 ? 106.651 27.856 32.899 1.00 15.30 90 GLU C C 1
ATOM 6326 O O . GLU C 1 90 ? 105.604 27.524 32.334 1.00 15.59 90 GLU C O 1
ATOM 6332 N N . ARG C 1 91 ? 107.846 27.370 32.561 1.00 15.68 91 ARG C N 1
ATOM 6333 C CA . ARG C 1 91 ? 108.010 26.393 31.476 1.00 16.39 91 ARG C CA 1
ATOM 6334 C C . ARG C 1 91 ? 107.359 25.044 31.783 1.00 16.63 91 ARG C C 1
ATOM 6335 O O . ARG C 1 91 ? 106.928 24.338 30.867 1.00 16.90 91 ARG C O 1
ATOM 6343 N N . LEU C 1 92 ? 107.291 24.693 33.066 1.00 16.78 92 LEU C N 1
ATOM 6344 C CA . LEU C 1 92 ? 106.661 23.448 33.508 1.00 16.86 92 LEU C CA 1
ATOM 6345 C C . LEU C 1 92 ? 105.135 23.497 33.431 1.00 17.07 92 LEU C C 1
ATOM 6346 O O . LEU C 1 92 ? 104.480 22.456 33.335 1.00 17.53 92 LEU C O 1
ATOM 6351 N N . GLY C 1 93 ? 104.579 24.704 33.468 1.00 17.18 93 GLY C N 1
ATOM 6352 C CA . GLY C 1 93 ? 103.133 24.889 33.553 1.00 17.25 93 GLY C CA 1
ATOM 6353 C C . GLY C 1 93 ? 102.696 25.046 34.998 1.00 17.32 93 GLY C C 1
ATOM 6354 O O . GLY C 1 93 ? 101.523 24.852 35.326 1.00 17.35 93 GLY C O 1
ATOM 6355 N N . LEU C 1 94 ? 103.651 25.399 35.860 1.00 17.31 94 LEU C N 1
ATOM 6356 C CA . LEU C 1 94 ? 103.404 25.580 37.292 1.00 17.40 94 LEU C CA 1
ATOM 6357 C C . LEU C 1 94 ? 103.735 26.999 37.750 1.00 17.31 94 LEU C C 1
ATOM 6358 O O . LEU C 1 94 ? 103.969 27.234 38.941 1.00 17.03 94 LEU C O 1
ATOM 6363 N N . GLY C 1 95 ? 103.757 27.936 36.806 1.00 17.33 95 GLY C N 1
ATOM 6364 C CA . GLY C 1 95 ? 103.988 29.348 37.111 1.00 17.60 95 GLY C CA 1
ATOM 6365 C C . GLY C 1 95 ? 102.845 29.953 37.913 1.00 17.89 95 GLY C C 1
ATOM 6366 O O . GLY C 1 95 ? 101.776 29.345 38.022 1.00 17.70 95 GLY C O 1
ATOM 6367 N N . PRO C 1 96 ? 103.061 31.153 38.488 1.00 18.08 96 PRO C N 1
ATOM 6368 C CA . PRO C 1 96 ? 102.030 31.824 39.288 1.00 18.37 96 PRO C CA 1
ATOM 6369 C C . PRO C 1 96 ? 100.679 31.960 38.572 1.00 18.75 96 PRO C C 1
ATOM 6370 O O . PRO C 1 96 ? 99.639 31.722 39.189 1.00 18.69 96 PRO C O 1
ATOM 6374 N N . GLU C 1 97 ? 100.703 32.318 37.287 1.00 19.20 97 GLU C N 1
ATOM 6375 C CA . GLU C 1 97 ? 99.474 32.520 36.510 1.00 19.95 97 GLU C CA 1
ATOM 6376 C C . GLU C 1 97 ? 98.671 31.231 36.323 1.00 19.86 97 GLU C C 1
ATOM 6377 O O . GLU C 1 97 ? 97.437 31.256 36.341 1.00 20.06 97 GLU C O 1
ATOM 6383 N N . GLU C 1 98 ? 99.373 30.113 36.144 1.00 19.76 98 GLU C N 1
ATOM 6384 C CA . GLU C 1 98 ? 98.735 28.800 36.024 1.00 19.77 98 GLU C CA 1
ATOM 6385 C C . GLU C 1 98 ? 98.153 28.312 37.351 1.00 19.62 98 GLU C C 1
ATOM 6386 O O . GLU C 1 98 ? 97.063 27.741 37.385 1.00 19.78 98 GLU C O 1
ATOM 6392 N N . CYS C 1 99 ? 98.884 28.541 38.440 1.00 19.33 99 CYS C N 1
ATOM 6393 C CA . CYS C 1 99 ? 98.423 28.160 39.772 1.00 19.06 99 CYS C CA 1
ATOM 6394 C C . CYS C 1 99 ? 97.225 28.991 40.235 1.00 19.20 99 CYS C C 1
ATOM 6395 O O . CYS C 1 99 ? 96.347 28.483 40.937 1.00 19.15 99 CYS C O 1
ATOM 6398 N N . ALA C 1 100 ? 97.193 30.260 39.828 1.00 19.28 100 ALA C N 1
ATOM 6399 C CA . ALA C 1 100 ? 96.088 31.167 40.158 1.00 19.61 100 ALA C CA 1
ATOM 6400 C C . ALA C 1 100 ? 94.749 30.681 39.598 1.00 19.85 100 ALA C C 1
ATOM 6401 O O . ALA C 1 100 ? 93.694 30.956 40.176 1.00 20.10 100 ALA C O 1
ATOM 6403 N N . LYS C 1 101 ? 94.804 29.956 38.482 1.00 19.95 101 LYS C N 1
ATOM 6404 C CA . LYS C 1 101 ? 93.609 29.407 37.831 1.00 20.06 101 LYS C CA 1
ATOM 6405 C C . LYS C 1 101 ? 92.917 28.320 38.655 1.00 19.89 101 LYS C C 1
ATOM 6406 O O . LYS C 1 101 ? 91.705 28.123 38.534 1.00 20.07 101 LYS C O 1
ATOM 6412 N N . VAL C 1 102 ? 93.684 27.615 39.483 1.00 19.53 102 VAL C N 1
ATOM 6413 C CA . VAL C 1 102 ? 93.135 26.533 40.304 1.00 19.20 102 VAL C CA 1
ATOM 6414 C C . VAL C 1 102 ? 93.064 26.874 41.800 1.00 18.76 102 VAL C C 1
ATOM 6415 O O . VAL C 1 102 ? 92.415 26.162 42.569 1.00 18.86 102 VAL C O 1
ATOM 6419 N N . ASN C 1 103 ? 93.727 27.963 42.198 1.00 18.22 103 ASN C N 1
ATOM 6420 C CA . ASN C 1 103 ? 93.848 28.338 43.611 1.00 17.68 103 ASN C CA 1
ATOM 6421 C C . ASN C 1 103 ? 94.311 29.791 43.780 1.00 17.40 103 ASN C C 1
ATOM 6422 O O . ASN C 1 103 ? 95.513 30.063 43.832 1.00 17.39 103 ASN C O 1
ATOM 6427 N N . ASP C 1 104 ? 93.363 30.720 43.876 1.00 16.85 104 ASP C N 1
ATOM 6428 C CA . ASP C 1 104 ? 93.711 32.135 44.054 1.00 16.62 104 ASP C CA 1
ATOM 6429 C C . ASP C 1 104 ? 94.002 32.522 45.517 1.00 15.92 104 ASP C C 1
ATOM 6430 O O . ASP C 1 104 ? 94.265 33.688 45.813 1.00 15.87 104 ASP C O 1
ATOM 6435 N N . ARG C 1 105 ? 93.951 31.537 46.415 1.00 15.25 105 ARG C N 1
ATOM 6436 C CA . ARG C 1 105 ? 94.305 31.729 47.827 1.00 14.69 105 ARG C CA 1
ATOM 6437 C C . ARG C 1 105 ? 95.764 31.351 48.104 1.00 14.13 105 ARG C C 1
ATOM 6438 O O . ARG C 1 105 ? 96.270 31.550 49.213 1.00 14.15 105 ARG C O 1
ATOM 6446 N N . LEU C 1 106 ? 96.436 30.818 47.088 1.00 13.49 106 LEU C N 1
ATOM 6447 C CA . LEU C 1 106 ? 97.797 30.307 47.232 1.00 12.74 106 LEU C CA 1
ATOM 6448 C C . LEU C 1 106 ? 98.839 31.404 47.485 1.00 12.23 106 LEU C C 1
ATOM 6449 O O . LEU C 1 106 ? 98.869 32.427 46.797 1.00 12.23 106 LEU C O 1
ATOM 6454 N N . ILE C 1 107 ? 99.686 31.178 48.486 1.00 11.94 107 ILE C N 1
ATOM 6455 C CA . ILE C 1 107 ? 100.888 31.984 48.663 1.00 11.60 107 ILE C CA 1
ATOM 6456 C C . ILE C 1 107 ? 101.998 31.337 47.837 1.00 11.14 107 ILE C C 1
ATOM 6457 O O . ILE C 1 107 ? 102.487 30.257 48.175 1.00 10.96 107 ILE C O 1
ATOM 6462 N N . TYR C 1 108 ? 102.368 32.001 46.745 1.00 10.66 108 TYR C N 1
ATOM 6463 C CA . TYR C 1 108 ? 103.363 31.483 45.811 1.00 10.45 108 TYR C CA 1
ATOM 6464 C C . TYR C 1 108 ? 104.731 32.056 46.180 1.00 10.04 108 TYR C C 1
ATOM 6465 O O . TYR C 1 108 ? 105.029 33.209 45.879 1.00 10.04 108 TYR C O 1
ATOM 6474 N N . ALA C 1 109 ? 105.552 31.238 46.832 1.00 9.87 109 ALA C N 1
ATOM 6475 C CA . ALA C 1 109 ? 106.806 31.703 47.426 1.00 9.63 109 ALA C CA 1
ATOM 6476 C C . ALA C 1 109 ? 108.017 31.311 46.586 1.00 9.38 109 ALA C C 1
ATOM 6477 O O . ALA C 1 109 ? 108.360 30.128 46.488 1.00 9.94 109 ALA C O 1
ATOM 6479 N N . ARG C 1 110 ? 108.653 32.320 45.993 1.00 9.08 110 ARG C N 1
ATOM 6480 C CA . ARG C 1 110 ? 109.765 32.123 45.064 1.00 9.00 110 ARG C CA 1
ATOM 6481 C C . ARG C 1 110 ? 111.095 32.476 45.719 1.00 8.93 110 ARG C C 1
ATOM 6482 O O . ARG C 1 110 ? 111.360 33.639 46.039 1.00 9.30 110 ARG C O 1
ATOM 6490 N N . MET C 1 111 ? 111.916 31.447 45.906 1.00 8.66 111 MET C N 1
ATOM 6491 C CA . MET C 1 111 ? 113.180 31.550 46.630 1.00 8.52 111 MET C CA 1
ATOM 6492 C C . MET C 1 111 ? 114.363 31.544 45.661 1.00 8.43 111 MET C C 1
ATOM 6493 O O . MET C 1 111 ? 114.684 30.508 45.068 1.00 8.34 111 MET C O 1
ATOM 6498 N N . THR C 1 112 ? 115.009 32.697 45.496 1.00 8.32 112 THR C N 1
ATOM 6499 C CA . THR C 1 112 ? 116.185 32.797 44.623 1.00 8.02 112 THR C CA 1
ATOM 6500 C C . THR C 1 112 ? 117.314 33.567 45.303 1.00 7.75 112 THR C C 1
ATOM 6501 O O . THR C 1 112 ? 117.152 34.075 46.421 1.00 7.50 112 THR C O 1
ATOM 6505 N N . GLY C 1 113 ? 118.459 33.640 44.632 1.00 7.57 113 GLY C N 1
ATOM 6506 C CA . GLY C 1 113 ? 119.558 34.475 45.099 1.00 7.65 113 GLY C CA 1
ATOM 6507 C C . GLY C 1 113 ? 119.515 35.880 44.530 1.00 7.82 113 GLY C C 1
ATOM 6508 O O . GLY C 1 113 ? 119.649 36.861 45.267 1.00 7.52 113 GLY C O 1
ATOM 6509 N N . TRP C 1 114 ? 119.314 35.978 43.216 1.00 7.91 114 TRP C N 1
ATOM 6510 C CA . TRP C 1 114 ? 119.395 37.252 42.507 1.00 8.42 114 TRP C CA 1
ATOM 6511 C C . TRP C 1 114 ? 118.046 37.948 42.306 1.00 9.09 114 TRP C C 1
ATOM 6512 O O . TRP C 1 114 ? 118.006 39.121 41.943 1.00 9.55 114 TRP C O 1
ATOM 6523 N N . GLY C 1 115 ? 116.949 37.231 42.524 1.00 9.58 115 GLY C N 1
ATOM 6524 C CA . GLY C 1 115 ? 115.621 37.790 42.276 1.00 10.63 115 GLY C CA 1
ATOM 6525 C C . GLY C 1 115 ? 115.039 37.340 40.948 1.00 11.31 115 GLY C C 1
ATOM 6526 O O . GLY C 1 115 ? 115.649 36.551 40.223 1.00 11.35 115 GLY C O 1
ATOM 6527 N N . GLN C 1 116 ? 113.859 37.864 40.624 1.00 12.31 116 GLN C N 1
ATOM 6528 C CA . GLN C 1 116 ? 113.099 37.404 39.460 1.00 13.20 116 GLN C CA 1
ATOM 6529 C C . GLN C 1 116 ? 113.486 38.074 38.140 1.00 13.74 116 GLN C C 1
ATOM 6530 O O . GLN C 1 116 ? 113.246 37.514 37.068 1.00 14.28 116 GLN C O 1
ATOM 6536 N N . THR C 1 117 ? 114.073 39.269 38.220 1.00 14.09 117 THR C N 1
ATOM 6537 C CA . THR C 1 117 ? 114.510 40.023 37.041 1.00 14.59 117 THR C CA 1
ATOM 6538 C C . THR C 1 117 ? 115.903 40.617 37.265 1.00 14.35 117 THR C C 1
ATOM 6539 O O . THR C 1 117 ? 116.474 40.479 38.352 1.00 14.54 117 THR C O 1
ATOM 6543 N N . GLY C 1 118 ? 116.445 41.270 36.241 1.00 14.05 118 GLY C N 1
ATOM 6544 C CA . GLY C 1 118 ? 117.750 41.916 36.344 1.00 13.78 118 GLY C CA 1
ATOM 6545 C C . GLY C 1 118 ? 118.849 41.148 35.632 1.00 13.51 118 GLY C C 1
ATOM 6546 O O . GLY C 1 118 ? 118.678 39.964 35.320 1.00 13.40 118 GLY C O 1
ATOM 6547 N N . PRO C 1 119 ? 119.995 41.812 35.384 1.00 13.09 119 PRO C N 1
ATOM 6548 C CA . PRO C 1 119 ? 121.083 41.264 34.565 1.00 12.89 119 PRO C CA 1
ATOM 6549 C C . PRO C 1 119 ? 121.707 39.962 35.087 1.00 12.32 119 PRO C C 1
ATOM 6550 O O . PRO C 1 119 ? 122.272 39.197 34.300 1.00 12.71 119 PRO C O 1
ATOM 6554 N N . ARG C 1 120 ? 121.610 39.717 36.393 1.00 11.57 120 ARG C N 1
ATOM 6555 C CA . ARG C 1 120 ? 122.165 38.496 36.988 1.00 10.80 120 ARG C CA 1
ATOM 6556 C C . ARG C 1 120 ? 121.120 37.405 37.243 1.00 10.67 120 ARG C C 1
ATOM 6557 O O . ARG C 1 120 ? 121.474 36.310 37.672 1.00 10.61 120 ARG C O 1
ATOM 6565 N N . SER C 1 121 ? 119.848 37.687 36.962 1.00 10.70 121 SER C N 1
ATOM 6566 C CA . SER C 1 121 ? 118.749 36.797 37.378 1.00 10.92 121 SER C CA 1
ATOM 6567 C C . SER C 1 121 ? 118.747 35.386 36.772 1.00 11.07 121 SER C C 1
ATOM 6568 O O . SER C 1 121 ? 118.113 34.486 37.323 1.00 11.14 121 SER C O 1
ATOM 6571 N N . GLN C 1 122 ? 119.456 35.191 35.660 1.00 11.40 122 GLN C N 1
ATOM 6572 C CA . GLN C 1 122 ? 119.558 33.863 35.046 1.00 11.75 122 GLN C CA 1
ATOM 6573 C C . GLN C 1 122 ? 120.893 33.155 35.304 1.00 11.55 122 GLN C C 1
ATOM 6574 O O . GLN C 1 122 ? 121.147 32.074 34.752 1.00 12.11 122 GLN C O 1
ATOM 6580 N N . GLN C 1 123 ? 121.733 33.757 36.146 1.00 11.07 123 GLN C N 1
ATOM 6581 C CA A GLN C 1 123 ? 123.052 33.201 36.457 0.50 10.88 123 GLN C CA 1
ATOM 6582 C CA B GLN C 1 123 ? 123.050 33.203 36.453 0.50 10.99 123 GLN C CA 1
ATOM 6583 C C . GLN C 1 123 ? 123.004 32.255 37.647 1.00 10.58 123 GLN C C 1
ATOM 6584 O O . GLN C 1 123 ? 122.389 32.562 38.678 1.00 10.91 123 GLN C O 1
ATOM 6595 N N . ALA C 1 124 ? 123.659 31.107 37.498 1.00 9.88 124 ALA C N 1
ATOM 6596 C CA . ALA C 1 124 ? 123.827 30.158 38.592 1.00 9.31 124 ALA C CA 1
ATOM 6597 C C . ALA C 1 124 ? 124.654 30.814 39.693 1.00 8.98 124 ALA C C 1
ATOM 6598 O O . ALA C 1 124 ? 125.472 31.704 39.430 1.00 9.00 124 ALA C O 1
ATOM 6600 N N . GLY C 1 125 ? 124.434 30.375 40.926 1.00 8.51 125 GLY C N 1
ATOM 6601 C CA . GLY C 1 125 ? 125.196 30.883 42.058 1.00 7.97 125 GLY C CA 1
ATOM 6602 C C . GLY C 1 125 ? 124.912 30.123 43.334 1.00 7.83 125 GLY C C 1
ATOM 6603 O O . GLY C 1 125 ? 124.018 29.270 43.383 1.00 7.65 125 GLY C O 1
ATOM 6604 N N . HIS C 1 126 ? 125.694 30.440 44.361 1.00 7.41 126 HIS C N 1
ATOM 6605 C CA . HIS C 1 126 ? 125.481 29.931 45.711 1.00 7.31 126 HIS C CA 1
ATOM 6606 C C . HIS C 1 126 ? 125.649 31.068 46.717 1.00 6.87 126 HIS C C 1
ATOM 6607 O O . HIS C 1 126 ? 125.977 32.192 46.333 1.00 6.88 126 HIS C O 1
ATOM 6614 N N . ASP C 1 127 ? 125.403 30.769 47.991 1.00 5.99 127 ASP C N 1
ATOM 6615 C CA . ASP C 1 127 ? 125.456 31.754 49.078 1.00 5.58 127 ASP C CA 1
ATOM 6616 C C . ASP C 1 127 ? 126.607 32.748 48.920 1.00 5.39 127 ASP C C 1
ATOM 6617 O O . ASP C 1 127 ? 126.383 33.962 48.912 1.00 5.16 127 ASP C O 1
ATOM 6622 N N . ILE C 1 128 ? 127.829 32.237 48.776 1.00 4.75 128 ILE C N 1
ATOM 6623 C CA . ILE C 1 128 ? 129.017 33.093 48.698 1.00 4.76 128 ILE C CA 1
ATOM 6624 C C . ILE C 1 128 ? 128.907 34.159 47.597 1.00 4.90 128 ILE C C 1
ATOM 6625 O O . ILE C 1 128 ? 129.371 35.282 47.774 1.00 4.98 128 ILE C O 1
ATOM 6630 N N . ASN C 1 129 ? 128.269 33.815 46.480 1.00 5.02 129 ASN C N 1
ATOM 6631 C CA . ASN C 1 129 ? 128.085 34.776 45.383 1.00 5.33 129 ASN C CA 1
ATOM 6632 C C . ASN C 1 129 ? 127.110 35.903 45.742 1.00 5.37 129 ASN C C 1
ATOM 6633 O O . ASN C 1 129 ? 127.360 37.081 45.447 1.00 5.75 129 ASN C O 1
ATOM 6638 N N . TYR C 1 130 ? 126.002 35.540 46.383 1.00 5.86 130 TYR C N 1
ATOM 6639 C CA . TYR C 1 130 ? 124.977 36.526 46.724 1.00 6.03 130 TYR C CA 1
ATOM 6640 C C . TYR C 1 130 ? 125.470 37.538 47.761 1.00 6.56 130 TYR C C 1
ATOM 6641 O O . TYR C 1 130 ? 125.215 38.737 47.624 1.00 7.29 130 TYR C O 1
ATOM 6650 N N . ILE C 1 131 ? 126.209 37.070 48.763 1.00 6.35 131 ILE C N 1
ATOM 6651 C CA . ILE C 1 131 ? 126.762 37.976 49.774 1.00 6.46 131 ILE C CA 1
ATOM 6652 C C . ILE C 1 131 ? 128.019 38.719 49.305 1.00 6.35 131 ILE C C 1
ATOM 6653 O O . ILE C 1 131 ? 128.455 39.667 49.959 1.00 6.64 131 ILE C O 1
ATOM 6658 N N . SER C 1 132 ? 128.604 38.306 48.179 1.00 6.52 132 SER C N 1
ATOM 6659 C CA A SER C 1 132 ? 129.747 39.033 47.633 0.50 6.48 132 SER C CA 1
ATOM 6660 C CA B SER C 1 132 ? 129.741 39.031 47.603 0.50 6.90 132 SER C CA 1
ATOM 6661 C C . SER C 1 132 ? 129.316 40.363 47.010 1.00 6.72 132 SER C C 1
ATOM 6662 O O . SER C 1 132 ? 130.064 41.340 47.049 1.00 6.59 132 SER C O 1
ATOM 6667 N N . LEU C 1 133 ? 128.112 40.392 46.445 1.00 6.94 133 LEU C N 1
ATOM 6668 C CA . LEU C 1 133 ? 127.672 41.544 45.660 1.00 7.43 133 LEU C CA 1
ATOM 6669 C C . LEU C 1 133 ? 127.142 42.720 46.478 1.00 7.44 133 LEU C C 1
ATOM 6670 O O . LEU C 1 133 ? 127.044 43.833 45.960 1.00 8.02 133 LEU C O 1
ATOM 6675 N N . ASN C 1 134 ? 126.805 42.481 47.743 1.00 7.11 134 ASN C N 1
ATOM 6676 C CA . ASN C 1 134 ? 126.133 43.504 48.549 1.00 6.84 134 ASN C CA 1
ATOM 6677 C C . ASN C 1 134 ? 126.947 44.029 49.738 1.00 6.49 134 ASN C C 1
ATOM 6678 O O . ASN C 1 134 ? 126.406 44.679 50.637 1.00 6.34 134 ASN C O 1
ATOM 6683 N N . GL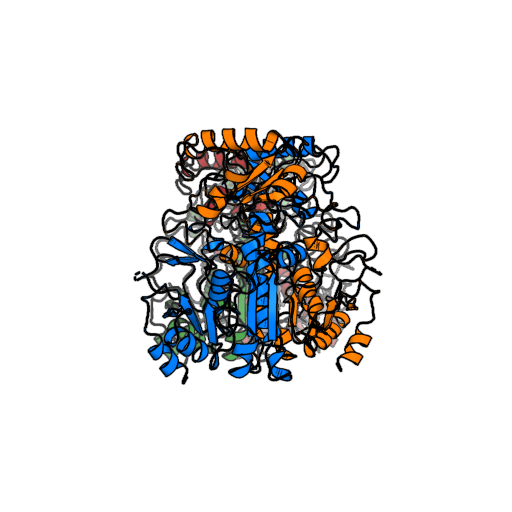Y C 1 135 ? 128.251 43.755 49.722 1.00 6.31 135 GLY C N 1
ATOM 6684 C CA . GLY C 1 135 ? 129.166 44.274 50.739 1.00 6.43 135 GLY C CA 1
ATOM 6685 C C . GLY C 1 135 ? 129.408 43.374 51.941 1.00 6.15 135 GLY C C 1
ATOM 6686 O O . GLY C 1 135 ? 130.339 43.601 52.706 1.00 6.69 135 GLY C O 1
ATOM 6687 N N . ILE C 1 136 ? 128.581 42.345 52.108 1.00 5.89 136 ILE C N 1
ATOM 6688 C CA . ILE C 1 136 ? 128.644 41.503 53.306 1.00 5.79 136 ILE C CA 1
ATOM 6689 C C . ILE C 1 136 ? 129.934 40.684 53.396 1.00 5.60 136 ILE C C 1
ATOM 6690 O O . ILE C 1 136 ? 130.640 40.729 54.409 1.00 6.15 136 ILE C O 1
ATOM 6695 N N . LEU C 1 137 ? 130.250 39.946 52.338 1.00 5.37 137 LEU C N 1
ATOM 6696 C CA . LEU C 1 137 ? 131.424 39.083 52.366 1.00 5.29 137 LEU C CA 1
ATOM 6697 C C . LEU C 1 137 ? 132.712 39.871 52.592 1.00 5.40 137 LEU C C 1
ATOM 6698 O O . LEU C 1 137 ? 133.574 39.446 53.367 1.00 5.09 137 LEU C O 1
ATOM 6703 N N . HIS C 1 138 ? 132.828 41.021 51.927 1.00 5.41 138 HIS C N 1
ATOM 6704 C CA . HIS C 1 138 ? 133.993 41.900 52.067 1.00 5.84 138 HIS C CA 1
ATOM 6705 C C . HIS C 1 138 ? 134.283 42.262 53.526 1.00 5.90 138 HIS C C 1
ATOM 6706 O O . HIS C 1 138 ? 135.437 42.487 53.898 1.00 6.23 138 HIS C O 1
ATOM 6713 N N . ALA C 1 139 ? 133.229 42.317 54.337 1.00 5.57 139 ALA C N 1
ATOM 6714 C CA . ALA C 1 139 ? 133.332 42.756 55.728 1.00 5.64 139 ALA C CA 1
ATOM 6715 C C . ALA C 1 139 ? 133.685 41.653 56.730 1.00 5.95 139 ALA C C 1
ATOM 6716 O O . ALA C 1 139 ? 133.859 41.945 57.916 1.00 6.53 139 ALA C O 1
ATOM 6718 N N . ILE C 1 140 ? 133.804 40.406 56.268 1.00 6.14 140 ILE C N 1
ATOM 6719 C CA A ILE C 1 140 ? 134.010 39.299 57.196 0.50 6.56 140 ILE C CA 1
ATOM 6720 C CA B ILE C 1 140 ? 133.991 39.243 57.155 0.50 6.42 140 ILE C CA 1
ATOM 6721 C C . ILE C 1 140 ? 135.426 38.723 57.126 1.00 6.70 140 ILE C C 1
ATOM 6722 O O . ILE C 1 140 ? 135.928 38.359 56.057 1.00 6.79 140 ILE C O 1
ATOM 6731 N N . GLY C 1 141 ? 136.067 38.665 58.292 1.00 7.00 141 GLY C N 1
ATOM 6732 C CA . GLY C 1 141 ? 137.405 38.093 58.427 1.00 8.06 141 GLY C CA 1
ATOM 6733 C C . GLY C 1 141 ? 138.431 39.057 58.990 1.00 8.81 141 GLY C C 1
ATOM 6734 O O . GLY C 1 141 ? 138.125 40.212 59.270 1.00 8.99 141 GLY C O 1
ATOM 6735 N N . ARG C 1 142 ? 139.654 38.565 59.160 1.00 9.79 142 ARG C N 1
ATOM 6736 C CA . ARG C 1 142 ? 140.765 39.388 59.624 1.00 10.83 142 ARG C CA 1
ATOM 6737 C C . ARG C 1 142 ? 141.216 40.356 58.529 1.00 11.57 142 ARG C C 1
ATOM 6738 O O . ARG C 1 142 ? 141.105 40.062 57.336 1.00 11.56 142 ARG C O 1
ATOM 6746 N N . GLY C 1 143 ? 141.719 41.513 58.949 1.00 12.38 143 GLY C N 1
ATOM 6747 C CA . GLY C 1 143 ? 142.076 42.588 58.024 1.00 13.60 143 GLY C CA 1
ATOM 6748 C C . GLY C 1 143 ? 143.232 42.305 57.082 1.00 14.46 143 GLY C C 1
ATOM 6749 O O . GLY C 1 143 ? 143.286 42.851 55.978 1.00 14.60 143 GLY C O 1
ATOM 6750 N N . ASP C 1 144 ? 144.153 41.447 57.512 1.00 15.25 144 ASP C N 1
ATOM 6751 C CA . ASP C 1 144 ? 145.384 41.207 56.759 1.00 16.41 144 ASP C CA 1
ATOM 6752 C C . ASP C 1 144 ? 145.295 40.024 55.788 1.00 16.41 144 ASP C C 1
ATOM 6753 O O . ASP C 1 144 ? 146.307 39.584 55.232 1.00 17.07 144 ASP C O 1
ATOM 6758 N N . GLU C 1 145 ? 144.076 39.525 55.583 1.00 16.05 145 GLU C N 1
ATOM 6759 C CA . GLU C 1 145 ? 143.828 38.359 54.735 1.00 15.46 145 GLU C CA 1
ATOM 6760 C C . GLU C 1 145 ? 142.577 38.565 53.893 1.00 14.06 145 GLU C C 1
ATOM 6761 O O . GLU C 1 145 ? 141.771 39.449 54.176 1.00 13.73 145 GLU C O 1
ATOM 6767 N N . ARG C 1 146 ? 142.404 37.730 52.873 1.00 12.60 146 ARG C N 1
ATOM 6768 C CA . ARG C 1 146 ? 141.204 37.786 52.044 1.00 11.44 146 ARG C CA 1
ATOM 6769 C C . ARG C 1 146 ? 139.957 37.420 52.869 1.00 10.35 146 ARG C C 1
ATOM 6770 O O . ARG C 1 146 ? 140.067 36.751 53.904 1.00 10.74 146 ARG C O 1
ATOM 6778 N N . PRO C 1 147 ? 138.769 37.875 52.426 1.00 8.97 147 PRO C N 1
ATOM 6779 C CA . PRO C 1 147 ? 137.527 37.587 53.146 1.00 8.64 147 PRO C CA 1
ATOM 6780 C C . PRO C 1 147 ? 137.260 36.091 53.291 1.00 8.67 147 PRO C C 1
ATOM 6781 O O . PRO C 1 147 ? 137.633 35.302 52.420 1.00 8.65 147 PRO C O 1
ATOM 6785 N N . VAL C 1 148 ? 136.624 35.714 54.394 1.00 8.59 148 VAL C N 1
ATOM 6786 C CA . VAL C 1 148 ? 136.282 34.317 54.648 1.00 8.72 148 VAL C CA 1
ATOM 6787 C C . VAL C 1 148 ? 134.756 34.152 54.698 1.00 8.21 148 VAL C C 1
ATOM 6788 O O . VAL C 1 148 ? 134.057 34.971 55.296 1.00 8.02 148 VAL C O 1
ATOM 6792 N N . PRO C 1 149 ? 134.231 33.102 54.043 1.00 7.98 149 PRO C N 1
ATOM 6793 C CA . PRO C 1 149 ? 132.775 32.931 54.087 1.00 7.65 149 PRO C CA 1
ATOM 6794 C C . PRO C 1 149 ? 132.269 32.530 55.473 1.00 7.35 149 PRO C C 1
ATOM 6795 O O . PRO C 1 149 ? 132.844 31.641 56.100 1.00 7.07 149 PRO C O 1
ATOM 6799 N N . PRO C 1 150 ? 131.202 33.192 55.960 1.00 6.77 150 PRO C N 1
ATOM 6800 C CA . PRO C 1 150 ? 130.608 32.819 57.254 1.00 6.95 150 PRO C CA 1
ATOM 6801 C C . PRO C 1 150 ? 129.696 31.597 57.080 1.00 6.45 150 PRO C C 1
ATOM 6802 O O . PRO C 1 150 ? 128.477 31.667 57.310 1.00 6.62 150 PRO C O 1
ATOM 6806 N N . LEU C 1 151 ? 130.302 30.482 56.664 1.00 6.26 151 LEU C N 1
ATOM 6807 C CA . LEU C 1 151 ? 129.565 29.318 56.151 1.00 6.11 151 LEU C CA 1
ATOM 6808 C C . LEU C 1 151 ? 128.529 29.817 55.134 1.00 6.23 151 LEU C C 1
ATOM 6809 O O . LEU C 1 151 ? 128.784 30.813 54.446 1.00 6.55 151 LEU C O 1
ATOM 6814 N N . ASN C 1 152 ? 127.389 29.135 55.036 1.00 6.24 152 ASN C N 1
ATOM 6815 C CA . ASN C 1 152 ? 126.256 29.627 54.247 1.00 6.45 152 ASN C CA 1
ATOM 6816 C C . ASN C 1 152 ? 125.127 30.125 55.151 1.00 6.36 152 ASN C C 1
ATOM 6817 O O . ASN C 1 152 ? 123.944 30.009 54.820 1.00 6.46 152 ASN C O 1
ATOM 6822 N N . LEU C 1 153 ? 125.511 30.705 56.287 1.00 6.25 153 LEU C N 1
ATOM 6823 C CA . LEU C 1 153 ? 124.546 31.149 57.290 1.00 6.39 153 LEU C CA 1
ATOM 6824 C C . LEU C 1 153 ? 123.830 32.448 56.923 1.00 6.04 153 LEU C C 1
ATOM 6825 O O . LEU C 1 153 ? 122.706 32.682 57.369 1.00 6.25 153 LEU C O 1
ATOM 6830 N N . VAL C 1 154 ? 124.472 33.280 56.107 1.00 5.58 154 VAL C N 1
ATOM 6831 C CA . VAL C 1 154 ? 123.997 34.649 55.893 1.00 5.74 154 VAL C CA 1
ATOM 6832 C C . VAL C 1 154 ? 123.120 34.793 54.639 1.00 5.60 154 VAL C C 1
ATOM 6833 O O . VAL C 1 154 ? 122.094 35.472 54.672 1.00 5.72 154 VAL C O 1
ATOM 6837 N N . GLY C 1 155 ? 123.524 34.153 53.545 1.00 5.71 155 GLY C N 1
ATOM 6838 C CA . GLY C 1 155 ? 122.751 34.186 52.304 1.00 6.17 155 GLY C CA 1
ATOM 6839 C C . GLY C 1 155 ? 121.631 33.164 52.280 1.00 6.35 155 GLY C C 1
ATOM 6840 O O . GLY C 1 155 ? 120.460 33.527 52.140 1.00 6.87 155 GLY C O 1
ATOM 6841 N N . ASP C 1 156 ? 121.988 31.886 52.421 1.00 6.33 156 ASP C N 1
ATOM 6842 C CA . ASP C 1 156 ? 121.004 30.797 52.376 1.00 6.43 156 ASP C CA 1
ATOM 6843 C C . ASP C 1 156 ? 119.943 30.893 53.468 1.00 6.30 156 ASP C C 1
ATOM 6844 O O . ASP C 1 156 ? 118.759 30.681 53.214 1.00 6.42 156 ASP C O 1
ATOM 6849 N N . PHE C 1 157 ? 120.362 31.197 54.689 1.00 6.18 157 PHE C N 1
ATOM 6850 C CA . PHE C 1 157 ? 119.460 31.055 55.817 1.00 5.90 157 PHE C CA 1
ATOM 6851 C C . PHE C 1 157 ? 119.023 32.388 56.419 1.00 5.74 157 PHE C C 1
ATOM 6852 O O . PHE C 1 157 ? 117.872 32.789 56.238 1.00 5.59 157 PHE C O 1
ATOM 6860 N N . GLY C 1 158 ? 119.927 33.099 57.090 1.00 5.49 158 GLY C N 1
ATOM 6861 C CA . GLY C 1 158 ? 119.569 34.389 57.698 1.00 5.93 158 GLY C CA 1
ATOM 6862 C C . GLY C 1 158 ? 118.875 35.349 56.740 1.00 5.80 158 GLY C C 1
ATOM 6863 O O . GLY C 1 158 ? 117.823 35.925 57.062 1.00 6.03 158 GLY C O 1
ATOM 6864 N N . GLY C 1 159 ? 119.459 35.515 55.552 1.00 5.66 159 GLY C N 1
ATOM 6865 C CA . GLY C 1 159 ? 118.928 36.429 54.543 1.00 5.99 159 GLY C CA 1
ATOM 6866 C C . GLY C 1 159 ? 118.170 35.740 53.426 1.00 6.01 159 GLY C C 1
ATOM 6867 O O . GLY C 1 159 ? 117.829 36.379 52.426 1.00 6.16 159 GLY C O 1
ATOM 6868 N N . GLY C 1 160 ? 117.894 34.450 53.606 1.00 5.94 160 GLY C N 1
ATOM 6869 C CA . GLY C 1 160 ? 117.293 33.633 52.552 1.00 6.04 160 GLY C CA 1
ATOM 6870 C C . GLY C 1 160 ? 115.986 33.019 53.002 1.00 6.22 160 GLY C C 1
ATOM 6871 O O . GLY C 1 160 ? 114.921 33.637 52.884 1.00 6.47 160 GLY C O 1
ATOM 6872 N N . SER C 1 161 ? 116.076 31.808 53.541 1.00 6.43 161 SER C N 1
ATOM 6873 C CA . SER C 1 161 ? 114.909 31.080 54.044 1.00 6.75 161 SER C CA 1
ATOM 6874 C C . SER C 1 161 ? 114.114 31.871 55.088 1.00 6.60 161 SER C C 1
ATOM 6875 O O . SER C 1 161 ? 112.878 31.842 55.090 1.00 6.97 161 SER C O 1
ATOM 6878 N N . MET C 1 162 ? 114.818 32.574 55.977 1.00 6.45 162 MET C N 1
ATOM 6879 C CA . MET C 1 162 ? 114.146 33.340 57.029 1.00 6.34 162 MET C CA 1
ATOM 6880 C C . MET C 1 162 ? 113.261 34.449 56.465 1.00 6.33 162 MET C C 1
ATOM 6881 O O . MET C 1 162 ? 112.178 34.705 56.999 1.00 6.64 162 MET C O 1
ATOM 6886 N N . PHE C 1 163 ? 113.702 35.086 55.379 1.00 6.69 163 PHE C N 1
ATOM 6887 C CA . PHE C 1 163 ? 112.882 36.098 54.715 1.00 6.83 163 PHE C CA 1
ATOM 6888 C C . PHE C 1 163 ? 111.739 35.486 53.908 1.00 7.18 163 PHE C C 1
ATOM 6889 O O . PHE C 1 163 ? 110.653 36.065 53.845 1.00 7.74 163 PHE C O 1
ATOM 6897 N N . LEU C 1 164 ? 111.974 34.316 53.315 1.00 7.44 164 LEU C N 1
ATOM 6898 C CA . LEU C 1 164 ? 110.893 33.580 52.657 1.00 7.39 164 LEU C CA 1
ATOM 6899 C C . LEU C 1 164 ? 109.784 33.275 53.668 1.00 7.47 164 LEU C C 1
ATOM 6900 O O . LEU C 1 164 ? 108.602 33.466 53.374 1.00 7.18 164 LEU C O 1
ATOM 6905 N N . LEU C 1 165 ? 110.179 32.828 54.861 1.00 7.54 165 LEU C N 1
ATOM 6906 C CA . LEU C 1 165 ? 109.233 32.521 55.940 1.00 8.02 165 LEU C CA 1
ATOM 6907 C C . LEU C 1 165 ? 108.444 33.741 56.410 1.00 8.40 165 LEU C C 1
ATOM 6908 O O . LEU C 1 165 ? 107.220 33.674 56.561 1.00 8.65 165 LEU C O 1
ATOM 6913 N N . VAL C 1 166 ? 109.141 34.851 56.645 1.00 8.46 166 VAL C N 1
ATOM 6914 C CA . VAL C 1 166 ? 108.473 36.108 56.995 1.00 8.95 166 VAL C CA 1
ATOM 6915 C C . VAL C 1 166 ? 107.469 36.501 55.902 1.00 9.13 166 VAL C C 1
ATOM 6916 O O . VAL C 1 166 ? 106.334 36.877 56.204 1.00 9.43 166 VAL C O 1
ATOM 6920 N N . GLY C 1 167 ? 107.878 36.380 54.639 1.00 9.10 167 GLY C N 1
ATOM 6921 C CA . GLY C 1 167 ? 106.999 36.681 53.508 1.00 9.36 167 GLY C CA 1
ATOM 6922 C C . GLY C 1 167 ? 105.756 35.814 53.457 1.00 9.28 167 GLY C C 1
ATOM 6923 O O . GLY C 1 167 ? 104.643 36.328 53.326 1.00 9.45 167 GLY C O 1
ATOM 6924 N N . ILE C 1 168 ? 105.948 34.502 53.558 1.00 9.26 168 ILE C N 1
ATOM 6925 C CA . ILE C 1 168 ? 104.841 33.538 53.577 1.00 9.56 168 ILE C CA 1
ATOM 6926 C C . ILE C 1 168 ? 103.846 33.873 54.692 1.00 9.92 168 ILE C C 1
ATOM 6927 O O . ILE C 1 168 ? 102.636 33.990 54.452 1.00 10.28 168 ILE C O 1
ATOM 6932 N N . LEU C 1 169 ? 104.362 34.050 55.905 1.00 10.24 169 LEU C N 1
ATOM 6933 C CA . LEU C 1 169 ? 103.511 34.264 57.069 1.00 10.36 169 LEU C CA 1
ATOM 6934 C C . LEU C 1 169 ? 102.825 35.633 57.072 1.00 10.63 169 LEU C C 1
ATOM 6935 O O . LEU C 1 169 ? 101.674 35.747 57.500 1.00 10.73 169 LEU C O 1
ATOM 6940 N N . ALA C 1 170 ? 103.517 36.657 56.574 1.00 10.56 170 ALA C N 1
ATOM 6941 C CA . ALA C 1 170 ? 102.917 37.984 56.404 1.00 10.77 170 ALA C CA 1
ATOM 6942 C C . ALA C 1 170 ? 101.802 37.960 55.355 1.00 10.92 170 ALA C C 1
ATOM 6943 O O . ALA C 1 170 ? 100.748 38.579 55.541 1.00 11.13 170 ALA C O 1
ATOM 6945 N N . ALA C 1 171 ? 102.035 37.234 54.261 1.00 11.06 171 ALA C N 1
ATOM 6946 C CA . ALA C 1 171 ? 101.035 37.095 53.205 1.00 11.30 171 ALA C CA 1
ATOM 6947 C C . ALA C 1 171 ? 99.795 36.353 53.700 1.00 11.58 171 ALA C C 1
ATOM 6948 O O . ALA C 1 171 ? 98.674 36.668 53.288 1.00 11.57 171 ALA C O 1
ATOM 6950 N N . LEU C 1 172 ? 99.997 35.385 54.594 1.00 12.18 172 LEU C N 1
ATOM 6951 C CA . LEU C 1 172 ? 98.889 34.637 55.187 1.00 12.91 172 LEU C CA 1
ATOM 6952 C C . LEU C 1 172 ? 98.040 35.520 56.099 1.00 13.49 172 LEU C C 1
ATOM 6953 O O . LEU C 1 172 ? 96.815 35.356 56.153 1.00 13.67 172 LEU C O 1
ATOM 6958 N N . TRP C 1 173 ? 98.682 36.454 56.805 1.00 13.75 173 TRP C N 1
ATOM 6959 C CA A TRP C 1 173 ? 97.971 37.448 57.625 0.50 14.10 173 TRP C CA 1
ATOM 6960 C CA B TRP C 1 173 ? 97.943 37.405 57.619 0.50 13.87 173 TRP C CA 1
ATOM 6961 C C . TRP C 1 173 ? 97.120 38.348 56.737 1.00 14.23 173 TRP C C 1
ATOM 6962 O O . TRP C 1 173 ? 95.955 38.621 57.041 1.00 14.35 173 TRP C O 1
ATOM 6983 N N . GLU C 1 174 ? 97.716 38.815 55.639 1.00 14.39 174 GLU C N 1
ATOM 6984 C CA . GLU C 1 174 ? 97.013 39.665 54.677 1.00 14.80 174 GLU C CA 1
ATOM 6985 C C . GLU C 1 174 ? 95.790 38.936 54.115 1.00 15.11 174 GLU C C 1
ATOM 6986 O O . GLU C 1 174 ? 94.731 39.547 53.934 1.00 14.98 174 GLU C O 1
ATOM 6992 N N . ARG C 1 175 ? 95.945 37.637 53.855 1.00 15.32 175 ARG C N 1
ATOM 6993 C CA . ARG C 1 175 ? 94.881 36.792 53.302 1.00 15.86 175 ARG C CA 1
ATOM 6994 C C . ARG C 1 175 ? 93.651 36.705 54.214 1.00 16.53 175 ARG C C 1
ATOM 6995 O O . ARG C 1 175 ? 92.537 36.489 53.730 1.00 16.51 175 ARG C O 1
ATOM 7003 N N . GLN C 1 176 ? 93.850 36.888 55.520 1.00 17.33 176 GLN C N 1
ATOM 7004 C CA . GLN C 1 176 ? 92.740 36.857 56.485 1.00 18.24 176 GLN C CA 1
ATOM 7005 C C . GLN C 1 176 ? 91.697 37.941 56.206 1.00 18.39 176 GLN C C 1
ATOM 7006 O O . GLN C 1 176 ? 90.508 37.746 56.485 1.00 18.81 176 GLN C O 1
ATOM 7012 N N A SER C 1 177 ? 92.147 39.078 55.682 0.50 18.34 177 SER C N 1
ATOM 7013 N N B SER C 1 177 ? 92.145 39.060 55.636 0.50 18.33 177 SER C N 1
ATOM 7014 C CA A SER C 1 177 ? 91.243 40.161 55.314 0.50 18.33 177 SER C CA 1
ATOM 7015 C CA B SER C 1 177 ? 91.275 40.200 55.333 0.50 18.30 177 SER C CA 1
ATOM 7016 C C A SER C 1 177 ? 90.836 40.068 53.844 0.50 18.12 177 SER C C 1
ATOM 7017 C C B SER C 1 177 ? 90.906 40.333 53.849 0.50 18.15 177 SER C C 1
ATOM 7018 O O A SER C 1 177 ? 89.647 40.072 53.526 0.50 18.15 177 SER C O 1
ATOM 7019 O O B SER C 1 177 ? 89.804 40.778 53.522 0.50 18.21 177 SER C O 1
ATOM 7024 N N . SER C 1 178 ? 91.828 39.961 52.961 1.00 17.95 178 SER C N 1
ATOM 7025 C CA . SER C 1 178 ? 91.602 40.045 51.509 1.00 17.39 178 SER C CA 1
ATOM 7026 C C . SER C 1 178 ? 90.973 38.798 50.890 1.00 17.04 178 SER C C 1
ATOM 7027 O O . SER C 1 178 ? 90.338 38.877 49.834 1.00 17.10 178 SER C O 1
ATOM 7030 N N . GLY C 1 179 ? 91.180 37.650 51.530 1.00 16.40 179 GLY C N 1
ATOM 7031 C CA . GLY C 1 179 ? 90.725 36.367 51.002 1.00 15.81 179 GLY C CA 1
ATOM 7032 C C . GLY C 1 179 ? 91.591 35.806 49.883 1.00 15.41 179 GLY C C 1
ATOM 7033 O O . GLY C 1 179 ? 91.330 34.711 49.383 1.00 15.40 179 GLY C O 1
ATOM 7034 N N . LYS C 1 180 ? 92.630 36.547 49.501 1.00 15.01 180 LYS C N 1
ATOM 7035 C CA . LYS C 1 180 ? 93.463 36.177 48.357 1.00 14.65 180 LYS C CA 1
ATOM 7036 C C . LYS C 1 180 ? 94.934 36.008 48.726 1.00 14.18 180 LYS C C 1
ATOM 7037 O O . LYS C 1 180 ? 95.433 36.644 49.660 1.00 14.00 180 LYS C O 1
ATOM 7043 N N . GLY C 1 181 ? 95.618 35.151 47.973 1.00 13.67 181 GLY C N 1
ATOM 7044 C CA . GLY C 1 181 ? 97.067 35.013 48.074 1.00 13.25 181 GLY C CA 1
ATOM 7045 C C . GLY C 1 181 ? 97.785 35.995 47.165 1.00 12.87 181 GLY C C 1
ATOM 7046 O O . GLY C 1 181 ? 97.197 36.975 46.696 1.00 13.06 181 GLY C O 1
ATOM 7047 N N . GLN C 1 182 ? 99.067 35.724 46.928 1.00 12.33 182 GLN C N 1
ATOM 7048 C CA . GLN C 1 182 ? 99.923 36.538 46.059 1.00 11.88 182 GLN C CA 1
ATOM 7049 C C . GLN C 1 182 ? 101.300 35.887 45.931 1.00 11.56 182 GLN C C 1
ATOM 7050 O O . GLN C 1 182 ? 101.542 34.825 46.501 1.00 11.63 182 GLN C O 1
ATOM 7056 N N . VAL C 1 183 ? 102.187 36.529 45.174 1.00 11.46 183 VAL C N 1
ATOM 7057 C CA . VAL C 1 183 ? 103.546 36.025 44.970 1.00 11.33 183 VAL C CA 1
ATOM 7058 C C . VAL C 1 183 ? 104.528 36.714 45.918 1.00 11.04 183 VAL C C 1
ATOM 7059 O O . VAL C 1 183 ? 104.562 37.942 46.006 1.00 11.02 183 VAL C O 1
ATOM 7063 N N . VAL C 1 184 ? 105.316 35.902 46.618 1.00 10.92 184 VAL C N 1
ATOM 7064 C CA . VAL C 1 184 ? 106.418 36.386 47.449 1.00 10.87 184 VAL C CA 1
ATOM 7065 C C . VAL C 1 184 ? 107.729 36.177 46.688 1.00 10.65 184 VAL C C 1
ATOM 7066 O O . VAL C 1 184 ? 108.072 35.048 46.329 1.00 11.04 184 VAL C O 1
ATOM 7070 N N . ASP C 1 185 ? 108.440 37.273 46.438 1.00 10.66 185 ASP C N 1
ATOM 7071 C CA . ASP C 1 185 ? 109.737 37.242 45.763 1.00 10.53 185 ASP C CA 1
ATOM 7072 C C . ASP C 1 185 ? 110.836 37.463 46.803 1.00 9.93 185 ASP C C 1
ATOM 7073 O O . ASP C 1 185 ? 111.106 38.599 47.200 1.00 9.93 185 ASP C O 1
ATOM 7078 N N . ALA C 1 186 ? 111.442 36.364 47.252 1.00 9.32 186 ALA C N 1
ATOM 7079 C CA . ALA C 1 186 ? 112.504 36.412 48.255 1.00 8.78 186 ALA C CA 1
ATOM 7080 C C . ALA C 1 186 ? 113.850 36.146 47.596 1.00 8.28 186 ALA C C 1
ATOM 7081 O O . ALA C 1 186 ? 114.155 35.002 47.227 1.00 8.42 186 ALA C O 1
ATOM 7083 N N . ALA C 1 187 ? 114.634 37.211 47.436 1.00 7.75 187 ALA C N 1
ATOM 7084 C CA . ALA C 1 187 ? 115.981 37.128 46.876 1.00 7.51 187 ALA C CA 1
ATOM 7085 C C . ALA C 1 187 ? 117.002 37.248 47.995 1.00 7.27 187 ALA C C 1
ATOM 7086 O O . ALA C 1 187 ? 116.927 38.175 48.805 1.00 7.45 187 ALA C O 1
ATOM 7088 N N . MET C 1 188 ? 117.964 36.327 48.028 1.00 6.67 188 MET C N 1
ATOM 7089 C CA . MET C 1 188 ? 119.014 36.344 49.056 1.00 6.75 188 MET C CA 1
ATOM 7090 C C . MET C 1 188 ? 119.831 37.638 49.064 1.00 6.69 188 MET C C 1
ATOM 7091 O O . MET C 1 188 ? 120.257 38.096 50.129 1.00 6.75 188 MET C O 1
ATOM 7096 N N . VAL C 1 189 ? 120.038 38.239 47.894 1.00 6.72 189 VAL C N 1
ATOM 7097 C CA . VAL C 1 189 ? 120.755 39.514 47.816 1.00 6.92 189 VAL C CA 1
ATOM 7098 C C . VAL C 1 189 ? 119.998 40.658 48.538 1.00 6.74 189 VAL C C 1
ATOM 7099 O O . VAL C 1 189 ? 120.629 41.575 49.075 1.00 6.97 189 VAL C O 1
ATOM 7103 N N . ASP C 1 190 ? 118.663 40.571 48.567 1.00 6.62 190 ASP C N 1
ATOM 7104 C CA . ASP C 1 190 ? 117.808 41.540 49.273 1.00 6.88 190 ASP C CA 1
ATOM 7105 C C . ASP C 1 190 ? 117.740 41.229 50.764 1.00 6.56 190 ASP C C 1
ATOM 7106 O O . ASP C 1 190 ? 118.019 42.094 51.602 1.00 6.74 190 ASP C O 1
ATOM 7111 N N . GLY C 1 191 ? 117.326 40.005 51.095 1.00 6.43 191 GLY C N 1
ATOM 7112 C CA . GLY C 1 191 ? 117.143 39.593 52.484 1.00 6.20 191 GLY C CA 1
ATOM 7113 C C . GLY C 1 191 ? 118.400 39.789 53.311 1.00 5.81 191 GLY C C 1
ATOM 7114 O O . GLY C 1 191 ? 118.340 40.315 54.428 1.00 6.32 191 GLY C O 1
ATOM 7115 N N . SER C 1 192 ? 119.547 39.385 52.767 1.00 5.86 192 SER C N 1
ATOM 7116 C CA . SER C 1 192 ? 120.799 39.565 53.500 1.00 5.86 192 SER C CA 1
ATOM 7117 C C . SER C 1 192 ? 121.174 41.041 53.686 1.00 5.73 192 SER C C 1
ATOM 7118 O O . SER C 1 192 ? 121.794 41.395 54.689 1.00 6.02 192 SER C O 1
ATOM 7121 N N . SER C 1 193 ? 120.773 41.902 52.748 1.00 5.75 193 SER C N 1
ATOM 7122 C CA . SER C 1 193 ? 120.972 43.352 52.896 1.00 6.11 193 SER C CA 1
ATOM 7123 C C . SER C 1 193 ? 120.159 43.927 54.056 1.00 6.35 193 SER C C 1
ATOM 7124 O O . SER C 1 193 ? 120.670 44.749 54.827 1.00 6.66 193 SER C O 1
ATOM 7127 N N . VAL C 1 194 ? 118.906 43.491 54.186 1.00 6.56 194 VAL C N 1
ATOM 7128 C CA . VAL C 1 194 ? 118.080 43.883 55.334 1.00 6.37 194 VAL C CA 1
ATOM 7129 C C . VAL C 1 194 ? 118.640 43.276 56.626 1.00 6.53 194 VAL C C 1
ATOM 7130 O O . VAL C 1 194 ? 118.618 43.913 57.679 1.00 6.26 194 VAL C O 1
ATOM 7134 N N . LEU C 1 195 ? 119.163 42.053 56.539 1.00 6.38 195 LEU C N 1
ATOM 7135 C CA . LEU C 1 195 ? 119.778 41.405 57.699 1.00 6.43 195 LEU C CA 1
ATOM 7136 C C . LEU C 1 195 ? 120.940 42.235 58.261 1.00 6.49 195 LEU C C 1
ATOM 7137 O O . LEU C 1 195 ? 121.133 42.288 59.483 1.00 6.74 195 LEU C O 1
ATOM 7142 N N . ILE C 1 196 ? 121.697 42.883 57.372 1.00 6.59 196 ILE C N 1
ATOM 7143 C CA . ILE C 1 196 ? 122.859 43.684 57.765 1.00 6.80 196 ILE C CA 1
ATOM 7144 C C . ILE C 1 196 ? 122.539 45.188 57.832 1.00 7.12 196 ILE C C 1
ATOM 7145 O O . ILE C 1 196 ? 123.440 46.033 57.793 1.00 7.12 196 ILE C O 1
ATOM 7150 N N . GLN C 1 197 ? 121.257 45.516 57.971 1.00 7.12 197 GLN C N 1
ATOM 7151 C CA . GLN C 1 197 ? 120.831 46.914 58.007 1.00 7.74 197 GLN C CA 1
ATOM 7152 C C . GLN C 1 197 ? 121.570 47.735 59.073 1.00 7.71 197 GLN C C 1
ATOM 7153 O O . GLN C 1 197 ? 121.853 48.919 58.845 1.00 7.70 197 GLN C O 1
ATOM 7159 N N . MET C 1 198 ? 121.899 47.120 60.212 1.00 7.70 198 MET C N 1
ATOM 7160 C CA A MET C 1 198 ? 122.606 47.827 61.278 0.50 7.72 198 MET C CA 1
ATOM 7161 C CA B MET C 1 198 ? 122.608 47.829 61.279 0.50 7.84 198 MET C CA 1
ATOM 7162 C C . MET C 1 198 ? 123.908 48.449 60.769 1.00 8.00 198 MET C C 1
ATOM 7163 O O . MET C 1 198 ? 124.227 49.592 61.107 1.00 8.27 198 MET C O 1
ATOM 7172 N N . MET C 1 199 ? 124.651 47.703 59.949 1.00 7.85 199 MET C N 1
ATOM 7173 C CA A MET C 1 199 ? 125.907 48.196 59.381 0.50 7.73 199 MET C CA 1
ATOM 7174 C CA B MET C 1 199 ? 125.904 48.215 59.392 0.50 7.83 199 MET C CA 1
ATOM 7175 C C . MET C 1 199 ? 125.674 49.370 58.427 1.00 7.80 199 MET C C 1
ATOM 7176 O O . MET C 1 199 ? 126.440 50.336 58.427 1.00 8.06 199 MET C O 1
ATOM 7185 N N . TRP C 1 200 ? 124.617 49.285 57.616 1.00 7.67 200 TRP C N 1
ATOM 7186 C CA . TRP C 1 200 ? 124.267 50.394 56.716 1.00 8.12 200 TRP C CA 1
ATOM 7187 C C . TRP C 1 200 ? 123.883 51.644 57.516 1.00 8.69 200 TRP C C 1
ATOM 7188 O O . TRP C 1 200 ? 124.251 52.761 57.139 1.00 8.69 200 TRP C O 1
ATOM 7199 N N . ALA C 1 201 ? 123.187 51.446 58.633 1.00 9.07 201 ALA C N 1
ATOM 7200 C CA . ALA C 1 201 ? 122.811 52.557 59.514 1.00 9.36 201 ALA C CA 1
ATOM 7201 C C . ALA C 1 201 ? 124.041 53.187 60.159 1.00 9.37 201 ALA C C 1
ATOM 7202 O O . ALA C 1 201 ? 124.164 54.418 60.201 1.00 9.61 201 ALA C O 1
ATOM 7204 N N . MET C 1 202 ? 124.951 52.341 60.643 1.00 9.06 202 MET C N 1
ATOM 7205 C CA A MET C 1 202 ? 126.186 52.777 61.311 0.50 9.02 202 MET C CA 1
ATOM 7206 C CA B MET C 1 202 ? 126.144 52.846 61.306 0.50 9.31 202 MET C CA 1
ATOM 7207 C C . MET C 1 202 ? 127.123 53.507 60.340 1.00 9.11 202 MET C C 1
ATOM 7208 O O . MET C 1 202 ? 127.776 54.486 60.707 1.00 8.65 202 MET C O 1
ATOM 7217 N N . ARG C 1 203 ? 127.197 53.016 59.102 1.00 8.93 203 ARG C N 1
ATOM 7218 C CA A ARG C 1 203 ? 128.065 53.626 58.095 0.50 8.86 203 ARG C CA 1
ATOM 7219 C CA B ARG C 1 203 ? 128.049 53.628 58.076 0.50 9.30 203 ARG C CA 1
ATOM 7220 C C . ARG C 1 203 ? 127.678 55.086 57.845 1.00 9.23 203 ARG C C 1
ATOM 7221 O O . ARG C 1 203 ? 128.549 55.936 57.647 1.00 9.42 203 ARG C O 1
ATOM 7236 N N . ALA C 1 204 ? 126.377 55.364 57.867 1.00 9.24 204 ALA C N 1
ATOM 7237 C CA . ALA C 1 204 ? 125.861 56.713 57.625 1.00 9.64 204 ALA C CA 1
ATOM 7238 C C . ALA C 1 204 ? 126.187 57.720 58.737 1.00 10.02 204 ALA C C 1
ATOM 7239 O O . ALA C 1 204 ? 126.136 58.932 58.506 1.00 10.40 204 ALA C O 1
ATOM 7241 N N . THR C 1 205 ? 126.528 57.222 59.925 1.00 9.94 205 THR C N 1
ATOM 7242 C CA . THR C 1 205 ? 126.779 58.077 61.096 1.00 10.21 205 THR C CA 1
ATOM 7243 C C . THR C 1 205 ? 128.213 57.971 61.637 1.00 9.95 205 THR C C 1
ATOM 7244 O O . THR C 1 205 ? 128.477 58.279 62.810 1.00 10.75 205 THR C O 1
ATOM 7248 N N . GLY C 1 206 ? 129.132 57.529 60.780 1.00 9.80 206 GLY C N 1
ATOM 7249 C CA . GLY C 1 206 ? 130.547 57.411 61.138 1.00 9.99 206 GLY C CA 1
ATOM 7250 C C . GLY C 1 206 ? 130.860 56.337 62.165 1.00 9.96 206 GLY C C 1
ATOM 7251 O O . GLY C 1 206 ? 131.888 56.409 62.843 1.00 10.72 206 GLY C O 1
ATOM 7252 N N . MET C 1 207 ? 129.984 55.333 62.263 1.00 9.67 207 MET C N 1
ATOM 7253 C CA A MET C 1 207 ? 130.149 54.284 63.269 0.50 9.57 207 MET C CA 1
ATOM 7254 C CA B MET C 1 207 ? 130.086 54.275 63.274 0.50 9.67 207 MET C CA 1
ATOM 7255 C C . MET C 1 207 ? 130.519 52.929 62.678 1.00 9.42 207 MET C C 1
ATOM 7256 O O . MET C 1 207 ? 130.596 51.928 63.393 1.00 9.53 207 MET C O 1
ATOM 7265 N N . TRP C 1 208 ? 130.781 52.909 61.372 1.00 9.24 208 TRP C N 1
ATOM 7266 C CA . TRP C 1 208 ? 131.284 51.712 60.690 1.00 8.97 208 TRP C CA 1
ATOM 7267 C C . TRP C 1 208 ? 132.108 52.118 59.476 1.00 9.12 208 TRP C C 1
ATOM 7268 O O . TRP C 1 208 ? 131.761 53.077 58.785 1.00 9.62 208 TRP C O 1
ATOM 7279 N N . THR C 1 209 ? 133.208 51.410 59.234 1.00 9.19 209 THR C N 1
ATOM 7280 C CA . THR C 1 209 ? 134.058 51.664 58.066 1.00 9.84 209 THR C CA 1
ATOM 7281 C C . THR C 1 209 ? 134.142 50.443 57.156 1.00 10.00 209 THR C C 1
ATOM 7282 O O . THR C 1 209 ? 133.875 49.320 57.588 1.00 9.81 209 THR C O 1
ATOM 7286 N N . ASP C 1 210 ? 134.537 50.669 55.905 1.00 10.26 210 ASP C N 1
ATOM 7287 C CA . ASP C 1 210 ? 134.682 49.590 54.925 1.00 10.57 210 ASP C CA 1
ATOM 7288 C C . ASP C 1 210 ? 135.972 48.793 55.086 1.00 10.75 210 ASP C C 1
ATOM 7289 O O . ASP C 1 210 ? 136.230 47.865 54.318 1.00 11.05 210 ASP C O 1
ATOM 7294 N N . THR C 1 211 ? 136.782 49.161 56.076 1.00 11.01 211 THR C N 1
ATOM 7295 C CA . THR C 1 211 ? 138.023 48.456 56.358 1.00 11.11 211 THR C CA 1
ATOM 7296 C C . THR C 1 211 ? 137.723 47.168 57.129 1.00 10.90 211 THR C C 1
ATOM 7297 O O . THR C 1 211 ? 137.214 47.204 58.253 1.00 10.84 211 THR C O 1
ATOM 7301 N N . ARG C 1 212 ? 138.022 46.034 56.501 1.00 10.91 212 ARG C N 1
ATOM 7302 C CA . ARG C 1 212 ? 137.797 44.727 57.110 1.00 10.82 212 ARG C CA 1
ATOM 7303 C C . ARG C 1 212 ? 138.624 44.574 58.386 1.00 10.62 212 ARG C C 1
ATOM 7304 O O . ARG C 1 212 ? 139.805 44.928 58.422 1.00 11.05 212 ARG C O 1
ATOM 7312 N N . GLY C 1 213 ? 137.981 44.074 59.436 1.00 10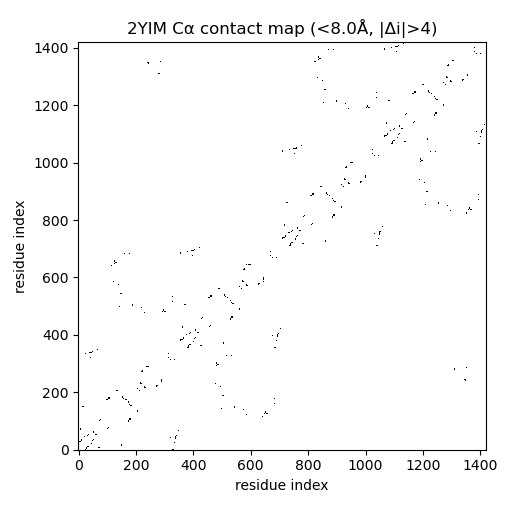.65 213 GLY C N 1
ATOM 7313 C CA . GLY C 1 213 ? 138.647 43.782 60.700 1.00 10.25 213 GLY C CA 1
ATOM 7314 C C . GLY C 1 213 ? 139.039 44.979 61.553 1.00 10.23 213 GLY C C 1
ATOM 7315 O O . GLY C 1 213 ? 139.873 44.850 62.446 1.00 10.79 213 GLY C O 1
ATOM 7316 N N . ALA C 1 214 ? 138.432 46.137 61.290 1.00 9.78 214 ALA C N 1
ATOM 7317 C CA . ALA C 1 214 ? 138.798 47.374 61.991 1.00 9.72 214 ALA C CA 1
ATOM 7318 C C . ALA C 1 214 ? 137.592 48.105 62.585 1.00 9.55 214 ALA C C 1
ATOM 7319 O O . ALA C 1 214 ? 137.559 49.340 62.619 1.00 10.27 214 ALA C O 1
ATOM 7321 N N . ASN C 1 215 ? 136.613 47.342 63.069 1.00 8.78 215 ASN C N 1
ATOM 7322 C CA . ASN C 1 215 ? 135.367 47.898 63.601 1.00 8.54 215 ASN C CA 1
ATOM 7323 C C . ASN C 1 215 ? 134.993 47.255 64.935 1.00 8.46 215 ASN C C 1
ATOM 7324 O O . ASN C 1 215 ? 135.694 46.346 65.392 1.00 8.69 215 ASN C O 1
ATOM 7329 N N . MET C 1 216 ? 133.900 47.708 65.557 1.00 8.43 216 MET C N 1
ATOM 7330 C CA A MET C 1 216 ? 133.580 47.224 66.899 0.50 8.45 216 MET C CA 1
ATOM 7331 C CA B MET C 1 216 ? 133.511 47.246 66.900 0.50 8.50 216 MET C CA 1
ATOM 7332 C C . MET C 1 216 ? 133.086 45.781 66.929 1.00 8.22 216 MET C C 1
ATOM 7333 O O . MET C 1 216 ? 133.294 45.088 67.923 1.00 7.81 216 MET C O 1
ATOM 7342 N N . LEU C 1 217 ? 132.465 45.320 65.843 1.00 7.81 217 LEU C N 1
ATOM 7343 C CA . LEU C 1 217 ? 131.813 44.004 65.852 1.00 7.42 217 LEU C CA 1
ATOM 7344 C C . LEU C 1 217 ? 132.397 42.965 64.893 1.00 7.04 217 LEU C C 1
ATOM 7345 O O . LEU C 1 217 ? 131.827 41.882 64.728 1.00 7.29 217 LEU C O 1
ATOM 7350 N N . ASP C 1 218 ? 133.541 43.271 64.290 1.00 6.37 218 ASP C N 1
ATOM 7351 C CA . ASP C 1 218 ? 134.124 42.376 63.288 1.00 6.50 218 ASP C CA 1
ATOM 7352 C C . ASP C 1 218 ? 135.408 41.682 63.752 1.00 6.70 218 ASP C C 1
ATOM 7353 O O . ASP C 1 218 ? 136.028 40.936 62.995 1.00 7.25 218 ASP C O 1
ATOM 7358 N N . GLY C 1 219 ? 135.782 41.923 65.007 1.00 6.61 219 GLY C N 1
ATOM 7359 C CA . GLY C 1 219 ? 137.028 41.399 65.562 1.00 7.29 219 GLY C CA 1
ATOM 7360 C C . GLY C 1 219 ? 138.049 42.490 65.831 1.00 7.64 219 GLY C C 1
ATOM 7361 O O . GLY C 1 219 ? 139.071 42.244 66.472 1.00 8.35 219 GLY C O 1
ATOM 7362 N N . GLY C 1 220 ? 137.769 43.703 65.353 1.00 7.54 220 GLY C N 1
ATOM 7363 C CA . GLY C 1 220 ? 138.672 44.837 65.525 1.00 7.82 220 GLY C CA 1
ATOM 7364 C C . GLY C 1 220 ? 138.833 45.353 66.945 1.00 7.90 220 GLY C C 1
ATOM 7365 O O . GLY C 1 220 ? 139.873 45.924 67.273 1.00 8.76 220 GLY C O 1
ATOM 7366 N N . ALA C 1 221 ? 137.814 45.160 67.785 1.00 7.28 221 ALA C N 1
ATOM 7367 C CA . ALA C 1 221 ? 137.851 45.630 69.177 1.00 7.00 221 ALA C CA 1
ATOM 7368 C C . ALA C 1 221 ? 138.355 44.533 70.113 1.00 6.83 221 ALA C C 1
ATOM 7369 O O . ALA C 1 221 ? 137.838 43.418 70.078 1.00 6.81 221 ALA C O 1
ATOM 7371 N N . PRO C 1 222 ? 139.340 44.849 70.981 1.00 6.63 222 PRO C N 1
ATOM 7372 C CA . PRO C 1 222 ? 139.853 43.826 71.903 1.00 6.74 222 PRO C CA 1
ATOM 7373 C C . PRO C 1 222 ? 138.809 43.270 72.886 1.00 6.61 222 PRO C C 1
ATOM 7374 O O . PRO C 1 222 ? 138.996 42.178 73.415 1.00 7.08 222 PRO C O 1
ATOM 7378 N N . TYR C 1 223 ? 137.723 44.005 73.121 1.00 6.17 223 TYR C N 1
ATOM 7379 C CA . TYR C 1 223 ? 136.643 43.539 73.998 1.00 6.06 223 TYR C CA 1
ATOM 7380 C C . TYR C 1 223 ? 135.485 42.854 73.247 1.00 5.87 223 TYR C C 1
ATOM 7381 O O . TYR C 1 223 ? 134.461 42.524 73.853 1.00 6.08 223 TYR C O 1
ATOM 7390 N N . TYR C 1 224 ? 135.644 42.664 71.935 1.00 5.51 224 TYR C N 1
ATOM 7391 C CA . TYR C 1 224 ? 134.660 41.929 71.128 1.00 5.72 224 TYR C CA 1
ATOM 7392 C C . TYR C 1 224 ? 135.372 40.994 70.139 1.00 5.70 224 TYR C C 1
ATOM 7393 O O . TYR C 1 224 ? 135.486 41.281 68.942 1.00 5.65 224 TYR C O 1
ATOM 7402 N N . ASP C 1 225 ? 135.870 39.878 70.659 1.00 5.97 225 ASP C N 1
ATOM 7403 C CA . ASP C 1 225 ? 136.692 38.954 69.877 1.00 6.30 225 ASP C CA 1
ATOM 7404 C C . ASP C 1 225 ? 136.920 37.672 70.667 1.00 6.70 225 ASP C C 1
ATOM 7405 O O . ASP C 1 225 ? 136.548 37.570 71.842 1.00 6.44 225 ASP C O 1
ATOM 7410 N N . THR C 1 226 ? 137.541 36.696 70.016 1.00 6.74 226 THR C N 1
ATOM 7411 C CA . THR C 1 226 ? 137.967 35.485 70.697 1.00 7.00 226 THR C CA 1
ATOM 7412 C C . THR C 1 226 ? 139.420 35.602 71.149 1.00 6.99 226 THR C C 1
ATOM 7413 O O . THR C 1 226 ? 140.198 36.383 70.587 1.00 7.23 226 THR C O 1
ATOM 7417 N N . TYR C 1 227 ? 139.755 34.835 72.185 1.00 7.23 227 TYR C N 1
ATOM 7418 C CA . TYR C 1 227 ? 141.115 34.736 72.712 1.00 7.24 227 TYR C CA 1
ATOM 7419 C C . TYR C 1 227 ? 141.505 33.273 72.881 1.00 7.63 227 TYR C C 1
ATOM 7420 O O . TYR C 1 227 ? 140.689 32.459 73.332 1.00 7.72 227 TYR C O 1
ATOM 7429 N N . GLU C 1 228 ? 142.743 32.951 72.511 1.00 8.42 228 GLU C N 1
ATOM 7430 C CA . GLU C 1 228 ? 143.288 31.607 72.696 1.00 9.48 228 GLU C CA 1
ATOM 7431 C C . GLU C 1 228 ? 143.828 31.438 74.112 1.00 9.83 228 GLU C C 1
ATOM 7432 O O . GLU C 1 228 ? 144.597 32.274 74.599 1.00 10.57 228 GLU C O 1
ATOM 7438 N N . CYS C 1 229 ? 143.428 30.346 74.754 1.00 10.19 229 CYS C N 1
ATOM 7439 C CA . CYS C 1 229 ? 143.817 30.064 76.132 1.00 10.57 229 CYS C CA 1
ATOM 7440 C C . CYS C 1 229 ? 145.000 29.091 76.179 1.00 11.01 229 CYS C C 1
ATOM 7441 O O . CYS C 1 229 ? 145.523 28.688 75.133 1.00 11.37 229 CYS C O 1
ATOM 7444 N N . ALA C 1 230 ? 145.423 28.722 77.389 1.00 11.45 230 ALA C N 1
ATOM 7445 C CA . ALA C 1 230 ? 146.624 27.899 77.579 1.00 11.86 230 ALA C CA 1
ATOM 7446 C C . ALA C 1 230 ? 146.573 26.549 76.860 1.00 12.00 230 ALA C C 1
ATOM 7447 O O . ALA C 1 230 ? 147.609 26.031 76.429 1.00 12.84 230 ALA C O 1
ATOM 7449 N N . ASP C 1 231 ? 145.369 25.998 76.729 1.00 11.95 231 ASP C N 1
ATOM 7450 C CA . ASP C 1 231 ? 145.164 24.680 76.127 1.00 12.02 231 ASP C CA 1
ATOM 7451 C C . ASP C 1 231 ? 144.908 24.710 74.615 1.00 11.79 231 ASP C C 1
ATOM 7452 O O . ASP C 1 231 ? 144.591 23.679 74.015 1.00 12.39 231 ASP C O 1
ATOM 7457 N N . GLY C 1 232 ? 145.042 25.886 74.003 1.00 11.53 232 GLY C N 1
ATOM 7458 C CA . GLY C 1 232 ? 144.791 26.039 72.570 1.00 10.97 232 GLY C CA 1
ATOM 7459 C C . GLY C 1 232 ? 143.314 26.103 72.216 1.00 10.59 232 GLY C C 1
ATOM 7460 O O . GLY C 1 232 ? 142.955 26.080 71.036 1.00 11.05 232 GLY C O 1
ATOM 7461 N N . ARG C 1 233 ? 142.460 26.165 73.235 1.00 10.08 233 ARG C N 1
ATOM 7462 C CA . ARG C 1 233 ? 141.020 26.363 73.042 1.00 9.59 233 ARG C CA 1
ATOM 7463 C C . ARG C 1 233 ? 140.693 27.842 73.264 1.00 8.93 233 ARG C C 1
ATOM 7464 O O . ARG C 1 233 ? 141.570 28.619 73.656 1.00 9.41 233 ARG C O 1
ATOM 7472 N N . TYR C 1 234 ? 139.449 28.238 73.012 1.00 8.09 234 TYR C N 1
ATOM 7473 C CA . TYR C 1 234 ? 139.131 29.666 72.940 1.00 7.67 234 TYR C CA 1
ATOM 7474 C C . TYR C 1 234 ? 138.002 30.099 73.854 1.00 7.29 234 TYR C C 1
ATOM 7475 O O . TYR C 1 234 ? 137.104 29.319 74.178 1.00 7.07 234 TYR C O 1
ATOM 7484 N N . VAL C 1 235 ? 138.065 31.365 74.261 1.00 6.87 235 VAL C N 1
ATOM 7485 C CA . VAL C 1 235 ? 136.918 32.045 74.862 1.00 7.04 235 VAL C CA 1
ATOM 7486 C C . VAL C 1 235 ? 136.458 33.173 73.949 1.00 6.68 235 VAL C C 1
ATOM 7487 O O . VAL C 1 235 ? 137.233 33.670 73.128 1.00 6.85 235 VAL C O 1
ATOM 7491 N N . ALA C 1 236 ? 135.190 33.550 74.087 1.00 6.35 236 ALA C N 1
ATOM 7492 C CA . ALA C 1 236 ? 134.650 34.712 73.393 1.00 6.32 236 ALA C CA 1
ATOM 7493 C C . ALA C 1 236 ? 134.402 35.815 74.405 1.00 6.33 236 ALA C C 1
ATOM 7494 O O . ALA C 1 236 ? 133.802 35.580 75.461 1.00 6.35 236 ALA C O 1
ATOM 7496 N N . VAL C 1 237 ? 134.884 37.009 74.072 1.00 6.22 237 VAL C N 1
ATOM 7497 C CA . VAL C 1 237 ? 134.690 38.205 74.889 1.00 6.32 237 VAL C CA 1
ATOM 7498 C C . VAL C 1 237 ? 133.756 39.157 74.147 1.00 6.03 237 VAL C C 1
ATOM 7499 O O . VAL C 1 237 ? 133.988 39.466 72.979 1.00 6.02 237 VAL C O 1
ATOM 7503 N N . GLY C 1 238 ? 132.704 39.612 74.823 1.00 5.96 238 GLY C N 1
ATOM 7504 C CA . GLY C 1 238 ? 131.734 40.530 74.220 1.00 6.50 238 GLY C CA 1
ATOM 7505 C C . GLY C 1 238 ? 131.359 41.667 75.142 1.00 6.67 238 GLY C C 1
ATOM 7506 O O . GLY C 1 238 ? 130.211 42.108 75.152 1.00 6.73 238 GLY C O 1
ATOM 7507 N N . ALA C 1 239 ? 132.335 42.157 75.900 1.00 6.95 239 ALA C N 1
ATOM 7508 C CA . ALA C 1 239 ? 132.089 43.130 76.959 1.00 7.28 239 ALA C CA 1
ATOM 7509 C C . ALA C 1 239 ? 132.092 44.576 76.449 1.00 7.42 239 ALA C C 1
ATOM 7510 O O . ALA C 1 239 ? 133.032 45.338 76.698 1.00 7.64 239 ALA C O 1
ATOM 7512 N N . ILE C 1 240 ? 131.018 44.943 75.755 1.00 7.95 240 ILE C N 1
ATOM 7513 C CA . ILE C 1 240 ? 130.908 46.253 75.111 1.00 8.32 240 ILE C CA 1
ATOM 7514 C C . ILE C 1 240 ? 130.680 47.374 76.135 1.00 8.22 240 ILE C C 1
ATOM 7515 O O . ILE C 1 240 ? 131.444 48.343 76.181 1.00 8.51 240 ILE C O 1
ATOM 7520 N N . GLU C 1 241 ? 129.642 47.227 76.956 1.00 8.21 241 GLU C N 1
ATOM 7521 C CA . GLU C 1 241 ? 129.261 48.245 77.942 1.00 8.52 241 GLU C CA 1
ATOM 7522 C C . GLU C 1 241 ? 130.319 48.330 79.056 1.00 8.27 241 GLU C C 1
ATOM 7523 O O . GLU C 1 241 ? 130.876 47.297 79.445 1.00 8.03 241 GLU C O 1
ATOM 7529 N N . PRO C 1 242 ? 130.595 49.549 79.587 1.00 7.90 242 PRO C N 1
ATOM 7530 C CA A PRO C 1 242 ? 131.692 49.726 80.543 0.50 7.68 242 PRO C CA 1
ATOM 7531 C CA B PRO C 1 242 ? 131.686 49.735 80.551 0.50 7.80 242 PRO C CA 1
ATOM 7532 C C . PRO C 1 242 ? 131.574 48.869 81.807 1.00 7.52 242 PRO C C 1
ATOM 7533 O O . PRO C 1 242 ? 132.595 48.403 82.322 1.00 7.04 242 PRO C O 1
ATOM 7540 N N . GLN C 1 243 ? 130.351 48.650 82.292 1.00 7.42 243 GLN C N 1
ATOM 7541 C CA . GLN C 1 243 ? 130.155 47.852 83.512 1.00 8.04 243 GLN C CA 1
ATOM 7542 C C . GLN C 1 243 ? 130.438 46.369 83.272 1.00 7.96 243 GLN C C 1
ATOM 7543 O O . GLN C 1 243 ? 130.893 45.663 84.174 1.00 8.54 243 GLN C O 1
ATOM 7549 N N . PHE C 1 244 ? 130.174 45.902 82.054 1.00 7.82 244 PHE C N 1
ATOM 7550 C CA . PHE C 1 244 ? 130.475 44.517 81.691 1.00 7.41 244 PHE C CA 1
ATOM 7551 C C . PHE C 1 244 ? 131.979 44.349 81.504 1.00 7.17 244 PHE C C 1
ATOM 7552 O O . PHE C 1 244 ? 132.567 43.369 81.972 1.00 7.10 244 PHE C O 1
ATOM 7560 N N . TYR C 1 245 ? 132.594 45.319 80.833 1.00 6.46 245 TYR C N 1
ATOM 7561 C CA . TYR C 1 245 ? 134.040 45.360 80.647 1.00 6.39 245 TYR C CA 1
ATOM 7562 C C . TYR C 1 245 ? 134.784 45.354 81.995 1.00 6.28 245 TYR C C 1
ATOM 7563 O O . TYR C 1 245 ? 135.777 44.637 82.166 1.00 6.27 245 TYR C O 1
ATOM 7572 N N . ALA C 1 246 ? 134.292 46.137 82.952 1.00 6.18 246 ALA C N 1
ATOM 7573 C CA . ALA C 1 246 ? 134.865 46.156 84.298 1.00 6.32 246 ALA C CA 1
ATOM 7574 C C . ALA C 1 246 ? 134.800 44.782 84.977 1.00 6.49 246 ALA C C 1
ATOM 7575 O O . ALA C 1 246 ? 135.766 44.358 85.614 1.00 6.85 246 ALA C O 1
ATOM 7577 N N . ALA C 1 247 ? 133.679 44.078 84.810 1.00 6.26 247 ALA C N 1
ATOM 7578 C CA . ALA C 1 247 ? 133.520 42.731 85.371 1.00 6.40 247 ALA C CA 1
ATOM 7579 C C . ALA C 1 247 ? 134.527 41.763 84.754 1.00 6.68 247 ALA C C 1
ATOM 7580 O O . ALA C 1 247 ? 135.075 40.902 85.448 1.00 6.42 247 ALA C O 1
ATOM 7582 N N . MET C 1 248 ? 134.787 41.923 83.456 1.00 6.93 248 MET C N 1
ATOM 7583 C CA A MET C 1 248 ? 135.769 41.113 82.743 0.50 7.05 248 MET C CA 1
ATOM 7584 C CA B MET C 1 248 ? 135.775 41.075 82.790 0.50 7.44 248 MET C CA 1
ATOM 7585 C C . MET C 1 248 ? 137.175 41.312 83.340 1.00 7.20 248 MET C C 1
ATOM 7586 O O . MET C 1 248 ? 137.885 40.351 83.641 1.00 7.21 248 MET C O 1
ATOM 7595 N N . LEU C 1 249 ? 137.575 42.573 83.498 1.00 7.15 249 LEU C N 1
ATOM 7596 C CA . LEU C 1 249 ? 138.900 42.868 84.039 1.00 7.34 249 LEU C CA 1
ATOM 7597 C C . LEU C 1 249 ? 139.084 42.298 85.448 1.00 7.27 249 LEU C C 1
ATOM 7598 O O . LEU C 1 249 ? 140.152 41.783 85.773 1.00 7.30 249 LEU C O 1
ATOM 7603 N N . ALA C 1 250 ? 138.041 42.387 86.269 1.00 7.41 250 ALA C N 1
ATOM 7604 C CA . ALA C 1 250 ? 138.091 41.866 87.636 1.00 7.66 250 ALA C CA 1
ATOM 7605 C C . ALA C 1 250 ? 138.329 40.354 87.649 1.00 7.76 250 ALA C C 1
ATOM 7606 O O . ALA C 1 250 ? 139.188 39.860 88.384 1.00 7.97 250 ALA C O 1
ATOM 7608 N N . GLY C 1 251 ? 137.590 39.629 86.812 1.00 8.12 251 GLY C N 1
ATOM 7609 C CA . GLY C 1 251 ? 137.761 38.178 86.693 1.00 8.48 251 GLY C CA 1
ATOM 7610 C C . GLY C 1 251 ? 139.150 37.769 86.230 1.00 8.94 251 GLY C C 1
ATOM 7611 O O . GLY C 1 251 ? 139.657 36.716 86.621 1.00 9.32 251 GLY C O 1
ATOM 7612 N N . LEU C 1 252 ? 139.770 38.609 85.402 1.00 9.01 252 LEU C N 1
ATOM 7613 C CA . LEU C 1 252 ? 141.132 38.368 84.928 1.00 9.64 252 LEU C CA 1
ATOM 7614 C C . LEU C 1 252 ? 142.211 38.764 85.942 1.00 10.30 252 LEU C C 1
ATOM 7615 O O . LEU C 1 252 ? 143.389 38.441 85.753 1.00 10.80 252 LEU C O 1
ATOM 7620 N N . GLY C 1 253 ? 141.812 39.472 86.997 1.00 10.60 253 GLY C N 1
ATOM 7621 C CA . GLY C 1 253 ? 142.752 39.954 88.011 1.00 11.50 253 GLY C CA 1
ATOM 7622 C C . GLY C 1 253 ? 143.583 41.139 87.550 1.00 12.21 253 GLY C C 1
ATOM 7623 O O . GLY C 1 253 ? 144.644 41.417 88.116 1.00 12.71 253 GLY C O 1
ATOM 7624 N N . LEU C 1 254 ? 143.097 41.845 86.530 1.00 12.50 254 LEU C N 1
ATOM 7625 C CA . LEU C 1 254 ? 143.805 43.004 85.988 1.00 13.17 254 LEU C CA 1
ATOM 7626 C C . LEU C 1 254 ? 143.360 44.308 86.645 1.00 13.73 254 LEU C C 1
ATOM 7627 O O . LEU C 1 254 ? 142.179 44.499 86.932 1.00 13.89 254 LEU C O 1
ATOM 7632 N N . ASP C 1 255 ? 144.327 45.195 86.873 1.00 14.40 255 ASP C N 1
ATOM 7633 C CA . ASP C 1 255 ? 144.082 46.527 87.423 1.00 15.21 255 ASP C CA 1
ATOM 7634 C C . ASP C 1 255 ? 143.805 47.504 86.282 1.00 15.51 255 ASP C C 1
ATOM 7635 O O . ASP C 1 255 ? 144.669 47.728 85.430 1.00 15.44 255 ASP C O 1
ATOM 7640 N N . ALA C 1 256 ? 142.609 48.090 86.277 1.00 16.01 256 ALA C N 1
ATOM 7641 C CA . ALA C 1 256 ? 142.198 49.023 85.223 1.00 16.63 256 ALA C CA 1
ATOM 7642 C C . ALA C 1 256 ? 143.147 50.216 85.074 1.00 17.10 256 ALA C C 1
ATOM 7643 O O . ALA C 1 256 ? 143.331 50.731 83.970 1.00 17.43 256 ALA C O 1
ATOM 7645 N N . ALA C 1 257 ? 143.755 50.637 86.183 1.00 17.58 257 ALA C N 1
ATOM 7646 C CA . ALA C 1 257 ? 144.696 51.763 86.190 1.00 17.98 257 ALA C CA 1
ATOM 7647 C C . ALA C 1 257 ? 145.994 51.474 85.430 1.00 18.08 257 ALA C C 1
ATOM 7648 O O . ALA C 1 257 ? 146.715 52.401 85.052 1.00 18.59 257 ALA C O 1
ATOM 7650 N N . GLU C 1 258 ? 146.281 50.193 85.208 1.00 18.00 258 GLU C N 1
ATOM 7651 C CA . GLU C 1 258 ? 147.491 49.768 84.502 1.00 17.98 258 GLU C CA 1
ATOM 7652 C C . GLU C 1 258 ? 147.224 49.434 83.029 1.00 17.21 258 GLU C C 1
ATOM 7653 O O . GLU C 1 258 ? 148.120 48.973 82.316 1.00 17.75 258 GLU C O 1
ATOM 7659 N N . LEU C 1 259 ? 145.991 49.668 82.585 1.00 15.97 259 LEU C N 1
ATOM 7660 C CA . LEU C 1 259 ? 145.582 49.375 81.211 1.00 14.81 259 LEU C CA 1
ATOM 7661 C C . LEU C 1 259 ? 145.194 50.652 80.471 1.00 13.96 259 LEU C C 1
ATOM 7662 O O . LEU C 1 259 ? 144.811 51.635 81.103 1.00 13.90 259 LEU C O 1
ATOM 7667 N N . PRO C 1 260 ? 145.291 50.645 79.124 1.00 13.12 260 PRO C N 1
ATOM 7668 C CA . PRO C 1 260 ? 144.755 51.772 78.356 1.00 12.44 260 PRO C CA 1
ATOM 7669 C C . PRO C 1 260 ? 143.234 51.830 78.497 1.00 11.80 260 PRO C C 1
ATOM 7670 O O . PRO C 1 260 ? 142.618 50.806 78.806 1.00 11.62 260 PRO C O 1
ATOM 7674 N N . PRO C 1 261 ? 142.621 53.011 78.277 1.00 11.17 261 PRO C N 1
ATOM 7675 C CA . PRO C 1 261 ? 141.158 53.093 78.336 1.00 10.68 261 PRO C CA 1
ATOM 7676 C C . PRO C 1 261 ? 140.499 52.161 77.319 1.00 10.01 261 PRO C C 1
ATOM 7677 O O . PRO C 1 261 ? 141.038 51.962 76.224 1.00 9.85 261 PRO C O 1
ATOM 7681 N N . GLN C 1 262 ? 139.346 51.605 77.688 1.00 9.10 262 GLN C N 1
ATOM 7682 C CA . GLN C 1 262 ? 138.641 50.614 76.864 1.00 8.72 262 GLN C CA 1
ATOM 7683 C C . GLN C 1 262 ? 138.475 51.044 75.404 1.00 8.84 262 GLN C C 1
ATOM 7684 O O . GLN C 1 262 ? 138.645 50.233 74.491 1.00 8.71 262 GLN C O 1
ATOM 7690 N N . ASN C 1 263 ? 138.141 52.314 75.194 1.00 9.30 263 ASN C N 1
ATOM 7691 C CA . ASN C 1 263 ? 137.849 52.809 73.852 1.00 9.99 263 ASN C CA 1
ATOM 7692 C C . ASN C 1 263 ? 138.871 53.786 73.267 1.00 10.35 263 ASN C C 1
ATOM 7693 O O . ASN C 1 263 ? 138.552 54.556 72.356 1.00 10.66 263 ASN C O 1
ATOM 7698 N N . ASP C 1 264 ? 140.101 53.734 73.775 1.00 10.32 264 ASP C N 1
ATOM 7699 C CA . ASP C 1 264 ? 141.209 54.465 73.164 1.00 11.04 264 ASP C CA 1
ATOM 7700 C C . ASP C 1 264 ? 141.773 53.593 72.049 1.00 10.85 264 ASP C C 1
ATOM 7701 O O . ASP C 1 264 ? 142.658 52.764 72.275 1.00 10.69 264 ASP C O 1
ATOM 7706 N N . ARG C 1 265 ? 141.251 53.786 70.839 1.00 10.73 265 ARG C N 1
ATOM 7707 C CA . ARG C 1 265 ? 141.579 52.912 69.714 1.00 10.86 265 ARG C CA 1
ATOM 7708 C C . ARG C 1 265 ? 143.057 52.942 69.327 1.00 10.75 265 ARG C C 1
ATOM 7709 O O . ARG C 1 265 ? 143.587 51.947 68.838 1.00 10.86 265 ARG C O 1
ATOM 7717 N N . ALA C 1 266 ? 143.719 54.075 69.568 1.00 10.88 266 ALA C N 1
ATOM 7718 C CA . ALA C 1 266 ? 145.155 54.203 69.308 1.00 11.05 266 ALA C CA 1
ATOM 7719 C C . ALA C 1 266 ? 145.984 53.215 70.134 1.00 11.03 266 ALA C C 1
ATOM 7720 O O . ALA C 1 266 ? 147.090 52.841 69.739 1.00 11.70 266 ALA C O 1
ATOM 7722 N N . ARG C 1 267 ? 145.441 52.790 71.272 1.00 10.74 267 ARG C N 1
ATOM 7723 C CA . ARG C 1 267 ? 146.133 51.845 72.144 1.00 10.65 267 ARG C CA 1
ATOM 7724 C C . ARG C 1 267 ? 145.477 50.465 72.189 1.00 10.41 267 ARG C C 1
ATOM 7725 O O . ARG C 1 267 ? 145.798 49.651 73.059 1.00 10.33 267 ARG C O 1
ATOM 7733 N N . TRP C 1 268 ? 144.575 50.198 71.245 1.00 10.01 268 TRP C N 1
ATOM 7734 C CA . TRP C 1 268 ? 143.957 48.875 71.142 1.00 9.87 268 TRP C CA 1
ATOM 7735 C C . TRP C 1 268 ? 144.965 47.719 70.988 1.00 10.18 268 TRP C C 1
ATOM 7736 O O . TRP C 1 268 ? 144.775 46.675 71.602 1.00 9.84 268 TRP C O 1
ATOM 7747 N N . PRO C 1 269 ? 146.043 47.896 70.187 1.00 10.35 269 PRO C N 1
ATOM 7748 C CA . PRO C 1 269 ? 147.025 46.801 70.137 1.00 10.59 269 PRO C CA 1
ATOM 7749 C C . PRO C 1 269 ? 147.663 46.480 71.499 1.00 10.58 269 PRO C C 1
ATOM 7750 O O . PRO C 1 269 ? 147.862 45.303 71.823 1.00 10.45 269 PRO C O 1
ATOM 7754 N N . GLU C 1 270 ? 147.960 47.514 72.283 1.00 10.50 270 GLU C N 1
ATOM 7755 C CA . GLU C 1 270 ? 148.498 47.353 73.636 1.00 10.75 270 GLU C CA 1
ATOM 7756 C C . GLU C 1 270 ? 147.487 46.649 74.547 1.00 10.26 270 GLU C C 1
ATOM 7757 O O . GLU C 1 270 ? 147.837 45.704 75.264 1.00 10.03 270 GLU C O 1
ATOM 7763 N N . LEU C 1 271 ? 146.237 47.107 74.509 1.00 9.65 271 LEU C N 1
ATOM 7764 C CA . LEU C 1 271 ? 145.161 46.489 75.280 1.00 9.25 271 LEU C CA 1
ATOM 7765 C C . LEU C 1 271 ? 144.978 45.020 74.914 1.00 9.08 271 LEU C C 1
ATOM 7766 O O . LEU C 1 271 ? 144.885 44.166 75.802 1.00 8.75 271 LEU C O 1
ATOM 7771 N N . ARG C 1 272 ? 144.937 44.725 73.615 1.00 8.87 272 ARG C N 1
ATOM 7772 C CA . ARG C 1 272 ? 144.799 43.345 73.155 1.00 9.50 272 ARG C CA 1
ATOM 7773 C C . ARG C 1 272 ? 145.959 42.465 73.621 1.00 9.57 272 ARG C C 1
ATOM 7774 O O . ARG C 1 272 ? 145.741 41.321 74.010 1.00 9.51 272 ARG C O 1
ATOM 7782 N N . ALA C 1 273 ? 147.178 43.001 73.595 1.00 9.63 273 ALA C N 1
ATOM 7783 C CA . ALA C 1 273 ? 148.354 42.250 74.045 1.00 9.83 273 ALA C CA 1
ATOM 7784 C C . ALA C 1 273 ? 148.260 41.883 75.526 1.00 9.89 273 ALA C C 1
ATOM 7785 O O . ALA C 1 273 ? 148.618 40.769 75.921 1.00 9.94 273 ALA C O 1
ATOM 7787 N N . LEU C 1 274 ? 147.761 42.816 76.335 1.00 9.74 274 LEU C N 1
ATOM 7788 C CA . LEU C 1 274 ? 147.590 42.592 77.772 1.00 10.18 274 LEU C CA 1
ATOM 7789 C C . LEU C 1 274 ? 146.503 41.563 78.066 1.00 10.03 274 LEU C C 1
ATOM 7790 O O . LEU C 1 274 ? 146.680 40.696 78.925 1.00 10.30 274 LEU C O 1
ATOM 7795 N N . LEU C 1 275 ? 145.383 41.651 77.351 1.00 9.58 275 LEU C N 1
ATOM 7796 C CA . LEU C 1 275 ? 144.307 40.666 77.490 1.00 9.30 275 LEU C CA 1
ATOM 7797 C C . LEU C 1 275 ? 144.728 39.285 76.972 1.00 9.32 275 LEU C C 1
ATOM 7798 O O . LEU C 1 275 ? 144.355 38.260 77.554 1.00 9.27 275 LEU C O 1
ATOM 7803 N N . THR C 1 276 ? 145.515 39.271 75.895 1.00 9.25 276 THR C N 1
ATOM 7804 C CA . THR C 1 276 ? 146.044 38.035 75.306 1.00 9.49 276 THR C CA 1
ATOM 7805 C C . THR C 1 276 ? 146.915 37.277 76.309 1.00 9.94 276 THR C C 1
ATOM 7806 O O . THR C 1 276 ? 146.754 36.072 76.490 1.00 9.73 276 THR C O 1
ATOM 7810 N N . GLU C 1 277 ? 147.820 37.998 76.967 1.00 10.11 277 GLU C N 1
ATOM 7811 C CA . GLU C 1 277 ? 148.682 37.427 78.001 1.00 10.80 277 GLU C CA 1
ATOM 7812 C C . GLU C 1 277 ? 147.859 36.858 79.155 1.00 10.39 277 GLU C C 1
ATOM 7813 O O . GLU C 1 277 ? 148.155 35.769 79.660 1.00 10.98 277 GLU C O 1
ATOM 7819 N N . ALA C 1 278 ? 146.827 37.596 79.565 1.00 10.06 278 ALA C N 1
ATOM 7820 C CA . ALA C 1 278 ? 145.943 37.155 80.643 1.00 9.89 278 ALA C CA 1
ATOM 7821 C C . ALA C 1 278 ? 145.225 35.849 80.304 1.00 9.65 278 ALA C C 1
ATOM 7822 O O . ALA C 1 278 ? 145.347 34.869 81.030 1.00 9.69 278 ALA C O 1
ATOM 7824 N N . PHE C 1 279 ? 144.492 35.822 79.192 1.00 9.41 279 PHE C N 1
ATOM 7825 C CA . PHE C 1 279 ? 143.762 34.615 78.807 1.00 9.20 279 PHE C CA 1
ATOM 7826 C C . PHE C 1 279 ? 144.670 33.414 78.517 1.00 9.58 279 PHE C C 1
ATOM 7827 O O . PHE C 1 279 ? 144.288 32.271 78.778 1.00 9.53 279 PHE C O 1
ATOM 7835 N N . ALA C 1 280 ? 145.869 33.677 77.996 1.00 9.85 280 ALA C N 1
ATOM 7836 C CA . ALA C 1 280 ? 146.834 32.617 77.692 1.00 10.52 280 ALA C CA 1
ATOM 7837 C C . ALA C 1 280 ? 147.388 31.921 78.943 1.00 11.00 280 ALA C C 1
ATOM 7838 O O . ALA C 1 280 ? 147.981 30.846 78.840 1.00 11.60 280 ALA C O 1
ATOM 7840 N N . SER C 1 281 ? 147.188 32.528 80.112 1.00 11.31 281 SER C N 1
ATOM 7841 C CA . SER C 1 281 ? 147.761 32.014 81.366 1.00 11.54 281 SER C CA 1
ATOM 7842 C C . SER C 1 281 ? 147.010 30.819 81.974 1.00 11.65 281 SER C C 1
ATOM 7843 O O . SER C 1 281 ? 147.546 30.138 82.852 1.00 11.97 281 SER C O 1
ATOM 7846 N N . HIS C 1 282 ? 145.783 30.572 81.517 1.00 11.19 282 HIS C N 1
ATOM 7847 C CA . HIS C 1 282 ? 144.974 29.437 81.986 1.00 11.16 282 HIS C CA 1
ATOM 7848 C C . HIS C 1 282 ? 144.156 28.825 80.844 1.00 10.80 282 HIS C C 1
ATOM 7849 O O . HIS C 1 282 ? 144.005 29.449 79.788 1.00 10.33 282 HIS C O 1
ATOM 7856 N N . ASP C 1 283 ? 143.634 27.613 81.054 1.00 10.62 283 ASP C N 1
ATOM 7857 C CA A ASP C 1 283 ? 142.861 26.952 80.000 0.50 10.51 283 ASP C CA 1
ATOM 7858 C CA B ASP C 1 283 ? 142.825 26.894 80.059 0.50 10.63 283 ASP C CA 1
ATOM 7859 C C . ASP C 1 283 ? 141.440 27.515 79.867 1.00 10.55 283 ASP C C 1
ATOM 7860 O O . ASP C 1 283 ? 140.959 28.252 80.731 1.00 10.00 283 ASP C O 1
ATOM 7869 N N . ARG C 1 284 ? 140.786 27.186 78.753 1.00 10.19 284 ARG C N 1
ATOM 7870 C CA . ARG C 1 284 ? 139.440 27.691 78.465 1.00 10.37 284 ARG C CA 1
ATOM 7871 C C . ARG C 1 284 ? 138.457 27.451 79.612 1.00 10.48 284 ARG C C 1
ATOM 7872 O O . ARG C 1 284 ? 137.744 28.371 80.025 1.00 10.61 284 ARG C O 1
ATOM 7880 N N . ASP C 1 285 ? 138.423 26.226 80.129 1.00 11.02 285 ASP C N 1
ATOM 7881 C CA . ASP C 1 285 ? 137.443 25.867 81.152 1.00 11.40 285 ASP C CA 1
ATOM 7882 C C . ASP C 1 285 ? 137.674 26.605 82.478 1.00 11.08 285 ASP C C 1
ATOM 7883 O O . ASP C 1 285 ? 136.719 26.889 83.206 1.00 11.25 285 ASP C O 1
ATOM 7888 N N . HIS C 1 286 ? 138.933 26.933 82.768 1.00 10.61 286 HIS C N 1
ATOM 7889 C CA . HIS C 1 286 ? 139.273 27.800 83.903 1.00 10.57 286 HIS C CA 1
ATOM 7890 C C . HIS C 1 286 ? 138.510 29.128 83.803 1.00 10.35 286 HIS C C 1
ATOM 7891 O O . HIS C 1 286 ? 137.868 29.556 84.763 1.00 10.26 286 HIS C O 1
ATOM 7898 N N . TRP C 1 287 ? 138.577 29.766 82.633 1.00 9.80 287 TRP C N 1
ATOM 7899 C CA . TRP C 1 287 ? 137.905 31.047 82.408 1.00 9.79 287 TRP C CA 1
ATOM 7900 C C . TRP C 1 287 ? 136.398 30.894 82.334 1.00 9.84 287 TRP C C 1
ATOM 7901 O O . TRP C 1 287 ? 135.663 31.742 82.834 1.00 9.84 287 TRP C O 1
ATOM 7912 N N . GLY C 1 288 ? 135.941 29.809 81.713 1.00 10.17 288 GLY C N 1
ATOM 7913 C CA . GLY C 1 288 ? 134.517 29.485 81.700 1.00 10.78 288 GLY C CA 1
ATOM 7914 C C . GLY C 1 288 ? 133.939 29.517 83.106 1.00 11.11 288 GLY C C 1
ATOM 7915 O O . GLY C 1 288 ? 132.868 30.087 83.334 1.00 11.83 288 GLY C O 1
ATOM 7916 N N . ALA C 1 289 ? 134.672 28.927 84.047 1.00 11.17 289 ALA C N 1
ATOM 7917 C CA . ALA C 1 289 ? 134.259 28.857 85.450 1.00 11.06 289 ALA C CA 1
ATOM 7918 C C . ALA C 1 289 ? 134.325 30.204 86.181 1.00 11.02 289 ALA C C 1
ATOM 7919 O O . ALA C 1 289 ? 133.398 30.555 86.910 1.00 11.42 289 ALA C O 1
ATOM 7921 N N . VAL C 1 290 ? 135.407 30.958 85.977 1.00 10.40 290 VAL C N 1
ATOM 7922 C CA . VAL C 1 290 ? 135.530 32.314 86.532 1.00 10.29 290 VAL C CA 1
ATOM 7923 C C . VAL C 1 290 ? 134.331 33.180 86.130 1.00 10.25 290 VAL C C 1
ATOM 7924 O O . VAL C 1 290 ? 133.790 33.933 86.946 1.00 9.93 290 VAL C O 1
ATOM 7928 N N . PHE C 1 291 ? 133.911 33.048 84.872 1.00 10.26 291 PHE C N 1
ATOM 7929 C CA . PHE C 1 291 ? 132.919 33.943 84.284 1.00 10.65 291 PHE C CA 1
ATOM 7930 C C . PHE C 1 291 ? 131.533 33.315 84.101 1.00 11.23 291 PHE C C 1
ATOM 7931 O O . PHE C 1 291 ? 130.716 33.817 83.322 1.00 11.56 291 PHE C O 1
ATOM 7939 N N . ALA C 1 292 ? 131.263 32.249 84.848 1.00 11.59 292 ALA C N 1
ATOM 7940 C CA . ALA C 1 292 ? 130.024 31.483 84.687 1.00 11.99 292 ALA C CA 1
ATOM 7941 C C . ALA C 1 292 ? 128.748 32.208 85.123 1.00 12.07 292 ALA C C 1
ATOM 7942 O O . ALA C 1 292 ? 127.662 31.855 84.661 1.00 12.46 292 ALA C O 1
ATOM 7944 N N . ASN C 1 293 ? 128.879 33.223 85.983 1.00 12.15 293 ASN C N 1
ATOM 7945 C CA A ASN C 1 293 ? 127.709 33.882 86.572 0.50 12.18 293 ASN C CA 1
ATOM 7946 C CA B ASN C 1 293 ? 127.720 33.881 86.598 0.50 12.11 293 ASN C CA 1
ATOM 7947 C C . ASN C 1 293 ? 127.659 35.404 86.437 1.00 11.90 293 ASN C C 1
ATOM 7948 O O . ASN C 1 293 ? 126.580 35.997 86.502 1.00 12.14 293 ASN C O 1
ATOM 7957 N N . SER C 1 294 ? 128.813 36.037 86.244 1.00 11.40 294 SER C N 1
ATOM 7958 C CA . SER C 1 294 ? 128.862 37.497 86.206 1.00 10.78 294 SER C CA 1
ATOM 7959 C C . SER C 1 294 ? 128.373 38.066 84.876 1.00 10.31 294 SER C C 1
ATOM 7960 O O . SER C 1 294 ? 128.041 37.322 83.946 1.00 10.64 294 SER C O 1
ATOM 7963 N N . ASP C 1 295 ? 128.335 39.391 84.805 1.00 9.76 295 ASP C N 1
ATOM 7964 C CA . ASP C 1 295 ? 127.996 40.102 83.573 1.00 9.01 295 ASP C CA 1
ATOM 7965 C C . ASP C 1 295 ? 129.235 40.435 82.719 1.00 8.62 295 ASP C C 1
ATOM 7966 O O . ASP C 1 295 ? 129.206 41.358 81.908 1.00 8.90 295 ASP C O 1
ATOM 7971 N N . ALA C 1 296 ? 130.310 39.666 82.883 1.00 7.99 296 ALA C N 1
ATOM 7972 C CA . ALA C 1 296 ? 131.565 39.912 82.156 1.00 7.48 296 ALA C CA 1
ATOM 7973 C C . ALA C 1 296 ? 131.506 39.677 80.638 1.00 7.18 296 ALA C C 1
ATOM 7974 O O . ALA C 1 296 ? 132.397 40.126 79.910 1.00 7.20 296 ALA C O 1
ATOM 7976 N N . CYS C 1 297 ? 130.468 38.976 80.176 1.00 6.83 297 CYS C N 1
ATOM 7977 C CA . CYS C 1 297 ? 130.326 38.594 78.758 1.00 6.55 297 CYS C CA 1
ATOM 7978 C C . CYS C 1 297 ? 131.530 37.796 78.232 1.00 6.49 297 CYS C C 1
ATOM 7979 O O . CYS C 1 297 ? 132.049 38.071 77.143 1.00 6.38 297 CYS C O 1
ATOM 7982 N N . VAL C 1 298 ? 131.979 36.822 79.021 1.00 6.50 298 VAL C N 1
ATOM 7983 C CA . VAL C 1 298 ? 133.029 35.895 78.595 1.00 6.97 298 VAL C CA 1
ATOM 7984 C C . VAL C 1 298 ? 132.463 34.485 78.628 1.00 7.12 298 VAL C C 1
ATOM 7985 O O . VAL C 1 298 ? 131.992 34.024 79.673 1.00 7.90 298 VAL C O 1
ATOM 7989 N N . THR C 1 299 ? 132.499 33.805 77.481 1.00 7.31 299 THR C N 1
ATOM 7990 C CA A THR C 1 299 ? 131.936 32.456 77.320 0.50 7.39 299 THR C CA 1
ATOM 7991 C CA B THR C 1 299 ? 132.007 32.437 77.432 0.50 7.76 299 THR C CA 1
ATOM 7992 C C . THR C 1 299 ? 132.941 31.503 76.660 1.00 7.55 299 THR C C 1
ATOM 7993 O O . THR C 1 299 ? 133.709 31.933 75.795 1.00 7.82 299 THR C O 1
ATOM 8000 N N . PRO C 1 300 ? 132.927 30.202 77.035 1.00 7.41 300 PRO C N 1
ATOM 8001 C CA . PRO C 1 300 ? 133.786 29.252 76.329 1.00 7.34 300 PRO C CA 1
ATOM 8002 C C . PRO C 1 300 ? 133.297 29.039 74.896 1.00 6.90 300 PRO C C 1
ATOM 8003 O O . PRO C 1 300 ? 132.088 29.000 74.660 1.00 6.62 300 PRO C O 1
ATOM 8007 N N . VAL C 1 301 ? 134.234 28.937 73.957 1.00 6.63 301 VAL C N 1
ATOM 8008 C CA . VAL C 1 301 ? 133.904 28.642 72.567 1.00 6.92 301 VAL C CA 1
ATOM 8009 C C . VAL C 1 301 ? 133.904 27.125 72.409 1.00 7.16 301 VAL C C 1
ATOM 8010 O O . VAL C 1 301 ? 134.953 26.480 72.470 1.00 8.03 301 VAL C O 1
ATOM 8014 N N . LEU C 1 302 ? 132.716 26.562 72.240 1.00 6.92 302 LEU C N 1
ATOM 8015 C CA . LEU C 1 302 ? 132.564 25.110 72.191 1.00 7.13 302 LEU C CA 1
ATOM 8016 C C . LEU C 1 302 ? 132.522 24.612 70.753 1.00 7.46 302 LEU C C 1
ATOM 8017 O O . LEU C 1 302 ? 131.895 25.240 69.898 1.00 7.60 302 LEU C O 1
ATOM 8022 N N . ALA C 1 303 ? 133.209 23.500 70.490 1.00 7.75 303 ALA C N 1
ATOM 8023 C CA . ALA C 1 303 ? 133.093 22.803 69.210 1.00 7.88 303 ALA C CA 1
ATOM 8024 C C . ALA C 1 303 ? 131.782 22.026 69.194 1.00 8.07 303 ALA C C 1
ATOM 8025 O O . ALA C 1 303 ? 131.266 21.676 70.256 1.00 8.15 303 ALA C O 1
ATOM 8027 N N . PHE C 1 304 ? 131.250 21.749 68.002 1.00 8.14 304 PHE C N 1
ATOM 8028 C CA . PHE C 1 304 ? 129.971 21.039 67.869 1.00 8.54 304 PHE C CA 1
ATOM 8029 C C . PHE C 1 304 ? 129.864 19.824 68.791 1.00 9.13 304 PHE C C 1
ATOM 8030 O O . PHE C 1 304 ? 128.850 19.648 69.462 1.00 9.01 304 PHE C O 1
ATOM 8038 N N . GLY C 1 305 ? 130.910 18.994 68.805 1.00 9.80 305 GLY C N 1
ATOM 8039 C CA . GLY C 1 305 ? 130.934 17.764 69.606 1.00 10.87 305 GLY C CA 1
ATOM 8040 C C . GLY C 1 305 ? 130.829 17.940 71.112 1.00 11.61 305 GLY C C 1
ATOM 8041 O O . GLY C 1 305 ? 130.462 16.995 71.822 1.00 12.35 305 GLY C O 1
ATOM 8042 N N . GLU C 1 306 ? 131.145 19.143 71.595 1.00 11.89 306 GLU C N 1
ATOM 8043 C CA . GLU C 1 306 ? 131.132 19.484 73.026 1.00 12.27 306 GLU C CA 1
ATOM 8044 C C . GLU C 1 306 ? 129.807 20.067 73.508 1.00 11.96 306 GLU C C 1
ATOM 8045 O O . GLU C 1 306 ? 129.553 20.135 74.717 1.00 12.06 306 GLU C O 1
ATOM 8051 N N . VAL C 1 307 ? 128.985 20.521 72.566 1.00 11.38 307 VAL C N 1
ATOM 8052 C CA . VAL C 1 307 ? 127.785 21.306 72.875 1.00 11.44 307 VAL C CA 1
ATOM 8053 C C . VAL C 1 307 ? 126.810 20.555 73.788 1.00 12.06 307 VAL C C 1
ATOM 8054 O O . VAL C 1 307 ? 126.239 21.143 74.713 1.00 11.92 307 VAL C O 1
ATOM 8058 N N . HIS C 1 308 ? 126.657 19.253 73.545 1.00 12.96 308 HIS C N 1
ATOM 8059 C CA . HIS C 1 308 ? 125.715 18.420 74.300 1.00 14.09 308 HIS C CA 1
ATOM 8060 C C . HIS C 1 308 ? 126.075 18.252 75.782 1.00 14.43 308 HIS C C 1
ATOM 8061 O O . HIS C 1 308 ? 125.249 17.784 76.565 1.00 15.04 308 HIS C O 1
ATOM 8068 N N . ASN C 1 309 ? 127.298 18.627 76.156 1.00 14.36 309 ASN C N 1
ATOM 8069 C CA . ASN C 1 309 ? 127.745 18.558 77.554 1.00 14.79 309 ASN C CA 1
ATOM 8070 C C . ASN C 1 309 ? 127.614 19.869 78.339 1.00 14.12 309 ASN C C 1
ATOM 8071 O O . ASN C 1 309 ? 127.922 19.921 79.532 1.00 14.50 309 ASN C O 1
ATOM 8076 N N . GLU C 1 310 ? 127.148 20.925 77.678 1.00 13.21 310 GLU C N 1
ATOM 8077 C CA . GLU C 1 310 ? 127.041 22.231 78.319 1.00 12.36 310 GLU C CA 1
ATOM 8078 C C . GLU C 1 310 ? 125.742 22.357 79.114 1.00 11.84 310 GLU C C 1
ATOM 8079 O O . GLU C 1 310 ? 124.663 22.180 78.551 1.00 11.52 310 GLU C O 1
ATOM 8085 N N . PRO C 1 311 ? 125.840 22.673 80.426 1.00 11.59 311 PRO C N 1
ATOM 8086 C CA . PRO C 1 311 ? 124.641 22.695 81.274 1.00 11.39 311 PRO C CA 1
ATOM 8087 C C . PRO C 1 311 ? 123.476 23.540 80.745 1.00 10.98 311 PRO C C 1
ATOM 8088 O O . PRO C 1 311 ? 122.340 23.076 80.772 1.00 10.94 311 PRO C O 1
ATOM 8092 N N . HIS C 1 312 ? 123.743 24.749 80.254 1.00 10.59 312 HIS C N 1
ATOM 8093 C CA . HIS C 1 312 ? 122.655 25.597 79.757 1.00 10.12 312 HIS C CA 1
ATOM 8094 C C . HIS C 1 312 ? 121.956 24.994 78.533 1.00 10.25 312 HIS C C 1
ATOM 8095 O O . HIS C 1 312 ? 120.735 25.106 78.379 1.00 10.11 312 HIS C O 1
ATOM 8102 N N . ILE C 1 313 ? 122.742 24.351 77.675 1.00 10.35 313 ILE C N 1
ATOM 8103 C CA . ILE C 1 313 ? 122.224 23.663 76.498 1.00 10.77 313 ILE C CA 1
ATOM 8104 C C . ILE C 1 313 ? 121.358 22.460 76.891 1.00 11.33 313 ILE C C 1
ATOM 8105 O O . ILE C 1 313 ? 120.270 22.266 76.343 1.00 11.12 313 ILE C O 1
ATOM 8110 N N . ILE C 1 314 ? 121.845 21.675 77.851 1.00 11.72 314 ILE C N 1
ATOM 8111 C CA . ILE C 1 314 ? 121.138 20.491 78.344 1.00 12.48 314 ILE C CA 1
ATOM 8112 C C . ILE C 1 314 ? 119.802 20.846 79.001 1.00 12.78 314 ILE C C 1
ATOM 8113 O O . ILE C 1 314 ? 118.759 20.291 78.638 1.00 12.99 314 ILE C O 1
ATOM 8118 N N . GLU C 1 315 ? 119.836 21.780 79.951 1.00 12.91 315 GLU C N 1
ATOM 8119 C CA A GLU C 1 315 ? 118.663 22.078 80.766 0.50 13.18 315 GLU C CA 1
ATOM 8120 C CA B GLU C 1 315 ? 118.664 22.103 80.773 0.50 13.17 315 GLU C CA 1
ATOM 8121 C C . GLU C 1 315 ? 117.503 22.685 79.968 1.00 13.10 315 GLU C C 1
ATOM 8122 O O . GLU C 1 315 ? 116.339 22.521 80.337 1.00 13.56 315 GLU C O 1
ATOM 8133 N N . ARG C 1 316 ? 117.820 23.359 78.867 1.00 12.51 316 ARG C N 1
ATOM 8134 C CA . ARG C 1 316 ? 116.790 23.970 78.030 1.00 12.08 316 ARG C CA 1
ATOM 8135 C C . ARG C 1 316 ? 116.348 23.107 76.844 1.00 11.64 316 ARG C C 1
ATOM 8136 O O . ARG C 1 316 ? 115.461 23.506 76.086 1.00 11.49 316 ARG C O 1
ATOM 8144 N N . ASN C 1 317 ? 116.965 21.935 76.684 1.00 11.48 317 ASN C N 1
ATOM 8145 C CA . ASN C 1 317 ? 116.638 21.022 75.583 1.00 11.66 317 ASN C CA 1
ATOM 8146 C C . ASN C 1 317 ? 116.679 21.701 74.213 1.00 11.34 317 ASN C C 1
ATOM 8147 O O . ASN C 1 317 ? 115.757 21.579 73.404 1.00 11.20 317 ASN C O 1
ATOM 8152 N N . THR C 1 318 ? 117.766 22.426 73.969 1.00 10.74 318 THR C N 1
ATOM 8153 C CA . THR C 1 318 ? 117.977 23.086 72.687 1.00 10.66 318 THR C CA 1
ATOM 8154 C C . THR C 1 318 ? 118.144 22.042 71.571 1.00 10.70 318 THR C C 1
ATOM 8155 O O . THR C 1 318 ? 117.808 22.311 70.418 1.00 10.30 318 THR C O 1
ATOM 8159 N N . PHE C 1 319 ? 118.630 20.853 71.934 1.00 11.06 319 PHE C N 1
ATOM 8160 C CA . PHE C 1 319 ? 118.840 19.761 70.982 1.00 11.71 319 PHE C CA 1
ATOM 8161 C C . PHE C 1 319 ? 118.112 18.486 71.396 1.00 12.67 319 PHE C C 1
ATOM 8162 O O . PHE C 1 319 ? 117.801 18.298 72.575 1.00 12.99 319 PHE C O 1
ATOM 8170 N N . TYR C 1 320 ? 117.835 17.632 70.410 1.00 13.63 320 TYR C N 1
ATOM 8171 C CA . TYR C 1 320 ? 117.333 16.273 70.640 1.00 14.81 320 TYR C CA 1
ATOM 8172 C C . TYR C 1 320 ? 118.239 15.292 69.902 1.00 15.75 320 TYR C C 1
ATOM 8173 O O . TYR C 1 320 ? 118.927 15.670 68.946 1.00 15.31 320 TYR C O 1
ATOM 8182 N N . GLU C 1 321 ? 118.242 14.037 70.345 1.00 17.23 321 GLU C N 1
ATOM 8183 C CA . GLU C 1 321 ? 119.019 12.997 69.674 1.00 18.91 321 GLU C CA 1
ATOM 8184 C C . GLU C 1 321 ? 118.239 12.419 68.498 1.00 19.43 321 GLU C C 1
ATOM 8185 O O . GLU C 1 321 ? 117.080 12.024 68.645 1.00 19.94 321 GLU C O 1
ATOM 8191 N N A ALA C 1 322 ? 118.861 12.393 67.324 0.50 19.84 322 ALA C N 1
ATOM 8192 N N B ALA C 1 322 ? 118.904 12.370 67.346 0.50 19.88 322 ALA C N 1
ATOM 8193 C CA A ALA C 1 322 ? 118.195 11.894 66.122 0.50 20.17 322 ALA C CA 1
ATOM 8194 C CA B ALA C 1 322 ? 118.354 11.784 66.130 0.50 20.24 322 ALA C CA 1
ATOM 8195 C C A ALA C 1 322 ? 118.745 10.540 65.705 0.50 20.33 322 ALA C C 1
ATOM 8196 C C B ALA C 1 322 ? 119.385 10.886 65.451 0.50 20.47 322 ALA C C 1
ATOM 8197 O O A ALA C 1 322 ? 118.513 9.530 66.372 0.50 20.51 322 ALA C O 1
ATOM 8198 O O B ALA C 1 322 ? 120.353 11.365 64.862 0.50 20.49 322 ALA C O 1
ATOM 8201 N N A ASN C 1 323 ? 119.472 10.527 64.592 0.50 20.40 323 ASN C N 1
ATOM 8202 N N B ASN C 1 323 ? 119.168 9.578 65.553 0.50 20.72 323 ASN C N 1
ATOM 8203 C CA A ASN C 1 323 ? 120.110 9.316 64.106 0.50 20.38 323 ASN C CA 1
ATOM 8204 C CA B ASN C 1 323 ? 120.017 8.586 64.899 0.50 20.80 323 ASN C CA 1
ATOM 8205 C C A ASN C 1 323 ? 121.237 8.896 65.037 0.50 20.41 323 ASN C C 1
ATOM 8206 C C B ASN C 1 323 ? 121.507 8.931 64.885 0.50 20.67 323 ASN C C 1
ATOM 8207 O O A ASN C 1 323 ? 120.996 8.329 66.103 0.50 20.42 323 ASN C O 1
ATOM 8208 O O B ASN C 1 323 ? 122.043 9.381 63.871 0.50 20.76 323 ASN C O 1
ATOM 8217 N N A GLY C 1 324 ? 122.467 9.180 64.629 0.50 20.26 324 GLY C N 1
ATOM 8218 N N B GLY C 1 324 ? 122.166 8.715 66.019 0.50 20.38 324 GLY C N 1
ATOM 8219 C CA A GLY C 1 324 ? 123.627 8.942 65.472 0.50 20.17 324 GLY C CA 1
ATOM 8220 C CA B GLY C 1 324 ? 123.616 8.839 66.106 0.50 20.09 324 GLY C CA 1
ATOM 8221 C C A GLY C 1 324 ? 124.224 10.262 65.914 0.50 20.03 324 GLY C C 1
ATOM 8222 C C B GLY C 1 324 ? 124.119 10.210 66.506 0.50 19.80 324 GLY C C 1
ATOM 8223 O O A GLY C 1 324 ? 125.428 10.364 66.157 0.50 20.21 324 GLY C O 1
ATOM 8224 O O B GLY C 1 324 ? 125.160 10.331 67.155 0.50 19.73 324 GLY C O 1
ATOM 8225 N N A GLY C 1 325 ? 123.371 11.279 66.011 0.50 19.79 325 GLY C N 1
ATOM 8226 N N B GLY C 1 325 ? 123.387 11.247 66.115 0.50 19.61 325 GLY C N 1
ATOM 8227 C CA A GLY C 1 325 ? 123.813 12.613 66.400 0.50 19.29 325 GLY C CA 1
ATOM 8228 C CA B GLY C 1 325 ? 123.807 12.616 66.388 0.50 19.21 325 GLY C CA 1
ATOM 8229 C C . GLY C 1 325 ? 122.693 13.508 66.901 1.00 19.01 325 GLY C C 1
ATOM 8230 O O . GLY C 1 325 ? 121.533 13.098 66.978 1.00 19.19 325 GLY C O 1
ATOM 8231 N N . TRP C 1 326 ? 123.049 14.739 67.243 1.00 18.21 326 TRP C N 1
ATOM 8232 C CA . TRP C 1 326 ? 122.090 15.702 67.766 1.00 17.38 326 TRP C CA 1
ATOM 8233 C C . TRP C 1 326 ? 121.541 16.591 66.655 1.00 16.28 326 TRP C C 1
ATOM 8234 O O . TRP C 1 326 ? 122.219 16.845 65.656 1.00 16.26 326 TRP C O 1
ATOM 8245 N N . GLN C 1 327 ? 120.301 17.040 66.830 1.00 14.97 327 GLN C N 1
ATOM 8246 C CA . GLN C 1 327 ? 119.671 17.999 65.925 1.00 13.85 327 GLN C CA 1
ATOM 8247 C C . GLN C 1 327 ? 118.969 19.073 66.758 1.00 12.60 327 GLN C C 1
ATOM 8248 O O . GLN C 1 327 ? 118.516 18.787 67.863 1.00 12.03 327 GLN C O 1
ATOM 8254 N N . PRO C 1 328 ? 118.887 20.314 66.240 1.00 11.56 328 PRO C N 1
ATOM 8255 C CA . PRO C 1 328 ? 118.247 21.373 67.029 1.00 11.01 328 PRO C CA 1
ATOM 8256 C C . PRO C 1 328 ? 116.727 21.225 67.099 1.00 10.64 328 PRO C C 1
ATOM 8257 O O . PRO C 1 328 ? 116.080 20.950 66.085 1.00 10.46 328 PRO C O 1
ATOM 8261 N N . MET C 1 329 ? 116.170 21.401 68.296 1.00 10.01 329 MET C N 1
ATOM 8262 C CA . MET C 1 329 ? 114.722 21.434 68.480 1.00 9.82 329 MET C CA 1
ATOM 8263 C C . MET C 1 329 ? 114.135 22.668 67.789 1.00 9.82 329 MET C C 1
ATOM 8264 O O . MET C 1 329 ? 114.859 23.638 67.547 1.00 9.42 329 MET C O 1
ATOM 8269 N N . PRO C 1 330 ? 112.829 22.640 67.455 1.00 9.76 330 PRO C N 1
ATOM 8270 C CA . PRO C 1 330 ? 112.196 23.801 66.824 1.00 9.81 330 PRO C CA 1
ATOM 8271 C C . PRO C 1 330 ? 112.359 25.108 67.605 1.00 9.73 330 PRO C C 1
ATOM 8272 O O . PRO C 1 330 ? 112.358 25.114 68.844 1.00 9.54 330 PRO C O 1
ATOM 8276 N N . ALA C 1 331 ? 112.520 26.193 66.854 1.00 9.45 331 ALA C N 1
ATOM 8277 C CA . ALA C 1 331 ? 112.605 27.546 67.393 1.00 9.23 331 ALA C CA 1
ATOM 8278 C C . ALA C 1 331 ? 111.730 28.488 66.554 1.00 9.30 331 ALA C C 1
ATOM 8279 O O . ALA C 1 331 ? 111.491 28.218 65.381 1.00 9.31 331 ALA C O 1
ATOM 8281 N N . PRO C 1 332 ? 111.203 29.570 67.161 1.00 9.29 332 PRO C N 1
ATOM 8282 C CA . PRO C 1 332 ? 111.256 29.897 68.584 1.00 9.63 332 PRO C CA 1
ATOM 8283 C C . PRO C 1 332 ? 110.249 29.023 69.337 1.00 9.90 332 PRO C C 1
ATOM 8284 O O . PRO C 1 332 ? 109.675 28.102 68.744 1.00 10.23 332 PRO C O 1
ATOM 8288 N N . ARG C 1 333 ? 110.030 29.318 70.617 1.00 10.24 333 ARG C N 1
ATOM 8289 C CA . ARG C 1 333 ? 109.149 28.508 71.460 1.00 10.66 333 ARG C CA 1
ATOM 8290 C C . ARG C 1 333 ? 107.820 29.202 71.752 1.00 10.98 333 ARG C C 1
ATOM 8291 O O . ARG C 1 333 ? 107.750 30.431 71.803 1.00 11.40 333 ARG C O 1
ATOM 8299 N N . PHE C 1 334 ? 106.774 28.396 71.936 1.00 11.19 334 PHE C N 1
ATOM 8300 C CA . PHE C 1 334 ? 105.404 28.896 72.102 1.00 11.51 334 PHE C CA 1
ATOM 8301 C C . PHE C 1 334 ? 104.791 28.356 73.394 1.00 11.86 334 PHE C C 1
ATOM 8302 O O . PHE C 1 334 ? 104.858 27.155 73.667 1.00 12.11 334 PHE C O 1
ATOM 8310 N N . SER C 1 335 ? 104.201 29.247 74.185 1.00 12.22 335 SER C N 1
ATOM 8311 C CA . SER C 1 335 ? 103.701 28.880 75.514 1.00 12.75 335 SER C CA 1
ATOM 8312 C C . SER C 1 335 ? 102.444 28.010 75.508 1.00 13.20 335 SER C C 1
ATOM 8313 O O . SER C 1 335 ? 102.289 27.150 76.375 1.00 13.61 335 SER C O 1
ATOM 8316 N N . ARG C 1 336 ? 101.559 28.226 74.539 1.00 13.48 336 ARG C N 1
ATOM 8317 C CA . ARG C 1 336 ? 100.288 27.496 74.503 1.00 14.13 336 ARG C CA 1
ATOM 8318 C C . ARG C 1 336 ? 100.273 26.363 73.473 1.00 14.46 336 ARG C C 1
ATOM 8319 O O . ARG C 1 336 ? 99.903 25.233 73.800 1.00 15.08 336 ARG C O 1
ATOM 8327 N N . THR C 1 337 ? 100.671 26.668 72.239 1.00 14.59 337 THR C N 1
ATOM 8328 C CA . THR C 1 337 ? 100.720 25.663 71.178 1.00 14.63 337 THR C CA 1
ATOM 8329 C C . THR C 1 337 ? 102.171 25.275 70.880 1.00 14.56 337 THR C C 1
ATOM 8330 O O . THR C 1 337 ? 102.754 25.714 69.886 1.00 14.57 337 THR C O 1
ATOM 8334 N N . ALA C 1 338 ? 102.745 24.460 71.762 1.00 14.76 338 ALA C N 1
ATOM 8335 C CA . ALA C 1 338 ? 104.147 24.047 71.660 1.00 14.95 338 ALA C CA 1
ATOM 8336 C C . ALA C 1 338 ? 104.384 23.098 70.489 1.00 15.24 338 ALA C C 1
ATOM 8337 O O . ALA C 1 338 ? 103.568 22.209 70.223 1.00 15.47 338 ALA C O 1
ATOM 8339 N N . SER C 1 339 ? 105.508 23.288 69.800 1.00 15.37 339 SER C N 1
ATOM 8340 C CA . SER C 1 339 ? 105.911 22.388 68.719 1.00 15.75 339 SER C CA 1
ATOM 8341 C C . SER C 1 339 ? 106.339 21.029 69.264 1.00 15.96 339 SER C C 1
ATOM 8342 O O . SER C 1 339 ? 106.890 20.934 70.361 1.00 16.38 339 SER C O 1
ATOM 8345 N N . SER C 1 340 ? 106.081 19.985 68.484 1.00 16.21 340 SER C N 1
ATOM 8346 C CA . SER C 1 340 ? 106.466 18.625 68.844 1.00 16.68 340 SER C CA 1
ATOM 8347 C C . SER C 1 340 ? 107.933 18.393 68.510 1.00 16.55 340 SER C C 1
ATOM 8348 O O . SER C 1 340 ? 108.534 19.170 67.763 1.00 16.43 340 SER C O 1
ATOM 8351 N N . GLN C 1 341 ? 108.509 17.327 69.065 1.00 16.70 341 GLN C N 1
ATOM 8352 C CA . GLN C 1 341 ? 109.811 16.851 68.610 1.00 17.03 341 GLN C CA 1
ATOM 8353 C C . GLN C 1 341 ? 109.670 16.435 67.143 1.00 16.97 341 GLN C C 1
ATOM 8354 O O . GLN C 1 341 ? 108.734 15.712 66.795 1.00 17.00 341 GLN C O 1
ATOM 8360 N N . PRO C 1 342 ? 110.580 16.914 66.274 1.00 16.93 342 PRO C N 1
ATOM 8361 C CA . PRO C 1 342 ? 110.477 16.648 64.837 1.00 17.19 342 PRO C CA 1
ATOM 8362 C C . PRO C 1 342 ? 110.423 15.161 64.482 1.00 17.86 342 PRO C C 1
ATOM 8363 O O . PRO C 1 342 ? 111.055 14.335 65.150 1.00 17.62 342 PRO C O 1
ATOM 8367 N N A ARG C 1 343 ? 109.693 14.833 63.417 0.50 18.32 343 ARG C N 1
ATOM 8368 N N B ARG C 1 343 ? 109.620 14.848 63.468 0.50 18.11 343 ARG C N 1
ATOM 8369 C CA A ARG C 1 343 ? 109.684 13.481 62.857 0.50 19.05 343 ARG C CA 1
ATOM 8370 C CA B ARG C 1 343 ? 109.481 13.496 62.950 0.50 18.65 343 ARG C CA 1
ATOM 8371 C C A ARG C 1 343 ? 110.592 13.439 61.634 0.50 19.37 343 ARG C C 1
ATOM 8372 C C B ARG C 1 343 ? 110.634 13.227 61.999 0.50 18.98 343 ARG C C 1
ATOM 8373 O O A ARG C 1 343 ? 110.697 14.424 60.912 0.50 19.18 343 ARG C O 1
ATOM 8374 O O B ARG C 1 343 ? 110.892 14.020 61.093 0.50 18.74 343 ARG C O 1
ATOM 8389 N N A PRO C 1 344 ? 111.255 12.298 61.395 0.50 19.87 344 PRO C N 1
ATOM 8390 N N B PRO C 1 344 ? 111.341 12.109 62.208 0.50 19.47 344 PRO C N 1
ATOM 8391 C CA A PRO C 1 344 ? 112.043 12.132 60.173 0.50 20.27 344 PRO C CA 1
ATOM 8392 C CA B PRO C 1 344 ? 112.463 11.769 61.343 0.50 19.94 344 PRO C CA 1
ATOM 8393 C C A PRO C 1 344 ? 111.143 12.153 58.939 0.50 20.69 344 PRO C C 1
ATOM 8394 C C B PRO C 1 344 ? 111.999 11.515 59.914 0.50 20.52 344 PRO C C 1
ATOM 8395 O O A PRO C 1 344 ? 109.932 11.979 59.063 0.50 20.60 344 PRO C O 1
ATOM 8396 O O B PRO C 1 344 ? 110.823 11.224 59.691 0.50 20.48 344 PRO C O 1
ATOM 8403 N N A PRO C 1 345 ? 111.730 12.368 57.751 0.50 21.14 345 PRO C N 1
ATOM 8404 N N B PRO C 1 345 ? 112.918 11.631 58.947 0.50 21.11 345 PRO C N 1
ATOM 8405 C CA A PRO C 1 345 ? 110.940 12.401 56.522 0.50 21.61 345 PRO C CA 1
ATOM 8406 C CA B PRO C 1 345 ? 112.601 11.396 57.544 0.50 21.69 345 PRO C CA 1
ATOM 8407 C C A PRO C 1 345 ? 110.110 11.135 56.358 0.50 22.13 345 PRO C C 1
ATOM 8408 C C B PRO C 1 345 ? 112.032 10.000 57.326 0.50 22.40 345 PRO C C 1
ATOM 8409 O O A PRO C 1 345 ? 110.639 10.029 56.472 0.50 22.05 345 PRO C O 1
ATOM 8410 O O B PRO C 1 345 ? 112.352 9.075 58.072 0.50 22.39 345 PRO C O 1
ATOM 8417 N N A ALA C 1 346 ? 108.819 11.303 56.094 0.50 22.85 346 ALA C N 1
ATOM 8418 N N B ALA C 1 346 ? 111.194 9.859 56.306 0.50 23.25 346 ALA C N 1
ATOM 8419 C CA A ALA C 1 346 ? 107.923 10.168 55.921 0.50 23.63 346 ALA C CA 1
ATOM 8420 C CA B ALA C 1 346 ? 110.631 8.566 55.947 0.50 24.23 346 ALA C CA 1
ATOM 8421 C C A ALA C 1 346 ? 107.783 9.828 54.446 0.50 24.20 346 ALA C C 1
ATOM 8422 C C B ALA C 1 346 ? 110.338 8.523 54.452 0.50 24.87 346 ALA C C 1
ATOM 8423 O O A ALA C 1 346 ? 107.404 10.674 53.638 0.50 24.09 346 ALA C O 1
ATOM 8424 O O B ALA C 1 346 ? 110.169 9.563 53.815 0.50 25.03 346 ALA C O 1
ATOM 8427 N N A ALA C 1 347 ? 108.089 8.586 54.092 0.50 25.05 347 ALA C N 1
ATOM 8428 N N B ALA C 1 347 ? 110.286 7.319 53.895 0.50 25.81 347 ALA C N 1
ATOM 8429 C CA A ALA C 1 347 ? 107.978 8.182 52.702 0.50 25.86 347 ALA C CA 1
ATOM 8430 C CA B ALA C 1 347 ? 109.963 7.148 52.482 0.50 26.63 347 ALA C CA 1
ATOM 8431 C C A ALA C 1 347 ? 108.938 7.064 52.325 0.50 26.47 347 ALA C C 1
ATOM 8432 C C B ALA C 1 347 ? 108.971 6.001 52.327 0.50 27.23 347 ALA C C 1
ATOM 8433 O O A ALA C 1 347 ? 109.590 6.463 53.181 0.50 26.56 347 ALA C O 1
ATOM 8434 O O B ALA C 1 347 ? 108.941 5.083 53.150 0.50 27.36 347 ALA C O 1
ATOM 8437 N N A THR C 1 348 ? 109.016 6.801 51.026 0.50 27.29 348 THR C N 1
ATOM 8438 N N B THR C 1 348 ? 108.151 6.055 51.283 0.50 27.95 348 THR C N 1
ATOM 8439 C CA A THR C 1 348 ? 108.227 7.560 50.058 0.50 28.04 348 THR C CA 1
ATOM 8440 C CA B THR C 1 348 ? 108.133 7.165 50.333 0.50 28.57 348 THR C CA 1
ATOM 8441 C C A THR C 1 348 ? 106.828 6.971 49.858 0.50 28.63 348 THR C C 1
ATOM 8442 C C B THR C 1 348 ? 106.805 7.069 49.599 0.50 28.96 348 THR C C 1
ATOM 8443 O O A THR C 1 348 ? 106.681 5.798 49.511 0.50 28.74 348 THR C O 1
ATOM 8444 O O B THR C 1 348 ? 106.688 6.360 48.595 0.50 29.03 348 THR C O 1
ATOM 8451 N N . ILE C 1 349 ? 105.814 7.800 50.100 1.00 29.27 349 ILE C N 1
ATOM 8452 C CA . ILE C 1 349 ? 104.406 7.466 49.847 1.00 30.15 349 ILE C CA 1
ATOM 8453 C C . ILE C 1 349 ? 103.866 7.899 48.483 1.00 30.82 349 ILE C C 1
ATOM 8454 O O . ILE C 1 349 ? 104.468 8.726 47.789 1.00 30.87 349 ILE C O 1
ATOM 8459 N N . ASP C 1 350 ? 102.720 7.321 48.125 1.00 31.63 350 ASP C N 1
ATOM 8460 C CA . ASP C 1 350 ? 102.017 7.607 46.879 1.00 32.43 350 ASP C CA 1
ATOM 8461 C C . ASP C 1 350 ? 101.404 9.009 46.892 1.00 32.66 350 ASP C C 1
ATOM 8462 O O . ASP C 1 350 ? 100.868 9.455 47.910 1.00 32.81 350 ASP C O 1
ATOM 8467 N N . ILE C 1 351 ? 101.490 9.688 45.751 1.00 32.99 351 ILE C N 1
ATOM 8468 C CA . ILE C 1 351 ? 100.969 11.047 45.586 1.00 33.23 351 ILE C CA 1
ATOM 8469 C C . ILE C 1 351 ? 99.432 11.101 45.642 1.00 33.35 351 ILE C C 1
ATOM 8470 O O . ILE C 1 351 ? 98.856 12.111 46.057 1.00 33.38 351 ILE C O 1
ATOM 8475 N N . GLU C 1 352 ? 98.782 10.010 45.237 1.00 33.53 352 GLU C N 1
ATOM 8476 C CA . GLU C 1 352 ? 97.321 9.909 45.281 1.00 33.65 352 GLU C CA 1
ATOM 8477 C C . GLU C 1 352 ? 96.788 9.725 46.701 1.00 33.56 352 GLU C C 1
ATOM 8478 O O . GLU C 1 352 ? 95.647 10.089 46.989 1.00 33.58 352 GLU C O 1
ATOM 8484 N N . ALA C 1 353 ? 97.618 9.160 47.577 1.00 33.49 353 ALA C N 1
ATOM 8485 C CA . ALA C 1 353 ? 97.272 8.989 48.989 1.00 33.42 353 ALA C CA 1
ATOM 8486 C C . ALA C 1 353 ? 97.174 10.333 49.712 1.00 33.34 353 ALA C C 1
ATOM 8487 O O . ALA C 1 353 ? 96.345 10.502 50.609 1.00 33.32 353 ALA C O 1
ATOM 8489 N N . VAL C 1 354 ? 98.023 11.280 49.313 1.00 33.28 354 VAL C N 1
ATOM 8490 C CA . VAL C 1 354 ? 97.997 12.639 49.857 1.00 33.20 354 VAL C CA 1
ATOM 8491 C C . VAL C 1 354 ? 96.728 13.368 49.407 1.00 33.23 354 VAL C C 1
ATOM 8492 O O . VAL C 1 354 ? 96.096 14.070 50.199 1.00 33.14 354 VAL C O 1
ATOM 8496 N N . LEU C 1 355 ? 96.361 13.184 48.138 1.00 33.35 355 LEU C N 1
ATOM 8497 C CA . LEU C 1 355 ? 95.157 13.794 47.568 1.00 33.53 355 LEU C CA 1
ATOM 8498 C C . LEU C 1 355 ? 93.867 13.310 48.234 1.00 33.65 355 LEU C C 1
ATOM 8499 O O . LEU C 1 355 ? 92.915 14.077 48.373 1.00 33.65 355 LEU C O 1
ATOM 8504 N N . THR C 1 356 ? 93.847 12.041 48.640 1.00 33.86 356 THR C N 1
ATOM 8505 C CA . THR C 1 356 ? 92.722 11.470 49.384 1.00 34.13 356 THR C CA 1
ATOM 8506 C C . THR C 1 356 ? 92.611 12.125 50.765 1.00 34.20 356 THR C C 1
ATOM 8507 O O . THR C 1 356 ? 91.511 12.429 51.231 1.00 34.25 356 THR C O 1
ATOM 8511 N N . ASP C 1 357 ? 93.761 12.342 51.400 1.00 34.35 357 ASP C N 1
ATOM 8512 C CA . ASP C 1 357 ? 93.846 13.018 52.694 1.00 34.44 357 ASP C CA 1
ATOM 8513 C C . ASP C 1 357 ? 93.436 14.492 52.590 1.00 34.48 357 ASP C C 1
ATOM 8514 O O . ASP C 1 357 ? 92.735 15.009 53.462 1.00 34.48 357 ASP C O 1
ATOM 8519 N N . TRP C 1 358 ? 93.867 15.149 51.514 1.00 34.51 358 TRP C N 1
ATOM 8520 C CA . TRP C 1 358 ? 93.616 16.578 51.301 1.00 34.59 358 TRP C CA 1
ATOM 8521 C C . TRP C 1 358 ? 92.297 16.871 50.575 1.00 35.01 358 TRP C C 1
ATOM 8522 O O . TRP C 1 358 ? 91.969 18.036 50.326 1.00 35.04 358 TRP C O 1
ATOM 8533 N N . ASP C 1 359 ? 91.547 15.813 50.258 1.00 35.50 359 ASP C N 1
ATOM 8534 C CA . ASP C 1 359 ? 90.279 15.902 49.513 1.00 35.96 359 ASP C CA 1
ATOM 8535 C C . ASP C 1 359 ? 90.448 16.571 48.142 1.00 36.11 359 ASP C C 1
ATOM 8536 O O . ASP C 1 359 ? 89.760 17.547 47.819 1.00 36.25 359 ASP C O 1
ATOM 8541 N N . GLY C 1 360 ? 91.369 16.034 47.344 1.00 36.22 360 GLY C N 1
ATOM 8542 C CA . GLY C 1 360 ? 91.667 16.571 46.020 1.00 36.28 360 GLY C CA 1
ATOM 8543 C C . GLY C 1 360 ? 91.582 15.524 44.927 1.00 36.34 360 GLY C C 1
ATOM 8544 O O . GLY C 1 360 ? 91.978 15.771 43.787 1.00 36.42 360 GLY C O 1
ATOM 8545 N N . ALA D 1 2 ? 101.134 50.109 53.336 1.00 18.71 2 ALA D N 1
ATOM 8546 C CA . ALA D 1 2 ? 100.826 49.564 51.978 1.00 18.35 2 ALA D CA 1
ATOM 8547 C C . ALA D 1 2 ? 101.218 48.089 51.811 1.00 17.72 2 ALA D C 1
ATOM 8548 O O . ALA D 1 2 ? 100.676 47.396 50.949 1.00 18.17 2 ALA D O 1
ATOM 8550 N N . GLY D 1 3 ? 102.155 47.618 52.632 1.00 16.81 3 GLY D N 1
ATOM 8551 C CA . GLY D 1 3 ? 102.573 46.213 52.608 1.00 15.26 3 GLY D CA 1
ATOM 8552 C C . GLY D 1 3 ? 101.564 45.263 53.238 1.00 14.36 3 GLY D C 1
ATOM 8553 O O . GLY D 1 3 ? 100.500 45.691 53.685 1.00 14.15 3 GLY D O 1
ATOM 8554 N N . PRO D 1 4 ? 101.901 43.960 53.305 1.00 13.59 4 PRO D N 1
ATOM 8555 C CA . PRO D 1 4 ? 100.955 42.931 53.751 1.00 13.31 4 PRO D CA 1
ATOM 8556 C C . PRO D 1 4 ? 100.547 43.023 55.226 1.00 13.15 4 PRO D C 1
ATOM 8557 O O . PRO D 1 4 ? 99.527 42.451 55.611 1.00 12.95 4 PRO D O 1
ATOM 8561 N N . LEU D 1 5 ? 101.334 43.729 56.037 1.00 13.06 5 LEU D N 1
ATOM 8562 C CA . LEU D 1 5 ? 101.055 43.831 57.471 1.00 13.26 5 LEU D CA 1
ATOM 8563 C C . LEU D 1 5 ? 100.320 45.108 57.876 1.00 13.60 5 LEU D C 1
ATOM 8564 O O . LEU D 1 5 ? 100.230 45.428 59.069 1.00 13.84 5 LEU D O 1
ATOM 8569 N N . SER D 1 6 ? 99.803 45.833 56.882 1.00 13.81 6 SER D N 1
ATOM 8570 C CA A SER D 1 6 ? 98.990 47.021 57.134 0.50 13.99 6 SER D CA 1
ATOM 8571 C CA B SER D 1 6 ? 98.987 47.019 57.131 0.50 14.06 6 SER D CA 1
ATOM 8572 C C . SER D 1 6 ? 97.857 46.677 58.097 1.00 14.10 6 SER D C 1
ATOM 8573 O O . SER D 1 6 ? 97.153 45.684 57.909 1.00 14.51 6 SER D O 1
ATOM 8578 N N . GLY D 1 7 ? 97.702 47.492 59.138 1.00 14.30 7 GLY D N 1
ATOM 8579 C CA . GLY D 1 7 ? 96.669 47.265 60.148 1.00 14.37 7 GLY D CA 1
ATOM 8580 C C . GLY D 1 7 ? 97.136 46.576 61.420 1.00 14.17 7 GLY D C 1
ATOM 8581 O O . GLY D 1 7 ? 96.468 46.665 62.452 1.00 14.60 7 GLY D O 1
ATOM 8582 N N . LEU D 1 8 ? 98.273 45.882 61.350 1.00 13.72 8 LEU D N 1
ATOM 8583 C CA . LEU D 1 8 ? 98.850 45.215 62.518 1.00 13.35 8 LEU D CA 1
ATOM 8584 C C . LEU D 1 8 ? 99.426 46.240 63.493 1.00 13.15 8 LEU D C 1
ATOM 8585 O O . LEU D 1 8 ? 100.217 47.094 63.100 1.00 13.55 8 LEU D O 1
ATOM 8590 N N . ARG D 1 9 ? 99.029 46.143 64.761 1.00 12.56 9 ARG D N 1
ATOM 8591 C CA . ARG D 1 9 ? 99.484 47.078 65.795 1.00 12.25 9 ARG D CA 1
ATOM 8592 C C . ARG D 1 9 ? 100.536 46.447 66.702 1.00 11.63 9 ARG D C 1
ATOM 8593 O O . ARG D 1 9 ? 100.303 45.396 67.304 1.00 11.29 9 ARG D O 1
ATOM 8601 N N . VAL D 1 10 ? 101.689 47.110 66.793 1.00 10.99 10 VAL D N 1
ATOM 8602 C CA . VAL D 1 10 ? 102.854 46.582 67.502 1.00 10.97 10 VAL D CA 1
ATOM 8603 C C . VAL D 1 10 ? 103.379 47.604 68.514 1.00 10.66 10 VAL D C 1
ATOM 8604 O O . VAL D 1 10 ? 103.618 48.762 68.168 1.00 10.98 10 VAL D O 1
ATOM 8608 N N . VAL D 1 11 ? 103.551 47.163 69.759 1.00 10.76 11 VAL D N 1
ATOM 8609 C CA . VAL D 1 11 ? 104.234 47.951 70.785 1.00 10.66 11 VAL D CA 1
ATOM 8610 C C . VAL D 1 11 ? 105.628 47.355 71.008 1.00 10.50 11 VAL D C 1
ATOM 8611 O O . VAL D 1 11 ? 105.766 46.158 71.274 1.00 10.57 11 VAL D O 1
ATOM 8615 N N . GLU D 1 12 ? 106.646 48.203 70.880 1.00 10.50 12 GLU D N 1
ATOM 8616 C CA . GLU D 1 12 ? 108.046 47.810 71.039 1.00 10.51 12 GLU D CA 1
ATOM 8617 C C . GLU D 1 12 ? 108.639 48.508 72.264 1.00 10.49 12 GLU D C 1
ATOM 8618 O O . GLU D 1 12 ? 108.682 49.736 72.323 1.00 10.85 12 GLU D O 1
ATOM 8624 N N . LEU D 1 13 ? 109.086 47.728 73.244 1.00 10.61 13 LEU D N 1
ATOM 8625 C CA . LEU D 1 13 ? 109.790 48.304 74.389 1.00 10.83 13 LEU D CA 1
ATOM 8626 C C . LEU D 1 13 ? 111.268 48.401 74.030 1.00 10.97 13 LEU D C 1
ATOM 8627 O O . LEU D 1 13 ? 111.923 47.382 73.798 1.00 11.41 13 LEU D O 1
ATOM 8632 N N . ALA D 1 14 ? 111.776 49.630 73.967 1.00 11.10 14 ALA D N 1
ATOM 8633 C CA . ALA D 1 14 ? 113.107 49.914 73.413 1.00 11.33 14 ALA D CA 1
ATOM 8634 C C . ALA D 1 14 ? 114.237 49.097 74.033 1.00 11.28 14 ALA D C 1
ATOM 8635 O O . ALA D 1 14 ? 114.425 49.095 75.250 1.00 11.22 14 ALA D O 1
ATOM 8637 N N . GLY D 1 15 ? 114.980 48.408 73.168 1.00 11.37 15 GLY D N 1
ATOM 8638 C CA . GLY D 1 15 ? 116.169 47.651 73.554 1.00 11.16 15 GLY D CA 1
ATOM 8639 C C . GLY D 1 15 ? 117.252 47.822 72.502 1.00 10.83 15 GLY D C 1
ATOM 8640 O O . GLY D 1 15 ? 117.298 48.840 71.806 1.00 11.37 15 GLY D O 1
ATOM 8641 N N . ILE D 1 16 ? 118.128 46.825 72.389 1.00 10.58 16 ILE D N 1
ATOM 8642 C CA . ILE D 1 16 ? 119.234 46.864 71.429 1.00 10.25 16 ILE D CA 1
ATOM 8643 C C . ILE D 1 16 ? 119.316 45.556 70.646 1.00 9.92 16 ILE D C 1
ATOM 8644 O O . ILE D 1 16 ? 118.941 44.503 71.156 1.00 10.01 16 ILE D O 1
ATOM 8649 N N . GLY D 1 17 ? 119.797 45.635 69.406 1.00 9.70 17 GLY D N 1
ATOM 8650 C CA . GLY D 1 17 ? 120.042 44.443 68.593 1.00 9.51 17 GLY D CA 1
ATOM 8651 C C . GLY D 1 17 ? 118.802 43.843 67.949 1.00 9.28 17 GLY D C 1
ATOM 8652 O O . GLY D 1 17 ? 118.173 44.481 67.101 1.00 9.40 17 GLY D O 1
ATOM 8653 N N . PRO D 1 18 ? 118.445 42.605 68.343 1.00 8.81 18 PRO D N 1
ATOM 8654 C CA . PRO D 1 18 ? 117.365 41.877 67.662 1.00 8.64 18 PRO D CA 1
ATOM 8655 C C . PRO D 1 18 ? 115.970 42.517 67.774 1.00 8.53 18 PRO D C 1
ATOM 8656 O O . PRO D 1 18 ? 115.254 42.575 66.777 1.00 8.50 18 PRO D O 1
ATOM 8660 N N . GLY D 1 19 ? 115.590 42.988 68.962 1.00 8.67 19 GLY D N 1
ATOM 8661 C CA . GLY D 1 19 ? 114.279 43.625 69.162 1.00 8.50 19 GLY D CA 1
ATOM 8662 C C . GLY D 1 19 ? 113.955 44.747 68.181 1.00 8.44 19 GLY D C 1
ATOM 8663 O O . GLY D 1 19 ? 112.919 44.697 67.502 1.00 8.65 19 GLY D O 1
ATOM 8664 N N . PRO D 1 20 ? 114.834 45.765 68.090 1.00 8.40 20 PRO D N 1
ATOM 8665 C CA . PRO D 1 20 ? 114.557 46.858 67.148 1.00 8.55 20 PRO D CA 1
ATOM 8666 C C . PRO D 1 20 ? 114.610 46.441 65.676 1.00 8.41 20 PRO D C 1
ATOM 8667 O O . PRO D 1 20 ? 113.953 47.063 64.842 1.00 8.82 20 PRO D O 1
ATOM 8671 N N . HIS D 1 21 ? 115.376 45.397 65.364 1.00 7.88 21 HIS D N 1
ATOM 8672 C CA . HIS D 1 21 ? 115.469 44.896 63.991 1.00 7.44 21 HIS D CA 1
ATOM 8673 C C . HIS D 1 21 ? 114.175 44.188 63.579 1.00 7.51 21 HIS D C 1
ATOM 8674 O O . HIS D 1 21 ? 113.676 44.398 62.471 1.00 7.13 21 HIS D O 1
ATOM 8681 N N . ALA D 1 22 ? 113.622 43.379 64.484 1.00 7.33 22 ALA D N 1
ATOM 8682 C CA . ALA D 1 22 ? 112.317 42.758 64.262 1.00 7.66 22 ALA D CA 1
ATOM 8683 C C . ALA D 1 22 ? 111.220 43.812 64.101 1.00 7.89 22 ALA D C 1
ATOM 8684 O O . ALA D 1 22 ? 110.426 43.747 63.160 1.00 8.23 22 ALA D O 1
ATOM 8686 N N . ALA D 1 23 ? 111.191 44.789 65.010 1.00 7.93 23 ALA D N 1
ATOM 8687 C CA . ALA D 1 23 ? 110.219 45.885 64.935 1.00 8.24 23 ALA D CA 1
ATOM 8688 C C . ALA D 1 23 ? 110.338 46.650 63.613 1.00 8.41 23 ALA D C 1
ATOM 8689 O O . ALA D 1 23 ? 109.328 47.016 63.005 1.00 8.35 23 ALA D O 1
ATOM 8691 N N . MET D 1 24 ? 111.571 46.868 63.159 1.00 8.37 24 MET D N 1
ATOM 8692 C CA . MET D 1 24 ? 111.819 47.510 61.868 1.00 8.58 24 MET D CA 1
ATOM 8693 C C . MET D 1 24 ? 111.171 46.759 60.707 1.00 8.69 24 MET D C 1
ATOM 8694 O O . MET D 1 24 ? 110.489 47.362 59.876 1.00 8.92 24 MET D O 1
ATOM 8699 N N . ILE D 1 25 ? 111.392 45.448 60.648 1.00 8.53 25 ILE D N 1
ATOM 8700 C CA . ILE D 1 25 ? 110.874 44.640 59.542 1.00 8.53 25 ILE D CA 1
ATOM 8701 C C . ILE D 1 25 ? 109.338 44.632 59.539 1.00 8.86 25 ILE D C 1
ATOM 8702 O O . ILE D 1 25 ? 108.721 44.739 58.474 1.00 8.68 25 ILE D O 1
ATOM 8707 N N . LEU D 1 26 ? 108.726 44.545 60.720 1.00 8.76 26 LEU D N 1
ATOM 8708 C CA . LEU D 1 26 ? 107.267 44.655 60.820 1.00 9.04 26 LEU D CA 1
ATOM 8709 C C . LEU D 1 26 ? 106.790 45.987 60.238 1.00 9.40 26 LEU D C 1
ATOM 8710 O O . LEU D 1 26 ? 105.879 46.011 59.407 1.00 9.63 26 LEU D O 1
ATOM 8715 N N . GLY D 1 27 ? 107.427 47.082 60.656 1.00 9.35 27 GLY D N 1
ATOM 8716 C CA . GLY D 1 27 ? 107.128 48.416 60.124 1.00 9.83 27 GLY D CA 1
ATOM 8717 C C . GLY D 1 27 ? 107.346 48.521 58.624 1.00 10.03 27 GLY D C 1
ATOM 8718 O O . GLY D 1 27 ? 106.535 49.133 57.915 1.00 10.09 27 GLY D O 1
ATOM 8719 N N . ASP D 1 28 ? 108.435 47.914 58.144 1.00 9.98 28 ASP D N 1
ATOM 8720 C CA . ASP D 1 28 ? 108.760 47.867 56.716 1.00 10.25 28 ASP D CA 1
ATOM 8721 C C . ASP D 1 28 ? 107.608 47.279 55.906 1.00 10.54 28 ASP D C 1
ATOM 8722 O O . ASP D 1 28 ? 107.280 47.776 54.826 1.00 10.85 28 ASP D O 1
ATOM 8727 N N . LEU D 1 29 ? 107.008 46.218 56.439 1.00 10.86 29 LEU D N 1
ATOM 8728 C CA . LEU D 1 29 ? 105.956 45.487 55.741 1.00 11.34 29 LEU D CA 1
ATOM 8729 C C . LEU D 1 29 ? 104.561 46.062 55.994 1.00 11.32 29 LEU D C 1
ATOM 8730 O O . LEU D 1 29 ? 103.567 45.464 55.594 1.00 11.06 29 LEU D O 1
ATOM 8735 N N . GLY D 1 30 ? 104.492 47.213 56.660 1.00 11.12 30 GLY D N 1
ATOM 8736 C CA . GLY D 1 30 ? 103.231 47.949 56.778 1.00 11.57 30 GLY D CA 1
ATOM 8737 C C . GLY D 1 30 ? 102.617 48.052 58.161 1.00 11.59 30 GLY D C 1
ATOM 8738 O O . GLY D 1 30 ? 101.614 48.751 58.338 1.00 11.95 30 GLY D O 1
ATOM 8739 N N . ALA D 1 31 ? 103.205 47.378 59.146 1.00 11.45 31 ALA D N 1
ATOM 8740 C CA . ALA D 1 31 ? 102.675 47.409 60.510 1.00 11.42 31 ALA D CA 1
ATOM 8741 C C . ALA D 1 31 ? 102.749 48.800 61.141 1.00 11.53 31 ALA D C 1
ATOM 8742 O O . ALA D 1 31 ? 103.592 49.625 60.772 1.00 11.57 31 ALA D O 1
ATOM 8744 N N . ASP D 1 32 ? 101.833 49.037 62.080 1.00 11.83 32 ASP D N 1
ATOM 8745 C CA . ASP D 1 32 ? 101.771 50.252 62.882 1.00 11.98 32 ASP D CA 1
ATOM 8746 C C . ASP D 1 32 ? 102.565 50.008 64.169 1.00 11.58 32 ASP D C 1
ATOM 8747 O O . ASP D 1 32 ? 102.048 49.434 65.128 1.00 11.70 32 ASP D O 1
ATOM 8752 N N . VAL D 1 33 ? 103.826 50.440 64.170 1.00 11.33 33 VAL D N 1
ATOM 8753 C CA . VAL D 1 33 ? 104.749 50.158 65.276 1.00 11.33 33 VAL D CA 1
ATOM 8754 C C . VAL D 1 33 ? 104.959 51.384 66.162 1.00 11.29 33 VAL D C 1
ATOM 8755 O O . VAL D 1 33 ? 105.372 52.448 65.691 1.00 11.33 33 VAL D O 1
ATOM 8759 N N . VAL D 1 34 ? 104.676 51.215 67.449 1.00 11.59 34 VAL D N 1
ATOM 8760 C CA . VAL D 1 34 ? 104.884 52.264 68.438 1.00 11.98 34 VAL D CA 1
ATOM 8761 C C . VAL D 1 34 ? 105.960 51.813 69.426 1.00 11.99 34 VAL D C 1
ATOM 8762 O O . VAL D 1 34 ? 105.794 50.810 70.125 1.00 11.97 34 VAL D O 1
ATOM 8766 N N . ARG D 1 35 ? 107.058 52.566 69.458 1.00 12.31 35 ARG D N 1
ATOM 8767 C CA . ARG D 1 35 ? 108.217 52.260 70.294 1.00 13.04 35 ARG D CA 1
ATOM 8768 C C . ARG D 1 35 ? 108.187 53.108 71.565 1.00 13.62 35 ARG D C 1
ATOM 8769 O O . ARG D 1 35 ? 108.080 54.332 71.495 1.00 13.89 35 ARG D O 1
ATOM 8777 N N . ILE D 1 36 ? 108.272 52.447 72.718 1.00 14.35 36 ILE D N 1
ATOM 8778 C CA . ILE D 1 36 ? 108.340 53.151 74.002 1.00 15.38 36 ILE D CA 1
ATOM 8779 C C . ILE D 1 36 ? 109.784 53.201 74.496 1.00 16.55 36 ILE D C 1
ATOM 8780 O O . ILE D 1 36 ? 110.384 52.159 74.776 1.00 15.99 36 ILE D O 1
ATOM 8785 N N . ASP D 1 37 ? 110.327 54.414 74.590 1.00 17.94 37 ASP D N 1
ATOM 8786 C CA A ASP D 1 37 ? 111.675 54.598 75.115 0.50 18.86 37 ASP D CA 1
ATOM 8787 C CA B ASP D 1 37 ? 111.681 54.661 75.090 0.50 19.03 37 ASP D CA 1
ATOM 8788 C C . ASP D 1 37 ? 111.616 55.262 76.489 1.00 19.61 37 ASP D C 1
ATOM 8789 O O . ASP D 1 37 ? 110.569 55.759 76.904 1.00 19.47 37 ASP D O 1
ATOM 8798 N N . ARG D 1 38 ? 112.734 55.239 77.210 1.00 20.97 38 ARG D N 1
ATOM 8799 C CA . ARG D 1 38 ? 112.797 55.898 78.514 1.00 22.83 38 ARG D CA 1
ATOM 8800 C C . ARG D 1 38 ? 112.920 57.416 78.325 1.00 23.65 38 ARG D C 1
ATOM 8801 O O . ARG D 1 38 ? 113.462 57.865 77.312 1.00 23.69 38 ARG D O 1
ATOM 8809 N N . PRO D 1 39 ? 112.392 58.212 79.283 1.00 24.60 39 PRO D N 1
ATOM 8810 C CA . PRO D 1 39 ? 112.489 59.673 79.185 1.00 25.22 39 PRO D CA 1
ATOM 8811 C C . PRO D 1 39 ? 113.930 60.140 78.988 1.00 25.81 39 PRO D C 1
ATOM 8812 O O . PRO D 1 39 ? 114.827 59.685 79.702 1.00 26.05 39 PRO D O 1
ATOM 8816 N N . SER D 1 40 ? 114.128 61.030 78.013 1.00 26.41 40 SER D N 1
ATOM 8817 C CA . SER D 1 40 ? 115.455 61.506 77.590 1.00 26.93 40 SER D CA 1
ATOM 8818 C C . SER D 1 40 ? 116.627 60.679 78.122 1.00 27.05 40 SER D C 1
ATOM 8819 O O . SER D 1 40 ? 117.272 59.944 77.373 1.00 27.24 40 SER D O 1
ATOM 8822 N N . ILE D 1 45 ? 113.920 62.420 64.967 1.00 23.89 45 ILE D N 1
ATOM 8823 C CA . ILE D 1 45 ? 115.137 63.109 65.397 1.00 23.49 45 ILE D CA 1
ATOM 8824 C C . ILE D 1 45 ? 116.325 62.159 65.583 1.00 22.97 45 ILE D C 1
ATOM 8825 O O . ILE D 1 45 ? 117.471 62.605 65.656 1.00 23.06 45 ILE D O 1
ATOM 8830 N N . SER D 1 46 ? 116.048 60.857 65.662 1.00 22.31 46 SER D N 1
ATOM 8831 C CA . SER D 1 46 ? 117.105 59.847 65.735 1.00 21.52 46 SER D CA 1
ATOM 8832 C C . SER D 1 46 ? 117.860 59.773 64.413 1.00 20.99 46 SER D C 1
ATOM 8833 O O . SER D 1 46 ? 117.253 59.866 63.340 1.00 21.11 46 SER D O 1
ATOM 8836 N N . ARG D 1 47 ? 119.181 59.617 64.503 1.00 20.37 47 ARG D N 1
ATOM 8837 C CA A ARG D 1 47 ? 120.012 59.471 63.307 0.50 20.03 47 ARG D CA 1
ATOM 8838 C CA B ARG D 1 47 ? 120.046 59.471 63.332 0.50 19.80 47 ARG D CA 1
ATOM 8839 C C . ARG D 1 47 ? 120.261 57.994 62.998 1.00 19.56 47 ARG D C 1
ATOM 8840 O O . ARG D 1 47 ? 121.027 57.653 62.091 1.00 19.65 47 ARG D O 1
ATOM 8855 N N . ASP D 1 48 ? 119.585 57.127 63.749 1.00 18.74 48 ASP D N 1
ATOM 8856 C CA . ASP D 1 48 ? 119.670 55.683 63.575 1.00 17.70 48 ASP D CA 1
ATOM 8857 C C . ASP D 1 48 ? 118.611 55.192 62.579 1.00 16.83 48 ASP D C 1
ATOM 8858 O O . ASP D 1 48 ? 117.421 55.145 62.895 1.00 16.64 48 ASP D O 1
ATOM 8863 N N . ALA D 1 49 ? 119.064 54.803 61.388 1.00 16.03 49 ALA D N 1
ATOM 8864 C CA . ALA D 1 49 ? 118.174 54.354 60.312 1.00 15.27 49 ALA D CA 1
ATOM 8865 C C . ALA D 1 49 ? 117.347 53.107 60.651 1.00 14.75 49 ALA D C 1
ATOM 8866 O O . ALA D 1 49 ? 116.298 52.878 60.041 1.00 14.63 49 ALA D O 1
ATOM 8868 N N A MET D 1 50 ? 117.806 52.306 61.612 0.50 14.18 50 MET D N 1
ATOM 8869 N N B MET D 1 50 ? 117.831 52.327 61.621 0.50 14.80 50 MET D N 1
ATOM 8870 C CA A MET D 1 50 ? 117.039 51.132 62.036 0.50 13.57 50 MET D CA 1
ATOM 8871 C CA B MET D 1 50 ? 117.131 51.148 62.138 0.50 14.80 50 MET D CA 1
ATOM 8872 C C A MET D 1 50 ? 115.705 51.519 62.669 0.50 13.70 50 MET D C 1
ATOM 8873 C C B MET D 1 50 ? 115.757 51.509 62.708 0.50 14.41 50 MET D C 1
ATOM 8874 O O A MET D 1 50 ? 114.769 50.714 62.701 0.50 13.83 50 MET D O 1
ATOM 8875 O O B MET D 1 50 ? 114.846 50.676 62.732 0.50 14.54 50 MET D O 1
ATOM 8884 N N . LEU D 1 51 ? 115.615 52.755 63.158 1.00 13.95 51 LEU D N 1
ATOM 8885 C CA . LEU D 1 51 ? 114.375 53.236 63.767 1.00 13.56 51 LEU D CA 1
ATOM 8886 C C . LEU D 1 51 ? 113.420 53.860 62.744 1.00 13.46 51 LEU D C 1
ATOM 8887 O O . LEU D 1 51 ? 112.561 54.673 63.089 1.00 13.58 51 LEU D O 1
ATOM 8892 N N . ARG D 1 52 ? 113.569 53.459 61.482 1.00 12.73 52 ARG D N 1
ATOM 8893 C CA . ARG D 1 52 ? 112.622 53.821 60.435 1.00 12.57 52 ARG D CA 1
ATOM 8894 C C . ARG D 1 52 ? 111.278 53.137 60.686 1.00 12.57 52 ARG D C 1
ATOM 8895 O O . ARG D 1 52 ? 111.206 52.140 61.414 1.00 12.25 52 ARG D O 1
ATOM 8903 N N . ASN D 1 53 ? 110.224 53.687 60.083 1.00 12.67 53 ASN D N 1
ATOM 8904 C CA . ASN D 1 53 ? 108.876 53.114 60.149 1.00 12.97 53 ASN D CA 1
ATOM 8905 C C . ASN D 1 53 ? 108.343 52.929 61.574 1.00 13.29 53 ASN D C 1
ATOM 8906 O O . ASN D 1 53 ? 107.790 51.872 61.912 1.00 13.12 53 ASN D O 1
ATOM 8911 N N A ARG D 1 54 ? 108.516 53.979 62.381 0.50 13.45 54 ARG D N 1
ATOM 8912 N N B ARG D 1 54 ? 108.524 53.947 62.413 0.50 13.81 54 ARG D N 1
ATOM 8913 C CA A ARG D 1 54 ? 108.103 54.007 63.781 0.50 13.68 54 ARG D CA 1
ATOM 8914 C CA B ARG D 1 54 ? 108.024 53.905 63.786 0.50 14.34 54 ARG D CA 1
ATOM 8915 C C A ARG D 1 54 ? 107.270 55.240 64.110 0.50 14.06 54 ARG D C 1
ATOM 8916 C C B ARG D 1 54 ? 107.507 55.241 64.278 0.50 14.45 54 ARG D C 1
ATOM 8917 O O A ARG D 1 54 ? 107.210 56.202 63.341 0.50 14.07 54 ARG D O 1
ATOM 8918 O O B ARG D 1 54 ? 107.897 56.296 63.775 0.50 14.52 54 ARG D O 1
ATOM 8933 N N . ARG D 1 55 ? 106.621 55.177 65.267 1.00 14.50 55 ARG D N 1
ATOM 8934 C CA . ARG D 1 55 ? 106.245 56.352 66.032 1.00 15.20 55 ARG D CA 1
ATOM 8935 C C . ARG D 1 55 ? 106.922 56.129 67.377 1.00 15.60 55 ARG D C 1
ATOM 8936 O O . ARG D 1 55 ? 106.821 55.041 67.957 1.00 15.61 55 ARG D O 1
ATOM 8944 N N . ILE D 1 56 ? 107.650 57.139 67.843 1.00 16.01 56 ILE D N 1
ATOM 8945 C CA . ILE D 1 56 ? 108.392 57.054 69.100 1.00 16.70 56 ILE D CA 1
ATOM 8946 C C . ILE D 1 56 ? 107.664 57.823 70.194 1.00 16.80 56 ILE D C 1
ATOM 8947 O O . ILE D 1 56 ? 107.285 58.981 70.001 1.00 17.01 56 ILE D O 1
ATOM 8952 N N . VAL D 1 57 ? 107.471 57.165 71.333 1.00 16.91 57 VAL D N 1
ATOM 8953 C CA . VAL D 1 57 ? 106.923 57.801 72.530 1.00 17.07 57 VAL D CA 1
ATOM 8954 C C . VAL D 1 57 ? 107.848 57.517 73.714 1.00 17.44 57 VAL D C 1
ATOM 8955 O O . VAL D 1 57 ? 108.639 56.572 73.674 1.00 17.45 57 VAL D O 1
ATOM 8959 N N . THR D 1 58 ? 107.761 58.341 74.756 1.00 17.76 58 THR D N 1
ATOM 8960 C CA . THR D 1 58 ? 108.555 58.122 75.964 1.00 18.30 58 THR D CA 1
ATOM 8961 C C . THR D 1 58 ? 107.662 57.956 77.186 1.00 18.21 58 THR D C 1
ATOM 8962 O O . THR D 1 58 ? 106.626 58.615 77.307 1.00 18.37 58 THR D O 1
ATOM 8966 N N . ALA D 1 59 ? 108.069 57.059 78.079 1.00 18.03 59 ALA D N 1
ATOM 8967 C CA . ALA D 1 59 ? 107.372 56.827 79.339 1.00 17.84 59 ALA D CA 1
ATOM 8968 C C . ALA D 1 59 ? 108.338 56.278 80.374 1.00 17.79 59 ALA D C 1
ATOM 8969 O O . ALA D 1 59 ? 109.172 55.425 80.063 1.00 17.84 59 ALA D O 1
ATOM 8971 N N . ASP D 1 60 ? 108.232 56.786 81.599 1.00 17.53 60 ASP D N 1
ATOM 8972 C CA . ASP D 1 60 ? 108.925 56.196 82.734 1.00 17.49 60 ASP D CA 1
ATOM 8973 C C . ASP D 1 60 ? 108.081 55.023 83.219 1.00 17.43 60 ASP D C 1
ATOM 8974 O O . ASP D 1 60 ? 107.080 55.206 83.917 1.00 17.24 60 ASP D O 1
ATOM 8979 N N . LEU D 1 61 ? 108.488 53.816 82.835 1.00 17.13 61 LEU D N 1
ATOM 8980 C CA . LEU D 1 61 ? 107.721 52.606 83.125 1.00 17.26 61 LEU D CA 1
ATOM 8981 C C . LEU D 1 61 ? 107.767 52.198 84.599 1.00 17.58 61 LEU D C 1
ATOM 8982 O O . LEU D 1 61 ? 106.997 51.341 85.035 1.00 17.49 61 LEU D O 1
ATOM 8987 N N . LYS D 1 62 ? 108.663 52.822 85.359 1.00 18.20 62 LYS D N 1
ATOM 8988 C CA . LYS D 1 62 ? 108.760 52.581 86.797 1.00 18.87 62 LYS D CA 1
ATOM 8989 C C . LYS D 1 62 ? 107.802 53.470 87.602 1.00 19.34 62 LYS D C 1
ATOM 8990 O O . LYS D 1 62 ? 107.613 53.257 88.803 1.00 19.64 62 LYS D O 1
ATOM 8996 N N . SER D 1 63 ? 107.200 54.451 86.931 1.00 19.78 63 SER D N 1
ATOM 8997 C CA . SER D 1 63 ? 106.221 55.346 87.553 1.00 20.27 63 SER D CA 1
ATOM 8998 C C . SER D 1 63 ? 104.799 54.809 87.393 1.00 20.67 63 SER D C 1
ATOM 8999 O O . SER D 1 63 ? 104.523 54.013 86.489 1.00 20.57 63 SER D O 1
ATOM 9002 N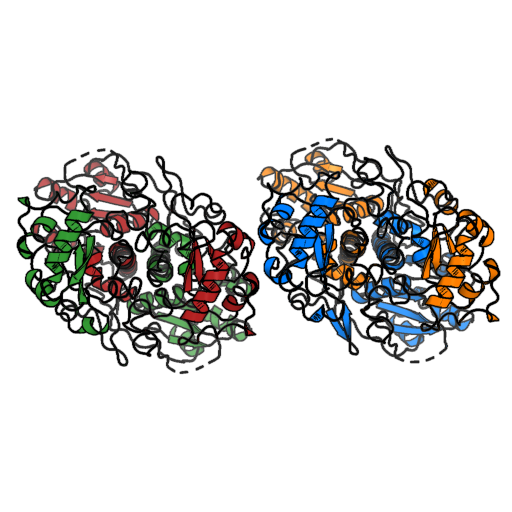 N . ASP D 1 64 ? 103.903 55.249 88.277 1.00 21.16 64 ASP D N 1
ATOM 9003 C CA . ASP D 1 64 ? 102.493 54.864 88.220 1.00 21.69 64 ASP D CA 1
ATOM 9004 C C . ASP D 1 64 ? 101.839 55.291 86.905 1.00 21.63 64 ASP D C 1
ATOM 9005 O O . ASP D 1 64 ? 101.134 54.498 86.276 1.00 21.70 64 ASP D O 1
ATOM 9010 N N . GLN D 1 65 ? 102.086 56.535 86.495 1.00 21.78 65 GLN D N 1
ATOM 9011 C CA . GLN D 1 65 ? 101.511 57.091 85.268 1.00 21.89 65 GLN D CA 1
ATOM 9012 C C . GLN D 1 65 ? 102.026 56.376 84.015 1.00 21.51 65 GLN D C 1
ATOM 9013 O O . GLN D 1 65 ? 101.245 56.055 83.115 1.00 21.53 65 GLN D O 1
ATOM 9019 N N . GLY D 1 66 ? 103.335 56.133 83.972 1.00 21.00 66 GLY D N 1
ATOM 9020 C CA . GLY D 1 66 ? 103.978 55.479 82.832 1.00 20.42 66 GLY D CA 1
ATOM 9021 C C . GLY D 1 66 ? 103.482 54.066 82.597 1.00 19.99 66 GLY D C 1
ATOM 9022 O O . GLY D 1 66 ? 103.193 53.687 81.460 1.00 19.78 66 GLY D O 1
ATOM 9023 N N . LEU D 1 67 ? 103.388 53.289 83.675 1.00 19.75 67 LEU D N 1
ATOM 9024 C CA . LEU D 1 67 ? 102.859 51.927 83.617 1.00 19.69 67 LEU D CA 1
ATOM 9025 C C . LEU D 1 67 ? 101.407 51.909 83.132 1.00 19.81 67 LEU D C 1
ATOM 9026 O O . LEU D 1 67 ? 101.044 51.094 82.281 1.00 19.77 67 LEU D O 1
ATOM 9031 N N . GLU D 1 68 ? 100.588 52.812 83.673 1.00 19.90 68 GLU D N 1
ATOM 9032 C CA . GLU D 1 68 ? 99.180 52.921 83.285 1.00 20.20 68 GLU D CA 1
ATOM 9033 C C . GLU D 1 68 ? 99.016 53.214 81.792 1.00 19.70 68 GLU D C 1
ATOM 9034 O O . GLU D 1 68 ? 98.195 52.585 81.121 1.00 19.73 68 GLU D O 1
ATOM 9040 N N . LEU D 1 69 ? 99.801 54.162 81.281 1.00 19.27 69 LEU D N 1
ATOM 9041 C CA . LEU D 1 69 ? 99.754 54.532 79.863 1.00 19.05 69 LEU D CA 1
ATOM 9042 C C . LEU D 1 69 ? 100.241 53.409 78.946 1.00 18.63 69 LEU D C 1
ATOM 9043 O O . LEU D 1 69 ? 99.670 53.187 77.874 1.00 18.50 69 LEU D O 1
ATOM 9048 N N . ALA D 1 70 ? 101.289 52.706 79.374 1.00 18.25 70 ALA D N 1
ATOM 9049 C CA . ALA D 1 70 ? 101.822 51.571 78.619 1.00 18.00 70 ALA D CA 1
ATOM 9050 C C . ALA D 1 70 ? 100.791 50.449 78.507 1.00 17.84 70 ALA D C 1
ATOM 9051 O O . ALA D 1 70 ? 100.588 49.890 77.426 1.00 17.57 70 ALA D O 1
ATOM 9053 N N . LEU D 1 71 ? 100.132 50.135 79.620 1.00 17.69 71 LEU D N 1
ATOM 9054 C CA . LEU D 1 71 ? 99.089 49.108 79.638 1.00 17.79 71 LEU D CA 1
ATOM 9055 C C . LEU D 1 71 ? 97.887 49.470 78.764 1.00 17.75 71 LEU D C 1
ATOM 9056 O O . LEU D 1 71 ? 97.282 48.590 78.151 1.00 17.65 71 LEU D O 1
ATOM 9061 N N . LYS D 1 72 ? 97.551 50.759 78.707 1.00 17.85 72 LYS D N 1
ATOM 9062 C CA . LYS D 1 72 ? 96.482 51.244 77.831 1.00 17.92 72 LYS D CA 1
ATOM 9063 C C . LYS D 1 72 ? 96.823 51.009 76.359 1.00 17.52 72 LYS D C 1
ATOM 9064 O O . LYS D 1 72 ? 95.957 50.608 75.574 1.00 17.58 72 LYS D O 1
ATOM 9070 N N . LEU D 1 73 ? 98.085 51.261 76.005 1.00 17.10 73 LEU D N 1
ATOM 9071 C CA A LEU D 1 73 ? 98.594 51.027 74.651 0.50 16.81 73 LEU D CA 1
ATOM 9072 C CA B LEU D 1 73 ? 98.583 51.034 74.653 0.50 16.82 73 LEU D CA 1
ATOM 9073 C C . LEU D 1 73 ? 98.582 49.542 74.309 1.00 16.58 73 LEU D C 1
ATOM 9074 O O . LEU D 1 73 ? 98.119 49.145 73.236 1.00 16.51 73 LEU D O 1
ATOM 9083 N N . ILE D 1 74 ? 99.098 48.729 75.231 1.00 16.26 74 ILE D N 1
ATOM 9084 C CA . ILE D 1 74 ? 99.202 47.278 75.059 1.00 16.01 74 ILE D CA 1
ATOM 9085 C C . ILE D 1 74 ? 97.825 46.616 74.932 1.00 16.09 74 ILE D C 1
ATOM 9086 O O . ILE D 1 74 ? 97.666 45.633 74.202 1.00 15.80 74 ILE D O 1
ATOM 9091 N N . ALA D 1 75 ? 96.831 47.181 75.617 1.00 16.11 75 ALA D N 1
ATOM 9092 C CA . ALA D 1 75 ? 95.451 46.693 75.545 1.00 16.34 75 ALA D CA 1
ATOM 9093 C C . ALA D 1 75 ? 94.863 46.774 74.132 1.00 16.38 75 ALA D C 1
ATOM 9094 O O . ALA D 1 75 ? 93.931 46.037 73.801 1.00 16.58 75 ALA D O 1
ATOM 9096 N N . LYS D 1 76 ? 95.416 47.661 73.307 1.00 16.45 76 LYS D N 1
ATOM 9097 C CA . LYS D 1 76 ? 94.925 47.874 71.943 1.00 16.65 76 LYS D CA 1
ATOM 9098 C C . LYS D 1 76 ? 95.828 47.272 70.858 1.00 16.33 76 LYS D C 1
ATOM 9099 O O . LYS D 1 76 ? 95.525 47.373 69.665 1.00 16.74 76 LYS D O 1
ATOM 9105 N N . ALA D 1 77 ? 96.925 46.642 71.276 1.00 15.64 77 ALA D N 1
ATOM 9106 C CA . ALA D 1 77 ? 97.928 46.118 70.344 1.00 14.81 77 ALA D CA 1
ATOM 9107 C C . ALA D 1 77 ? 97.705 44.650 69.984 1.00 14.30 77 ALA D C 1
ATOM 9108 O O . ALA D 1 77 ? 97.018 43.921 70.696 1.00 14.09 77 ALA D O 1
ATOM 9110 N N . ASP D 1 78 ? 98.300 44.227 68.871 1.00 13.44 78 ASP D N 1
ATOM 9111 C CA . ASP D 1 78 ? 98.320 42.820 68.481 1.00 12.95 78 ASP D CA 1
ATOM 9112 C C . ASP D 1 78 ? 99.573 42.128 69.008 1.00 12.27 78 ASP D C 1
ATOM 9113 O O . ASP D 1 78 ? 99.543 40.944 69.347 1.00 12.15 78 ASP D O 1
ATOM 9118 N N . VAL D 1 79 ? 100.669 42.883 69.069 1.00 11.87 79 VAL D N 1
ATOM 9119 C CA . VAL D 1 79 ? 101.989 42.338 69.375 1.00 11.42 79 VAL D CA 1
ATOM 9120 C C . VAL D 1 79 ? 102.740 43.247 70.344 1.00 11.02 79 VAL D C 1
ATOM 9121 O O . VAL D 1 79 ? 102.679 44.474 70.222 1.00 11.26 79 VAL D O 1
ATOM 9125 N N . LEU D 1 80 ? 103.416 42.624 71.311 1.00 10.95 80 LEU D N 1
ATOM 9126 C CA A LEU D 1 80 ? 104.358 43.325 72.179 0.50 10.65 80 LEU D CA 1
ATOM 9127 C CA B LEU D 1 80 ? 104.351 43.311 72.200 0.50 10.83 80 LEU D CA 1
ATOM 9128 C C . LEU D 1 80 ? 105.740 42.704 72.004 1.00 10.55 80 LEU D C 1
ATOM 9129 O O . LEU D 1 80 ? 105.891 41.482 72.054 1.00 10.79 80 LEU D O 1
ATOM 9138 N N . ILE D 1 81 ? 106.739 43.557 71.787 1.00 10.16 81 ILE D N 1
ATOM 9139 C CA . ILE D 1 81 ? 108.127 43.104 71.683 1.00 9.92 81 ILE D CA 1
ATOM 9140 C C . ILE D 1 81 ? 108.914 43.642 72.872 1.00 9.51 81 ILE D C 1
ATOM 9141 O O . ILE D 1 81 ? 108.892 44.846 73.137 1.00 9.50 81 ILE D O 1
ATOM 9146 N N . GLU D 1 82 ? 109.596 42.748 73.586 1.00 9.29 82 GLU D N 1
ATOM 9147 C CA . GLU D 1 82 ? 110.514 43.159 74.649 1.00 9.40 82 GLU D CA 1
ATOM 9148 C C . GLU D 1 82 ? 111.798 42.339 74.578 1.00 9.12 82 GLU D C 1
ATOM 9149 O O . GLU D 1 82 ? 111.762 41.138 74.277 1.00 9.38 82 GLU D O 1
ATOM 9155 N N . GLY D 1 83 ? 112.923 42.997 74.850 1.00 9.03 83 GLY D N 1
ATOM 9156 C CA . GLY D 1 83 ? 114.239 42.366 74.766 1.00 9.23 83 GLY D CA 1
ATOM 9157 C C . GLY D 1 83 ? 115.122 42.591 75.981 1.00 9.35 83 GLY D C 1
ATOM 9158 O O . GLY D 1 83 ? 116.337 42.756 75.845 1.00 9.10 83 GLY D O 1
ATOM 9159 N N . TYR D 1 84 ? 114.517 42.597 77.169 1.00 9.43 84 TYR D N 1
ATOM 9160 C CA . TYR D 1 84 ? 115.265 42.762 78.419 1.00 9.51 84 TYR D CA 1
ATOM 9161 C C . TYR D 1 84 ? 115.580 41.400 79.039 1.00 9.78 84 TYR D C 1
ATOM 9162 O O . TYR D 1 84 ? 115.149 40.368 78.522 1.00 9.70 84 TYR D O 1
ATOM 9171 N N . ARG D 1 85 ? 116.330 41.391 80.143 1.00 10.13 85 ARG D N 1
ATOM 9172 C CA . ARG D 1 85 ? 116.548 40.156 80.902 1.00 10.68 85 ARG D CA 1
ATOM 9173 C C . ARG D 1 85 ? 115.208 39.566 81.337 1.00 10.86 85 ARG D C 1
ATOM 9174 O O . ARG D 1 85 ? 114.270 40.312 81.631 1.00 10.68 85 ARG D O 1
ATOM 9182 N N . PRO D 1 86 ? 115.106 38.225 81.390 1.00 11.01 86 PRO D N 1
ATOM 9183 C CA . PRO D 1 86 ? 113.886 37.642 81.952 1.00 11.19 86 PRO D CA 1
ATOM 9184 C C . PRO D 1 86 ? 113.628 38.208 83.350 1.00 11.42 86 PRO D C 1
ATOM 9185 O O . PRO D 1 86 ? 114.568 38.399 84.129 1.00 11.61 86 PRO D O 1
ATOM 9189 N N . GLY D 1 87 ? 112.369 38.513 83.645 1.00 11.34 87 GLY D N 1
ATOM 9190 C CA . GLY D 1 87 ? 112.009 39.087 84.941 1.00 11.44 87 GLY D CA 1
ATOM 9191 C C . GLY D 1 87 ? 111.865 40.600 84.944 1.00 11.26 87 GLY D C 1
ATOM 9192 O O . GLY D 1 87 ? 111.198 41.159 85.820 1.00 11.56 87 GLY D O 1
ATOM 9193 N N . VAL D 1 88 ? 112.487 41.272 83.976 1.00 11.04 88 VAL D N 1
ATOM 9194 C CA . VAL D 1 88 ? 112.447 42.735 83.913 1.00 10.93 88 VAL D CA 1
ATOM 9195 C C . VAL D 1 88 ? 111.021 43.265 83.730 1.00 11.23 88 VAL D C 1
ATOM 9196 O O . VAL D 1 88 ? 110.565 44.106 84.514 1.00 11.38 88 VAL D O 1
ATOM 9200 N N . THR D 1 89 ? 110.312 42.773 82.715 1.00 11.33 89 THR D N 1
ATOM 9201 C CA . THR D 1 89 ? 108.934 43.218 82.492 1.00 11.84 89 THR D CA 1
ATOM 9202 C C . THR D 1 89 ? 108.023 42.807 83.650 1.00 12.05 89 THR D C 1
ATOM 9203 O O . THR D 1 89 ? 107.143 43.571 84.044 1.00 12.24 89 THR D O 1
ATOM 9207 N N . GLU D 1 90 ? 108.255 41.617 84.205 1.00 12.49 90 GLU D N 1
ATOM 9208 C CA . GLU D 1 90 ? 107.515 41.151 85.385 1.00 12.84 90 GLU D CA 1
ATOM 9209 C C . GLU D 1 90 ? 107.577 42.165 86.532 1.00 13.14 90 GLU D C 1
ATOM 9210 O O . GLU D 1 90 ? 106.540 42.541 87.095 1.00 13.24 90 GLU D O 1
ATOM 9216 N N . ARG D 1 91 ? 108.786 42.623 86.855 1.00 13.21 91 ARG D N 1
ATOM 9217 C CA . ARG D 1 91 ? 108.988 43.600 87.932 1.00 13.74 91 ARG D CA 1
ATOM 9218 C C . ARG D 1 91 ? 108.326 44.947 87.643 1.00 13.86 91 ARG D C 1
ATOM 9219 O O . ARG D 1 91 ? 107.916 45.653 88.570 1.00 14.20 91 ARG D O 1
ATOM 9227 N N . LEU D 1 92 ? 108.218 45.297 86.363 1.00 14.00 92 LEU D N 1
ATOM 9228 C CA . LEU D 1 92 ? 107.577 46.544 85.944 1.00 14.05 92 LEU D CA 1
ATOM 9229 C C . LEU D 1 92 ? 106.055 46.520 86.069 1.00 14.06 92 LEU D C 1
ATOM 9230 O O . LEU D 1 92 ? 105.423 47.573 86.150 1.00 14.34 92 LEU D O 1
ATOM 9235 N N . GLY D 1 93 ? 105.475 45.323 86.077 1.00 14.16 93 GLY D N 1
ATOM 9236 C CA . GLY D 1 93 ? 104.023 45.165 86.013 1.00 14.21 93 GLY D CA 1
ATOM 9237 C C . GLY D 1 93 ? 103.563 44.981 84.578 1.00 14.34 93 GLY D C 1
ATOM 9238 O O . GLY D 1 93 ? 102.377 45.119 84.274 1.00 14.40 93 GLY D O 1
ATOM 9239 N N . LEU D 1 94 ? 104.516 44.668 83.698 1.00 14.43 94 LEU D N 1
ATOM 9240 C CA . LEU D 1 94 ? 104.250 44.468 82.271 1.00 14.58 94 LEU D CA 1
ATOM 9241 C C . LEU D 1 94 ? 104.526 43.034 81.806 1.00 14.67 94 LEU D C 1
ATOM 9242 O O . LEU D 1 94 ? 104.691 42.786 80.608 1.00 14.71 94 LEU D O 1
ATOM 9247 N N . GLY D 1 95 ? 104.574 42.096 82.750 1.00 14.62 95 GLY D N 1
ATOM 9248 C CA . GLY D 1 95 ? 104.754 40.678 82.426 1.00 15.04 95 GLY D CA 1
ATOM 9249 C C . GLY D 1 95 ? 103.572 40.104 81.659 1.00 15.42 95 GLY D C 1
ATOM 9250 O O . GLY D 1 95 ? 102.513 40.735 81.592 1.00 15.30 95 GLY D O 1
ATOM 9251 N N . PRO D 1 96 ? 103.745 38.904 81.065 1.00 15.65 96 PRO D N 1
ATOM 9252 C CA . PRO D 1 96 ? 102.683 38.245 80.292 1.00 16.09 96 PRO D CA 1
ATOM 9253 C C . PRO D 1 96 ? 101.361 38.098 81.054 1.00 16.49 96 PRO D C 1
ATOM 9254 O O . PRO D 1 96 ? 100.293 38.321 80.477 1.00 16.27 96 PRO D O 1
ATOM 9258 N N . GLU D 1 97 ? 101.440 37.732 82.334 1.00 17.16 97 GLU D N 1
ATOM 9259 C CA . GLU D 1 97 ? 100.246 37.519 83.157 1.00 18.01 97 GLU D CA 1
ATOM 9260 C C . GLU D 1 97 ? 99.455 38.807 83.374 1.00 17.93 97 GLU D C 1
ATOM 9261 O O . GLU D 1 97 ? 98.224 38.784 83.397 1.00 18.12 97 GLU D O 1
ATOM 9267 N N . GLU D 1 98 ? 100.167 39.923 83.520 1.00 17.79 98 GLU D N 1
ATOM 9268 C CA . GLU D 1 98 ? 99.535 41.236 83.666 1.00 17.90 98 GLU D CA 1
ATOM 9269 C C . GLU D 1 98 ? 98.933 41.743 82.357 1.00 17.79 98 GLU D C 1
ATOM 9270 O O . GLU D 1 98 ? 97.845 42.321 82.353 1.00 17.82 98 GLU D O 1
ATOM 9276 N N . CYS D 1 99 ? 99.637 41.518 81.249 1.00 17.56 99 CYS D N 1
ATOM 9277 C CA . CYS D 1 99 ? 99.138 41.925 79.937 1.00 17.45 99 CYS D CA 1
ATOM 9278 C C . CYS D 1 99 ? 97.918 41.107 79.508 1.00 17.66 99 CYS D C 1
ATOM 9279 O O . CYS D 1 99 ? 97.022 41.629 78.839 1.00 17.62 99 CYS D O 1
ATOM 9282 N N . ALA D 1 100 ? 97.880 39.838 79.912 1.00 17.93 100 ALA D N 1
ATOM 9283 C CA . ALA D 1 100 ? 96.759 38.946 79.589 1.00 18.43 100 ALA D CA 1
ATOM 9284 C C . ALA D 1 100 ? 95.447 39.405 80.227 1.00 18.82 100 ALA D C 1
ATOM 9285 O O . ALA D 1 100 ? 94.366 39.132 79.700 1.00 19.07 100 ALA D O 1
ATOM 9287 N N . LYS D 1 101 ? 95.556 40.107 81.355 1.00 19.04 101 LYS D N 1
ATOM 9288 C CA . LYS D 1 101 ? 94.397 40.651 82.066 1.00 19.20 101 LYS D CA 1
ATOM 9289 C C . LYS D 1 101 ? 93.678 41.739 81.270 1.00 19.10 101 LYS D C 1
ATOM 9290 O O . LYS D 1 101 ? 92.469 41.922 81.419 1.00 19.41 101 LYS D O 1
ATOM 9296 N N . VAL D 1 102 ? 94.422 42.457 80.429 1.00 18.79 102 VAL D N 1
ATOM 9297 C CA . VAL D 1 102 ? 93.852 43.554 79.640 1.00 18.56 102 VAL D CA 1
ATOM 9298 C C . VAL D 1 102 ? 93.713 43.224 78.149 1.00 18.22 102 VAL D C 1
ATOM 9299 O O . VAL D 1 102 ? 93.009 43.927 77.422 1.00 18.28 102 VAL D O 1
ATOM 9303 N N . ASN D 1 103 ? 94.379 42.156 77.706 1.00 17.69 103 ASN D N 1
ATOM 9304 C CA . ASN D 1 103 ? 94.428 41.792 76.285 1.00 17.33 103 ASN D CA 1
ATOM 9305 C C . ASN D 1 103 ? 94.871 40.340 76.092 1.00 17.27 103 ASN D C 1
ATOM 9306 O O . ASN D 1 103 ? 96.067 40.059 75.956 1.00 17.22 103 ASN D O 1
ATOM 9311 N N . ASP D 1 104 ? 93.911 39.418 76.061 1.00 16.98 104 ASP D N 1
ATOM 9312 C CA . ASP D 1 104 ? 94.242 37.998 75.904 1.00 16.91 104 ASP D CA 1
ATOM 9313 C C . ASP D 1 104 ? 94.495 37.592 74.442 1.00 16.36 104 ASP D C 1
ATOM 9314 O O . ASP D 1 104 ? 94.753 36.423 74.149 1.00 16.40 104 ASP D O 1
ATOM 9319 N N . ARG D 1 105 ? 94.427 38.573 73.543 1.00 15.65 105 ARG D N 1
ATOM 9320 C CA . ARG D 1 105 ? 94.738 38.370 72.127 1.00 15.19 105 ARG D CA 1
ATOM 9321 C C . ARG D 1 105 ? 96.161 38.810 71.774 1.00 14.59 105 ARG D C 1
ATOM 9322 O O . ARG D 1 105 ? 96.587 38.702 70.620 1.00 14.58 105 ARG D O 1
ATOM 9330 N N . LEU D 1 106 ? 96.894 39.292 72.775 1.00 13.86 106 LEU D N 1
ATOM 9331 C CA . LEU D 1 106 ? 98.242 39.812 72.567 1.00 13.02 106 LEU D CA 1
ATOM 9332 C C . LEU D 1 106 ? 99.251 38.705 72.273 1.00 12.41 106 LEU D C 1
ATOM 9333 O O . LEU D 1 106 ? 99.260 37.670 72.937 1.00 12.31 106 LEU D O 1
ATOM 9338 N N . ILE D 1 107 ? 100.088 38.933 71.265 1.00 12.00 107 ILE D N 1
ATOM 9339 C CA . ILE D 1 107 ? 101.254 38.087 71.032 1.00 11.81 107 ILE D CA 1
ATOM 9340 C C . ILE D 1 107 ? 102.411 38.716 71.804 1.00 11.28 107 ILE D C 1
ATOM 9341 O O . ILE D 1 107 ? 102.888 39.794 71.451 1.00 11.65 107 ILE D O 1
ATOM 9346 N N . TYR D 1 108 ? 102.835 38.045 72.871 1.00 10.83 108 TYR D N 1
ATOM 9347 C CA . TYR D 1 108 ? 103.860 38.569 73.768 1.00 10.58 108 TYR D CA 1
ATOM 9348 C C . TYR D 1 108 ? 105.208 37.980 73.350 1.00 10.05 108 TYR D C 1
ATOM 9349 O O . TYR D 1 108 ? 105.505 36.823 73.639 1.00 9.88 108 TYR D O 1
ATOM 9358 N N . ALA D 1 109 ? 106.012 38.789 72.667 1.00 9.44 109 ALA D N 1
ATOM 9359 C CA . ALA D 1 109 ? 107.251 38.313 72.045 1.00 9.35 109 ALA D CA 1
ATOM 9360 C C . ALA D 1 109 ? 108.489 38.695 72.850 1.00 9.05 109 ALA D C 1
ATOM 9361 O O . ALA D 1 109 ? 108.828 39.877 72.967 1.00 9.51 109 ALA D O 1
ATOM 9363 N N . ARG D 1 110 ? 109.156 37.675 73.387 1.00 8.62 110 ARG D N 1
ATOM 9364 C CA . ARG D 1 110 ? 110.285 37.845 74.305 1.00 8.45 110 ARG D CA 1
ATOM 9365 C C . ARG D 1 110 ? 111.595 37.478 73.614 1.00 8.15 110 ARG D C 1
ATOM 9366 O O . ARG D 1 110 ? 111.844 36.306 73.304 1.00 8.14 110 ARG D O 1
ATOM 9374 N N . MET D 1 111 ? 112.421 38.498 73.392 1.00 7.67 111 MET D N 1
ATOM 9375 C CA . MET D 1 111 ? 113.659 38.395 72.626 1.00 7.43 111 MET D CA 1
ATOM 9376 C C . MET D 1 111 ? 114.871 38.394 73.562 1.00 7.38 111 MET D C 1
ATOM 9377 O O . MET D 1 111 ? 115.205 39.416 74.159 1.00 7.44 111 MET D O 1
ATOM 9382 N N . THR D 1 112 ? 115.518 37.238 73.701 1.00 7.22 112 THR D N 1
ATOM 9383 C CA . THR D 1 112 ? 116.709 37.117 74.554 1.00 7.04 112 THR D CA 1
ATOM 9384 C C . THR D 1 112 ? 117.796 36.325 73.835 1.00 6.90 112 THR D C 1
ATOM 9385 O O . THR D 1 112 ? 117.578 35.795 72.739 1.00 6.49 112 THR D O 1
ATOM 9389 N N . GLY D 1 113 ? 118.967 36.243 74.457 1.00 6.60 113 GLY D N 1
ATOM 9390 C CA . GLY D 1 113 ? 120.032 35.386 73.947 1.00 7.00 113 GLY D CA 1
ATOM 9391 C C . GLY D 1 113 ? 119.993 33.994 74.546 1.00 7.18 113 GLY D C 1
ATOM 9392 O O . GLY D 1 113 ? 120.075 32.990 73.825 1.00 6.97 113 GLY D O 1
ATOM 9393 N N . TRP D 1 114 ? 119.863 33.936 75.870 1.00 7.45 114 TRP D N 1
ATOM 9394 C CA . TRP D 1 114 ? 119.923 32.679 76.613 1.00 8.06 114 TRP D CA 1
ATOM 9395 C C . TRP D 1 114 ? 118.575 31.984 76.830 1.00 8.44 114 TRP D C 1
ATOM 9396 O O . TRP D 1 114 ? 118.541 30.801 77.178 1.00 8.86 114 TRP D O 1
ATOM 9407 N N . GLY D 1 115 ? 117.472 32.705 76.634 1.00 8.83 115 GLY D N 1
ATOM 9408 C CA . GLY D 1 115 ? 116.150 32.159 76.932 1.00 9.92 115 GLY D CA 1
ATOM 9409 C C . GLY D 1 115 ? 115.619 32.626 78.274 1.00 10.64 115 GLY D C 1
ATOM 9410 O O . GLY D 1 115 ? 116.274 33.396 78.983 1.00 10.55 115 GLY D O 1
ATOM 9411 N N . GLN D 1 116 ? 114.434 32.132 78.627 1.00 11.61 116 GLN D N 1
ATOM 9412 C CA . GLN D 1 116 ? 113.708 32.597 79.812 1.00 12.46 116 GLN D CA 1
ATOM 9413 C C . GLN D 1 116 ? 114.118 31.919 81.118 1.00 13.06 116 GLN D C 1
ATOM 9414 O O . GLN D 1 116 ? 113.922 32.485 82.197 1.00 13.71 116 GLN D O 1
ATOM 9420 N N . THR D 1 117 ? 114.675 30.713 81.018 1.00 13.41 117 THR D N 1
ATOM 9421 C CA . THR D 1 117 ? 115.156 29.958 82.182 1.00 13.74 117 THR D CA 1
ATOM 9422 C C . THR D 1 117 ? 116.529 29.351 81.891 1.00 13.49 117 THR D C 1
ATOM 9423 O O . THR D 1 117 ? 117.031 29.455 80.770 1.00 13.45 117 THR D O 1
ATOM 9427 N N . GLY D 1 118 ? 117.131 28.724 82.898 1.00 13.12 118 GLY D N 1
ATOM 9428 C CA . GLY D 1 118 ? 118.425 28.062 82.729 1.00 12.86 118 GLY D CA 1
ATOM 9429 C C . GLY D 1 118 ? 119.550 28.789 83.444 1.00 12.35 118 GLY D C 1
ATOM 9430 O O . GLY D 1 118 ? 119.404 29.963 83.792 1.00 12.52 118 GLY D O 1
ATOM 9431 N N . PRO D 1 119 ? 120.690 28.102 83.661 1.00 12.17 119 PRO D N 1
ATOM 9432 C CA . PRO D 1 119 ? 121.773 28.662 84.483 1.00 11.99 119 PRO D CA 1
ATOM 9433 C C . PRO D 1 119 ? 122.385 29.964 83.958 1.00 11.75 119 PRO D C 1
ATOM 9434 O O . PRO D 1 119 ? 122.935 30.740 84.743 1.00 11.77 119 PRO D O 1
ATOM 9438 N N . ARG D 1 120 ? 122.276 30.215 82.656 1.00 11.02 120 ARG D N 1
ATOM 9439 C CA . ARG D 1 120 ? 122.810 31.451 82.080 1.00 10.82 120 ARG D CA 1
ATOM 9440 C C . ARG D 1 120 ? 121.762 32.532 81.820 1.00 10.67 120 ARG D C 1
ATOM 9441 O O . ARG D 1 120 ? 122.111 33.623 81.380 1.00 10.52 120 ARG D O 1
ATOM 9449 N N . SER D 1 121 ? 120.493 32.246 82.109 1.00 10.65 121 SER D N 1
ATOM 9450 C CA . SER D 1 121 ? 119.393 33.140 81.712 1.00 10.83 121 SER D CA 1
ATOM 9451 C C . SER D 1 121 ? 119.431 34.557 82.302 1.00 10.73 121 SER D C 1
ATOM 9452 O O . SER D 1 121 ? 118.825 35.474 81.745 1.00 10.59 121 SER D O 1
ATOM 9455 N N . GLN D 1 122 ? 120.134 34.737 83.417 1.00 10.47 122 GLN D N 1
ATOM 9456 C CA . GLN D 1 122 ? 120.257 36.065 84.033 1.00 10.53 122 GLN D CA 1
ATOM 9457 C C . GLN D 1 122 ? 121.577 36.773 83.725 1.00 10.46 122 GLN D C 1
ATOM 9458 O O . GLN D 1 122 ? 121.832 37.870 84.230 1.00 10.93 122 GLN D O 1
ATOM 9464 N N . GLN D 1 123 ? 122.386 36.140 82.876 1.00 10.25 123 GLN D N 1
ATOM 9465 C CA A GLN D 1 123 ? 123.705 36.623 82.491 0.50 9.98 123 GLN D CA 1
ATOM 9466 C CA B GLN D 1 123 ? 123.697 36.666 82.503 0.50 10.10 123 GLN D CA 1
ATOM 9467 C C . GLN D 1 123 ? 123.629 37.603 81.315 1.00 9.50 123 GLN D C 1
ATOM 9468 O O . GLN D 1 123 ? 122.960 37.320 80.325 1.00 9.40 123 GLN D O 1
ATOM 9479 N N . ALA D 1 124 ? 124.336 38.727 81.421 1.00 8.58 124 ALA D N 1
ATOM 9480 C CA . ALA D 1 124 ? 124.476 39.663 80.299 1.00 8.02 124 ALA D CA 1
ATOM 9481 C C . ALA D 1 124 ? 125.248 38.977 79.179 1.00 7.97 124 ALA D C 1
ATOM 9482 O O . ALA D 1 124 ? 126.042 38.063 79.425 1.00 8.27 124 ALA D O 1
ATOM 9484 N N . GLY D 1 125 ? 125.017 39.420 77.950 1.00 7.60 125 GLY D N 1
ATOM 9485 C CA . GLY D 1 125 ? 125.752 38.895 76.805 1.00 7.15 125 GLY D CA 1
ATOM 9486 C C . GLY D 1 125 ? 125.466 39.670 75.539 1.00 6.76 125 GLY D C 1
ATOM 9487 O O . GLY D 1 125 ? 124.608 40.558 75.513 1.00 7.04 125 GLY D O 1
ATOM 9488 N N . HIS D 1 126 ? 126.202 39.322 74.489 1.00 6.69 126 HIS D N 1
ATOM 9489 C CA . HIS D 1 126 ? 125.980 39.857 73.153 1.00 6.66 126 HIS D CA 1
ATOM 9490 C C . HIS D 1 126 ? 126.098 38.713 72.156 1.00 6.17 126 HIS D C 1
ATOM 9491 O O . HIS D 1 126 ? 126.434 37.583 72.538 1.00 5.87 126 HIS D O 1
ATOM 9498 N N . ASP D 1 127 ? 125.816 39.008 70.890 1.00 5.47 127 ASP D N 1
ATOM 9499 C CA . ASP D 1 127 ? 125.835 38.019 69.807 1.00 5.34 127 ASP D CA 1
ATOM 9500 C C . ASP D 1 127 ? 126.967 36.992 69.952 1.00 5.32 127 ASP D C 1
ATOM 9501 O O . ASP D 1 127 ? 126.719 35.777 69.954 1.00 5.65 127 ASP D O 1
ATOM 9506 N N . ILE D 1 128 ? 128.199 37.481 70.097 1.00 5.02 128 ILE D N 1
ATOM 9507 C CA . ILE D 1 128 ? 129.381 36.624 70.109 1.00 5.15 128 ILE D CA 1
ATOM 9508 C C . ILE D 1 128 ? 129.304 35.564 71.211 1.00 5.23 128 ILE D C 1
ATOM 9509 O O . ILE D 1 128 ? 129.789 34.441 71.040 1.00 5.46 128 ILE D O 1
ATOM 9514 N N . ASN D 1 129 ? 128.672 35.915 72.329 1.00 5.30 129 ASN D N 1
ATOM 9515 C CA . ASN D 1 129 ? 128.511 34.977 73.436 1.00 5.66 129 ASN D CA 1
ATOM 9516 C C . ASN D 1 129 ? 127.506 33.878 73.122 1.00 6.05 129 ASN D C 1
ATOM 9517 O O . ASN D 1 129 ? 127.744 32.707 73.419 1.00 6.28 129 ASN D O 1
ATOM 9522 N N . TYR D 1 130 ? 126.388 34.260 72.513 1.00 6.19 130 TYR D N 1
ATOM 9523 C CA . TYR D 1 130 ? 125.326 33.300 72.208 1.00 6.64 130 TYR D CA 1
ATOM 9524 C C . TYR D 1 130 ? 125.749 32.254 71.171 1.00 6.87 130 TYR D C 1
ATOM 9525 O O . TYR D 1 130 ? 125.432 31.068 71.314 1.00 8.13 130 TYR D O 1
ATOM 9534 N N . ILE D 1 131 ? 126.506 32.677 70.161 1.00 6.41 131 ILE D N 1
ATOM 9535 C CA . ILE D 1 131 ? 127.010 31.741 69.153 1.00 6.35 131 ILE D CA 1
ATOM 9536 C C . ILE D 1 131 ? 128.278 30.974 69.591 1.00 6.50 131 ILE D C 1
ATOM 9537 O O . ILE D 1 131 ? 128.729 30.068 68.889 1.00 6.67 131 ILE D O 1
ATOM 9542 N N . SER D 1 132 ? 128.846 31.322 70.747 1.00 6.99 132 SER D N 1
ATOM 9543 C CA A SER D 1 132 ? 130.014 30.593 71.233 0.50 7.37 132 SER D CA 1
ATOM 9544 C CA B SER D 1 132 ? 130.006 30.610 71.294 0.50 7.35 132 SER D CA 1
ATOM 9545 C C . SER D 1 132 ? 129.621 29.253 71.862 1.00 7.50 132 SER D C 1
ATOM 9546 O O . SER D 1 132 ? 130.354 28.269 71.727 1.00 7.59 132 SER D O 1
ATOM 9551 N N . LEU D 1 133 ? 128.461 29.214 72.512 1.00 7.93 133 LEU D N 1
ATOM 9552 C CA . LEU D 1 133 ? 128.045 28.052 73.285 1.00 8.57 133 LEU D CA 1
ATOM 9553 C C . LEU D 1 133 ? 127.427 26.919 72.469 1.00 8.50 133 LEU D C 1
ATOM 9554 O O . LEU D 1 133 ? 127.286 25.801 72.972 1.00 8.58 133 LEU D O 1
ATOM 9559 N N . ASN D 1 134 ? 127.058 27.194 71.222 1.00 7.85 134 ASN D N 1
ATOM 9560 C CA . ASN D 1 134 ? 126.336 26.203 70.421 1.00 7.29 134 ASN D CA 1
ATOM 9561 C C . ASN D 1 134 ? 127.093 25.668 69.198 1.00 7.02 134 ASN D C 1
ATOM 9562 O O . ASN D 1 134 ? 126.504 25.031 68.321 1.00 6.97 134 ASN D O 1
ATOM 9567 N N . GLY D 1 135 ? 128.400 25.923 69.160 1.00 6.56 135 GLY D N 1
ATOM 9568 C CA . GLY D 1 135 ? 129.272 25.376 68.124 1.00 6.59 135 GLY D CA 1
ATOM 9569 C C . GLY D 1 135 ? 129.499 26.264 66.913 1.00 6.45 135 GLY D C 1
ATOM 9570 O O . GLY D 1 135 ? 130.402 26.008 66.120 1.00 7.02 135 GLY D O 1
ATOM 9571 N N . ILE D 1 136 ? 128.690 27.311 66.767 1.00 6.02 136 ILE D N 1
ATOM 9572 C CA . ILE D 1 136 ? 128.731 28.151 65.565 1.00 5.61 136 ILE D CA 1
ATOM 9573 C C . ILE D 1 136 ? 130.032 28.940 65.424 1.00 5.40 136 ILE D C 1
ATOM 9574 O O . ILE D 1 136 ? 130.711 28.843 64.396 1.00 5.66 136 ILE D O 1
ATOM 9579 N N . LEU D 1 137 ? 130.375 29.723 66.448 1.00 5.32 137 LEU D N 1
ATOM 9580 C CA . LEU D 1 137 ? 131.574 30.564 66.381 1.00 5.18 137 LEU D CA 1
ATOM 9581 C C . LEU D 1 137 ? 132.845 29.750 66.108 1.00 5.36 137 LEU D C 1
ATOM 9582 O O . LEU D 1 137 ? 133.682 30.154 65.298 1.00 5.49 137 LEU D O 1
ATOM 9587 N N . HIS D 1 138 ? 132.965 28.598 66.772 1.00 5.34 138 HIS D N 1
ATOM 9588 C CA . HIS D 1 138 ? 134.112 27.701 66.595 1.00 5.90 138 HIS D CA 1
ATOM 9589 C C . HIS D 1 138 ? 134.329 27.314 65.128 1.00 6.02 138 HIS D C 1
ATOM 9590 O O . HIS D 1 138 ? 135.457 27.058 64.710 1.00 6.57 138 HIS D O 1
ATOM 9597 N N . ALA D 1 139 ? 133.242 27.288 64.360 1.00 5.79 139 ALA D N 1
ATOM 9598 C CA . ALA D 1 139 ? 133.284 26.867 62.960 1.00 6.40 139 ALA D CA 1
ATOM 9599 C C . ALA D 1 139 ? 133.617 27.965 61.941 1.00 6.55 139 ALA D C 1
ATOM 9600 O O . ALA D 1 139 ? 133.726 27.666 60.748 1.00 7.08 139 ALA D O 1
ATOM 9602 N N . ILE D 1 140 ? 133.785 29.210 62.395 1.00 6.71 140 ILE D N 1
ATOM 9603 C CA A ILE D 1 140 ? 133.961 30.369 61.503 0.50 6.95 140 ILE D CA 1
ATOM 9604 C CA B ILE D 1 140 ? 133.976 30.319 61.465 0.50 7.07 140 ILE D CA 1
ATOM 9605 C C . ILE D 1 140 ? 135.406 30.861 61.482 1.00 7.28 140 ILE D C 1
ATOM 9606 O O . ILE D 1 140 ? 135.960 31.189 62.534 1.00 7.23 140 ILE D O 1
ATOM 9615 N N . GLY D 1 141 ? 135.995 30.934 60.288 1.00 7.29 141 GLY D N 1
ATOM 9616 C CA . GLY D 1 141 ? 137.334 31.491 60.109 1.00 8.38 141 GLY D CA 1
ATOM 9617 C C . GLY D 1 141 ? 138.323 30.510 59.517 1.00 8.86 141 GLY D C 1
ATOM 9618 O O . GLY D 1 141 ? 137.992 29.350 59.277 1.00 9.27 141 GLY D O 1
ATOM 9619 N N . ARG D 1 142 ? 139.543 30.985 59.281 1.00 9.92 142 ARG D N 1
ATOM 9620 C CA . ARG D 1 142 ? 140.616 30.134 58.775 1.00 10.91 142 ARG D CA 1
ATOM 9621 C C . ARG D 1 142 ? 141.107 29.184 59.865 1.00 11.55 142 ARG D C 1
ATOM 9622 O O . ARG D 1 142 ? 141.081 29.519 61.050 1.00 11.43 142 ARG D O 1
ATOM 9630 N N . GLY D 1 143 ? 141.559 28.005 59.450 1.00 12.48 143 GLY D N 1
ATOM 9631 C CA . GLY D 1 143 ? 141.959 26.948 60.378 1.00 13.87 143 GLY D CA 1
ATOM 9632 C C . GLY D 1 143 ? 143.182 27.227 61.233 1.00 14.88 143 GLY D C 1
ATOM 9633 O O . GLY D 1 143 ? 143.316 26.666 62.322 1.00 15.31 143 GLY D O 1
ATOM 9634 N N . ASP D 1 144 ? 144.070 28.092 60.748 1.00 15.74 144 ASP D N 1
ATOM 9635 C CA . ASP D 1 144 ? 145.344 28.355 61.425 1.00 16.83 144 ASP D CA 1
ATOM 9636 C C . ASP D 1 144 ? 145.281 29.534 62.403 1.00 16.87 144 ASP D C 1
ATOM 9637 O O . ASP D 1 144 ? 146.299 29.936 62.971 1.00 17.28 144 ASP D O 1
ATOM 9642 N N . GLU D 1 145 ? 144.076 30.062 62.602 1.00 16.58 145 GLU D N 1
ATOM 9643 C CA . GLU D 1 145 ? 143.845 31.231 63.449 1.00 16.03 145 GLU D CA 1
ATOM 9644 C C . GLU D 1 145 ? 142.666 30.991 64.386 1.00 14.72 145 GLU D C 1
ATOM 9645 O O . GLU D 1 145 ? 141.866 30.077 64.173 1.00 14.79 145 GLU D O 1
ATOM 9651 N N . ARG D 1 146 ? 142.550 31.829 65.412 1.00 13.14 146 ARG D N 1
ATOM 9652 C CA . ARG D 1 146 ? 141.390 31.784 66.301 1.00 11.50 146 ARG D CA 1
ATOM 9653 C C . ARG D 1 146 ? 140.103 32.176 65.550 1.00 10.35 146 ARG D C 1
ATOM 9654 O O . ARG D 1 146 ? 140.163 32.873 64.533 1.00 10.35 146 ARG D O 1
ATOM 9662 N N . PRO D 1 147 ? 138.938 31.716 66.038 1.00 8.95 147 PRO D N 1
ATOM 9663 C CA . PRO D 1 147 ? 137.678 31.994 65.344 1.00 8.71 147 PRO D CA 1
ATOM 9664 C C . PRO D 1 147 ? 137.412 33.486 65.196 1.00 8.69 147 PRO D C 1
ATOM 9665 O O . PRO D 1 147 ? 137.803 34.276 66.055 1.00 8.82 147 PRO D O 1
ATOM 9669 N N . VAL D 1 148 ? 136.757 33.863 64.105 1.00 8.54 148 VAL D N 1
ATOM 9670 C CA . VAL D 1 148 ? 136.438 35.270 63.859 1.00 8.93 148 VAL D CA 1
ATOM 9671 C C . VAL D 1 148 ? 134.919 35.479 63.883 1.00 8.31 148 VAL D C 1
ATOM 9672 O O . VAL D 1 148 ? 134.168 34.657 63.352 1.00 8.28 148 VAL D O 1
ATOM 9676 N N . PRO D 1 149 ? 134.457 36.565 64.532 1.00 8.24 149 PRO D N 1
ATOM 9677 C CA . PRO D 1 149 ? 133.012 36.796 64.571 1.00 7.85 149 PRO D CA 1
ATOM 9678 C C . PRO D 1 149 ? 132.450 37.136 63.190 1.00 7.39 149 PRO D C 1
ATOM 9679 O O . PRO D 1 149 ? 133.010 37.988 62.504 1.00 7.53 149 PRO D O 1
ATOM 9683 N N . PRO D 1 150 ? 131.353 36.472 62.778 1.00 6.43 150 PRO D N 1
ATOM 9684 C CA . PRO D 1 150 ? 130.713 36.836 61.509 1.00 6.38 150 PRO D CA 1
ATOM 9685 C C . PRO D 1 150 ? 129.817 38.063 61.715 1.00 6.03 150 PRO D C 1
ATOM 9686 O O . PRO D 1 150 ? 128.588 37.993 61.554 1.00 6.19 150 PRO D O 1
ATOM 9690 N N . LEU D 1 151 ? 130.458 39.177 62.080 1.00 6.10 151 LEU D N 1
ATOM 9691 C CA . LEU D 1 151 ? 129.773 40.354 62.633 1.00 5.93 151 LEU D CA 1
ATOM 9692 C C . LEU D 1 151 ? 128.768 39.878 63.688 1.00 6.23 151 LEU D C 1
ATOM 9693 O O . LEU D 1 151 ? 129.026 38.881 64.374 1.00 6.39 151 LEU D O 1
ATOM 9698 N N . ASN D 1 152 ? 127.641 40.569 63.810 1.00 6.21 152 ASN D N 1
ATOM 9699 C CA . ASN D 1 152 ? 126.530 40.097 64.640 1.00 6.65 152 ASN D CA 1
ATOM 9700 C C . ASN D 1 152 ? 125.356 39.605 63.782 1.00 6.62 152 ASN D C 1
ATOM 9701 O O . ASN D 1 152 ? 124.185 39.768 64.140 1.00 7.27 152 ASN D O 1
ATOM 9706 N N . LEU D 1 153 ? 125.684 38.994 62.644 1.00 6.47 153 LEU D N 1
ATOM 9707 C CA . LEU D 1 153 ? 124.678 38.563 61.675 1.00 6.62 153 LEU D CA 1
ATOM 9708 C C . LEU D 1 153 ? 123.946 37.282 62.063 1.00 6.36 153 LEU D C 1
ATOM 9709 O O . LEU D 1 153 ? 122.796 37.080 61.665 1.00 6.80 153 LEU D O 1
ATOM 9714 N N . VAL D 1 154 ? 124.611 36.419 62.830 1.00 5.92 154 VAL D N 1
ATOM 9715 C CA . VAL D 1 154 ? 124.106 35.067 63.068 1.00 5.84 154 VAL D CA 1
ATOM 9716 C C . VAL D 1 154 ? 123.275 34.952 64.352 1.00 5.44 154 VAL D C 1
ATOM 9717 O O . VAL D 1 154 ? 122.241 34.284 64.361 1.00 5.35 154 VAL D O 1
ATOM 9721 N N . GLY D 1 155 ? 123.722 35.607 65.418 1.00 5.62 155 GLY D N 1
ATOM 9722 C CA . GLY D 1 155 ? 123.002 35.592 66.691 1.00 5.86 155 GLY D CA 1
ATOM 9723 C C . GLY D 1 155 ? 121.891 36.628 66.750 1.00 5.74 155 GLY D C 1
ATOM 9724 O O . GLY D 1 155 ? 120.718 36.280 66.899 1.00 5.98 155 GLY D O 1
ATOM 9725 N N . ASP D 1 156 ? 122.256 37.906 66.622 1.00 5.71 156 ASP D N 1
ATOM 9726 C CA . ASP D 1 156 ? 121.280 39.006 66.701 1.00 6.04 156 ASP D CA 1
ATOM 9727 C C . ASP D 1 156 ? 120.192 38.927 65.637 1.00 5.86 156 ASP D C 1
ATOM 9728 O O . ASP D 1 156 ? 119.018 39.143 65.923 1.00 6.15 156 ASP D O 1
ATOM 9733 N N . PHE D 1 157 ? 120.587 38.629 64.404 1.00 5.73 157 PHE D N 1
ATOM 9734 C CA . PHE D 1 157 ? 119.666 38.781 63.282 1.00 5.78 157 PHE D CA 1
ATOM 9735 C C . PHE D 1 157 ? 119.170 37.450 62.695 1.00 5.69 157 PHE D C 1
ATOM 9736 O O . PHE D 1 157 ? 118.020 37.081 62.924 1.00 5.78 157 PHE D O 1
ATOM 9744 N N . GLY D 1 158 ? 120.032 36.703 62.002 1.00 5.30 158 GLY D N 1
ATOM 9745 C CA . GLY D 1 158 ? 119.626 35.416 61.413 1.00 5.77 158 GLY D CA 1
ATOM 9746 C C . GLY D 1 158 ? 118.951 34.470 62.398 1.00 5.74 158 GLY D C 1
ATOM 9747 O O . GLY D 1 158 ? 117.883 33.910 62.113 1.00 5.99 158 GLY D O 1
ATOM 9748 N N . GLY D 1 159 ? 119.569 34.305 63.562 1.00 6.02 159 GLY D N 1
ATOM 9749 C CA . GLY D 1 159 ? 119.064 33.390 64.581 1.00 6.04 159 GLY D CA 1
ATOM 9750 C C . GLY D 1 159 ? 118.360 34.087 65.729 1.00 6.15 159 GLY D C 1
ATOM 9751 O O . GLY D 1 159 ? 118.050 33.456 66.747 1.00 6.57 159 GLY D O 1
ATOM 9752 N N . GLY D 1 160 ? 118.091 35.382 65.553 1.00 6.20 160 GLY D N 1
ATOM 9753 C CA . GLY D 1 160 ? 117.529 36.225 66.609 1.00 6.22 160 GLY D CA 1
ATOM 9754 C C . GLY D 1 160 ? 116.222 36.874 66.203 1.00 6.29 160 GLY D C 1
ATOM 9755 O O . GLY D 1 160 ? 115.147 36.279 66.356 1.00 6.69 160 GLY D O 1
ATOM 9756 N N . SER D 1 161 ? 116.318 38.088 65.667 1.00 6.25 161 SER D N 1
ATOM 9757 C CA . SER D 1 161 ? 115.142 38.825 65.199 1.00 6.45 161 SER D CA 1
ATOM 9758 C C . SER D 1 161 ? 114.316 38.029 64.190 1.00 6.20 161 SER D C 1
ATOM 9759 O O . SER D 1 161 ? 113.081 38.073 64.223 1.00 6.61 161 SER D O 1
ATOM 9762 N N . MET D 1 162 ? 114.985 37.304 63.290 1.00 6.32 162 MET D N 1
ATOM 9763 C CA . MET D 1 162 ? 114.250 36.565 62.258 1.00 6.28 162 MET D CA 1
ATOM 9764 C C . MET D 1 162 ? 113.364 35.469 62.846 1.00 6.45 162 MET D C 1
ATOM 9765 O O . MET D 1 162 ? 112.265 35.220 62.340 1.00 6.64 162 MET D O 1
ATOM 9770 N N . PHE D 1 163 ? 113.837 34.822 63.911 1.00 6.38 163 PHE D N 1
ATOM 9771 C CA . PHE D 1 163 ? 113.034 33.818 64.603 1.00 6.72 163 PHE D CA 1
ATOM 9772 C C . PHE D 1 163 ? 111.923 34.431 65.451 1.00 7.08 163 PHE D C 1
ATOM 9773 O O . PHE D 1 163 ? 110.836 33.856 65.555 1.00 7.41 163 PHE D O 1
ATOM 9781 N N . LEU D 1 164 ? 112.185 35.600 66.033 1.00 7.29 164 LEU D N 1
ATOM 9782 C CA . LEU D 1 164 ? 111.136 36.349 66.720 1.00 7.62 164 LEU D CA 1
ATOM 9783 C C . LEU D 1 164 ? 110.000 36.682 65.746 1.00 7.77 164 LEU D C 1
ATOM 9784 O O . LEU D 1 164 ? 108.820 36.522 66.079 1.00 7.84 164 LEU D O 1
ATOM 9789 N N . LEU D 1 165 ? 110.368 37.116 64.539 1.00 7.96 165 LEU D N 1
ATOM 9790 C CA . LEU D 1 165 ? 109.396 37.452 63.495 1.00 8.14 165 LEU D CA 1
ATOM 9791 C C . LEU D 1 165 ? 108.574 36.241 63.060 1.00 8.39 165 LEU D C 1
ATOM 9792 O O . LEU D 1 165 ? 107.349 36.329 62.952 1.00 8.46 165 LEU D O 1
ATOM 9797 N N . VAL D 1 166 ? 109.243 35.115 62.814 1.00 8.36 166 VAL D N 1
ATOM 9798 C CA . VAL D 1 166 ? 108.544 33.875 62.459 1.00 8.82 166 VAL D CA 1
ATOM 9799 C C . VAL D 1 166 ? 107.563 33.490 63.571 1.00 9.01 166 VAL D C 1
ATOM 9800 O O . VAL D 1 166 ? 106.414 33.140 63.293 1.00 9.51 166 VAL D O 1
ATOM 9804 N N . GLY D 1 167 ? 108.008 33.584 64.824 1.00 9.23 167 GLY D N 1
ATOM 9805 C CA . GLY D 1 167 ? 107.144 33.292 65.971 1.00 9.05 167 GLY D CA 1
ATOM 9806 C C . GLY D 1 167 ? 105.929 34.200 66.049 1.00 9.26 167 GLY D C 1
ATOM 9807 O O . GLY D 1 167 ? 104.806 33.727 66.238 1.00 9.19 167 GLY D O 1
ATOM 9808 N N . ILE D 1 168 ? 106.157 35.503 65.901 1.00 9.19 168 ILE D N 1
ATOM 9809 C CA . ILE D 1 168 ? 105.080 36.496 65.945 1.00 9.48 168 ILE D CA 1
ATOM 9810 C C . ILE D 1 168 ? 104.030 36.182 64.881 1.00 9.85 168 ILE D C 1
ATOM 9811 O O . ILE D 1 168 ? 102.838 36.079 65.185 1.00 9.95 168 ILE D O 1
ATOM 9816 N N . LEU D 1 169 ? 104.482 35.998 63.644 1.00 9.99 169 LEU D N 1
ATOM 9817 C CA . LEU D 1 169 ? 103.568 35.808 62.523 1.00 10.23 169 LEU D CA 1
ATOM 9818 C C . LEU D 1 169 ? 102.868 34.441 62.547 1.00 10.35 169 LEU D C 1
ATOM 9819 O O . LEU D 1 169 ? 101.693 34.339 62.181 1.00 10.53 169 LEU D O 1
ATOM 9824 N N . ALA D 1 170 ? 103.574 33.407 63.005 1.00 10.47 170 ALA D N 1
ATOM 9825 C CA . ALA D 1 170 ? 102.970 32.086 63.206 1.00 10.74 170 ALA D CA 1
ATOM 9826 C C . ALA D 1 170 ? 101.913 32.109 64.310 1.00 11.10 170 ALA D C 1
ATOM 9827 O O . ALA D 1 170 ? 100.866 31.469 64.183 1.00 11.31 170 ALA D O 1
ATOM 9829 N N . ALA D 1 171 ? 102.192 32.844 65.387 1.00 11.25 171 ALA D N 1
ATOM 9830 C CA . ALA D 1 171 ? 101.228 33.006 66.480 1.00 11.54 171 ALA D CA 1
ATOM 9831 C C . ALA D 1 171 ? 99.989 33.778 66.033 1.00 12.01 171 ALA D C 1
ATOM 9832 O O . ALA D 1 171 ? 98.881 33.483 66.486 1.00 12.13 171 ALA D O 1
ATOM 9834 N N . LEU D 1 172 ? 100.171 34.750 65.139 1.00 12.47 172 LEU D N 1
ATOM 9835 C CA . LEU D 1 172 ? 99.045 35.497 64.572 1.00 13.30 172 LEU D CA 1
ATOM 9836 C C . LEU D 1 172 ? 98.143 34.610 63.710 1.00 13.94 172 LEU D C 1
ATOM 9837 O O . LEU D 1 172 ? 96.917 34.786 63.715 1.00 14.30 172 LEU D O 1
ATOM 9842 N N . TRP D 1 173 ? 98.747 33.665 62.985 1.00 14.28 173 TRP D N 1
ATOM 9843 C CA A TRP D 1 173 ? 98.010 32.675 62.188 0.50 14.63 173 TRP D CA 1
ATOM 9844 C CA B TRP D 1 173 ? 97.978 32.719 62.190 0.50 14.43 173 TRP D CA 1
ATOM 9845 C C . TRP D 1 173 ? 97.135 31.810 63.090 1.00 14.73 173 TRP D C 1
ATOM 9846 O O . TRP D 1 173 ? 95.947 31.596 62.814 1.00 14.95 173 TRP D O 1
ATOM 9867 N N . GLU D 1 174 ? 97.739 31.306 64.168 1.00 14.94 174 GLU D N 1
ATOM 9868 C CA . GLU D 1 174 ? 97.050 30.455 65.139 1.00 15.21 174 GLU D CA 1
ATOM 9869 C C . GLU D 1 174 ? 95.889 31.207 65.793 1.00 15.46 174 GLU D C 1
ATOM 9870 O O . GLU D 1 174 ? 94.840 30.616 66.066 1.00 15.48 174 GLU D O 1
ATOM 9876 N N . ARG D 1 175 ? 96.083 32.505 66.027 1.00 15.65 175 ARG D N 1
ATOM 9877 C CA . ARG D 1 175 ? 95.084 33.351 66.689 1.00 16.11 175 ARG D CA 1
ATOM 9878 C C . ARG D 1 175 ? 93.757 33.431 65.929 1.00 16.63 175 ARG D C 1
ATOM 9879 O O . ARG D 1 175 ? 92.700 33.584 66.544 1.00 16.68 175 ARG D O 1
ATOM 9887 N N . GLN D 1 176 ? 93.807 33.321 64.603 1.00 17.12 176 GLN D N 1
ATOM 9888 C CA . GLN D 1 176 ? 92.589 33.373 63.791 1.00 17.89 176 GLN D CA 1
ATOM 9889 C C . GLN D 1 176 ? 91.594 32.264 64.154 1.00 17.93 176 GLN D C 1
ATOM 9890 O O . GLN D 1 176 ? 90.383 32.483 64.113 1.00 18.18 176 GLN D O 1
ATOM 9896 N N . SER D 1 177 ? 92.107 31.092 64.526 1.00 17.91 177 SER D N 1
ATOM 9897 C CA . SER D 1 177 ? 91.250 29.961 64.895 1.00 18.01 177 SER D CA 1
ATOM 9898 C C . SER D 1 177 ? 90.988 29.839 66.400 1.00 17.61 177 SER D C 1
ATOM 9899 O O . SER D 1 177 ? 89.911 29.404 66.809 1.00 17.43 177 SER D O 1
ATOM 9902 N N . SER D 1 178 ? 91.964 30.224 67.220 1.00 17.13 178 SER D N 1
ATOM 9903 C CA . SER D 1 178 ? 91.843 30.088 68.672 1.00 16.92 178 SER D CA 1
ATOM 9904 C C . SER D 1 178 ? 91.205 31.302 69.338 1.00 16.90 178 SER D C 1
ATOM 9905 O O . SER D 1 178 ? 90.599 31.181 70.407 1.00 16.86 178 SER D O 1
ATOM 9908 N N . GLY D 1 179 ? 91.361 32.467 68.712 1.00 16.75 179 GLY D N 1
ATOM 9909 C CA . GLY D 1 179 ? 90.898 33.732 69.275 1.00 17.04 179 GLY D CA 1
ATOM 9910 C C . GLY D 1 179 ? 91.798 34.278 70.372 1.00 17.15 179 GLY D C 1
ATOM 9911 O O . GLY D 1 179 ? 91.460 35.272 71.016 1.00 17.48 179 GLY D O 1
ATOM 9912 N N . LYS D 1 180 ? 92.947 33.635 70.584 1.00 17.03 180 LYS D N 1
ATOM 9913 C CA . LYS D 1 180 ? 93.856 34.007 71.669 1.00 17.01 180 LYS D CA 1
ATOM 9914 C C . LYS D 1 180 ? 95.299 34.139 71.205 1.00 16.49 180 LYS D C 1
ATOM 9915 O O . LYS D 1 180 ? 95.714 33.506 70.232 1.00 16.48 180 LYS D O 1
ATOM 9921 N N . GLY D 1 181 ? 96.056 34.967 71.918 1.00 15.74 181 GLY D N 1
ATOM 9922 C CA . GLY D 1 181 ? 97.500 35.050 71.725 1.00 14.78 181 GLY D CA 1
ATOM 9923 C C . GLY D 1 181 ? 98.227 34.074 72.631 1.00 14.02 181 GLY D C 1
ATOM 9924 O O . GLY D 1 181 ? 97.631 33.122 73.147 1.00 14.12 181 GLY D O 1
ATOM 9925 N N . GLN D 1 182 ? 99.523 34.315 72.815 1.00 13.15 182 GLN D N 1
ATOM 9926 C CA . GLN D 1 182 ? 100.387 33.502 73.674 1.00 12.37 182 GLN D CA 1
ATOM 9927 C C . GLN D 1 182 ? 101.767 34.150 73.740 1.00 11.86 182 GLN D C 1
ATOM 9928 O O . GLN D 1 182 ? 101.990 35.206 73.146 1.00 11.72 182 GLN D O 1
ATOM 9934 N N . VAL D 1 183 ? 102.680 33.512 74.465 1.00 11.54 183 VAL D N 1
ATOM 9935 C CA . VAL D 1 183 ? 104.039 34.023 74.620 1.00 11.10 183 VAL D CA 1
ATOM 9936 C C . VAL D 1 183 ? 104.981 33.334 73.631 1.00 11.07 183 VAL D C 1
ATOM 9937 O O . VAL D 1 183 ? 104.982 32.105 73.512 1.00 10.74 183 VAL D O 1
ATOM 9941 N N . VAL D 1 184 ? 105.757 34.144 72.915 1.00 10.65 184 VAL D N 1
ATOM 9942 C CA . VAL D 1 184 ? 106.824 33.649 72.045 1.00 10.83 184 VAL D CA 1
ATOM 9943 C C . VAL D 1 184 ? 108.159 33.845 72.764 1.00 10.66 184 VAL D C 1
ATOM 9944 O O . VAL D 1 184 ? 108.513 34.967 73.129 1.00 11.02 184 VAL D O 1
ATOM 9948 N N . ASP D 1 185 ? 108.867 32.740 72.987 1.00 10.57 185 ASP D N 1
ATOM 9949 C CA . ASP D 1 185 ? 110.179 32.747 73.628 1.00 10.25 185 ASP D CA 1
ATOM 9950 C C . ASP D 1 185 ? 111.231 32.513 72.545 1.00 9.53 185 ASP D C 1
ATOM 9951 O O . ASP D 1 185 ? 111.488 31.366 72.149 1.00 9.33 185 ASP D O 1
ATOM 9956 N N . ALA D 1 186 ? 111.810 33.609 72.054 1.00 9.01 186 ALA D N 1
ATOM 9957 C CA . ALA D 1 186 ? 112.848 33.543 71.028 1.00 8.32 186 ALA D CA 1
ATOM 9958 C C . ALA D 1 186 ? 114.218 33.804 71.639 1.00 7.75 186 ALA D C 1
ATOM 9959 O O . ALA D 1 186 ? 114.557 34.945 71.969 1.00 8.28 186 ALA D O 1
ATOM 9961 N N . ALA D 1 187 ? 114.992 32.733 71.792 1.00 7.20 187 ALA D N 1
ATOM 9962 C CA . ALA D 1 187 ? 116.352 32.800 72.320 1.00 6.90 187 ALA D CA 1
ATOM 9963 C C . ALA D 1 187 ? 117.347 32.643 71.180 1.00 6.69 187 ALA D C 1
ATOM 9964 O O . ALA D 1 187 ? 117.245 31.704 70.385 1.00 6.22 187 ALA D O 1
ATOM 9966 N N . MET D 1 188 ? 118.320 33.549 71.110 1.00 6.38 188 MET D N 1
ATOM 9967 C CA . MET D 1 188 ? 119.327 33.509 70.044 1.00 6.60 188 MET D CA 1
ATOM 9968 C C . MET D 1 188 ? 120.128 32.202 70.016 1.00 6.82 188 MET D C 1
ATOM 9969 O O . MET D 1 188 ? 120.504 31.730 68.941 1.00 6.98 188 MET D O 1
ATOM 9974 N N . VAL D 1 189 ? 120.356 31.602 71.183 1.00 6.62 189 VAL D N 1
ATOM 9975 C CA . VAL D 1 189 ? 121.065 30.320 71.252 1.00 6.92 189 VAL D CA 1
ATOM 9976 C C . VAL D 1 189 ? 120.282 29.187 70.557 1.00 6.79 189 VAL D C 1
ATOM 9977 O O . VAL D 1 189 ? 120.893 28.280 69.989 1.00 7.14 189 VAL D O 1
ATOM 9981 N N . ASP D 1 190 ? 118.947 29.265 70.586 1.00 6.63 190 ASP D N 1
ATOM 9982 C CA . ASP D 1 190 ? 118.059 28.307 69.901 1.00 6.81 190 ASP D CA 1
ATOM 9983 C C . ASP D 1 190 ? 117.946 28.621 68.411 1.00 6.58 190 ASP D C 1
ATOM 9984 O O . ASP D 1 190 ? 118.176 27.757 67.562 1.00 6.91 190 ASP D O 1
ATOM 9989 N N . GLY D 1 191 ? 117.547 29.853 68.098 1.00 6.33 191 GLY D N 1
ATOM 9990 C CA . GLY D 1 191 ? 117.332 30.274 66.718 1.00 6.26 191 GLY D CA 1
ATOM 9991 C C . GLY D 1 191 ? 118.557 30.057 65.849 1.00 6.02 191 GLY D C 1
ATOM 9992 O O . GLY D 1 191 ? 118.447 29.542 64.733 1.00 6.15 191 GLY D O 1
ATOM 9993 N N . SER D 1 192 ? 119.732 30.425 66.357 1.00 5.76 192 SER D N 1
ATOM 9994 C CA . SER D 1 192 ? 120.964 30.231 65.587 1.00 5.83 192 SER D CA 1
ATOM 9995 C C . SER D 1 192 ? 121.293 28.747 65.377 1.00 5.49 192 SER D C 1
ATOM 9996 O O . SER D 1 192 ? 121.854 28.375 64.341 1.00 5.42 192 SER D O 1
ATOM 9999 N N . SER D 1 193 ? 120.914 27.899 66.338 1.00 5.62 193 SER D N 1
ATOM 10000 C CA . SER D 1 193 ? 121.081 26.450 66.185 1.00 5.90 193 SER D CA 1
ATOM 10001 C C . SER D 1 193 ? 120.208 25.894 65.058 1.00 5.90 193 SER D C 1
ATOM 10002 O O . SER D 1 193 ? 120.660 25.054 64.277 1.00 5.86 193 SER D O 1
ATOM 10005 N N . VAL D 1 194 ? 118.965 26.366 64.971 1.00 5.86 194 VAL D N 1
ATOM 10006 C CA . VAL D 1 194 ? 118.085 25.984 63.855 1.00 6.08 194 VAL D CA 1
ATOM 10007 C C . VAL D 1 194 ? 118.617 26.574 62.543 1.00 6.14 194 VAL D C 1
ATOM 10008 O O . VAL D 1 194 ? 118.556 25.925 61.495 1.00 6.14 194 VAL D O 1
ATOM 10012 N N . LEU D 1 195 ? 119.174 27.785 62.603 1.00 6.11 195 LEU D N 1
ATOM 10013 C CA . LEU D 1 195 ? 119.779 28.408 61.419 1.00 6.30 195 LEU D CA 1
ATOM 10014 C C . LEU D 1 195 ? 120.891 27.536 60.822 1.00 6.36 195 LEU D C 1
ATOM 10015 O O . LEU D 1 195 ? 121.045 27.474 59.598 1.00 6.85 195 LEU D O 1
ATOM 10020 N N . ILE D 1 196 ? 121.649 26.869 61.691 1.00 6.28 196 ILE D N 1
ATOM 10021 C CA . ILE D 1 196 ? 122.760 26.013 61.265 1.00 6.47 196 ILE D CA 1
ATOM 10022 C C . ILE D 1 196 ? 122.397 24.509 61.240 1.00 6.90 196 ILE D C 1
ATOM 10023 O O . ILE D 1 196 ? 123.291 23.648 61.258 1.00 6.69 196 ILE D O 1
ATOM 10028 N N . GLN D 1 197 ? 121.098 24.201 61.156 1.00 7.13 197 GLN D N 1
ATOM 10029 C CA A GLN D 1 197 ? 120.631 22.812 61.152 0.50 7.46 197 GLN D CA 1
ATOM 10030 C CA B GLN D 1 197 ? 120.627 22.809 61.148 0.50 7.59 197 GLN D CA 1
ATOM 10031 C C . GLN D 1 197 ? 121.326 21.968 60.077 1.00 7.61 197 GLN D C 1
ATOM 10032 O O . GLN D 1 197 ? 121.585 20.781 60.292 1.00 7.77 197 GLN D O 1
ATOM 10043 N N . MET D 1 198 ? 121.636 22.579 58.930 1.00 7.75 198 MET D N 1
ATOM 10044 C CA A MET D 1 198 ? 122.289 21.848 57.851 0.50 7.84 198 MET D CA 1
ATOM 10045 C CA B MET D 1 198 ? 122.312 21.869 57.834 0.50 7.64 198 MET D CA 1
ATOM 10046 C C . MET D 1 198 ? 123.601 21.193 58.303 1.00 7.73 198 MET D C 1
ATOM 10047 O O . MET D 1 198 ? 123.876 20.044 57.944 1.00 7.85 198 MET D O 1
ATOM 10056 N N . MET D 1 199 ? 124.399 21.910 59.095 1.00 7.81 199 MET D N 1
ATOM 10057 C CA A MET D 1 199 ? 125.662 21.359 59.590 0.50 7.79 199 MET D CA 1
ATOM 10058 C CA B MET D 1 199 ? 125.664 21.368 59.600 0.50 7.82 199 MET D CA 1
ATOM 10059 C C . MET D 1 199 ? 125.453 20.247 60.617 1.00 7.74 199 MET D C 1
ATOM 10060 O O . MET D 1 199 ? 126.201 19.270 60.633 1.00 7.73 199 MET D O 1
ATOM 10069 N N . TRP D 1 200 ? 124.429 20.382 61.458 1.00 7.70 200 TRP D N 1
ATOM 10070 C CA . TRP D 1 200 ? 124.092 19.319 62.413 1.00 7.93 200 TRP D CA 1
ATOM 10071 C C . TRP D 1 200 ? 123.662 18.051 61.671 1.00 8.41 200 TRP D C 1
ATOM 10072 O O . TRP D 1 200 ? 124.055 16.946 62.043 1.00 8.38 200 TRP D O 1
ATOM 10083 N N . ALA D 1 201 ? 122.884 18.226 60.607 1.00 8.82 201 ALA D N 1
ATOM 10084 C CA . ALA D 1 201 ? 122.485 17.118 59.739 1.00 9.11 201 ALA D CA 1
ATOM 10085 C C . ALA D 1 201 ? 123.691 16.456 59.060 1.00 9.26 201 ALA D C 1
ATOM 10086 O O . ALA D 1 201 ? 123.822 15.221 59.085 1.00 9.58 201 ALA D O 1
ATOM 10088 N N . MET D 1 202 ? 124.568 17.278 58.481 1.00 8.90 202 MET D N 1
ATOM 10089 C CA A MET D 1 202 ? 125.764 16.803 57.767 0.50 9.17 202 MET D CA 1
ATOM 10090 C CA B MET D 1 202 ? 125.739 16.764 57.770 0.50 9.00 202 MET D CA 1
ATOM 10091 C C . MET D 1 202 ? 126.760 16.082 58.682 1.00 9.11 202 MET D C 1
ATOM 10092 O O . MET D 1 202 ? 127.380 15.096 58.279 1.00 8.72 202 MET D O 1
ATOM 10101 N N . ARG D 1 203 ? 126.921 16.589 59.907 1.00 9.23 203 ARG D N 1
ATOM 10102 C CA A ARG D 1 203 ? 127.828 15.977 60.878 0.50 9.34 203 ARG D CA 1
ATOM 10103 C CA B ARG D 1 203 ? 127.817 15.969 60.888 0.50 9.61 203 ARG D CA 1
ATOM 10104 C C . ARG D 1 203 ? 127.445 14.514 61.125 1.00 9.63 203 ARG D C 1
ATOM 10105 O O . ARG D 1 203 ? 128.317 13.648 61.227 1.00 10.03 203 ARG D O 1
ATOM 10120 N N . ALA D 1 204 ? 126.140 14.250 61.203 1.00 9.75 204 ALA D N 1
ATOM 10121 C CA . ALA D 1 204 ? 125.623 12.901 61.458 1.00 10.27 204 ALA D CA 1
ATOM 10122 C C . ALA D 1 204 ? 125.951 11.895 60.352 1.00 10.42 204 ALA D C 1
ATOM 10123 O O . ALA D 1 204 ? 126.016 10.690 60.608 1.00 10.96 204 ALA D O 1
ATOM 10125 N N . THR D 1 205 ? 126.156 12.387 59.133 1.00 10.16 205 THR D N 1
ATOM 10126 C CA . THR D 1 205 ? 126.413 11.515 57.981 1.00 10.57 205 THR D CA 1
ATOM 10127 C C . THR D 1 205 ? 127.863 11.579 57.488 1.00 10.28 205 THR D C 1
ATOM 10128 O O . THR D 1 205 ? 128.182 11.087 56.401 1.00 10.92 205 THR D O 1
ATOM 10132 N N . GLY D 1 206 ? 128.735 12.192 58.286 1.00 10.06 206 GLY D N 1
ATOM 10133 C CA . GLY D 1 206 ? 130.154 12.314 57.948 1.00 9.75 206 GLY D CA 1
ATOM 10134 C C . GLY D 1 206 ? 130.453 13.361 56.891 1.00 9.45 206 GLY D C 1
ATOM 10135 O O . GLY D 1 206 ? 131.554 13.377 56.336 1.00 9.89 206 GLY D O 1
ATOM 10136 N N . MET D 1 207 ? 129.487 14.251 56.636 1.00 9.14 207 MET D N 1
ATOM 10137 C CA A MET D 1 207 ? 129.580 15.273 55.588 0.50 8.98 207 MET D CA 1
ATOM 10138 C CA B MET D 1 207 ? 129.650 15.260 55.591 0.50 9.21 207 MET D CA 1
ATOM 10139 C C . MET D 1 207 ? 130.087 16.625 56.104 1.00 8.90 207 MET D C 1
ATOM 10140 O O . MET D 1 207 ? 130.229 17.570 55.329 1.00 8.87 207 MET D O 1
ATOM 10149 N N . TRP D 1 208 ? 130.332 16.720 57.407 1.00 8.57 208 TRP D N 1
ATOM 10150 C CA . TRP D 1 208 ? 130.900 17.929 58.003 1.00 8.74 208 TRP D CA 1
ATOM 10151 C C . TRP D 1 208 ? 131.762 17.518 59.184 1.00 9.18 208 TRP D C 1
ATOM 10152 O O . TRP D 1 208 ? 131.430 16.560 59.894 1.00 10.03 208 TRP D O 1
ATOM 10163 N N . THR D 1 209 ? 132.871 18.227 59.386 1.00 9.23 209 THR D N 1
ATOM 10164 C CA . THR D 1 209 ? 133.785 17.935 60.494 1.00 9.63 209 THR D CA 1
ATOM 10165 C C . THR D 1 209 ? 133.934 19.139 61.420 1.00 9.89 209 THR D C 1
ATOM 10166 O O . THR D 1 209 ? 133.649 20.276 61.024 1.00 9.75 209 THR D O 1
ATOM 10170 N N . ASP D 1 210 ? 134.398 18.888 62.643 1.00 10.31 210 ASP D N 1
ATOM 10171 C CA . ASP D 1 210 ? 134.593 19.941 63.639 1.00 10.86 210 ASP D CA 1
ATOM 10172 C C . ASP D 1 210 ? 135.893 20.719 63.429 1.00 11.13 210 ASP D C 1
ATOM 10173 O O . ASP D 1 210 ? 136.192 21.651 64.182 1.00 11.68 210 ASP D O 1
ATOM 10178 N N . THR D 1 211 ? 136.669 20.333 62.419 1.00 11.39 211 THR D N 1
ATOM 10179 C CA . THR D 1 211 ? 137.901 21.043 62.093 1.00 11.63 211 THR D CA 1
ATOM 10180 C C . THR D 1 211 ? 137.593 22.337 61.341 1.00 11.37 211 THR D C 1
ATOM 10181 O O . THR D 1 211 ? 137.040 22.308 60.240 1.00 11.29 211 THR D O 1
ATOM 10185 N N . ARG D 1 212 ? 137.951 23.465 61.950 1.00 11.14 212 ARG D N 1
ATOM 10186 C CA . ARG D 1 212 ? 137.688 24.778 61.365 1.00 11.00 212 ARG D CA 1
ATOM 10187 C C . ARG D 1 212 ? 138.492 24.973 60.080 1.00 10.74 212 ARG D C 1
ATOM 10188 O O . ARG D 1 212 ? 139.683 24.640 60.016 1.00 10.59 212 ARG D O 1
ATOM 10196 N N . GLY D 1 213 ? 137.816 25.475 59.049 1.00 10.50 213 GLY D N 1
ATOM 10197 C CA . GLY D 1 213 ? 138.462 25.831 57.789 1.00 10.12 213 GLY D CA 1
ATOM 10198 C C . GLY D 1 213 ? 138.825 24.668 56.884 1.00 10.00 213 GLY D C 1
ATOM 10199 O O . GLY D 1 213 ? 139.628 24.831 55.967 1.00 10.81 213 GLY D O 1
ATOM 10200 N N . ALA D 1 214 ? 138.227 23.502 57.130 1.00 9.58 214 ALA D N 1
ATOM 10201 C CA . ALA D 1 214 ? 138.581 22.281 56.400 1.00 9.44 214 ALA D CA 1
ATOM 10202 C C . ALA D 1 214 ? 137.358 21.544 55.851 1.00 9.35 214 ALA D C 1
ATOM 10203 O O . ALA D 1 214 ? 137.340 20.307 55.779 1.00 9.97 214 ALA D O 1
ATOM 10205 N N . ASN D 1 215 ? 136.337 22.301 55.463 1.00 8.14 215 ASN D N 1
ATOM 10206 C CA . ASN D 1 215 ? 135.085 21.725 54.977 1.00 7.85 215 ASN D CA 1
ATOM 10207 C C . ASN D 1 215 ? 134.636 22.397 53.679 1.00 7.56 215 ASN D C 1
ATOM 10208 O O . ASN D 1 215 ? 135.327 23.280 53.170 1.00 7.75 215 ASN D O 1
ATOM 10213 N N . MET D 1 216 ? 133.495 21.986 53.132 1.00 7.34 216 MET D N 1
ATOM 10214 C CA . MET D 1 216 ? 133.123 22.457 51.798 1.00 7.47 216 MET D CA 1
ATOM 10215 C C . MET D 1 216 ? 132.710 23.930 51.768 1.00 7.12 216 MET D C 1
ATOM 10216 O O . MET D 1 216 ? 132.949 24.620 50.770 1.00 7.15 216 MET D O 1
ATOM 10221 N N . LEU D 1 217 ? 132.094 24.406 52.847 1.00 6.87 217 LEU D N 1
ATOM 10222 C CA . LEU D 1 217 ? 131.461 25.724 52.836 1.00 6.92 217 LEU D CA 1
ATOM 10223 C C . LEU D 1 217 ? 132.083 26.755 53.785 1.00 6.77 217 LEU D C 1
ATOM 10224 O O . LEU D 1 217 ? 131.525 27.834 53.968 1.00 6.72 217 LEU D O 1
ATOM 10229 N N . ASP D 1 218 ? 133.233 26.433 54.372 1.00 6.37 218 ASP D N 1
ATOM 10230 C CA . ASP D 1 218 ? 133.869 27.320 55.352 1.00 6.52 218 ASP D CA 1
ATOM 10231 C C . ASP D 1 218 ? 135.163 27.974 54.855 1.00 6.94 218 ASP D C 1
ATOM 10232 O O . ASP D 1 218 ? 135.851 28.655 55.615 1.00 7.31 218 ASP D O 1
ATOM 10237 N N . GLY D 1 219 ? 135.482 27.763 53.580 1.00 7.00 219 GLY D N 1
ATOM 10238 C CA . GLY D 1 219 ? 136.730 28.255 53.005 1.00 7.76 219 GLY D CA 1
ATOM 10239 C C . GLY D 1 219 ? 137.710 27.136 52.709 1.00 7.89 219 GLY D C 1
ATOM 10240 O O . GLY D 1 219 ? 138.716 27.357 52.033 1.00 8.79 219 GLY D O 1
ATOM 10241 N N . GLY D 1 220 ? 137.414 25.935 53.209 1.00 8.05 220 GLY D N 1
ATOM 10242 C CA . GLY D 1 220 ? 138.273 24.770 52.999 1.00 8.06 220 GLY D CA 1
ATOM 10243 C C . GLY D 1 220 ? 138.375 24.271 51.564 1.00 7.87 220 GLY D C 1
ATOM 10244 O O . GLY D 1 220 ? 139.413 23.731 51.171 1.00 9.07 220 GLY D O 1
ATOM 10245 N N . ALA D 1 221 ? 137.312 24.454 50.782 1.00 7.36 221 ALA D N 1
ATOM 10246 C CA . ALA D 1 221 ? 137.269 23.991 49.389 1.00 7.04 221 ALA D CA 1
ATOM 10247 C C . ALA D 1 221 ? 137.776 25.080 48.435 1.00 6.81 221 ALA D C 1
ATOM 10248 O O . ALA D 1 221 ? 137.317 26.223 48.500 1.00 6.70 221 ALA D O 1
ATOM 10250 N N . PRO D 1 222 ? 138.716 24.733 47.530 1.00 6.29 222 PRO D N 1
ATOM 10251 C CA . PRO D 1 222 ? 139.225 25.750 46.594 1.00 6.32 222 PRO D CA 1
ATOM 10252 C C . PRO D 1 222 ? 138.170 26.315 45.637 1.00 6.30 222 PRO D C 1
ATOM 10253 O O . PRO D 1 222 ? 138.359 27.399 45.090 1.00 6.36 222 PRO D O 1
ATOM 10257 N N . TYR D 1 223 ? 137.070 25.592 45.451 1.00 5.89 223 TYR D N 1
ATOM 10258 C CA . TYR D 1 223 ? 135.987 26.058 44.586 1.00 6.00 223 TYR D CA 1
ATOM 10259 C C . TYR D 1 223 ? 134.881 26.810 45.343 1.00 5.90 223 TYR D C 1
ATOM 10260 O O . TYR D 1 223 ? 133.860 27.162 44.756 1.00 5.90 223 TYR D O 1
ATOM 10269 N N . TYR D 1 224 ? 135.080 27.028 46.643 1.00 6.12 224 TYR D N 1
ATOM 10270 C CA . TYR D 1 224 ? 134.131 27.779 47.463 1.00 5.67 224 TYR D CA 1
ATOM 10271 C C . TYR D 1 224 ? 134.904 28.688 48.425 1.00 5.73 224 TYR D C 1
ATOM 10272 O O . TYR D 1 224 ? 135.082 28.372 49.607 1.00 5.77 224 TYR D O 1
ATOM 10281 N N . ASP D 1 225 ? 135.391 29.807 47.896 1.00 6.07 225 ASP D N 1
ATOM 10282 C CA . ASP D 1 225 ? 136.255 30.708 48.654 1.00 6.39 225 ASP D CA 1
ATOM 10283 C C . ASP D 1 225 ? 136.496 31.985 47.855 1.00 6.40 225 ASP D C 1
ATOM 10284 O O . ASP D 1 225 ? 136.101 32.083 46.686 1.00 6.32 225 ASP D O 1
ATOM 10289 N N . THR D 1 226 ? 137.143 32.956 48.494 1.00 6.29 226 THR D N 1
ATOM 10290 C CA . THR D 1 226 ? 137.599 34.157 47.805 1.00 6.70 226 THR D CA 1
ATOM 10291 C C . THR D 1 226 ? 139.028 34.003 47.288 1.00 6.67 226 THR D C 1
ATOM 10292 O O . THR D 1 226 ? 139.825 33.216 47.826 1.00 6.88 226 THR D O 1
ATOM 10296 N N . TYR D 1 227 ? 139.328 34.763 46.235 1.00 7.05 227 TYR D N 1
ATOM 10297 C CA . TYR D 1 227 ? 140.662 34.826 45.646 1.00 7.33 227 TYR D CA 1
ATOM 10298 C C . TYR D 1 227 ? 141.065 36.278 45.439 1.00 7.64 227 TYR D C 1
ATOM 10299 O O . TYR D 1 227 ? 140.250 37.096 44.996 1.00 7.96 227 TYR D O 1
ATOM 10308 N N . GLU D 1 228 ? 142.314 36.594 45.771 1.00 8.25 228 GLU D N 1
ATOM 10309 C CA . GLU D 1 228 ? 142.851 37.933 45.540 1.00 9.18 228 GLU D CA 1
ATOM 10310 C C . GLU D 1 228 ? 143.310 38.097 44.095 1.00 9.33 228 GLU D C 1
ATOM 10311 O O . GLU D 1 228 ? 144.008 37.239 43.551 1.00 9.81 228 GLU D O 1
ATOM 10317 N N . CYS D 1 229 ? 142.924 39.216 43.491 1.00 9.41 229 CYS D N 1
ATOM 10318 C CA . CYS D 1 229 ? 143.251 39.509 42.097 1.00 9.80 229 CYS D CA 1
ATOM 10319 C C . CYS D 1 229 ? 144.489 40.402 41.991 1.00 10.17 229 CYS D C 1
ATOM 10320 O O . CYS D 1 229 ? 145.079 40.773 43.010 1.00 10.41 229 CYS D O 1
ATOM 10323 N N . ALA D 1 230 ? 144.878 40.744 40.761 1.00 10.59 230 ALA D N 1
ATOM 10324 C CA . ALA D 1 230 ? 146.097 41.528 40.513 1.00 10.87 230 ALA D CA 1
ATOM 10325 C C . ALA D 1 230 ? 146.097 42.895 41.198 1.00 11.08 230 ALA D C 1
ATOM 10326 O O . ALA D 1 230 ? 147.161 43.408 41.561 1.00 11.70 230 ALA D O 1
ATOM 10328 N N . ASP D 1 231 ? 144.905 43.468 41.365 1.00 11.01 231 ASP D N 1
ATOM 10329 C CA . ASP D 1 231 ? 144.732 44.800 41.952 1.00 11.13 231 ASP D CA 1
ATOM 10330 C C . ASP D 1 231 ? 144.521 44.809 43.473 1.00 10.95 231 ASP D C 1
ATOM 10331 O O . ASP D 1 231 ? 144.277 45.866 44.063 1.00 11.59 231 ASP D O 1
ATOM 10336 N N . GLY D 1 232 ? 144.609 43.642 44.106 1.00 10.52 232 GLY D N 1
ATOM 10337 C CA . GLY D 1 232 ? 144.432 43.544 45.558 1.00 10.19 232 GLY D CA 1
ATOM 10338 C C . GLY D 1 232 ? 142.977 43.450 45.986 1.00 9.69 232 GLY D C 1
ATOM 10339 O O . GLY D 1 232 ? 142.678 43.428 47.185 1.00 9.71 232 GLY D O 1
ATOM 10340 N N . ARG D 1 233 ? 142.079 43.425 45.001 1.00 9.16 233 ARG D N 1
ATOM 10341 C CA A ARG D 1 233 ? 140.651 43.232 45.239 0.50 8.96 233 ARG D CA 1
ATOM 10342 C CA B ARG D 1 233 ? 140.654 43.228 45.250 0.50 9.09 233 ARG D CA 1
ATOM 10343 C C . ARG D 1 233 ? 140.327 41.746 45.080 1.00 8.73 233 ARG D C 1
ATOM 10344 O O . ARG D 1 233 ? 141.199 40.960 44.713 1.00 8.90 233 ARG D O 1
ATOM 10359 N N . TYR D 1 234 ? 139.085 41.357 45.362 1.00 7.98 234 TYR D N 1
ATOM 10360 C CA . TYR D 1 234 ? 138.755 39.928 45.429 1.00 7.43 234 TYR D CA 1
ATOM 10361 C C . TYR D 1 234 ? 137.586 39.517 44.555 1.00 6.78 234 TYR D C 1
ATOM 10362 O O . TYR D 1 234 ? 136.691 40.315 44.272 1.00 6.68 234 TYR D O 1
ATOM 10371 N N . VAL D 1 235 ? 137.611 38.252 44.137 1.00 6.51 235 VAL D N 1
ATOM 10372 C CA . VAL D 1 235 ? 136.434 37.582 43.589 1.00 6.49 235 VAL D CA 1
ATOM 10373 C C . VAL D 1 235 ? 135.993 36.471 44.540 1.00 6.24 235 VAL D C 1
ATOM 10374 O O . VAL D 1 235 ? 136.795 35.960 45.325 1.00 6.32 235 VAL D O 1
ATOM 10378 N N . ALA D 1 236 ? 134.716 36.112 44.465 1.00 6.06 236 ALA D N 1
ATOM 10379 C CA . ALA D 1 236 ? 134.184 34.945 45.170 1.00 6.43 236 ALA D CA 1
ATOM 10380 C C . ALA D 1 236 ? 133.886 33.839 44.173 1.00 6.35 236 ALA D C 1
ATOM 10381 O O . ALA D 1 236 ? 133.235 34.073 43.146 1.00 6.51 236 ALA D O 1
ATOM 10383 N N . VAL D 1 237 ? 134.364 32.641 44.487 1.00 6.43 237 VAL D N 1
ATOM 10384 C CA . VAL D 1 237 ? 134.109 31.459 43.671 1.00 6.43 237 VAL D CA 1
ATOM 10385 C C . VAL D 1 237 ? 133.200 30.523 44.464 1.00 6.19 237 VAL D C 1
ATOM 10386 O O . VAL D 1 237 ? 133.474 30.239 45.631 1.00 6.14 237 VAL D O 1
ATOM 10390 N N . GLY D 1 238 ? 132.115 30.076 43.834 1.00 6.07 238 GLY D N 1
ATOM 10391 C CA . GLY D 1 238 ? 131.138 29.186 44.469 1.00 6.26 238 GLY D CA 1
ATOM 10392 C C . GLY D 1 238 ? 130.688 28.065 43.550 1.00 6.22 238 GLY D C 1
ATOM 10393 O O . GLY D 1 238 ? 129.521 27.673 43.566 1.00 6.60 238 GLY D O 1
ATOM 10394 N N . ALA D 1 239 ? 131.622 27.546 42.756 1.00 6.86 239 ALA D N 1
ATOM 10395 C CA . ALA D 1 239 ? 131.318 26.565 41.707 1.00 7.18 239 ALA D CA 1
ATOM 10396 C C . ALA D 1 239 ? 131.297 25.123 42.241 1.00 7.66 239 ALA D C 1
ATOM 10397 O O . ALA D 1 239 ? 132.221 24.340 41.998 1.00 7.44 239 ALA D O 1
ATOM 10399 N N . ILE D 1 240 ? 130.222 24.786 42.950 1.00 7.86 240 ILE D N 1
ATOM 10400 C CA . ILE D 1 240 ? 130.091 23.485 43.615 1.00 8.25 240 ILE D CA 1
ATOM 10401 C C . ILE D 1 240 ? 129.833 22.352 42.613 1.00 8.25 240 ILE D C 1
ATOM 10402 O O . ILE D 1 240 ? 130.559 21.357 42.595 1.00 8.62 240 ILE D O 1
ATOM 10407 N N . GLU D 1 241 ? 128.812 22.520 41.779 1.00 8.07 241 GLU D N 1
ATOM 10408 C CA . GLU D 1 241 ? 128.400 21.490 40.819 1.00 8.33 241 GLU D CA 1
ATOM 10409 C C . GLU D 1 241 ? 129.430 21.351 39.682 1.00 8.02 241 GLU D C 1
ATOM 10410 O O . GLU D 1 241 ? 130.033 22.356 39.280 1.00 7.98 241 GLU D O 1
ATOM 10416 N N . PRO D 1 242 ? 129.633 20.119 39.149 1.00 7.78 242 PRO D N 1
ATOM 10417 C CA A PRO D 1 242 ? 130.697 19.903 38.162 0.50 7.66 242 PRO D CA 1
ATOM 10418 C CA B PRO D 1 242 ? 130.687 19.890 38.153 0.50 7.73 242 PRO D CA 1
ATOM 10419 C C . PRO D 1 242 ? 130.583 20.768 36.902 1.00 7.55 242 PRO D C 1
ATOM 10420 O O . PRO D 1 242 ? 131.610 21.202 36.369 1.00 7.30 242 PRO D O 1
ATOM 10427 N N . GLN D 1 243 ? 129.359 21.026 36.440 1.00 7.63 243 GLN D N 1
ATOM 10428 C CA . GLN D 1 243 ? 129.174 21.813 35.213 1.00 8.09 243 GLN D CA 1
ATOM 10429 C C . GLN D 1 243 ? 129.505 23.294 35.411 1.00 7.93 243 GLN D C 1
ATOM 10430 O O . GLN D 1 243 ? 130.002 23.955 34.495 1.00 8.76 243 GLN D O 1
ATOM 10436 N N . PHE D 1 244 ? 129.251 23.805 36.614 1.00 7.53 244 PHE D N 1
ATOM 10437 C CA . PHE D 1 244 ? 129.607 25.186 36.945 1.00 7.39 244 PHE D CA 1
ATOM 10438 C C . PHE D 1 244 ? 131.118 25.303 37.141 1.00 7.33 244 PHE D C 1
ATOM 10439 O O . PHE D 1 244 ? 131.750 26.240 36.638 1.00 7.28 244 PHE D O 1
ATOM 10447 N N . TYR D 1 245 ? 131.697 24.331 37.846 1.00 7.06 245 TYR D N 1
ATOM 10448 C CA . TYR D 1 245 ? 133.145 24.249 38.014 1.00 6.76 245 TYR D CA 1
ATOM 10449 C C . TYR D 1 245 ? 133.881 24.185 36.659 1.00 6.88 245 TYR D C 1
ATOM 10450 O O . TYR D 1 245 ? 134.904 24.853 36.472 1.00 7.01 245 TYR D O 1
ATOM 10459 N N . ALA D 1 246 ? 133.353 23.403 35.717 1.00 7.27 246 ALA D N 1
ATOM 10460 C CA . ALA D 1 246 ? 133.931 23.339 34.371 1.00 7.48 246 ALA D CA 1
ATOM 10461 C C . ALA D 1 246 ? 133.915 24.701 33.670 1.00 7.48 246 ALA D C 1
ATOM 10462 O O . ALA D 1 246 ? 134.888 25.071 33.013 1.00 7.85 246 ALA D O 1
ATOM 10464 N N . ALA D 1 247 ? 132.821 25.446 33.829 1.00 7.49 247 ALA D N 1
ATOM 10465 C CA . ALA D 1 247 ? 132.703 26.783 33.236 1.00 7.60 247 ALA D CA 1
ATOM 10466 C C . ALA D 1 247 ? 133.724 27.745 33.834 1.00 7.84 247 ALA D C 1
ATOM 10467 O O . ALA D 1 247 ? 134.267 28.598 33.131 1.00 8.25 247 ALA D O 1
ATOM 10469 N N . MET D 1 248 ? 133.988 27.605 35.132 1.00 7.87 248 MET D N 1
ATOM 10470 C CA A MET D 1 248 ? 134.994 28.414 35.809 0.50 7.93 248 MET D CA 1
ATOM 10471 C CA B MET D 1 248 ? 135.001 28.437 35.778 0.50 8.34 248 MET D CA 1
ATOM 10472 C C . MET D 1 248 ? 136.392 28.129 35.237 1.00 8.18 248 MET D C 1
ATOM 10473 O O . MET D 1 248 ? 137.136 29.047 34.886 1.00 8.29 248 MET D O 1
ATOM 10482 N N . LEU D 1 249 ? 136.743 26.847 35.146 1.00 8.36 249 LEU D N 1
ATOM 10483 C CA . LEU D 1 249 ? 138.042 26.466 34.589 1.00 8.43 249 LEU D CA 1
ATOM 10484 C C . LEU D 1 249 ? 138.218 26.965 33.153 1.00 8.64 249 LEU D C 1
ATOM 10485 O O . LEU D 1 249 ? 139.301 27.421 32.784 1.00 8.56 249 LEU D O 1
ATOM 10490 N N . ALA D 1 250 ? 137.150 26.880 32.361 1.00 8.59 250 ALA D N 1
ATOM 10491 C CA . ALA D 1 250 ? 137.167 27.327 30.963 1.00 9.17 250 ALA D CA 1
ATOM 10492 C C . ALA D 1 250 ? 137.507 28.815 30.854 1.00 9.46 250 ALA D C 1
ATOM 10493 O O . ALA D 1 250 ? 138.328 29.212 30.020 1.00 9.81 250 ALA D O 1
ATOM 10495 N N . GLY D 1 251 ? 136.889 29.629 31.711 1.00 9.48 251 GLY D N 1
ATOM 10496 C CA . GLY D 1 251 ? 137.164 31.065 31.756 1.00 9.91 251 GLY D CA 1
ATOM 10497 C C . GLY D 1 251 ? 138.585 31.395 32.178 1.00 10.34 251 GLY D C 1
ATOM 10498 O O . GLY D 1 251 ? 139.165 32.379 31.709 1.00 10.45 251 GLY D O 1
ATOM 10499 N N . LEU D 1 252 ? 139.150 30.573 33.064 1.00 10.44 252 LEU D N 1
ATOM 10500 C CA . LEU D 1 252 ? 140.523 30.770 33.538 1.00 10.95 252 LEU D CA 1
ATOM 10501 C C . LEU D 1 252 ? 141.576 30.256 32.558 1.00 11.49 252 LEU D C 1
ATOM 10502 O O . LEU D 1 252 ? 142.773 30.501 32.739 1.00 11.98 252 LEU D O 1
ATOM 10507 N N . GLY D 1 253 ? 141.135 29.531 31.535 1.00 12.17 253 GLY D N 1
ATOM 10508 C CA . GLY D 1 253 ? 142.048 28.906 30.579 1.00 13.18 253 GLY D CA 1
ATOM 10509 C C . GLY D 1 253 ? 142.864 27.775 31.179 1.00 14.03 253 GLY D C 1
ATOM 10510 O O . GLY D 1 253 ? 144.006 27.533 30.771 1.00 14.24 253 GLY D O 1
ATOM 10511 N N . LEU D 1 254 ? 142.281 27.083 32.155 1.00 14.45 254 LEU D N 1
ATOM 10512 C CA . LEU D 1 254 ? 142.938 25.934 32.767 1.00 15.18 254 LEU D CA 1
ATOM 10513 C C . LEU D 1 254 ? 142.426 24.633 32.168 1.00 15.94 254 LEU D C 1
ATOM 10514 O O . LEU D 1 254 ? 141.218 24.439 32.007 1.00 16.22 254 LEU D O 1
ATOM 10519 N N . ASP D 1 255 ? 143.367 23.760 31.825 1.00 16.87 255 ASP D N 1
ATOM 10520 C CA . ASP D 1 255 ? 143.079 22.457 31.248 1.00 17.86 255 ASP D CA 1
ATOM 10521 C C . ASP D 1 255 ? 142.791 21.477 32.383 1.00 18.07 255 ASP D C 1
ATOM 10522 O O . ASP D 1 255 ? 143.661 21.218 33.217 1.00 18.12 255 ASP D O 1
ATOM 10527 N N . ALA D 1 256 ? 141.572 20.940 32.405 1.00 18.51 256 ALA D N 1
ATOM 10528 C CA . ALA D 1 256 ? 141.144 19.999 33.448 1.00 19.08 256 ALA D CA 1
ATOM 10529 C C . ALA D 1 256 ? 142.030 18.755 33.536 1.00 19.44 256 ALA D C 1
ATOM 10530 O O . ALA D 1 256 ? 142.203 18.187 34.617 1.00 19.69 256 ALA D O 1
ATOM 10532 N N . ALA D 1 257 ? 142.593 18.344 32.400 1.00 19.72 257 ALA D N 1
ATOM 10533 C CA . ALA D 1 257 ? 143.481 17.181 32.342 1.00 20.02 257 ALA D CA 1
ATOM 10534 C C . ALA D 1 257 ? 144.809 17.398 33.079 1.00 20.03 257 ALA D C 1
ATOM 10535 O O . ALA D 1 257 ? 145.493 16.432 33.431 1.00 20.48 257 ALA D O 1
ATOM 10537 N N . GLU D 1 258 ? 145.168 18.659 33.312 1.00 19.79 258 GLU D N 1
ATOM 10538 C CA . GLU D 1 258 ? 146.419 18.998 33.994 1.00 19.47 258 GLU D CA 1
ATOM 10539 C C . GLU D 1 258 ? 146.207 19.414 35.453 1.00 18.61 258 GLU D C 1
ATOM 10540 O O . GLU D 1 258 ? 147.163 19.764 36.151 1.00 19.01 258 GLU D O 1
ATOM 10546 N N . LEU D 1 259 ? 144.955 19.361 35.900 1.00 17.08 259 LEU D N 1
ATOM 10547 C CA . LEU D 1 259 ? 144.578 19.746 37.259 1.00 15.58 259 LEU D CA 1
ATOM 10548 C C . LEU D 1 259 ? 144.173 18.530 38.094 1.00 14.38 259 LEU D C 1
ATOM 10549 O O . LEU D 1 259 ? 143.734 17.523 37.542 1.00 14.16 259 LEU D O 1
ATOM 10554 N N . PRO D 1 260 ? 144.317 18.620 39.432 1.00 13.43 260 PRO D N 1
ATOM 10555 C CA . PRO D 1 260 ? 143.772 17.558 40.281 1.00 12.64 260 PRO D CA 1
ATOM 10556 C C . PRO D 1 260 ? 142.246 17.541 40.186 1.00 11.74 260 PRO D C 1
ATOM 10557 O O . PRO D 1 260 ? 141.650 18.575 39.857 1.00 12.03 260 PRO D O 1
ATOM 10561 N N . PRO D 1 261 ? 141.607 16.386 40.462 1.00 10.68 261 PRO D N 1
ATOM 10562 C CA . PRO D 1 261 ? 140.144 16.330 40.448 1.00 10.10 261 PRO D CA 1
ATOM 10563 C C . PRO D 1 261 ? 139.549 17.344 41.424 1.00 9.58 261 PRO D C 1
ATOM 10564 O O . PRO D 1 261 ? 140.136 17.603 42.477 1.00 9.43 261 PRO D O 1
ATOM 10568 N N . GLN D 1 262 ? 138.393 17.901 41.066 1.00 8.65 262 GLN D N 1
ATOM 10569 C CA . GLN D 1 262 ? 137.723 18.933 41.863 1.00 8.31 262 GLN D CA 1
ATOM 10570 C C . GLN D 1 262 ? 137.571 18.566 43.340 1.00 8.55 262 GLN D C 1
ATOM 10571 O O . GLN D 1 262 ? 137.725 19.424 44.213 1.00 8.45 262 GLN D O 1
ATOM 10577 N N . ASN D 1 263 ? 137.262 17.301 43.609 1.00 9.06 263 ASN D N 1
ATOM 10578 C CA . ASN D 1 263 ? 136.980 16.863 44.973 1.00 9.85 263 ASN D CA 1
ATOM 10579 C C . ASN D 1 263 ? 137.999 15.895 45.581 1.00 10.45 263 ASN D C 1
ATOM 10580 O O . ASN D 1 263 ? 137.680 15.173 46.533 1.00 10.95 263 ASN D O 1
ATOM 10585 N N . ASP D 1 264 ? 139.218 15.892 45.039 1.00 10.70 264 ASP D N 1
ATOM 10586 C CA A ASP D 1 264 ? 140.312 15.154 45.655 0.50 10.79 264 ASP D CA 1
ATOM 10587 C CA B ASP D 1 264 ? 140.330 15.155 45.643 0.50 10.77 2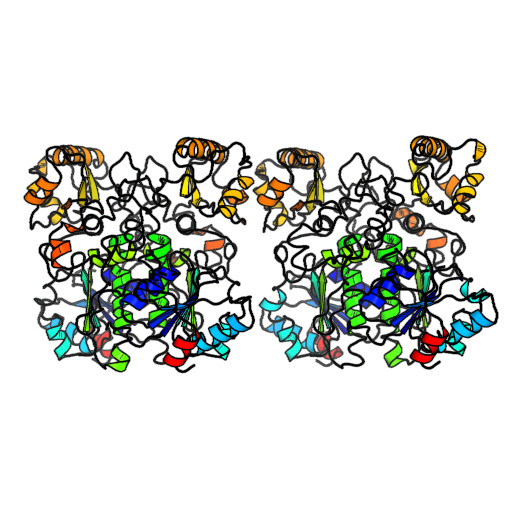64 ASP D CA 1
ATOM 10588 C C . ASP D 1 264 ? 140.937 16.022 46.743 1.00 10.74 264 ASP D C 1
ATOM 10589 O O . ASP D 1 264 ? 141.841 16.823 46.486 1.00 10.53 264 ASP D O 1
ATOM 10598 N N . ARG D 1 265 ? 140.445 15.853 47.967 1.00 10.83 265 ARG D N 1
ATOM 10599 C CA . ARG D 1 265 ? 140.870 16.702 49.081 1.00 10.93 265 ARG D CA 1
ATOM 10600 C C . ARG D 1 265 ? 142.363 16.614 49.409 1.00 11.05 265 ARG D C 1
ATOM 10601 O O . ARG D 1 265 ? 142.948 17.583 49.889 1.00 10.90 265 ARG D O 1
ATOM 10609 N N . ALA D 1 266 ? 142.971 15.461 49.126 1.00 11.17 266 ALA D N 1
ATOM 10610 C CA . ALA D 1 266 ? 144.409 15.269 49.325 1.00 11.77 266 ALA D CA 1
ATOM 10611 C C . ALA D 1 266 ? 145.246 16.227 48.480 1.00 11.84 266 ALA D C 1
ATOM 10612 O O . ALA D 1 266 ? 146.375 16.559 48.842 1.00 12.67 266 ALA D O 1
ATOM 10614 N N . ARG D 1 267 ? 144.682 16.666 47.356 1.00 11.93 267 ARG D N 1
ATOM 10615 C CA . ARG D 1 267 ? 145.380 17.557 46.431 1.00 11.72 267 ARG D CA 1
ATOM 10616 C C . ARG D 1 267 ? 144.754 18.954 46.374 1.00 11.28 267 ARG D C 1
ATOM 10617 O O . ARG D 1 267 ? 145.097 19.756 45.503 1.00 11.14 267 ARG D O 1
ATOM 10625 N N . TRP D 1 268 ? 143.851 19.249 47.309 1.00 10.86 268 TRP D N 1
ATOM 10626 C CA . TRP D 1 268 ? 143.256 20.590 47.398 1.00 10.60 268 TRP D CA 1
ATOM 10627 C C . TRP D 1 268 ? 144.280 21.738 47.502 1.00 10.95 268 TRP D C 1
ATOM 10628 O O . TRP D 1 268 ? 144.097 22.773 46.858 1.00 10.76 268 TRP D O 1
ATOM 10639 N N . PRO D 1 269 ? 145.365 21.568 48.293 1.00 11.02 269 PRO D N 1
ATOM 10640 C CA . PRO D 1 269 ? 146.361 22.650 48.306 1.00 11.25 269 PRO D CA 1
ATOM 10641 C C . PRO D 1 269 ? 146.997 22.915 46.933 1.00 11.28 269 PRO D C 1
ATOM 10642 O O . PRO D 1 269 ? 147.245 24.074 46.587 1.00 11.38 269 PRO D O 1
ATOM 10646 N N . GLU D 1 270 ? 147.238 21.856 46.165 1.00 11.49 270 GLU D N 1
ATOM 10647 C CA . GLU D 1 270 ? 147.755 21.977 44.798 1.00 11.89 270 GLU D CA 1
ATOM 10648 C C . GLU D 1 270 ? 146.753 22.689 43.882 1.00 11.34 270 GLU D C 1
ATOM 10649 O O . GLU D 1 270 ? 147.124 23.592 43.121 1.00 11.49 270 GLU D O 1
ATOM 10655 N N . LEU D 1 271 ? 145.489 22.284 43.964 1.00 10.56 271 LEU D N 1
ATOM 10656 C CA . LEU D 1 271 ? 144.425 22.922 43.189 1.00 10.21 271 LEU D CA 1
ATOM 10657 C C . LEU D 1 271 ? 144.289 24.404 43.534 1.00 10.15 271 LEU D C 1
ATOM 10658 O O . LEU D 1 271 ? 144.190 25.249 42.637 1.00 10.01 271 LEU D O 1
ATOM 10663 N N . ARG D 1 272 ? 144.287 24.717 44.828 1.00 9.98 272 ARG D N 1
ATOM 10664 C CA . ARG D 1 272 ? 144.184 26.103 45.273 1.00 10.13 272 ARG D CA 1
ATOM 10665 C C . ARG D 1 272 ? 145.343 26.949 44.747 1.00 10.18 272 ARG D C 1
ATOM 10666 O O . ARG D 1 272 ? 145.141 28.087 44.343 1.00 10.01 272 ARG D O 1
ATOM 10674 N N . ALA D 1 273 ? 146.552 26.392 44.748 1.00 10.33 273 ALA D N 1
ATOM 10675 C CA . ALA D 1 273 ? 147.721 27.124 44.255 1.00 10.38 273 ALA D CA 1
ATOM 10676 C C . ALA D 1 273 ? 147.587 27.484 42.772 1.00 10.37 273 ALA D C 1
ATOM 10677 O O . ALA D 1 273 ? 147.959 28.588 42.360 1.00 10.09 273 ALA D O 1
ATOM 10679 N N . LEU D 1 274 ? 147.043 26.558 41.982 1.00 10.24 274 LEU D N 1
ATOM 10680 C CA . LEU D 1 274 ? 146.834 26.786 40.548 1.00 10.52 274 LEU D CA 1
ATOM 10681 C C . LEU D 1 274 ? 145.751 27.834 40.282 1.00 10.20 274 LEU D C 1
ATOM 10682 O O . LEU D 1 274 ? 145.905 28.689 39.406 1.00 10.14 274 LEU D O 1
ATOM 10687 N N . LEU D 1 275 ? 144.664 27.772 41.047 1.00 9.68 275 LEU D N 1
ATOM 10688 C CA . LEU D 1 275 ? 143.593 28.765 40.944 1.00 9.27 275 LEU D CA 1
ATOM 10689 C C . LEU D 1 275 ? 144.052 30.141 41.436 1.00 9.28 275 LEU D C 1
ATOM 10690 O O . LEU D 1 275 ? 143.683 31.170 40.861 1.00 9.39 275 LEU D O 1
ATOM 10695 N N . THR D 1 276 ? 144.875 30.146 42.483 1.00 9.17 276 THR D N 1
ATOM 10696 C CA . THR D 1 276 ? 145.428 31.378 43.039 1.00 9.34 276 THR D CA 1
ATOM 10697 C C . THR D 1 276 ? 146.285 32.107 42.003 1.00 9.48 276 THR D C 1
ATOM 10698 O O . THR D 1 276 ? 146.129 33.313 41.811 1.00 9.26 276 THR D O 1
ATOM 10702 N N . GLU D 1 277 ? 147.171 31.369 41.335 1.00 9.80 277 GLU D N 1
ATOM 10703 C CA . GLU D 1 277 ? 148.018 31.929 40.280 1.00 10.74 277 GLU D CA 1
ATOM 10704 C C . GLU D 1 277 ? 147.166 32.514 39.152 1.00 10.37 277 GLU D C 1
ATOM 10705 O O . GLU D 1 277 ? 147.439 33.617 38.667 1.00 10.47 277 GLU D O 1
ATOM 10711 N N . ALA D 1 278 ? 146.127 31.784 38.752 1.00 9.86 278 ALA D N 1
ATOM 10712 C CA . ALA D 1 278 ? 145.242 32.229 37.677 1.00 9.98 278 ALA D CA 1
ATOM 10713 C C . ALA D 1 278 ? 144.537 33.547 38.014 1.00 9.95 278 ALA D C 1
ATOM 10714 O O . ALA D 1 278 ? 144.642 34.518 37.263 1.00 10.09 278 ALA D O 1
ATOM 10716 N N . PHE D 1 279 ? 143.842 33.596 39.150 1.00 9.63 279 PHE D N 1
ATOM 10717 C CA . PHE D 1 279 ? 143.112 34.807 39.537 1.00 9.29 279 PHE D CA 1
ATOM 10718 C C . PHE D 1 279 ? 144.025 36.000 39.811 1.00 9.50 279 PHE D C 1
ATOM 10719 O O . PHE D 1 279 ? 143.648 37.141 39.538 1.00 9.60 279 PHE D O 1
ATOM 10727 N N . ALA D 1 280 ? 145.222 35.733 40.332 1.00 9.47 280 ALA D N 1
ATOM 10728 C CA . ALA D 1 280 ? 146.184 36.797 40.630 1.00 10.05 280 ALA D CA 1
ATOM 10729 C C . ALA D 1 280 ? 146.755 37.463 39.374 1.00 10.23 280 ALA D C 1
ATOM 10730 O O . ALA D 1 280 ? 147.367 38.529 39.464 1.00 10.80 280 ALA D O 1
ATOM 10732 N N . SER D 1 281 ? 146.544 36.847 38.211 1.00 10.34 281 SER D N 1
ATOM 10733 C CA . SER D 1 281 ? 147.155 37.328 36.963 1.00 10.78 281 SER D CA 1
ATOM 10734 C C . SER D 1 281 ? 146.429 38.515 36.309 1.00 10.74 281 SER D C 1
ATOM 10735 O O . SER D 1 281 ? 146.982 39.169 35.417 1.00 11.25 281 SER D O 1
ATOM 10738 N N . HIS D 1 282 ? 145.195 38.778 36.744 1.00 10.35 282 HIS D N 1
ATOM 10739 C CA . HIS D 1 282 ? 144.388 39.890 36.227 1.00 10.58 282 HIS D CA 1
ATOM 10740 C C . HIS D 1 282 ? 143.578 40.536 37.349 1.00 10.42 282 HIS D C 1
ATOM 10741 O O . HIS D 1 282 ? 143.392 39.937 38.415 1.00 10.24 282 HIS D O 1
ATOM 10748 N N . ASP D 1 283 ? 143.095 41.755 37.115 1.00 10.31 283 ASP D N 1
ATOM 10749 C CA . ASP D 1 283 ? 142.329 42.478 38.134 1.00 10.32 283 ASP D CA 1
ATOM 10750 C C . ASP D 1 283 ? 140.878 41.988 38.255 1.00 9.97 283 ASP D C 1
ATOM 10751 O O . ASP D 1 283 ? 140.408 41.204 37.425 1.00 9.41 283 ASP D O 1
ATOM 10756 N N . ARG D 1 284 ? 140.183 42.445 39.296 1.00 9.81 284 ARG D N 1
ATOM 10757 C CA . ARG D 1 284 ? 138.802 42.027 39.557 1.00 9.61 284 ARG D CA 1
ATOM 10758 C C . ARG D 1 284 ? 137.880 42.334 38.372 1.00 9.90 284 ARG D C 1
ATOM 10759 O O . ARG D 1 284 ? 137.058 41.496 37.988 1.00 9.76 284 ARG D O 1
ATOM 10767 N N . ASP D 1 285 ? 138.038 43.525 37.791 1.00 10.20 285 ASP D N 1
ATOM 10768 C CA . ASP D 1 285 ? 137.268 43.955 36.616 1.00 10.76 285 ASP D CA 1
ATOM 10769 C C . ASP D 1 285 ? 137.382 42.958 35.470 1.00 10.15 285 ASP D C 1
ATOM 10770 O O . ASP D 1 285 ? 136.391 42.665 34.791 1.00 10.34 285 ASP D O 1
ATOM 10775 N N . HIS D 1 286 ? 138.594 42.447 35.257 1.00 9.68 286 HIS D N 1
ATOM 10776 C CA . HIS D 1 286 ? 138.834 41.496 34.182 1.00 9.14 286 HIS D CA 1
ATOM 10777 C C . HIS D 1 286 ? 137.977 40.251 34.329 1.00 8.97 286 HIS D C 1
ATOM 10778 O O . HIS D 1 286 ? 137.384 39.780 33.358 1.00 8.67 286 HIS D O 1
ATOM 10785 N N . TRP D 1 287 ? 137.916 39.716 35.545 1.00 8.66 287 TRP D N 1
ATOM 10786 C CA . TRP D 1 287 ? 137.139 38.506 35.779 1.00 8.44 287 TRP D CA 1
ATOM 10787 C C . TRP D 1 287 ? 135.636 38.759 35.644 1.00 8.51 287 TRP D C 1
ATOM 10788 O O . TRP D 1 287 ? 134.877 37.852 35.310 1.00 8.44 287 TRP D O 1
ATOM 10799 N N . GLY D 1 288 ? 135.221 40.005 35.872 1.00 8.80 288 GLY D N 1
ATOM 10800 C CA . GLY D 1 288 ? 133.858 40.434 35.579 1.00 9.02 288 GLY D CA 1
ATOM 10801 C C . GLY D 1 288 ? 133.526 40.282 34.104 1.00 9.12 288 GLY D C 1
ATOM 10802 O O . GLY D 1 288 ? 132.468 39.767 33.752 1.00 9.29 288 GLY D O 1
ATOM 10803 N N . ALA D 1 289 ? 134.440 40.726 33.243 1.00 9.19 289 ALA D N 1
ATOM 10804 C CA . ALA D 1 289 ? 134.275 40.585 31.794 1.00 9.53 289 ALA D CA 1
ATOM 10805 C C . ALA D 1 289 ? 134.275 39.123 31.354 1.00 9.69 289 ALA D C 1
ATOM 10806 O O . ALA D 1 289 ? 133.440 38.713 30.545 1.00 9.79 289 ALA D O 1
ATOM 10808 N N . VAL D 1 290 ? 135.210 38.341 31.894 1.00 9.82 290 VAL D N 1
ATOM 10809 C CA . VAL D 1 290 ? 135.349 36.928 31.530 1.00 10.29 290 VAL D CA 1
ATOM 10810 C C . VAL D 1 290 ? 134.124 36.105 31.932 1.00 10.63 290 VAL D C 1
ATOM 10811 O O . VAL D 1 290 ? 133.659 35.263 31.159 1.00 10.76 290 VAL D O 1
ATOM 10815 N N . PHE D 1 291 ? 133.594 36.364 33.124 1.00 10.61 291 PHE D N 1
ATOM 10816 C CA . PHE D 1 291 ? 132.516 35.538 33.665 1.00 11.16 291 PHE D CA 1
ATOM 10817 C C . PHE D 1 291 ? 131.113 36.147 33.587 1.00 12.05 291 PHE D C 1
ATOM 10818 O O . PHE D 1 291 ? 130.162 35.584 34.133 1.00 12.23 291 PHE D O 1
ATOM 10826 N N A ALA D 1 292 ? 131.002 37.285 32.901 0.50 12.64 292 ALA D N 1
ATOM 10827 N N B ALA D 1 292 ? 130.990 37.278 32.892 0.50 12.63 292 ALA D N 1
ATOM 10828 C CA A ALA D 1 292 ? 129.719 37.956 32.686 0.50 12.93 292 ALA D CA 1
ATOM 10829 C CA B ALA D 1 292 ? 129.700 37.942 32.696 0.50 12.91 292 ALA D CA 1
ATOM 10830 C C A ALA D 1 292 ? 128.726 37.014 32.024 0.50 12.85 292 ALA D C 1
ATOM 10831 C C B ALA D 1 292 ? 128.698 37.018 32.015 0.50 12.81 292 ALA D C 1
ATOM 10832 O O A ALA D 1 292 ? 129.057 36.340 31.054 0.50 13.03 292 ALA D O 1
ATOM 10833 O O B ALA D 1 292 ? 128.998 36.429 30.981 0.50 13.02 292 ALA D O 1
ATOM 10836 N N A ASN D 1 293 ? 127.514 36.962 32.565 0.50 12.83 293 ASN D N 1
ATOM 10837 N N B ASN D 1 293 ? 127.515 36.885 32.608 0.50 12.75 293 ASN D N 1
ATOM 10838 C CA A ASN D 1 293 ? 126.462 36.111 32.015 0.50 12.61 293 ASN D CA 1
ATOM 10839 C CA B ASN D 1 293 ? 126.442 36.093 32.009 0.50 12.46 293 ASN D CA 1
ATOM 10840 C C A ASN D 1 293 ? 126.876 34.649 31.844 0.50 12.09 293 ASN D C 1
ATOM 10841 C C B ASN D 1 293 ? 126.728 34.594 31.961 0.50 12.06 293 ASN D C 1
ATOM 10842 O O A ASN D 1 293 ? 126.487 33.992 30.877 0.50 12.27 293 ASN D O 1
ATOM 10843 O O B ASN D 1 293 ? 126.106 33.858 31.193 0.50 12.18 293 ASN D O 1
ATOM 10852 N N . SER D 1 294 ? 127.666 34.144 32.786 1.00 11.57 294 SER D N 1
ATOM 10853 C CA A SER D 1 294 ? 128.054 32.739 32.784 0.50 10.50 294 SER D CA 1
ATOM 10854 C CA B SER D 1 294 ? 128.069 32.746 32.794 0.50 11.08 294 SER D CA 1
ATOM 10855 C C . SER D 1 294 ? 127.522 32.040 34.030 1.00 10.39 294 SER D C 1
ATOM 10856 O O . SER D 1 294 ? 127.053 32.688 34.967 1.00 10.97 294 SER D O 1
ATOM 10861 N N . ASP D 1 295 ? 127.595 30.713 34.024 1.00 9.55 295 ASP D N 1
ATOM 10862 C CA . ASP D 1 295 ? 127.219 29.905 35.182 1.00 8.63 295 ASP D CA 1
ATOM 10863 C C . ASP D 1 295 ? 128.452 29.448 35.976 1.00 8.19 295 ASP D C 1
ATOM 10864 O O . ASP D 1 295 ? 128.388 28.463 36.717 1.00 8.38 295 ASP D O 1
ATOM 10869 N N . ALA D 1 296 ? 129.563 30.173 35.837 1.00 7.42 296 ALA D N 1
ATOM 10870 C CA . ALA D 1 296 ? 130.817 29.829 36.517 1.00 7.08 296 ALA D CA 1
ATOM 10871 C C . ALA D 1 296 ? 130.809 30.060 38.037 1.00 6.93 296 ALA D C 1
ATOM 10872 O O . ALA D 1 296 ? 131.709 29.582 38.741 1.00 7.04 296 ALA D O 1
ATOM 10874 N N . CYS D 1 297 ? 129.803 30.781 38.535 1.00 6.75 297 CYS D N 1
ATOM 10875 C CA . CYS D 1 297 ? 129.698 31.127 39.967 1.00 6.25 297 CYS D CA 1
ATOM 10876 C C . CYS D 1 297 ? 130.921 31.925 40.455 1.00 6.41 297 CYS D C 1
ATOM 10877 O O . CYS D 1 297 ? 131.465 31.672 41.536 1.00 6.09 297 CYS D O 1
ATOM 10880 N N . VAL D 1 298 ? 131.348 32.882 39.633 1.00 6.46 298 VAL D N 1
ATOM 10881 C CA . VAL D 1 298 ? 132.418 33.815 39.982 1.00 7.23 298 VAL D CA 1
ATOM 10882 C C . VAL D 1 298 ? 131.841 35.229 39.997 1.00 7.79 298 VAL D C 1
ATOM 10883 O O . VAL D 1 298 ? 131.250 35.684 39.011 1.00 9.02 298 VAL D O 1
ATOM 10887 N N . THR D 1 299 ? 132.013 35.926 41.115 1.00 7.86 299 THR D N 1
ATOM 10888 C CA . THR D 1 299 ? 131.422 37.244 41.294 1.00 8.38 299 THR D CA 1
ATOM 10889 C C . THR D 1 299 ? 132.423 38.189 41.965 1.00 7.75 299 THR D C 1
ATOM 10890 O O . THR D 1 299 ? 133.291 37.740 42.718 1.00 7.67 299 THR D O 1
ATOM 10894 N N . PRO D 1 300 ? 132.319 39.504 41.690 1.00 7.13 300 PRO D N 1
ATOM 10895 C CA . PRO D 1 300 ? 133.182 40.454 42.385 1.00 6.97 300 PRO D CA 1
ATOM 10896 C C . PRO D 1 300 ? 132.798 40.590 43.863 1.00 6.57 300 PRO D C 1
ATOM 10897 O O . PRO D 1 300 ? 131.603 40.597 44.200 1.00 6.70 300 PRO D O 1
ATOM 10901 N N . VAL D 1 301 ? 133.806 40.685 44.728 1.00 6.68 301 VAL D N 1
ATOM 10902 C CA . VAL D 1 301 ? 133.577 40.970 46.147 1.00 7.24 301 VAL D CA 1
ATOM 10903 C C . VAL D 1 301 ? 133.574 42.491 46.342 1.00 7.35 301 VAL D C 1
ATOM 10904 O O . VAL D 1 301 ? 134.628 43.131 46.393 1.00 8.62 301 VAL D O 1
ATOM 10908 N N . LEU D 1 302 ? 132.379 43.063 46.424 1.00 7.13 302 LEU D N 1
ATOM 10909 C CA . LEU D 1 302 ? 132.235 44.516 46.511 1.00 7.43 302 LEU D CA 1
ATOM 10910 C C . LEU D 1 302 ? 132.276 44.997 47.954 1.00 7.42 302 LEU D C 1
ATOM 10911 O O . LEU D 1 302 ? 131.697 44.367 48.843 1.00 7.65 302 LEU D O 1
ATOM 10916 N N . ALA D 1 303 ? 132.972 46.106 48.185 1.00 7.43 303 ALA D N 1
ATOM 10917 C CA . ALA D 1 303 ? 132.924 46.785 49.480 1.00 7.60 303 ALA D CA 1
ATOM 10918 C C . ALA D 1 303 ? 131.619 47.576 49.556 1.00 7.73 303 ALA D C 1
ATOM 10919 O O . ALA D 1 303 ? 131.051 47.927 48.516 1.00 7.43 303 ALA D O 1
ATOM 10921 N N . PHE D 1 304 ? 131.145 47.867 50.771 1.00 7.78 304 PHE D N 1
ATOM 10922 C CA . PHE D 1 304 ? 129.876 48.587 50.941 1.00 7.91 304 PHE D CA 1
ATOM 10923 C C . PHE D 1 304 ? 129.772 49.809 50.021 1.00 8.27 304 PHE D C 1
ATOM 10924 O O . PHE D 1 304 ? 128.747 50.017 49.368 1.00 8.23 304 PHE D O 1
ATOM 10932 N N . GLY D 1 305 ? 130.846 50.596 49.968 1.00 8.63 305 GLY D N 1
ATOM 10933 C CA . GLY D 1 305 ? 130.867 51.852 49.213 1.00 9.73 305 GLY D CA 1
ATOM 10934 C C . GLY D 1 305 ? 130.660 51.722 47.716 1.00 10.40 305 GLY D C 1
ATOM 10935 O O . GLY D 1 305 ? 130.268 52.697 47.066 1.00 11.45 305 GLY D O 1
ATOM 10936 N N . GLU D 1 306 ? 130.913 50.528 47.173 1.00 10.44 306 GLU D N 1
ATOM 10937 C CA A GLU D 1 306 ? 130.827 50.206 45.741 0.50 10.46 306 GLU D CA 1
ATOM 10938 C CA B GLU D 1 306 ? 130.752 50.358 45.732 0.50 10.37 306 GLU D CA 1
ATOM 10939 C C . GLU D 1 306 ? 129.472 49.629 45.326 1.00 10.54 306 GLU D C 1
ATOM 10940 O O . GLU D 1 306 ? 129.148 49.560 44.136 1.00 10.57 306 GLU D O 1
ATOM 10951 N N . VAL D 1 307 ? 128.718 49.146 46.311 1.00 10.32 307 VAL D N 1
ATOM 10952 C CA . VAL D 1 307 ? 127.489 48.386 46.063 1.00 10.74 307 VAL D CA 1
ATOM 10953 C C . VAL D 1 307 ? 126.473 49.150 45.206 1.00 11.47 307 VAL D C 1
ATOM 10954 O O . VAL D 1 307 ? 125.856 48.571 44.304 1.00 11.34 307 VAL D O 1
ATOM 10958 N N . HIS D 1 308 ? 126.330 50.446 45.474 1.00 12.34 308 HIS D N 1
ATOM 10959 C CA . HIS D 1 308 ? 125.347 51.284 44.780 1.00 13.33 308 HIS D CA 1
ATOM 10960 C C . HIS D 1 308 ? 125.654 51.481 43.291 1.00 13.67 308 HIS D C 1
ATOM 10961 O O . HIS D 1 308 ? 124.794 51.955 42.547 1.00 14.46 308 HIS D O 1
ATOM 10968 N N . ASN D 1 309 ? 126.868 51.128 42.867 1.00 13.85 309 ASN D N 1
ATOM 10969 C CA . ASN D 1 309 ? 127.266 51.222 41.456 1.00 13.98 309 ASN D CA 1
ATOM 10970 C C . ASN D 1 309 ? 127.095 49.933 40.643 1.00 13.27 309 ASN D C 1
ATOM 10971 O O . ASN D 1 309 ? 127.326 49.932 39.430 1.00 13.90 309 ASN D O 1
ATOM 10976 N N . GLU D 1 310 ? 126.697 48.845 41.304 1.00 12.29 310 GLU D N 1
ATOM 10977 C CA A GLU D 1 310 ? 126.516 47.554 40.644 0.50 11.68 310 GLU D CA 1
ATOM 10978 C CA B GLU D 1 310 ? 126.516 47.552 40.632 0.50 11.75 310 GLU D CA 1
ATOM 10979 C C . GLU D 1 310 ? 125.178 47.507 39.897 1.00 11.25 310 GLU D C 1
ATOM 10980 O O . GLU D 1 310 ? 124.127 47.709 40.504 1.00 10.89 310 GLU D O 1
ATOM 10991 N N . PRO D 1 311 ? 125.213 47.235 38.570 1.00 10.86 311 PRO D N 1
ATOM 10992 C CA . PRO D 1 311 ? 123.982 47.242 37.771 1.00 10.70 311 PRO D CA 1
ATOM 10993 C C . PRO D 1 311 ? 122.825 46.402 38.313 1.00 10.38 311 PRO D C 1
ATOM 10994 O O . PRO D 1 311 ? 121.689 46.868 38.299 1.00 10.64 311 PRO D O 1
ATOM 10998 N N . HIS D 1 312 ? 123.099 45.190 38.795 1.00 9.95 312 HIS D N 1
ATOM 10999 C CA . HIS D 1 312 ? 122.028 44.332 39.304 1.00 9.56 312 HIS D CA 1
ATOM 11000 C C . HIS D 1 312 ? 121.374 44.915 40.560 1.00 9.62 312 HIS D C 1
ATOM 11001 O O . HIS D 1 312 ? 120.160 44.805 40.748 1.00 9.73 312 HIS D O 1
ATOM 11008 N N . ILE D 1 313 ? 122.194 45.537 41.401 1.00 9.72 313 ILE D N 1
ATOM 11009 C CA . ILE D 1 313 ? 121.728 46.221 42.604 1.00 10.13 313 ILE D CA 1
ATOM 11010 C C . ILE D 1 313 ? 120.865 47.432 42.235 1.00 10.37 313 ILE D C 1
ATOM 11011 O O . ILE D 1 313 ? 119.800 47.642 42.815 1.00 10.56 313 ILE D O 1
ATOM 11016 N N . ILE D 1 314 ? 121.329 48.208 41.256 1.00 11.13 314 ILE D N 1
ATOM 11017 C CA . ILE D 1 314 ? 120.613 49.400 40.803 1.00 11.94 314 ILE D CA 1
ATOM 11018 C C . ILE D 1 314 ? 119.249 49.072 40.191 1.00 12.44 314 ILE D C 1
ATOM 11019 O O . ILE D 1 314 ? 118.239 49.664 40.579 1.00 12.73 314 ILE D O 1
ATOM 11024 N N . GLU D 1 315 ? 119.233 48.126 39.250 1.00 12.75 315 GLU D N 1
ATOM 11025 C CA A GLU D 1 315 ? 118.028 47.854 38.470 0.50 13.20 315 GLU D CA 1
ATOM 11026 C CA B GLU D 1 315 ? 118.036 47.812 38.457 0.50 13.16 315 GLU D CA 1
ATOM 11027 C C . GLU D 1 315 ? 116.887 47.259 39.295 1.00 13.08 315 GLU D C 1
ATOM 11028 O O . GLU D 1 315 ? 115.712 47.472 38.977 1.00 13.81 315 GLU D O 1
ATOM 11039 N N . ARG D 1 316 ? 117.227 46.547 40.366 1.00 12.67 316 ARG D N 1
ATOM 11040 C CA . ARG D 1 316 ? 116.215 45.949 41.237 1.00 12.13 316 ARG D CA 1
ATOM 11041 C C . ARG D 1 316 ? 115.842 46.807 42.450 1.00 11.77 316 ARG D C 1
ATOM 11042 O O . ARG D 1 316 ? 115.000 46.411 43.257 1.00 11.59 316 ARG D O 1
ATOM 11050 N N . ASN D 1 317 ? 116.466 47.978 42.574 1.00 11.80 317 ASN D N 1
ATOM 11051 C CA . ASN D 1 317 ? 116.216 48.886 43.703 1.00 11.81 317 ASN D CA 1
ATOM 11052 C C . ASN D 1 317 ? 116.336 48.202 45.065 1.00 11.47 317 ASN D C 1
ATOM 11053 O O . ASN D 1 317 ? 115.475 48.337 45.935 1.00 11.33 317 ASN D O 1
ATOM 11058 N N . THR D 1 318 ? 117.423 47.458 45.234 1.00 10.93 318 THR D N 1
ATOM 11059 C CA . THR D 1 318 ? 117.715 46.802 46.503 1.00 10.73 318 THR D CA 1
ATOM 11060 C C . THR D 1 318 ? 117.950 47.830 47.620 1.00 10.80 318 THR D C 1
ATOM 11061 O O . THR D 1 318 ? 117.652 47.560 48.788 1.00 10.43 318 THR D O 1
ATOM 11065 N N . PHE D 1 319 ? 118.447 49.010 47.244 1.00 11.20 319 PHE D N 1
ATOM 11066 C CA . PHE D 1 319 ? 118.696 50.102 48.189 1.00 11.72 319 PHE D CA 1
ATOM 11067 C C . PHE D 1 319 ? 117.985 51.393 47.790 1.00 12.57 319 PHE D C 1
ATOM 11068 O O . PHE D 1 319 ? 117.581 51.562 46.635 1.00 13.03 319 PHE D O 1
ATOM 11076 N N . TYR D 1 320 ? 117.833 52.286 48.766 1.00 13.51 320 TYR D N 1
ATOM 11077 C CA . TYR D 1 320 ? 117.352 53.654 48.545 1.00 14.66 320 TYR D CA 1
ATOM 11078 C C . TYR D 1 320 ? 118.268 54.620 49.296 1.00 15.65 320 TYR D C 1
ATOM 11079 O O . TYR D 1 320 ? 118.960 54.219 50.236 1.00 15.09 320 TYR D O 1
ATOM 11088 N N . GLU D 1 321 ? 118.274 55.887 48.883 1.00 17.19 321 GLU D N 1
ATOM 11089 C CA . GLU D 1 321 ? 119.062 56.914 49.570 1.00 18.79 321 GLU D CA 1
ATOM 11090 C C . GLU D 1 321 ? 118.246 57.571 50.674 1.00 19.30 321 GLU D C 1
ATOM 11091 O O . GLU D 1 321 ? 117.104 57.982 50.448 1.00 19.85 321 GLU D O 1
ATOM 11097 N N A ALA D 1 322 ? 118.853 57.679 51.852 0.50 19.77 322 ALA D N 1
ATOM 11098 N N B ALA D 1 322 ? 118.823 57.656 51.870 0.50 19.61 322 ALA D N 1
ATOM 11099 C CA A ALA D 1 322 ? 118.268 58.403 52.974 0.50 20.16 322 ALA D CA 1
ATOM 11100 C CA B ALA D 1 322 ? 118.096 58.152 53.041 0.50 19.89 322 ALA D CA 1
ATOM 11101 C C A ALA D 1 322 ? 118.988 59.736 53.156 0.50 20.40 322 ALA D C 1
ATOM 11102 C C B ALA D 1 322 ? 118.743 59.381 53.674 0.50 20.01 322 ALA D C 1
ATOM 11103 O O A ALA D 1 322 ? 119.300 60.421 52.180 0.50 20.64 322 ALA D O 1
ATOM 11104 O O B ALA D 1 322 ? 118.492 60.514 53.257 0.50 20.18 322 ALA D O 1
ATOM 11107 N N A ASN D 1 323 ? 119.250 60.099 54.407 0.50 20.47 323 ASN D N 1
ATOM 11108 N N B ASN D 1 323 ? 119.568 59.155 54.691 0.50 20.06 323 ASN D N 1
ATOM 11109 C CA A ASN D 1 323 ? 119.965 61.330 54.710 0.50 20.50 323 ASN D CA 1
ATOM 11110 C CA B ASN D 1 323 ? 120.213 60.253 55.404 0.50 20.02 323 ASN D CA 1
ATOM 11111 C C A ASN D 1 323 ? 121.092 61.568 53.712 0.50 20.28 323 ASN D C 1
ATOM 11112 C C B ASN D 1 323 ? 121.715 60.307 55.153 0.50 19.83 323 ASN D C 1
ATOM 11113 O O A ASN D 1 323 ? 120.947 62.349 52.770 0.50 20.54 323 ASN D O 1
ATOM 11114 O O B ASN D 1 323 ? 122.513 59.940 56.014 0.50 20.01 323 ASN D O 1
ATOM 11123 N N A GLY D 1 324 ? 122.213 60.886 53.921 0.50 19.91 324 GLY D N 1
ATOM 11124 N N B GLY D 1 324 ? 122.097 60.768 53.967 0.50 19.53 324 GLY D N 1
ATOM 11125 C CA A GLY D 1 324 ? 123.359 60.994 53.026 0.50 19.36 324 GLY D CA 1
ATOM 11126 C CA B GLY D 1 324 ? 123.503 60.831 53.596 0.50 19.06 324 GLY D CA 1
ATOM 11127 C C A GLY D 1 324 ? 123.968 59.640 52.722 0.50 18.86 324 GLY D C 1
ATOM 11128 C C B GLY D 1 324 ? 124.105 59.448 53.439 0.50 18.67 324 GLY D C 1
ATOM 11129 O O A GLY D 1 324 ? 125.080 59.548 52.199 0.50 18.92 324 GLY D O 1
ATOM 11130 O O B GLY D 1 324 ? 125.325 59.287 53.444 0.50 18.89 324 GLY D O 1
ATOM 11131 N N A GLY D 1 325 ? 123.234 58.582 53.052 0.50 18.38 325 GLY D N 1
ATOM 11132 N N B GLY D 1 325 ? 123.243 58.445 53.302 0.50 18.19 325 GLY D N 1
ATOM 11133 C CA A GLY D 1 325 ? 123.714 57.225 52.835 0.50 17.60 325 GLY D CA 1
ATOM 11134 C CA B GLY D 1 325 ? 123.694 57.072 53.124 0.50 17.46 325 GLY D CA 1
ATOM 11135 C C A GLY D 1 325 ? 122.653 56.301 52.271 0.50 16.99 325 GLY D C 1
ATOM 11136 C C B GLY D 1 325 ? 122.638 56.174 52.509 0.50 16.90 325 GLY D C 1
ATOM 11137 O O A GLY D 1 325 ? 121.467 56.634 52.249 0.50 16.87 325 GLY D O 1
ATOM 11138 O O B GLY D 1 325 ? 121.437 56.421 52.651 0.50 16.73 325 GLY D O 1
ATOM 11139 N N . TRP D 1 326 ? 123.093 55.131 51.818 1.00 16.39 326 TRP D N 1
ATOM 11140 C CA . TRP D 1 326 ? 122.199 54.120 51.258 1.00 15.64 326 TRP D CA 1
ATOM 11141 C C . TRP D 1 326 ? 121.691 53.192 52.358 1.00 14.51 326 TRP D C 1
ATOM 11142 O O . TRP D 1 326 ? 122.417 52.881 53.307 1.00 14.20 326 TRP D O 1
ATOM 11153 N N . GLN D 1 327 ? 120.438 52.767 52.228 1.00 13.19 327 GLN D N 1
ATOM 11154 C CA . GLN D 1 327 ? 119.808 51.845 53.172 1.00 12.41 327 GLN D CA 1
ATOM 11155 C C . GLN D 1 327 ? 119.037 50.785 52.391 1.00 11.32 327 GLN D C 1
ATOM 11156 O O . GLN D 1 327 ? 118.561 51.063 51.293 1.00 10.87 327 GLN D O 1
ATOM 11162 N N . PRO D 1 328 ? 118.923 49.559 52.938 1.00 10.39 328 PRO D N 1
ATOM 11163 C CA . PRO D 1 328 ? 118.232 48.509 52.178 1.00 10.01 328 PRO D CA 1
ATOM 11164 C C . PRO D 1 328 ? 116.712 48.694 52.141 1.00 9.83 328 PRO D C 1
ATOM 11165 O O . PRO D 1 328 ? 116.095 49.000 53.162 1.00 9.62 328 PRO D O 1
ATOM 11169 N N . MET D 1 329 ? 116.121 48.514 50.962 1.00 9.82 329 MET D N 1
ATOM 11170 C CA . MET D 1 329 ? 114.667 48.491 50.822 1.00 9.72 329 MET D CA 1
ATOM 11171 C C . MET D 1 329 ? 114.066 47.269 51.528 1.00 9.66 329 MET D C 1
ATOM 11172 O O . MET D 1 329 ? 114.773 46.289 51.770 1.00 9.54 329 MET D O 1
ATOM 11177 N N . PRO D 1 330 ? 112.763 47.322 51.878 1.00 9.56 330 PRO D N 1
ATOM 11178 C CA . PRO D 1 330 ? 112.102 46.170 52.500 1.00 9.55 330 PRO D CA 1
ATOM 11179 C C . PRO D 1 330 ? 112.254 44.858 51.721 1.00 9.26 330 PRO D C 1
ATOM 11180 O O . PRO D 1 330 ? 112.271 44.854 50.483 1.00 9.32 330 PRO D O 1
ATOM 11184 N N . ALA D 1 331 ? 112.389 43.765 52.470 1.00 9.02 331 ALA D N 1
ATOM 11185 C CA . ALA D 1 331 ? 112.440 42.411 51.925 1.00 8.98 331 ALA D CA 1
ATOM 11186 C C . ALA D 1 331 ? 111.569 41.494 52.794 1.00 9.09 331 ALA D C 1
ATOM 11187 O O . ALA D 1 331 ? 111.374 41.778 53.978 1.00 9.21 331 ALA D O 1
ATOM 11189 N N . PRO D 1 332 ? 110.997 40.420 52.209 1.00 9.07 332 PRO D N 1
ATOM 11190 C CA . PRO D 1 332 ? 111.000 40.101 50.783 1.00 9.28 332 PRO D CA 1
ATOM 11191 C C . PRO D 1 332 ? 109.978 40.983 50.065 1.00 9.59 332 PRO D C 1
ATOM 11192 O O . PRO D 1 332 ? 109.445 41.919 50.668 1.00 9.75 332 PRO D O 1
ATOM 11196 N N . ARG D 1 333 ? 109.711 40.686 48.798 1.00 9.83 333 ARG D N 1
ATOM 11197 C CA . ARG D 1 333 ? 108.812 41.507 47.988 1.00 10.43 333 ARG D CA 1
ATOM 11198 C C . ARG D 1 333 ? 107.480 40.811 47.735 1.00 10.67 333 ARG D C 1
ATOM 11199 O O . ARG D 1 333 ? 107.410 39.585 47.700 1.00 11.13 333 ARG D O 1
ATOM 11207 N N . PHE D 1 334 ? 106.429 41.615 47.578 1.00 10.84 334 PHE D N 1
ATOM 11208 C CA . PHE D 1 334 ? 105.059 41.115 47.454 1.00 11.08 334 PHE D CA 1
ATOM 11209 C C . PHE D 1 334 ? 104.419 41.665 46.184 1.00 11.36 334 PHE D C 1
ATOM 11210 O O . PHE D 1 334 ? 104.496 42.870 45.918 1.00 11.74 334 PHE D O 1
ATOM 11218 N N . SER D 1 335 ? 103.786 40.784 45.410 1.00 11.78 335 SER D N 1
ATOM 11219 C CA . SER D 1 335 ? 103.264 41.157 44.092 1.00 12.28 335 SER D CA 1
ATOM 11220 C C . SER D 1 335 ? 102.016 42.042 44.138 1.00 12.75 335 SER D C 1
ATOM 11221 O O . SER D 1 335 ? 101.850 42.914 43.285 1.00 13.27 335 SER D O 1
ATOM 11224 N N . ARG D 1 336 ? 101.149 41.817 45.124 1.00 13.15 336 ARG D N 1
ATOM 11225 C CA . ARG D 1 336 ? 99.889 42.564 45.219 1.00 13.48 336 ARG D CA 1
ATOM 11226 C C . ARG D 1 336 ? 99.923 43.693 46.255 1.00 13.69 336 ARG D C 1
ATOM 11227 O O . ARG D 1 336 ? 99.542 44.824 45.948 1.00 14.28 336 ARG D O 1
ATOM 11235 N N . THR D 1 337 ? 100.367 43.386 47.473 1.00 13.68 337 THR D N 1
ATOM 11236 C CA . THR D 1 337 ? 100.454 44.392 48.534 1.00 13.72 337 THR D CA 1
ATOM 11237 C C . THR D 1 337 ? 101.916 44.764 48.784 1.00 13.77 337 THR D C 1
ATOM 11238 O O . THR D 1 337 ? 102.527 44.313 49.757 1.00 13.59 337 THR D O 1
ATOM 11242 N N . ALA D 1 338 ? 102.467 45.584 47.893 1.00 13.94 338 ALA D N 1
ATOM 11243 C CA . ALA D 1 338 ? 103.883 45.949 47.937 1.00 14.12 338 ALA D CA 1
ATOM 11244 C C . ALA D 1 338 ? 104.186 46.932 49.060 1.00 14.18 338 ALA D C 1
ATOM 11245 O O . ALA D 1 338 ? 103.401 47.847 49.332 1.00 14.45 338 ALA D O 1
ATOM 11247 N N . SER D 1 339 ? 105.330 46.734 49.708 1.00 14.31 339 SER D N 1
ATOM 11248 C CA . SER D 1 339 ? 105.783 47.627 50.769 1.00 14.51 339 SER D CA 1
ATOM 11249 C C . SER D 1 339 ? 106.215 48.975 50.197 1.00 15.04 339 SER D C 1
ATOM 11250 O O . SER D 1 339 ? 106.689 49.055 49.064 1.00 15.28 339 SER D O 1
ATOM 11253 N N . SER D 1 340 ? 106.043 50.029 50.990 1.00 15.48 340 SER D N 1
ATOM 11254 C CA . SER D 1 340 ? 106.464 51.372 50.603 1.00 16.04 340 SER D CA 1
ATOM 11255 C C . SER D 1 340 ? 107.943 51.584 50.917 1.00 15.84 340 SER D C 1
ATOM 11256 O O . SER D 1 340 ? 108.543 50.799 51.657 1.00 15.78 340 SER D O 1
ATOM 11259 N N . GLN D 1 341 ? 108.529 52.639 50.351 1.00 16.02 341 GLN D N 1
ATOM 11260 C CA . GLN D 1 341 ? 109.833 53.111 50.804 1.00 16.07 341 GLN D CA 1
ATOM 11261 C C . GLN D 1 341 ? 109.687 53.499 52.277 1.00 15.80 341 GLN D C 1
ATOM 11262 O O . GLN D 1 341 ? 108.724 54.177 52.644 1.00 15.61 341 GLN D O 1
ATOM 11268 N N . PRO D 1 342 ? 110.622 53.044 53.133 1.00 15.56 342 PRO D N 1
ATOM 11269 C CA . PRO D 1 342 ? 110.512 53.309 54.568 1.00 15.73 342 PRO D CA 1
ATOM 11270 C C . PRO D 1 342 ? 110.423 54.794 54.904 1.00 16.17 342 PRO D C 1
ATOM 11271 O O . PRO D 1 342 ? 111.063 55.622 54.252 1.00 15.92 342 PRO D O 1
ATOM 11275 N N . ARG D 1 343 ? 109.611 55.116 55.908 1.00 16.82 343 ARG D N 1
ATOM 11276 C CA . ARG D 1 343 ? 109.545 56.467 56.454 1.00 17.72 343 ARG D CA 1
ATOM 11277 C C . ARG D 1 343 ? 110.731 56.659 57.390 1.00 18.15 343 ARG D C 1
ATOM 11278 O O . ARG D 1 343 ? 110.979 55.811 58.251 1.00 17.85 343 ARG D O 1
ATOM 11286 N N . PRO D 1 344 ? 111.467 57.775 57.230 1.00 18.89 344 PRO D N 1
ATOM 11287 C CA . PRO D 1 344 ? 112.633 58.038 58.072 1.00 19.45 344 PRO D CA 1
ATOM 11288 C C . PRO D 1 344 ? 112.241 58.268 59.532 1.00 20.06 344 PRO D C 1
ATOM 11289 O O . PRO D 1 344 ? 111.065 58.524 59.814 1.00 20.29 344 PRO D O 1
ATOM 11293 N N . PRO D 1 345 ? 113.212 58.157 60.460 1.00 20.66 345 PRO D N 1
ATOM 11294 C CA . PRO D 1 345 ? 112.942 58.502 61.853 1.00 21.25 345 PRO D CA 1
ATOM 11295 C C . PRO D 1 345 ? 112.397 59.924 61.987 1.00 21.96 345 PRO D C 1
ATOM 11296 O O . PRO D 1 345 ? 112.902 60.850 61.342 1.00 21.99 345 PRO D O 1
ATOM 11300 N N . ALA D 1 346 ? 111.357 60.077 62.802 1.00 22.80 346 ALA D N 1
ATOM 11301 C CA . ALA D 1 346 ? 110.727 61.374 63.034 1.00 23.86 346 ALA D CA 1
ATOM 11302 C C . ALA D 1 346 ? 110.765 61.739 64.519 1.00 24.59 346 ALA D C 1
ATOM 11303 O O . ALA D 1 346 ? 111.191 60.933 65.353 1.00 24.68 346 ALA D O 1
ATOM 11305 N N . ALA D 1 347 ? 110.324 62.955 64.836 1.00 25.53 347 ALA D N 1
ATOM 11306 C CA . ALA D 1 347 ? 110.317 63.461 66.210 1.00 26.37 347 ALA D CA 1
ATOM 11307 C C . ALA D 1 347 ? 109.419 62.644 67.142 1.00 26.99 347 ALA D C 1
ATOM 11308 O O . ALA D 1 347 ? 108.429 62.048 66.706 1.00 27.07 347 ALA D O 1
ATOM 11310 N N . THR D 1 348 ? 109.786 62.619 68.422 1.00 27.72 348 THR D N 1
ATOM 11311 C CA . THR D 1 348 ? 109.005 61.953 69.465 1.00 28.47 348 THR D CA 1
ATOM 11312 C C . THR D 1 348 ? 107.643 62.629 69.625 1.00 28.86 348 THR D C 1
ATOM 11313 O O . THR D 1 348 ? 107.545 63.859 69.614 1.00 29.02 348 THR D O 1
ATOM 11317 N N . ILE D 1 349 ? 106.599 61.816 69.761 1.00 29.36 349 ILE D N 1
ATOM 11318 C CA . ILE D 1 349 ? 105.238 62.316 69.977 1.00 29.85 349 ILE D CA 1
ATOM 11319 C C . ILE D 1 349 ? 104.675 61.837 71.319 1.00 30.19 349 ILE D C 1
ATOM 11320 O O . ILE D 1 349 ? 105.230 60.930 71.943 1.00 30.23 349 ILE D O 1
ATOM 11325 N N . ASP D 1 350 ? 103.579 62.454 71.758 1.00 30.66 350 ASP D N 1
ATOM 11326 C CA . ASP D 1 350 ? 102.938 62.094 73.025 1.00 31.11 350 ASP D CA 1
ATOM 11327 C C . ASP D 1 350 ? 102.124 60.805 72.914 1.00 31.17 350 ASP D C 1
ATOM 11328 O O . ASP D 1 350 ? 101.470 60.564 71.896 1.00 31.22 350 ASP D O 1
ATOM 11333 N N . ILE D 1 351 ? 102.173 59.988 73.968 1.00 31.30 351 ILE D N 1
ATOM 11334 C CA . ILE D 1 351 ? 101.425 58.724 74.042 1.00 31.44 351 ILE D CA 1
ATOM 11335 C C . ILE D 1 351 ? 99.921 58.935 73.853 1.00 31.46 351 ILE D C 1
ATOM 11336 O O . ILE D 1 351 ? 99.256 58.137 73.189 1.00 31.47 351 ILE D O 1
ATOM 11341 N N . GLU D 1 352 ? 99.401 60.016 74.434 1.00 31.53 352 GLU D N 1
ATOM 11342 C CA . GLU D 1 352 ? 97.976 60.347 74.359 1.00 31.54 352 GLU D CA 1
ATOM 11343 C C . GLU D 1 352 ? 97.480 60.503 72.921 1.00 31.29 352 GLU D C 1
ATOM 11344 O O . GLU D 1 352 ? 96.338 60.154 72.614 1.00 31.37 352 GLU D O 1
ATOM 11350 N N . ALA D 1 353 ? 98.344 61.021 72.049 1.00 31.06 353 ALA D N 1
ATOM 11351 C CA . ALA D 1 353 ? 98.038 61.150 70.623 1.00 30.79 353 ALA D CA 1
ATOM 11352 C C . ALA D 1 353 ? 97.874 59.785 69.953 1.00 30.58 353 ALA D C 1
ATOM 11353 O O . ALA D 1 353 ? 97.022 59.616 69.080 1.00 30.48 353 ALA D O 1
ATOM 11355 N N . VAL D 1 354 ? 98.690 58.818 70.372 1.00 30.36 354 VAL D N 1
ATOM 11356 C CA . VAL D 1 354 ? 98.610 57.449 69.859 1.00 30.15 354 VAL D CA 1
ATOM 11357 C C . VAL D 1 354 ? 97.360 56.748 70.396 1.00 30.14 354 VAL D C 1
ATOM 11358 O O . VAL D 1 354 ? 96.676 56.033 69.659 1.00 29.94 354 VAL D O 1
ATOM 11362 N N . LEU D 1 355 ? 97.066 56.969 71.677 1.00 30.18 355 LEU D N 1
ATOM 11363 C CA . LEU D 1 355 ? 95.890 56.384 72.325 1.00 30.30 355 LEU D CA 1
ATOM 11364 C C . LEU D 1 355 ? 94.572 56.871 71.717 1.00 30.42 355 LEU D C 1
ATOM 11365 O O . LEU D 1 355 ? 93.615 56.103 71.612 1.00 30.36 355 LEU D O 1
ATOM 11370 N N . THR D 1 356 ? 94.533 58.143 71.320 1.00 30.62 356 THR D N 1
ATOM 11371 C CA . THR D 1 356 ? 93.377 58.713 70.623 1.00 30.84 356 THR D CA 1
ATOM 11372 C C . THR D 1 356 ? 93.227 58.081 69.236 1.00 30.85 356 THR D C 1
ATOM 11373 O O . THR D 1 356 ? 92.112 57.804 68.788 1.00 30.89 356 THR D O 1
ATOM 11377 N N . ASP D 1 357 ? 94.360 57.848 68.576 1.00 30.89 357 ASP D N 1
ATOM 11378 C CA . ASP D 1 357 ? 94.406 57.178 67.276 1.00 30.92 357 ASP D CA 1
ATOM 11379 C C . ASP D 1 357 ? 93.947 55.717 67.380 1.00 30.87 357 ASP D C 1
ATOM 11380 O O . ASP D 1 357 ? 93.158 55.249 66.557 1.00 30.89 357 ASP D O 1
ATOM 11385 N N . TRP D 1 358 ? 94.434 55.016 68.402 1.00 30.88 358 TRP D N 1
ATOM 11386 C CA . TRP D 1 358 ? 94.130 53.598 68.608 1.00 30.88 358 TRP D CA 1
ATOM 11387 C C . TRP D 1 358 ? 92.825 53.358 69.378 1.00 31.45 358 TR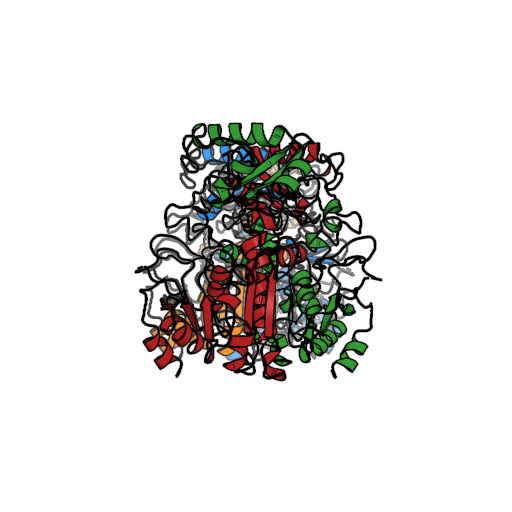P D C 1
ATOM 11388 O O . TRP D 1 358 ? 92.417 52.209 69.567 1.00 31.45 358 TRP D O 1
ATOM 11399 N N . ASP D 1 359 ? 92.181 54.446 69.808 1.00 32.11 359 ASP D N 1
ATOM 11400 C CA . ASP D 1 359 ? 90.925 54.410 70.578 1.00 32.79 359 ASP D CA 1
ATOM 11401 C C . ASP D 1 359 ? 91.071 53.683 71.920 1.00 33.04 359 ASP D C 1
ATOM 11402 O O . ASP D 1 359 ? 90.364 52.708 72.199 1.00 33.25 359 ASP D O 1
ATOM 11407 N N . GLY D 1 360 ? 91.994 54.173 72.745 1.00 33.27 360 GLY D N 1
ATOM 11408 C CA . GLY D 1 360 ? 92.262 53.587 74.056 1.00 33.42 360 GLY D CA 1
ATOM 11409 C C . GLY D 1 360 ? 92.387 54.633 75.147 1.00 33.50 360 GLY D C 1
ATOM 11410 O O . GLY D 1 360 ? 92.960 54.373 76.206 1.00 33.62 360 GLY D O 1
#